Protein 7PPS (pdb70)

Sequence (808 aa):
MRRVVITGLGIVSCLGNDKDTVSANLRAGRPGIRRFNPSYAEMGLRSHVSGSVDLNLEELIDRKVFRRFMGDAAAYAYLAMEEQAIKDSGLTPEQISNPRTGLIAGSGGASTLNQQMEAIDTLREKGVKRIGPYRVTRTMGSTVSACLATPFQIKGVNYYSISSAAATSAHCIGQAMEQIQLGKQDVVFAGGGEEEHWSQSCLFDAMGALSTQYNETPEKASRAYDAKRDGFVIAGGGGMMVVVEELEHALKRGAKIYAEIVGYGATSDGYDMVAPPSGEGAIRCMQQALATVDAPIDYLNTHGTSTPVGDVAEIRGVREVFGDKAPAISSTKSLSGHSLGAAGVHEAIYCLLMMEEGGFIAGSANIDELDPEVADLPILREETRENAKLDTVMMSNSFGFGGTNATLVLKRWQMRRVVITGLGIVSCLGNDKDTVSANLRAGRPGIRFNPSYAEMGLRSHVSGSVDLNLEELIDRKVFRFMGDAAAYAYLAMEQAIKDSGLTPEQISNPRTGLIAGSGGASTLNQQMEAIDTLREKGVKRIGPYRVTRTMGSTVSACLATPFQQIKGVNYYSISSAAATSAHCIGQQAMEQIQLGKQDVVFAGGGEEEHWSQSCLFDAMGALSTQYNETPEEKASRAYDAKRDGFVIAGGGGMVVVEELEEHALKRGAKIYAEIVGYGATSDGYYDDMMVAPSGEGAIRCMQQALATVDAPIDYLNTHGTSTPVGDVAEIRGVREVFGDKAPAISSTKSLSGHSLGAAGVHEAIYCLLMMEGGFIAGSANIDELDPEVADLPILRETRENAKLDTVMSNSFGFGGTNATLVLKRWQ

B-factor: mean 17.95, std 8.63, range [5.75, 81.49]

Organism: Pseudomonas aeruginosa (strain UCBPP-PA14) (NCBI:txid208963)

Radius of gyration: 24.7 Å; Cα contacts (8 Å, |Δi|>4): 2560; chains: 2; bounding box: 64×64×70 Å

Foldseek 3Di:
DFWKFFFFKFWFFLQDGGLVSNLVCLAQVAFSKDFAVVCVVVPFLARIATEGDDPLCVVDDPVLPLLADQFQSQAQSGVVRRCVRFVDDLDRQADAQEEEEEWEQFFDLPLVVVQVVCCVPPNNPVSDDRSCLRGPRFVNQVSRCVVSNHNYYTGFAHAWQCGQLVQLVVQVVCVVVVRHFKYKTFTWFDDDSSVVRVCSVVQAAFRPCSVPGLQQWFFQAPPQRHFHEYTGMMIIIMGGDVVCVVVVGHTLWIFQFKFKFFQVPAQFAAPLVRLLRRVCRRCVRPDDDAAEEAELRRSHPRRSLSVLVSQCVNQPLRGHAYAHCCSRGTRNTNRNNRVVVSNLSSCQVQQKGRAHENHPDGNPSNVSHNRGHHMGHNHNHFKYKYWTARGNRIIMMIIIGGDD/DFWKFFFFKFWFFLQDGGLVSNLVCLAVVAFSKDFAVVCVVVPFLARIATEGDDPLPVVDPCVLPLQADQWQSQAQSGVVRRCVRFVDDLPQQADQQEEEEEWFQFFDLPLVVLLVVCCVPPNNPVSDDRSCLRGPRLVNQVSRCVVSNHNYYTGFAHDWQCGQLVQLVVQVVCVVVVRHFKYKTFTWFDDDSSVVRVCSVVQAAFRPCSVPGLLQFFFQAQPQRHFHEYTGMMIIIMGGVVVCVVVVGHTLWIFQFKFKFFQVPAQAAARLVRLLRRVCRRCVRPDDQAAEEAEQRRRHPRNSLSNLSSQCVNQPPRRHAYAHCCSRGTRNTSRNNRVVVSNLSSCQVQVKRRARENHPDRRPSNVSHNHGRHMGHNHNGFKHKYWTARGRRIIMMIIIGGDD

Secondary structure (DSSP, 8-state):
---EEEEEEEEEBTTBSSHHHHHHHHHHT----EE-HHHHHTT-S--EEB-----HHHHS-HHHHTT--HHHHHHHHHHHHHHHHHT--HHHHSSTTEEEEEE-SS--HHHHHHHHHHHHHH-SGGG-TTHHHHHSTTHHHHHHHTTTT--S-EEEEEBTBTHHHHHHHHHHHHHHTTS-SEEEEEEEE---HHHHHHHHHTT-B--TTTTSGGGS--TTBTT--SB-BB-EEEEEEEEEHHHHHHHT----EEEEEEEEEE--S-SSS--SHHHHHHHHHHHTT--SPP-EEE----S-HHHHHHHHHHHHHHHTT-PPEEE-THHHH-B-GGGHHHHHHHHHHHHHHHT-B------SSB-GGGTTS-B--S-B-S----EEEEEEEETTTEEEEEEEEE--/---EEEEEEEEEBTTBSSHHHHHHHHHHT---EEE-HHHHHTT-S--EEE-----HHHHS-HHHHTT--HHHHHHHHHHHHHHHHHT--HHHHSSTTEEEEEE-SS--HHHHHHHHHHHHHH-SGGG-TTHHHHHSTTHHHHHHHTTTT--S-EEEEEBTBTHHHHHHHHHHHHHHTTS-SEEEEEEEE---HHHHHHHHHTT-B--TTTTSGGGS--TTBTT--SB-BB-EEEEEEEEEHHHHHHTT----EEEEEEEEEE--S-SSS--SHHHHHHHHHHHTT--SPP-EEE----S-HHHHHHHHHHHHHHHGGGPPEEE-THHHH-B-GGGHHHHHHHHHHHHHHHTEE------SSB-GGGTTS-B-SS-EES----EEEEEEEETTTEEEEEEEEE--

InterPro domains:
  IPR000794 Beta-ketoacyl synthase [PTHR11712] (1-402)
  IPR000794 Beta-ketoacyl synthase [cd00834] (2-400)
  IPR014030 Beta-ketoacyl synthase-like, N-terminal domain [PF00109] (1-244)
  IPR014031 Beta-ketoacyl synthase, C-terminal domain [PF02801] (252-359)
  IPR016039 Thiolase-like [G3DSA:3.40.47.10] (6-257)
  IPR016039 Thiolase-like [G3DSA:3.40.47.10] (258-404)
  IPR016039 Thiolase-like [SSF53901] (1-251)
  IPR016039 Thiolase-like [SSF53901] (213-403)
  IPR018201 Beta-ketoacyl synthase, active site [PS00606] (152-168)
  IPR020841 Polyketide synthase, beta-ketoacyl synthase domain [PS52004] (1-402)
  IPR020841 Polyketide synthase, beta-ketoacyl synthase domain [SM00825] (4-405)

Nearest PDB structures (foldseek):
  7pps-assembly1_B  TM=1.002E+00  e=1.412E-97  Pseudomonas aeruginosa UCBPP-PA14
  8qer-assembly1_A  TM=9.551E-01  e=5.794E-49  Pseudomonas aeruginosa
  7f27-assembly1_B  TM=9.517E-01  e=8.339E-46  Acinetobacter baumannii ACICU
  1j3n-assembly1_A  TM=9.525E-01  e=1.288E-45  Thermus thermophilus
  2wgg-assembly1_A  TM=9.044E-01  e=1.530E-40  Mycobacterium tuberculosis

Solvent-accessible surface area: 25867 Å² total; per-residue (Å²): 168,79,121,3,0,0,0,0,4,0,0,1,4,22,2,11,45,61,51,107,57,0,24,50,26,0,130,58,32,138,20,9,0,125,97,18,74,42,0,37,140,53,40,5,90,1,41,0,2,0,45,21,136,57,103,18,121,140,84,9,84,153,152,24,44,90,49,8,6,40,1,0,0,15,0,22,14,0,0,56,45,0,25,152,35,6,52,12,64,110,142,44,18,35,34,78,91,2,0,0,0,0,0,1,5,16,16,4,12,44,11,4,23,69,0,6,36,19,7,114,139,123,26,7,155,151,4,19,67,66,28,6,2,47,21,12,9,2,0,0,1,2,2,0,0,10,44,34,88,0,39,3,10,5,13,0,0,1,0,12,8,0,0,0,0,0,0,0,0,1,0,10,3,5,0,42,35,34,72,6,23,1,0,0,0,0,0,0,1,4,26,35,28,2,11,0,0,5,16,3,12,35,62,14,9,0,38,137,33,26,170,59,24,80,110,0,1,3,0,0,0,54,85,20,37,4,8,1,2,2,1,0,0,0,0,0,0,0,0,16,9,93,50,0,86,174,59,66,19,86,21,13,0,22,9,31,3,13,0,9,6,0,2,4,150,52,10,61,33,31,26,2,81,0,1,35,43,0,0,88,73,0,37,86,100,23,155,29,107,19,46,0,0,0,0,21,1,10,0,28,75,100,13,0,22,3,3,0,110,0,0,76,119,31,31,40,139,170,22,7,9,0,0,0,1,2,0,0,9,3,8,5,13,0,0,3,1,0,6,2,0,0,1,0,2,4,0,7,97,48,23,4,2,0,8,0,16,38,20,98,94,39,15,113,112,0,55,102,12,61,16,29,107,137,36,114,86,135,9,182,5,52,2,1,0,5,0,2,8,10,38,0,4,4,2,0,0,2,0,3,78,70,79,177,170,78,121,3,0,0,0,0,2,0,0,1,4,24,2,11,44,62,61,106,60,0,23,45,26,0,84,56,29,132,25,7,0,125,97,17,72,39,0,38,141,53,42,5,96,1,42,0,3,0,45,23,133,59,73,20,108,134,82,5,81,127,138,31,30,82,31,7,5,40,0,0,0,15,0,22,14,0,0,72,49,0,29,181,21,5,50,11,58,99,128,47,17,36,56,70,90,4,0,0,0,0,0,1,6,15,13,1,8,44,11,27,22,70,0,11,34,27,7,114,135,115,27,6,138,156,3,20,68,56,28,6,3,44,14,12,9,1,0,0,1,2,2,0,0,12,45,32,98,0,44,2,8,2,1,0,1,1,0,12,6,0,0,0,2,5,0,0,0,4,0,11,5,2,0,40,18,30,64,6,24,0,0,0,0,0,0,0,1,5,29,35,27,0,10,0,0,5,16,4,11,33,61,18,7,1,56,133,31,25,168,50,17,70,104,0,1,8,0,0,2,38,147,20,26,4,10,0,2,1,1,0,0,0,0,0,0,0,0,14,7,104,50,0,87,186,55,67,18,100,27,11,0,24,10,34,3,24,0,16,5,0,8,0,150,50,14,62,47,52,41,14,85,0,7,40,43,0,0,93,85,0,34,85,100,21,153,29,106,22,41,0,0,0,1,27,1,10,0,28,71,96,18,1,15,15,9,0,157,0,0,77,130,36,33,38,161,181,19,7,9,0,0,0,0,2,0,0,9,3,10,6,14,0,0,2,1,0,5,4,0,0,1,0,0,9,0,8,97,32,20,0,1,0,6,0,15,38,20,118,98,28,17,103,110,0,54,103,11,58,14,18,96,124,38,122,95,145,10,193,7,58,1,0,1,5,0,2,27,13,37,0,5,4,5,0,0,2,0,2,78,66,78,173

Structure (mmCIF, N/CA/C/O backbone):
data_7PPS
#
_entry.id   7PPS
#
_cell.length_a   74.228
_cell.length_b   102.304
_cell.length_c   188.774
_cell.angle_alpha   90.00
_cell.angle_beta   90.00
_cell.angle_gamma   90.00
#
_symmetry.space_group_name_H-M   'C 2 2 21'
#
loop_
_entity.id
_entity.type
_entity.pdbx_description
1 polymer '3-oxoacyl-[acyl-carrier-protein] synthase 1'
2 non-polymer 1,2-ETHANEDIOL
3 non-polymer 'IODIDE ION'
4 non-polymer 'CHLORIDE ION'
5 water water
#
loop_
_atom_site.group_PDB
_atom_site.id
_atom_site.type_symbol
_atom_site.label_atom_id
_atom_site.label_alt_id
_atom_site.label_comp_id
_atom_site.label_asym_id
_atom_site.label_entity_id
_atom_site.label_seq_id
_atom_site.pdbx_PDB_ins_code
_atom_site.Cartn_x
_atom_site.Cartn_y
_atom_site.Cartn_z
_atom_site.occupancy
_atom_site.B_iso_or_equiv
_atom_site.auth_seq_id
_atom_site.auth_comp_id
_atom_site.auth_asym_id
_atom_site.auth_atom_id
_atom_site.pdbx_PDB_model_num
ATOM 1 N N . MET A 1 3 ? 5.519 26.866 25.906 1.00 49.48 1 MET A N 1
ATOM 2 C CA . MET A 1 3 ? 6.316 26.022 24.987 1.00 42.30 1 MET A CA 1
ATOM 3 C C . MET A 1 3 ? 5.461 24.846 24.476 1.00 33.94 1 MET A C 1
ATOM 4 O O . MET A 1 3 ? 4.509 24.423 25.141 1.00 39.71 1 MET A O 1
ATOM 9 N N . ARG A 1 4 ? 5.870 24.284 23.341 1.00 30.60 2 ARG A N 1
ATOM 10 C CA . ARG A 1 4 ? 5.155 23.129 22.748 1.00 27.52 2 ARG A CA 1
ATOM 11 C C . ARG A 1 4 ? 5.166 21.925 23.697 1.00 24.87 2 ARG A C 1
ATOM 12 O O . ARG A 1 4 ? 6.165 21.721 24.401 1.00 25.82 2 ARG A O 1
ATOM 20 N N . ARG A 1 5 ? 4.072 21.174 23.682 1.00 23.39 3 ARG A N 1
ATOM 21 C CA . ARG A 1 5 ? 3.950 19.976 24.553 1.00 23.22 3 ARG A CA 1
ATOM 22 C C . ARG A 1 5 ? 4.540 18.776 23.817 1.00 20.05 3 ARG A C 1
ATOM 23 O O . ARG A 1 5 ? 4.447 18.725 22.590 1.00 20.62 3 ARG A O 1
ATOM 31 N N . VAL A 1 6 ? 5.074 17.829 24.590 1.00 16.73 4 VAL A N 1
ATOM 32 C CA . VAL A 1 6 ? 5.806 16.678 23.999 1.00 16.75 4 VAL A CA 1
ATOM 33 C C . VAL A 1 6 ? 5.282 15.368 24.600 1.00 15.60 4 VAL A C 1
ATOM 34 O O . VAL A 1 6 ? 5.173 15.277 25.821 1.00 16.66 4 VAL A O 1
ATOM 38 N N . VAL A 1 7 ? 5.027 14.403 23.733 1.00 15.56 5 VAL A N 1
ATOM 39 C CA . VAL A 1 7 ? 4.484 13.103 24.183 1.00 14.89 5 VAL A CA 1
ATOM 40 C C . VAL A 1 7 ? 5.327 11.976 23.586 1.00 14.59 5 VAL A C 1
ATOM 41 O O . VAL A 1 7 ? 6.129 12.154 22.682 1.00 16.42 5 VAL A O 1
ATOM 45 N N . ILE A 1 8 ? 5.113 10.785 24.128 1.00 14.51 6 ILE A N 1
ATOM 46 C CA . ILE A 1 8 ? 5.747 9.552 23.627 1.00 13.80 6 ILE A CA 1
ATOM 47 C C . ILE A 1 8 ? 4.682 8.703 22.954 1.00 13.75 6 ILE A C 1
ATOM 48 O O . ILE A 1 8 ? 3.667 8.388 23.597 1.00 15.09 6 ILE A O 1
ATOM 53 N N . THR A 1 9 ? 4.943 8.317 21.708 1.00 13.92 7 THR A N 1
ATOM 54 C CA . THR A 1 9 ? 3.920 7.719 20.825 1.00 14.78 7 THR A CA 1
ATOM 55 C C . THR A 1 9 ? 4.351 6.363 20.278 1.00 13.25 7 THR A C 1
ATOM 56 O O . THR A 1 9 ? 3.627 5.784 19.463 1.00 15.67 7 THR A O 1
ATOM 60 N N . GLY A 1 10 ? 5.456 5.827 20.743 1.00 13.04 8 GLY A N 1
ATOM 61 C CA . GLY A 1 10 ? 5.914 4.512 20.293 1.00 12.82 8 GLY A CA 1
ATOM 62 C C . GLY A 1 10 ? 7.122 4.097 21.099 1.00 11.80 8 GLY A C 1
ATOM 63 O O . GLY A 1 10 ? 7.881 4.959 21.572 1.00 12.35 8 GLY A O 1
ATOM 64 N N . LEU A 1 11 ? 7.318 2.798 21.252 1.00 11.78 9 LEU A N 1
ATOM 65 C CA . LEU A 1 11 ? 8.489 2.299 21.999 1.00 11.22 9 LEU A CA 1
ATOM 66 C C . LEU A 1 11 ? 8.939 0.954 21.446 1.00 11.13 9 LEU A C 1
ATOM 67 O O . LEU A 1 11 ? 8.148 0.236 20.840 1.00 11.95 9 LEU A O 1
ATOM 72 N N . GLY A 1 12 ? 10.193 0.658 21.714 1.00 10.44 10 GLY A N 1
ATOM 73 C CA . GLY A 1 12 ? 10.786 -0.627 21.351 1.00 10.36 10 GLY A CA 1
ATOM 74 C C . GLY A 1 12 ? 11.904 -0.962 22.273 1.00 10.45 10 GLY A C 1
ATOM 75 O O . GLY A 1 12 ? 12.579 -0.045 22.784 1.00 10.30 10 GLY A O 1
ATOM 76 N N . ILE A 1 13 ? 12.161 -2.251 22.497 1.00 10.26 11 ILE A N 1
ATOM 77 C CA . ILE A 1 13 ? 13.105 -2.679 23.525 1.00 10.36 11 ILE A CA 1
ATOM 78 C C . ILE A 1 13 ? 13.719 -4.025 23.183 1.00 10.01 11 ILE A C 1
ATOM 79 O O . ILE A 1 13 ? 13.014 -4.948 22.774 1.00 10.77 11 ILE A O 1
ATOM 84 N N . VAL A 1 14 ? 15.018 -4.110 23.448 1.00 10.47 12 VAL A N 1
ATOM 85 C CA . VAL A 1 14 ? 15.806 -5.354 23.435 1.00 10.75 12 VAL A CA 1
ATOM 86 C C . VAL A 1 14 ? 16.521 -5.401 24.773 1.00 9.33 12 VAL A C 1
ATOM 87 O O . VAL A 1 14 ? 17.289 -4.478 25.097 1.00 9.83 12 VAL A O 1
ATOM 91 N N . SER A 1 15 ? 16.280 -6.440 25.566 1.00 11.01 13 SER A N 1
ATOM 92 C CA . SER A 1 15 ? 16.802 -6.456 26.939 1.00 10.91 13 SER A CA 1
ATOM 93 C C . SER A 1 15 ? 16.818 -7.868 27.469 1.00 10.34 13 SER A C 1
ATOM 94 O O . SER A 1 15 ? 16.144 -8.746 26.902 1.00 11.56 13 SER A O 1
ATOM 97 N N . CYS A 1 16 ? 17.469 -8.056 28.604 1.00 10.35 14 CYS A N 1
ATOM 98 C CA . CYS A 1 16 ? 17.435 -9.376 29.254 1.00 11.10 14 CYS A CA 1
ATOM 99 C C . CYS A 1 16 ? 16.083 -9.642 29.923 1.00 11.16 14 CYS A C 1
ATOM 100 O O . CYS A 1 16 ? 15.875 -10.794 30.349 1.00 13.05 14 CYS A O 1
ATOM 103 N N . LEU A 1 17 ? 15.165 -8.684 29.954 1.00 10.50 15 LEU A N 1
ATOM 104 C CA . LEU A 1 17 ? 13.787 -8.922 30.406 1.00 10.27 15 LEU A CA 1
ATOM 105 C C . LEU A 1 17 ? 12.868 -9.242 29.231 1.00 10.60 15 LEU A C 1
ATOM 106 O O . LEU A 1 17 ? 11.679 -9.510 29.453 1.00 11.59 15 LEU A O 1
ATOM 111 N N . GLY A 1 18 ? 13.393 -9.245 28.012 1.00 10.95 16 GLY A N 1
ATOM 112 C CA . GLY A 1 18 ? 12.558 -9.475 26.834 1.00 11.40 16 GLY A CA 1
ATOM 113 C C . GLY A 1 18 ? 12.882 -8.548 25.688 1.00 10.84 16 GLY A C 1
ATOM 114 O O . GLY A 1 18 ? 13.397 -7.453 25.891 1.00 10.99 16 GLY A O 1
ATOM 115 N N . ASN A 1 19 ? 12.502 -8.983 24.502 1.00 11.69 17 ASN A N 1
ATOM 116 C CA . ASN A 1 19 ? 12.781 -8.281 23.261 1.00 12.39 17 ASN A CA 1
ATOM 117 C C . ASN A 1 19 ? 11.490 -7.803 22.602 1.00 12.00 17 ASN A C 1
ATOM 118 O O . ASN A 1 19 ? 11.491 -7.530 21.404 1.00 13.03 17 ASN A O 1
ATOM 123 N N . ASP A 1 20 ? 10.453 -7.641 23.399 1.00 12.21 18 ASP A N 1
ATOM 124 C CA . ASP A 1 20 ? 9.181 -7.041 22.969 1.00 12.56 18 ASP A CA 1
ATOM 125 C C . ASP A 1 20 ? 8.479 -6.540 24.212 1.00 12.02 18 ASP A C 1
ATOM 126 O O . ASP A 1 20 ? 8.736 -7.032 25.320 1.00 12.80 18 ASP A O 1
ATOM 131 N N . LYS A 1 21 ? 7.606 -5.585 24.030 1.00 12.44 19 LYS A N 1
ATOM 132 C CA . LYS A 1 21 ? 6.991 -4.920 25.184 1.00 12.89 19 LYS A CA 1
ATOM 133 C C . LYS A 1 21 ? 6.145 -5.877 26.016 1.00 11.34 19 LYS A C 1
ATOM 134 O O . LYS A 1 21 ? 6.122 -5.703 27.229 1.00 12.56 19 LYS A O 1
ATOM 140 N N . ASP A 1 22 ? 5.467 -6.851 25.421 1.00 12.09 20 ASP A N 1
ATOM 141 C CA . ASP A 1 22 ? 4.599 -7.738 26.221 1.00 12.37 20 ASP A CA 1
ATOM 142 C C . ASP A 1 22 ? 5.449 -8.614 27.148 1.00 12.03 20 ASP A C 1
ATOM 143 O O . ASP A 1 22 ? 5.084 -8.809 28.311 1.00 12.62 20 ASP A O 1
ATOM 148 N N . THR A 1 23 ? 6.544 -9.150 26.632 1.00 11.43 21 THR A N 1
ATOM 149 C CA . THR A 1 23 ? 7.427 -10.002 27.456 1.00 11.88 21 THR A CA 1
ATOM 150 C C . THR A 1 23 ? 8.030 -9.175 28.595 1.00 10.66 21 THR A C 1
ATOM 151 O O . THR A 1 23 ? 8.057 -9.623 29.744 1.00 11.09 21 THR A O 1
ATOM 155 N N . VAL A 1 24 ? 8.523 -7.996 28.254 1.00 10.34 22 VAL A N 1
ATOM 156 C CA . VAL A 1 24 ? 9.130 -7.128 29.285 1.00 9.54 22 VAL A CA 1
ATOM 157 C C . VAL A 1 24 ? 8.096 -6.775 30.365 1.00 10.25 22 VAL A C 1
ATOM 158 O O . VAL A 1 24 ? 8.394 -6.885 31.562 1.00 10.55 22 VAL A O 1
ATOM 162 N N . SER A 1 25 ? 6.911 -6.354 29.947 1.00 10.27 23 SER A N 1
ATOM 163 C CA . SER A 1 25 ? 5.848 -5.994 30.909 1.00 11.04 23 SER A CA 1
ATOM 164 C C . SER A 1 25 ? 5.598 -7.181 31.835 1.00 11.67 23 SER A C 1
ATOM 165 O O . SER A 1 25 ? 5.493 -7.021 33.058 1.00 11.76 23 SER A O 1
ATOM 168 N N . ALA A 1 26 ? 5.450 -8.359 31.255 1.00 11.12 24 ALA A N 1
ATOM 169 C CA . ALA A 1 26 ? 5.133 -9.545 32.049 1.00 11.76 24 ALA A CA 1
ATOM 170 C C . ALA A 1 26 ? 6.239 -9.837 33.069 1.00 10.95 24 ALA A C 1
ATOM 171 O O . ALA A 1 26 ? 5.944 -10.242 34.206 1.00 12.03 24 ALA A O 1
ATOM 173 N N . ASN A 1 27 ? 7.501 -9.726 32.662 1.00 10.62 25 ASN A N 1
ATOM 174 C CA . ASN A 1 27 ? 8.607 -10.007 33.593 1.00 11.13 25 ASN A CA 1
ATOM 175 C C . ASN A 1 27 ? 8.714 -8.949 34.686 1.00 10.61 25 ASN A C 1
ATOM 176 O O . ASN A 1 27 ? 9.053 -9.295 35.814 1.00 11.51 25 ASN A O 1
ATOM 181 N N . LEU A 1 28 ? 8.426 -7.706 34.357 1.00 10.69 26 LEU A N 1
ATOM 182 C CA . LEU A 1 28 ? 8.384 -6.646 35.402 1.00 10.87 26 LEU A CA 1
ATOM 183 C C . LEU A 1 28 ? 7.274 -6.978 36.405 1.00 10.74 26 LEU A C 1
ATOM 184 O O . LEU A 1 28 ? 7.486 -6.882 37.615 1.00 12.89 26 LEU A O 1
ATOM 189 N N . ARG A 1 29 ? 6.102 -7.343 35.915 1.00 11.21 27 ARG A N 1
ATOM 190 C CA . ARG A 1 29 ? 4.930 -7.595 36.795 1.00 11.45 27 ARG A CA 1
ATOM 191 C C . ARG A 1 29 ? 5.169 -8.827 37.665 1.00 12.06 27 ARG A C 1
ATOM 192 O O . ARG A 1 29 ? 4.803 -8.854 38.827 1.00 13.93 27 ARG A O 1
ATOM 200 N N . ALA A 1 30 ? 5.778 -9.861 37.080 1.00 11.80 28 ALA A N 1
ATOM 201 C CA . ALA A 1 30 ? 6.010 -11.130 37.815 1.00 13.01 28 ALA A CA 1
ATOM 202 C C . ALA A 1 30 ? 7.264 -11.048 38.688 1.00 11.94 28 ALA A C 1
ATOM 203 O O . ALA A 1 30 ? 7.456 -11.925 39.529 1.00 14.75 28 ALA A O 1
ATOM 205 N N . GLY A 1 31 ? 8.120 -10.054 38.453 1.00 12.64 29 GLY A N 1
ATOM 206 C CA . GLY A 1 31 ? 9.380 -9.947 39.206 1.00 12.57 29 GLY A CA 1
ATOM 207 C C . GLY A 1 31 ? 10.376 -11.031 38.832 1.00 12.54 29 GLY A C 1
ATOM 208 O O . GLY A 1 31 ? 11.030 -11.558 39.733 1.00 13.51 29 GLY A O 1
ATOM 209 N N . ARG A 1 32 ? 10.499 -11.328 37.541 1.00 12.32 30 ARG A N 1
ATOM 210 C CA . ARG A 1 32 ? 11.449 -12.367 37.071 1.00 12.08 30 ARG A CA 1
ATOM 211 C C . ARG A 1 32 ? 12.743 -11.693 36.605 1.00 12.45 30 ARG A C 1
ATOM 212 O O . ARG A 1 32 ? 12.718 -11.001 35.587 1.00 12.71 30 ARG A O 1
ATOM 220 N N . PRO A 1 33 ? 13.876 -11.890 37.297 1.00 12.16 31 PRO A N 1
ATOM 221 C CA . PRO A 1 33 ? 15.142 -11.308 36.853 1.00 12.44 31 PRO A CA 1
ATOM 222 C C . PRO A 1 33 ? 15.656 -11.908 35.540 1.00 12.11 31 PRO A C 1
ATOM 223 O O . PRO A 1 33 ? 15.397 -13.062 35.270 1.00 14.82 31 PRO A O 1
ATOM 227 N N . GLY A 1 34 ? 16.371 -11.101 34.762 1.00 11.50 32 GLY A N 1
ATOM 228 C CA . GLY A 1 34 ? 16.948 -11.583 33.494 1.00 12.41 32 GLY A CA 1
ATOM 229 C C . GLY A 1 34 ? 18.431 -11.878 33.616 1.00 11.60 32 GLY A C 1
ATOM 230 O O . GLY A 1 34 ? 19.055 -12.124 32.591 1.00 14.34 32 GLY A O 1
ATOM 231 N N . ILE A 1 35 ? 18.962 -11.866 34.836 1.00 12.42 33 ILE A N 1
ATOM 232 C CA . ILE A 1 35 ? 20.400 -12.098 35.071 1.00 12.65 33 ILE A CA 1
ATOM 233 C C . ILE A 1 35 ? 20.716 -13.581 35.013 1.00 12.69 33 ILE A C 1
ATOM 234 O O . ILE A 1 35 ? 19.973 -14.382 35.603 1.00 15.01 33 ILE A O 1
ATOM 239 N N . ARG A 1 36 ? 21.833 -13.911 34.392 1.00 12.57 34 ARG A N 1
ATOM 240 C CA A ARG A 1 36 ? 22.286 -15.301 34.294 0.50 14.05 34 ARG A CA 1
ATOM 241 C CA B ARG A 1 36 ? 22.297 -15.294 34.230 0.50 14.60 34 ARG A CA 1
ATOM 242 C C . ARG A 1 36 ? 23.785 -15.401 34.533 1.00 13.81 34 ARG A C 1
ATOM 243 O O . ARG A 1 36 ? 24.510 -14.400 34.453 1.00 14.32 34 ARG A O 1
ATOM 258 N N . PHE A 1 37 ? 24.208 -16.624 34.810 1.00 14.71 35 PHE A N 1
ATOM 259 C CA . PHE A 1 37 ? 25.644 -16.958 34.847 1.00 14.56 35 PHE A CA 1
ATOM 260 C C . PHE A 1 37 ? 26.265 -16.759 33.472 1.00 14.51 35 PHE A C 1
ATOM 261 O O . PHE A 1 37 ? 25.658 -17.133 32.462 1.00 16.17 35 PHE A O 1
ATOM 269 N N . ASN A 1 38 ? 27.456 -16.173 33.444 1.00 14.26 36 ASN A N 1
ATOM 270 C CA . ASN A 1 38 ? 28.194 -15.868 32.210 1.00 14.22 36 ASN A CA 1
ATOM 271 C C . ASN A 1 38 ? 29.496 -16.659 32.207 1.00 14.77 36 ASN A C 1
ATOM 272 O O . ASN A 1 38 ? 30.475 -16.254 32.837 1.00 15.66 36 ASN A O 1
ATOM 277 N N . PRO A 1 39 ? 29.530 -17.822 31.527 1.00 16.06 37 PRO A N 1
ATOM 278 C CA . PRO A 1 39 ? 30.730 -18.636 31.501 1.00 17.06 37 PRO A CA 1
ATOM 279 C C . PRO A 1 39 ? 31.935 -17.886 30.934 1.00 16.34 37 PRO A C 1
ATOM 280 O O . PRO A 1 39 ? 33.059 -18.146 31.370 1.00 17.73 37 PRO A O 1
ATOM 284 N N . SER A 1 40 ? 31.702 -17.024 29.950 1.00 15.76 38 SER A N 1
ATOM 285 C CA . SER A 1 40 ? 32.847 -16.324 29.327 1.00 15.20 38 SER A CA 1
ATOM 286 C C . SER A 1 40 ? 33.552 -15.440 30.362 1.00 14.80 38 SER A C 1
ATOM 287 O O . SER A 1 40 ? 34.786 -15.314 30.326 1.00 16.17 38 SER A O 1
ATOM 290 N N . TYR A 1 41 ? 32.791 -14.858 31.281 1.00 14.01 39 TYR A N 1
ATOM 291 C CA . TYR A 1 41 ? 33.387 -13.998 32.311 1.00 13.84 39 TYR A CA 1
ATOM 292 C C . TYR A 1 41 ? 34.299 -14.842 33.204 1.00 14.34 39 TYR A C 1
ATOM 293 O O . TYR A 1 41 ? 35.402 -14.438 33.526 1.00 16.34 39 TYR A O 1
ATOM 302 N N . ALA A 1 42 ? 33.814 -16.002 33.609 1.00 15.52 40 ALA A N 1
ATOM 303 C CA . ALA A 1 42 ? 34.600 -16.902 34.468 1.00 17.15 40 ALA A CA 1
ATOM 304 C C . ALA A 1 42 ? 35.863 -17.357 33.694 1.00 17.40 40 ALA A C 1
ATOM 305 O O . ALA A 1 42 ? 36.970 -17.373 34.260 1.00 19.06 40 ALA A O 1
ATOM 307 N N . GLU A 1 43 ? 35.710 -17.717 32.429 1.00 17.56 41 GLU A N 1
ATOM 308 C CA . GLU A 1 43 ? 36.839 -18.241 31.630 1.00 18.82 41 GLU A CA 1
ATOM 309 C C . GLU A 1 43 ? 37.925 -17.160 31.490 1.00 18.45 41 GLU A C 1
ATOM 310 O O . GLU A 1 43 ? 39.121 -17.484 31.414 1.00 20.48 41 GLU A O 1
ATOM 316 N N . MET A 1 44 ? 37.532 -15.903 31.389 1.00 16.28 42 MET A N 1
ATOM 317 C CA . MET A 1 44 ? 38.477 -14.785 31.156 1.00 16.58 42 MET A CA 1
ATOM 318 C C . MET A 1 44 ? 39.027 -14.243 32.471 1.00 16.46 42 MET A C 1
ATOM 319 O O . MET A 1 44 ? 39.820 -13.312 32.417 1.00 20.07 42 MET A O 1
ATOM 324 N N . GLY A 1 45 ? 38.665 -14.810 33.617 1.00 17.44 43 GLY A N 1
ATOM 325 C CA . GLY A 1 45 ? 39.264 -14.420 34.899 1.00 18.86 43 GLY A CA 1
ATOM 326 C C . GLY A 1 45 ? 38.584 -13.250 35.562 1.00 16.45 43 GLY A C 1
ATOM 327 O O . GLY A 1 45 ? 39.184 -12.654 36.481 1.00 17.56 43 GLY A O 1
ATOM 328 N N . LEU A 1 46 ? 37.411 -12.857 35.104 1.00 14.94 44 LEU A N 1
ATOM 329 C CA . LEU A 1 46 ? 36.671 -11.824 35.861 1.00 14.88 44 LEU A CA 1
ATOM 330 C C . LEU A 1 46 ? 36.265 -12.406 37.215 1.00 15.00 44 LEU A C 1
ATOM 331 O O . LEU A 1 46 ? 36.158 -13.631 37.357 1.00 17.54 44 LEU A O 1
ATOM 336 N N . ARG A 1 47 ? 36.032 -11.543 38.187 1.00 15.29 45 ARG A N 1
ATOM 337 C CA . ARG A 1 47 ? 35.493 -11.931 39.513 1.00 15.17 45 ARG A CA 1
ATOM 338 C C . ARG A 1 47 ? 33.971 -11.970 39.498 1.00 14.03 45 ARG A C 1
ATOM 339 O O . ARG A 1 47 ? 33.372 -12.772 40.205 1.00 16.17 45 ARG A O 1
ATOM 347 N N . SER A 1 48 ? 33.353 -11.089 38.719 1.00 14.17 46 SER A N 1
ATOM 348 C CA . SER A 1 48 ? 31.893 -11.102 38.474 1.00 13.94 46 SER A CA 1
ATOM 349 C C . SER A 1 48 ? 31.584 -12.094 37.347 1.00 13.39 46 SER A C 1
ATOM 350 O O . SER A 1 48 ? 32.183 -11.962 36.276 1.00 14.29 46 SER A O 1
ATOM 353 N N . HIS A 1 49 ? 30.703 -13.071 37.602 1.00 13.80 47 HIS A N 1
ATOM 354 C CA . HIS A 1 49 ? 30.355 -14.093 36.593 1.00 13.94 47 HIS A CA 1
ATOM 355 C C . HIS A 1 49 ? 28.883 -14.017 36.225 1.00 13.92 47 HIS A C 1
ATOM 356 O O . HIS A 1 49 ? 28.308 -15.042 35.855 1.00 15.97 47 HIS A O 1
ATOM 363 N N . VAL A 1 50 ? 28.294 -12.843 36.341 1.00 13.46 48 VAL A N 1
ATOM 364 C CA . VAL A 1 50 ? 26.858 -12.642 36.095 1.00 13.11 48 VAL A CA 1
ATOM 365 C C . VAL A 1 50 ? 26.668 -11.478 35.132 1.00 12.57 48 VAL A C 1
ATOM 366 O O . VAL A 1 50 ? 27.442 -10.508 35.151 1.00 13.45 48 VAL A O 1
ATOM 370 N N . SER A 1 51 ? 25.644 -11.585 34.311 1.00 11.87 49 SER A N 1
ATOM 371 C CA . SER A 1 51 ? 25.315 -10.495 33.367 1.00 11.34 49 SER A CA 1
ATOM 372 C C . SER A 1 51 ? 23.847 -10.536 32.992 1.00 11.30 49 SER A C 1
ATOM 373 O O . SER A 1 51 ? 23.209 -11.613 33.023 1.00 12.39 49 SER A O 1
ATOM 376 N N . GLY A 1 52 ? 23.348 -9.387 32.560 1.00 11.36 50 GLY A N 1
ATOM 377 C CA . GLY A 1 52 ? 22.051 -9.278 31.894 1.00 11.29 50 GLY A CA 1
ATOM 378 C C . GLY A 1 52 ? 22.253 -9.261 30.404 1.00 12.17 50 GLY A C 1
ATOM 379 O O . GLY A 1 52 ? 22.514 -8.225 29.813 1.00 15.86 50 GLY A O 1
ATOM 380 N N . SER A 1 53 ? 22.212 -10.423 29.796 1.00 13.91 51 SER A N 1
ATOM 381 C CA . SER A 1 53 ? 22.593 -10.631 28.406 1.00 14.15 51 SER A CA 1
ATOM 382 C C . SER A 1 53 ? 21.340 -10.770 27.552 1.00 13.40 51 SER A C 1
ATOM 383 O O . SER A 1 53 ? 20.362 -11.415 27.970 1.00 16.73 51 SER A O 1
ATOM 386 N N . VAL A 1 54 ? 21.428 -10.248 26.354 1.00 15.18 52 VAL A N 1
ATOM 387 C CA . VAL A 1 54 ? 20.377 -10.383 25.332 1.00 16.41 52 VAL A CA 1
ATOM 388 C C . VAL A 1 54 ? 20.597 -11.675 24.570 1.00 18.84 52 VAL A C 1
ATOM 389 O O . VAL A 1 54 ? 21.728 -11.952 24.136 1.00 22.11 52 VAL A O 1
ATOM 393 N N . ASP A 1 55 ? 19.525 -12.419 24.389 1.00 22.86 53 ASP A N 1
ATOM 394 C CA . ASP A 1 55 ? 19.622 -13.694 23.646 1.00 30.75 53 ASP A CA 1
ATOM 395 C C . ASP A 1 55 ? 19.038 -13.537 22.247 1.00 31.56 53 ASP A C 1
ATOM 396 O O . ASP A 1 55 ? 17.810 -13.824 22.097 1.00 36.70 53 ASP A O 1
ATOM 401 N N . LEU A 1 56 ? 19.845 -13.046 21.292 1.00 30.23 54 LEU A N 1
ATOM 402 C CA . LEU A 1 56 ? 19.455 -12.886 19.870 1.00 31.94 54 LEU A CA 1
ATOM 403 C C . LEU A 1 56 ? 20.581 -13.244 18.888 1.00 32.79 54 LEU A C 1
ATOM 404 O O . LEU A 1 56 ? 21.773 -12.916 19.146 1.00 32.75 54 LEU A O 1
ATOM 409 N N . ASN A 1 57 ? 20.182 -13.794 17.747 1.00 32.56 55 ASN A N 1
ATOM 410 C CA . ASN A 1 57 ? 21.050 -13.985 16.558 1.00 34.56 55 ASN A CA 1
ATOM 411 C C . ASN A 1 57 ? 20.924 -12.743 15.681 1.00 27.27 55 ASN A C 1
ATOM 412 O O . ASN A 1 57 ? 20.044 -12.682 14.810 1.00 30.27 55 ASN A O 1
ATOM 417 N N . LEU A 1 58 ? 21.720 -11.731 15.983 1.00 25.20 56 LEU A N 1
ATOM 418 C CA . LEU A 1 58 ? 21.491 -10.392 15.381 1.00 22.81 56 LEU A CA 1
ATOM 419 C C . LEU A 1 58 ? 21.623 -10.459 13.858 1.00 20.70 56 LEU A C 1
ATOM 420 O O . LEU A 1 58 ? 20.883 -9.760 13.156 1.00 23.06 56 LEU A O 1
ATOM 425 N N . GLU A 1 59 ? 22.515 -11.313 13.365 1.00 25.37 57 GLU A N 1
ATOM 426 C CA . GLU A 1 59 ? 22.792 -11.432 11.916 1.00 26.33 57 GLU A CA 1
ATOM 427 C C . GLU A 1 59 ? 21.529 -11.942 11.194 1.00 28.96 57 GLU A C 1
ATOM 428 O O . GLU A 1 59 ? 21.386 -11.649 9.996 1.00 32.77 57 GLU A O 1
ATOM 434 N N . GLU A 1 60 ? 20.619 -12.663 11.870 1.00 27.40 58 GLU A N 1
ATOM 435 C CA . GLU A 1 60 ? 19.381 -13.170 11.211 1.00 28.65 58 GLU A CA 1
ATOM 436 C C . GLU A 1 60 ? 18.263 -12.135 11.261 1.00 27.40 58 GLU A C 1
ATOM 437 O O . GLU A 1 60 ? 17.228 -12.343 10.630 1.00 32.44 58 GLU A O 1
ATOM 443 N N . LEU A 1 61 ? 18.444 -11.066 12.044 1.00 23.74 59 LEU A N 1
ATOM 444 C CA . LEU A 1 61 ? 17.369 -10.087 12.282 1.00 23.05 59 LEU A CA 1
ATOM 445 C C . LEU A 1 61 ? 17.582 -8.766 11.544 1.00 21.15 59 LEU A C 1
ATOM 446 O O . LEU A 1 61 ? 16.637 -7.986 11.511 1.00 23.98 59 LEU A O 1
ATOM 451 N N . ILE A 1 62 ? 18.778 -8.479 11.053 1.00 19.69 60 ILE A N 1
ATOM 452 C CA . ILE A 1 62 ? 19.124 -7.153 10.463 1.00 18.53 60 ILE A CA 1
ATOM 453 C C . ILE A 1 62 ? 19.657 -7.372 9.050 1.00 19.74 60 ILE A C 1
ATOM 454 O O . ILE A 1 62 ? 20.542 -8.214 8.883 1.00 22.56 60 ILE A O 1
ATOM 459 N N . ASP A 1 63 ? 19.165 -6.568 8.103 1.00 20.74 61 ASP A N 1
ATOM 460 C CA . ASP A 1 63 ? 19.696 -6.509 6.711 1.00 21.59 61 ASP A CA 1
ATOM 461 C C . ASP A 1 63 ? 21.237 -6.503 6.739 1.00 19.61 61 ASP A C 1
ATOM 462 O O . ASP A 1 63 ? 21.817 -5.690 7.421 1.00 19.73 61 ASP A O 1
ATOM 467 N N . ARG A 1 64 ? 21.903 -7.362 5.975 1.00 22.65 62 ARG A N 1
ATOM 468 C CA . ARG A 1 64 ? 23.382 -7.499 6.043 1.00 22.48 62 ARG A CA 1
ATOM 469 C C . ARG A 1 64 ? 24.069 -6.181 5.651 1.00 19.91 62 ARG A C 1
ATOM 470 O O . ARG A 1 64 ? 25.095 -5.846 6.272 1.00 19.38 62 ARG A O 1
ATOM 478 N N . LYS A 1 65 ? 23.531 -5.436 4.692 1.00 19.57 63 LYS A N 1
ATOM 479 C CA . LYS A 1 65 ? 24.180 -4.191 4.243 1.00 20.44 63 LYS A CA 1
ATOM 480 C C . LYS A 1 65 ? 24.244 -3.203 5.390 1.00 20.68 63 LYS A C 1
ATOM 481 O O . LYS A 1 65 ? 25.227 -2.473 5.488 1.00 22.97 63 LYS A O 1
ATOM 487 N N . VAL A 1 66 ? 23.223 -3.200 6.237 1.00 19.43 64 VAL A N 1
ATOM 488 C CA . VAL A 1 66 ? 23.132 -2.360 7.461 1.00 20.63 64 VAL A CA 1
ATOM 489 C C . VAL A 1 66 ? 24.051 -2.940 8.551 1.00 16.83 64 VAL A C 1
ATOM 490 O O . VAL A 1 66 ? 24.843 -2.225 9.192 1.00 17.65 64 VAL A O 1
ATOM 494 N N . PHE A 1 67 ? 23.952 -4.235 8.762 1.00 16.91 65 PHE A N 1
ATOM 495 C CA . PHE A 1 67 ? 24.568 -4.880 9.915 1.00 15.91 65 PHE A CA 1
ATOM 496 C C . PHE A 1 67 ? 26.094 -4.823 9.838 1.00 14.75 65 PHE A C 1
ATOM 497 O O . PHE A 1 67 ? 26.768 -4.744 10.893 1.00 15.51 65 PHE A O 1
ATOM 505 N N . ARG A 1 68 ? 26.665 -4.813 8.642 1.00 15.05 66 ARG A N 1
ATOM 506 C CA A ARG A 1 68 ? 28.141 -4.783 8.494 0.50 15.36 66 ARG A CA 1
ATOM 507 C CA B ARG A 1 68 ? 28.149 -4.843 8.570 0.50 14.98 66 ARG A CA 1
ATOM 508 C C . ARG A 1 68 ? 28.756 -3.584 9.225 1.00 13.54 66 ARG A C 1
ATOM 509 O O . ARG A 1 68 ? 29.912 -3.655 9.655 1.00 14.68 66 ARG A O 1
ATOM 524 N N . PHE A 1 69 ? 28.039 -2.471 9.307 1.00 12.99 67 PHE A N 1
ATOM 525 C CA . PHE A 1 69 ? 28.571 -1.242 9.926 1.00 13.58 67 PHE A CA 1
ATOM 526 C C . PHE A 1 69 ? 28.424 -1.213 11.434 1.00 11.37 67 PHE A C 1
ATOM 527 O O . PHE A 1 69 ? 28.951 -0.298 12.063 1.00 12.33 67 PHE A O 1
ATOM 535 N N . MET A 1 70 ? 27.733 -2.180 12.000 1.00 12.16 68 MET A N 1
ATOM 536 C CA . MET A 1 70 ? 27.270 -2.159 13.400 1.00 11.78 68 MET A CA 1
ATOM 537 C C . MET A 1 70 ? 28.113 -3.035 14.300 1.00 11.90 68 MET A C 1
ATOM 538 O O . MET A 1 70 ? 28.525 -4.132 13.898 1.00 13.50 68 MET A O 1
ATOM 543 N N . GLY A 1 71 ? 28.279 -2.602 15.532 1.00 11.32 69 GLY A N 1
ATOM 544 C CA . GLY A 1 71 ? 28.493 -3.516 16.656 1.00 12.03 69 GLY A CA 1
ATOM 545 C C . GLY A 1 71 ? 27.169 -3.809 17.343 1.00 10.80 69 GLY A C 1
ATOM 546 O O . GLY A 1 71 ? 26.105 -3.339 16.915 1.00 11.32 69 GLY A O 1
ATOM 547 N N . ASP A 1 72 ? 27.231 -4.548 18.424 1.00 11.24 70 ASP A N 1
ATOM 548 C CA . ASP A 1 72 ? 26.003 -4.947 19.110 1.00 11.49 70 ASP A CA 1
ATOM 549 C C . ASP A 1 72 ? 25.228 -3.740 19.616 1.00 10.31 70 ASP A C 1
ATOM 550 O O . ASP A 1 72 ? 24.008 -3.808 19.641 1.00 10.72 70 ASP A O 1
ATOM 555 N N . ALA A 1 73 ? 25.896 -2.692 20.085 1.00 10.03 71 ALA A N 1
ATOM 556 C CA . ALA A 1 73 ? 25.146 -1.545 20.631 1.00 10.05 71 ALA A CA 1
ATOM 557 C C . ALA A 1 73 ? 24.206 -0.977 19.567 1.00 9.63 71 ALA A C 1
ATOM 558 O O . ALA A 1 73 ? 23.027 -0.729 19.827 1.00 10.22 71 ALA A O 1
ATOM 560 N N . ALA A 1 74 ? 24.754 -0.707 18.387 1.00 9.48 72 ALA A N 1
ATOM 561 C CA . ALA A 1 74 ? 23.919 -0.202 17.289 1.00 9.98 72 ALA A CA 1
ATOM 562 C C . ALA A 1 74 ? 22.851 -1.213 16.909 1.00 9.74 72 ALA A C 1
ATOM 563 O O . ALA A 1 74 ? 21.742 -0.822 16.568 1.00 10.47 72 ALA A O 1
ATOM 565 N N . ALA A 1 75 ? 23.221 -2.485 16.854 1.00 10.15 73 ALA A N 1
ATOM 566 C CA . ALA A 1 75 ? 22.259 -3.504 16.420 1.00 10.23 73 ALA A CA 1
ATOM 567 C C . ALA A 1 75 ? 21.073 -3.582 17.373 1.00 10.17 73 ALA A C 1
ATOM 568 O O . ALA A 1 75 ? 19.907 -3.655 16.941 1.00 10.72 73 ALA A O 1
ATOM 570 N N . TYR A 1 76 ? 21.328 -3.554 18.682 1.00 10.22 74 TYR A N 1
ATOM 571 C CA . TYR A 1 76 ? 20.234 -3.568 19.653 1.00 10.23 74 TYR A CA 1
ATOM 572 C C . TYR A 1 76 ? 19.342 -2.340 19.470 1.00 10.06 74 TYR A C 1
ATOM 573 O O . TYR A 1 76 ? 18.119 -2.443 19.516 1.00 10.77 74 TYR A O 1
ATOM 582 N N . ALA A 1 77 ? 19.965 -1.167 19.338 1.00 10.05 75 ALA A N 1
ATOM 583 C CA . ALA A 1 77 ? 19.194 0.063 19.180 1.00 9.91 75 ALA A CA 1
ATOM 584 C C . ALA A 1 77 ? 18.374 0.010 17.889 1.00 10.19 75 ALA A C 1
ATOM 585 O O . ALA A 1 77 ? 17.240 0.518 17.860 1.00 10.69 75 ALA A O 1
ATOM 587 N N . TYR A 1 78 ? 18.959 -0.532 16.828 1.00 10.06 76 TYR A N 1
ATOM 588 C CA . TYR A 1 78 ? 18.262 -0.616 15.528 1.00 10.38 76 TYR A CA 1
ATOM 589 C C . TYR A 1 78 ? 16.990 -1.473 15.659 1.00 11.25 76 TYR A C 1
ATOM 590 O O . TYR A 1 78 ? 15.925 -1.083 15.169 1.00 11.78 76 TYR A O 1
ATOM 599 N N . LEU A 1 79 ? 17.098 -2.630 16.307 1.00 11.28 77 LEU A N 1
ATOM 600 C CA . LEU A 1 79 ? 15.920 -3.492 16.502 1.00 11.40 77 LEU A CA 1
ATOM 601 C C . LEU A 1 79 ? 14.883 -2.797 17.364 1.00 11.37 77 LEU A C 1
ATOM 602 O O . LEU A 1 79 ? 13.674 -2.863 17.062 1.00 12.36 77 LEU A O 1
ATOM 607 N N . ALA A 1 80 ? 15.326 -2.097 18.403 1.00 10.63 78 ALA A N 1
ATOM 608 C CA . ALA A 1 80 ? 14.389 -1.304 19.218 1.00 10.80 78 ALA A CA 1
ATOM 609 C C . ALA A 1 80 ? 13.707 -0.224 18.362 1.00 10.74 78 ALA A C 1
ATOM 610 O O . ALA A 1 80 ? 12.497 0.012 18.536 1.00 11.87 78 ALA A O 1
ATOM 612 N N . MET A 1 81 ? 14.463 0.437 17.492 1.00 10.92 79 MET A N 1
ATOM 613 C CA . MET A 1 81 ? 13.871 1.461 16.634 1.00 11.74 79 MET A CA 1
ATOM 614 C C . MET A 1 81 ? 12.867 0.871 15.647 1.00 12.10 79 MET A C 1
ATOM 615 O O . MET A 1 81 ? 11.809 1.470 15.414 1.00 13.13 79 MET A O 1
ATOM 620 N N . GLU A 1 82 ? 13.151 -0.290 15.081 1.00 13.05 80 GLU A N 1
ATOM 621 C CA A GLU A 1 82 ? 12.178 -0.959 14.192 0.50 13.15 80 GLU A CA 1
ATOM 622 C CA B GLU A 1 82 ? 12.178 -0.979 14.198 0.50 13.13 80 GLU A CA 1
ATOM 623 C C . GLU A 1 82 ? 10.881 -1.208 14.970 1.00 13.50 80 GLU A C 1
ATOM 624 O O . GLU A 1 82 ? 9.788 -0.942 14.443 1.00 14.82 80 GLU A O 1
ATOM 635 N N . GLN A 1 83 ? 10.991 -1.716 16.185 1.00 12.72 81 GLN A N 1
ATOM 636 C CA . GLN A 1 83 ? 9.798 -1.930 17.018 1.00 12.94 81 GLN A CA 1
ATOM 637 C C . GLN A 1 83 ? 9.040 -0.622 17.242 1.00 13.16 81 GLN A C 1
ATOM 638 O O . GLN A 1 83 ? 7.834 -0.580 17.145 1.00 13.79 81 GLN A O 1
ATOM 644 N N . ALA A 1 84 ? 9.779 0.443 17.582 1.00 12.64 82 ALA A N 1
ATOM 645 C CA . ALA A 1 84 ? 9.160 1.738 17.906 1.00 12.23 82 ALA A CA 1
ATOM 646 C C . ALA A 1 84 ? 8.434 2.283 16.685 1.00 12.52 82 ALA A C 1
ATOM 647 O O . ALA A 1 84 ? 7.365 2.918 16.805 1.00 13.87 82 ALA A O 1
ATOM 649 N N . ILE A 1 85 ? 9.048 2.137 15.527 1.00 13.89 83 ILE A N 1
ATOM 650 C CA . ILE A 1 85 ? 8.395 2.620 14.276 1.00 15.99 83 ILE A CA 1
ATOM 651 C C . ILE A 1 85 ? 7.080 1.875 14.069 1.00 16.38 83 ILE A C 1
ATOM 652 O O . ILE A 1 85 ? 6.058 2.493 13.784 1.00 17.00 83 ILE A O 1
ATOM 657 N N . LYS A 1 86 ? 7.105 0.551 14.178 1.00 15.76 84 LYS A N 1
ATOM 658 C CA . LYS A 1 86 ? 5.879 -0.273 13.994 1.00 17.27 84 LYS A CA 1
ATOM 659 C C . LYS A 1 86 ? 4.832 0.128 15.032 1.00 16.65 84 LYS A C 1
ATOM 660 O O . LYS A 1 86 ? 3.657 0.346 14.678 1.00 19.37 84 LYS A O 1
ATOM 666 N N . ASP A 1 87 ? 5.256 0.258 16.280 1.00 15.26 85 ASP A N 1
ATOM 667 C CA . ASP A 1 87 ? 4.347 0.620 17.395 1.00 15.03 85 ASP A CA 1
ATOM 668 C C . ASP A 1 87 ? 3.697 1.983 17.127 1.00 15.36 85 ASP A C 1
ATOM 669 O O . ASP A 1 87 ? 2.508 2.168 17.439 1.00 17.85 85 ASP A O 1
ATOM 674 N N . SER A 1 88 ? 4.475 2.935 16.616 1.00 15.06 86 SER A N 1
ATOM 675 C CA . SER A 1 88 ? 4.032 4.334 16.460 1.00 15.84 86 SER A CA 1
ATOM 676 C C . SER A 1 88 ? 3.058 4.506 15.299 1.00 17.45 86 SER A C 1
ATOM 677 O O . SER A 1 88 ? 2.258 5.463 15.348 1.00 19.86 86 SER A O 1
ATOM 680 N N . GLY A 1 89 ? 3.169 3.668 14.271 1.00 16.74 87 GLY A N 1
ATOM 681 C CA . GLY A 1 89 ? 2.396 3.827 13.028 1.00 20.26 87 GLY A CA 1
ATOM 682 C C . GLY A 1 89 ? 2.844 4.979 12.148 1.00 19.49 87 GLY A C 1
ATOM 683 O O . GLY A 1 89 ? 2.128 5.351 11.214 1.00 22.99 87 GLY A O 1
ATOM 684 N N . LEU A 1 90 ? 4.025 5.536 12.378 1.00 20.72 88 LEU A N 1
ATOM 685 C CA . LEU A 1 90 ? 4.571 6.601 11.511 1.00 20.70 88 LEU A CA 1
ATOM 686 C C . LEU A 1 90 ? 4.714 6.056 10.088 1.00 20.37 88 LEU A C 1
ATOM 687 O O . LEU A 1 90 ? 5.141 4.895 9.886 1.00 24.03 88 LEU A O 1
ATOM 692 N N . THR A 1 91 ? 4.462 6.912 9.124 1.00 22.76 89 THR A N 1
ATOM 693 C CA . THR A 1 91 ? 4.641 6.596 7.690 1.00 22.36 89 THR A CA 1
ATOM 694 C C . THR A 1 91 ? 6.090 6.810 7.282 1.00 22.98 89 THR A C 1
ATOM 695 O O . THR A 1 91 ? 6.823 7.526 7.949 1.00 23.26 89 THR A O 1
ATOM 699 N N . PRO A 1 92 ? 6.522 6.258 6.123 1.00 24.77 90 PRO A N 1
ATOM 700 C CA . PRO A 1 92 ? 7.881 6.521 5.645 1.00 24.52 90 PRO A CA 1
ATOM 701 C C . PRO A 1 92 ? 8.211 8.017 5.517 1.00 22.25 90 PRO A C 1
ATOM 702 O O . PRO A 1 92 ? 9.309 8.444 5.887 1.00 23.26 90 PRO A O 1
ATOM 706 N N . GLU A 1 93 ? 7.257 8.822 5.068 1.00 23.10 91 GLU A N 1
ATOM 707 C CA . GLU A 1 93 ? 7.490 10.272 4.928 1.00 24.76 91 GLU A CA 1
ATOM 708 C C . GLU A 1 93 ? 7.555 10.972 6.285 1.00 24.30 91 GLU A C 1
ATOM 709 O O . GLU A 1 93 ? 8.285 11.928 6.400 1.00 30.81 91 GLU A O 1
ATOM 715 N N . GLN A 1 94 ? 6.922 10.437 7.315 1.00 21.03 92 GLN A N 1
ATOM 716 C CA . GLN A 1 94 ? 6.999 11.009 8.679 1.00 21.20 92 GLN A CA 1
ATOM 717 C C . GLN A 1 94 ? 8.325 10.590 9.326 1.00 19.40 92 GLN A C 1
ATOM 718 O O . GLN A 1 94 ? 8.825 11.320 10.169 1.00 19.70 92 GLN A O 1
ATOM 724 N N . ILE A 1 95 ? 8.882 9.459 8.939 1.00 18.31 93 ILE A N 1
ATOM 725 C CA . ILE A 1 95 ? 10.177 8.965 9.476 1.00 17.41 93 ILE A CA 1
ATOM 726 C C . ILE A 1 95 ? 11.344 9.727 8.838 1.00 16.78 93 ILE A C 1
ATOM 727 O O . ILE A 1 95 ? 12.320 10.016 9.565 1.00 17.12 93 ILE A O 1
ATOM 732 N N . SER A 1 96 ? 11.269 9.960 7.531 1.00 16.70 94 SER A N 1
ATOM 733 C CA . SER A 1 96 ? 12.362 10.511 6.714 1.00 16.49 94 SER A CA 1
ATOM 734 C C . SER A 1 96 ? 11.948 11.893 6.205 1.00 18.17 94 SER A C 1
ATOM 735 O O . SER A 1 96 ? 11.316 12.019 5.141 1.00 22.27 94 SER A O 1
ATOM 738 N N . ASN A 1 97 ? 12.292 12.902 6.995 1.00 17.24 95 ASN A N 1
ATOM 739 C CA . ASN A 1 97 ? 11.970 14.296 6.612 1.00 20.83 95 ASN A CA 1
ATOM 740 C C . ASN A 1 97 ? 12.766 15.236 7.519 1.00 18.43 95 ASN A C 1
ATOM 741 O O . ASN A 1 97 ? 13.129 14.841 8.627 1.00 16.75 95 ASN A O 1
ATOM 746 N N . PRO A 1 98 ? 13.071 16.468 7.071 1.00 17.73 96 PRO A N 1
ATOM 747 C CA . PRO A 1 98 ? 13.890 17.392 7.869 1.00 16.66 96 PRO A CA 1
ATOM 748 C C . PRO A 1 98 ? 13.400 17.688 9.299 1.00 16.59 96 PRO A C 1
ATOM 749 O O . PRO A 1 98 ? 14.188 18.135 10.080 1.00 15.89 96 PRO A O 1
ATOM 753 N N . ARG A 1 99 ? 12.129 17.417 9.602 1.00 15.91 97 ARG A N 1
ATOM 754 C CA . ARG A 1 99 ? 11.578 17.737 10.950 1.00 16.94 97 ARG A CA 1
ATOM 755 C C . ARG A 1 99 ? 11.521 16.474 11.833 1.00 15.78 97 ARG A C 1
ATOM 756 O O . ARG A 1 99 ? 10.960 16.560 12.921 1.00 16.95 97 ARG A O 1
ATOM 764 N N . THR A 1 100 ? 12.116 15.388 11.361 1.00 15.23 98 THR A N 1
ATOM 765 C CA . THR A 1 100 ? 12.213 14.146 12.168 1.00 13.85 98 THR A CA 1
ATOM 766 C C . THR A 1 100 ? 13.686 13.796 12.361 1.00 13.17 98 THR A C 1
ATOM 767 O O . THR A 1 100 ? 14.436 13.702 11.366 1.00 13.51 98 THR A O 1
ATOM 771 N N . GLY A 1 101 ? 14.073 13.624 13.616 1.00 12.53 99 GLY A N 1
ATOM 772 C CA . GLY A 1 101 ? 15.475 13.437 13.984 1.00 13.17 99 GLY A CA 1
ATOM 773 C C . GLY A 1 101 ? 15.710 12.200 14.810 1.00 10.93 99 GLY A C 1
ATOM 774 O O . GLY A 1 101 ? 14.770 11.426 15.084 1.00 11.81 99 GLY A O 1
ATOM 775 N N . LEU A 1 102 ? 16.955 12.048 15.215 1.00 10.88 100 LEU A N 1
ATOM 776 C CA . LEU A 1 102 ? 17.428 10.879 15.977 1.00 11.20 100 LEU A CA 1
ATOM 777 C C . LEU A 1 102 ? 18.514 11.337 16.949 1.00 10.49 100 LEU A C 1
ATOM 778 O O . LEU A 1 102 ? 19.507 11.923 16.521 1.00 11.68 100 LEU A O 1
ATOM 783 N N . ILE A 1 103 ? 18.305 11.026 18.212 1.00 9.62 101 ILE A N 1
ATOM 784 C CA . ILE A 1 103 ? 19.277 11.323 19.281 1.00 9.48 101 ILE A CA 1
ATOM 785 C C . ILE A 1 103 ? 19.420 10.045 20.106 1.00 9.24 101 ILE A C 1
ATOM 786 O O . ILE A 1 103 ? 18.493 9.680 20.837 1.00 9.75 101 ILE A O 1
ATOM 791 N N . ALA A 1 104 ? 20.530 9.333 19.922 1.00 9.29 102 ALA A N 1
ATOM 792 C CA . ALA A 1 104 ? 20.636 8.014 20.560 1.00 9.51 102 ALA A CA 1
ATOM 793 C C . ALA A 1 104 ? 22.122 7.722 20.717 1.00 9.53 102 ALA A C 1
ATOM 794 O O . ALA A 1 104 ? 22.898 7.997 19.803 1.00 11.03 102 ALA A O 1
ATOM 796 N N . GLY A 1 105 ? 22.497 7.152 21.842 1.00 9.80 103 GLY A N 1
ATOM 797 C CA . GLY A 1 105 ? 23.902 6.947 22.210 1.00 10.26 103 GLY A CA 1
ATOM 798 C C . GLY A 1 105 ? 24.173 5.656 22.936 1.00 9.46 103 GLY A C 1
ATOM 799 O O . GLY A 1 105 ? 23.325 4.793 23.021 1.00 10.74 103 GLY A O 1
ATOM 800 N N . SER A 1 106 ? 25.377 5.586 23.445 1.00 9.87 104 SER A N 1
ATOM 801 C CA . SER A 1 106 ? 25.911 4.421 24.159 1.00 9.92 104 SER A CA 1
ATOM 802 C C . SER A 1 106 ? 26.901 4.932 25.189 1.00 9.99 104 SER A C 1
ATOM 803 O O . SER A 1 106 ? 27.456 6.031 25.031 1.00 11.27 104 SER A O 1
ATOM 806 N N . GLY A 1 107 ? 27.115 4.117 26.217 1.00 10.22 105 GLY A N 1
ATOM 807 C CA . GLY A 1 107 ? 28.132 4.437 27.218 1.00 12.14 105 GLY A CA 1
ATOM 808 C C . GLY A 1 107 ? 29.514 4.144 26.679 1.00 12.55 105 GLY A C 1
ATOM 809 O O . GLY A 1 107 ? 30.365 4.994 26.655 1.00 16.65 105 GLY A O 1
ATOM 810 N N . GLY A 1 108 ? 29.761 2.892 26.351 1.00 14.76 106 GLY A N 1
ATOM 811 C CA . GLY A 1 108 ? 30.895 2.468 25.530 1.00 14.21 106 GLY A CA 1
ATOM 812 C C . GLY A 1 108 ? 30.464 2.502 24.082 1.00 14.93 106 GLY A C 1
ATOM 813 O O . GLY A 1 108 ? 29.520 3.149 23.749 1.00 27.08 106 GLY A O 1
ATOM 814 N N . ALA A 1 109 ? 31.152 1.871 23.198 1.00 12.86 107 ALA A N 1
ATOM 815 C CA . ALA A 1 109 ? 30.803 1.752 21.770 1.00 12.51 107 ALA A CA 1
ATOM 816 C C . ALA A 1 109 ? 30.933 0.277 21.399 1.00 11.71 107 ALA A C 1
ATOM 817 O O . ALA A 1 109 ? 29.935 -0.422 21.523 1.00 13.39 107 ALA A O 1
ATOM 819 N N . SER A 1 110 ? 32.118 -0.205 21.034 1.00 10.97 108 SER A N 1
ATOM 820 C CA . SER A 1 110 ? 32.320 -1.660 20.828 1.00 10.35 108 SER A CA 1
ATOM 821 C C . SER A 1 110 ? 33.733 -2.052 21.246 1.00 11.20 108 SER A C 1
ATOM 822 O O . SER A 1 110 ? 34.648 -2.121 20.402 1.00 11.77 108 SER A O 1
ATOM 825 N N . THR A 1 111 ? 33.921 -2.401 22.507 1.00 10.46 109 THR A N 1
ATOM 826 C CA . THR A 1 111 ? 35.212 -2.931 22.939 1.00 10.83 109 THR A CA 1
ATOM 827 C C . THR A 1 111 ? 35.524 -4.232 22.199 1.00 10.92 109 THR A C 1
ATOM 828 O O . THR A 1 111 ? 36.701 -4.521 21.980 1.00 11.56 109 THR A O 1
ATOM 832 N N . LEU A 1 112 ? 34.514 -5.017 21.847 1.00 10.46 110 LEU A N 1
ATOM 833 C CA . LEU A 1 112 ? 34.802 -6.294 21.157 1.00 11.32 110 LEU A CA 1
ATOM 834 C C . LEU A 1 112 ? 35.434 -5.996 19.789 1.00 10.59 110 LEU A C 1
ATOM 835 O O . LEU A 1 112 ? 36.425 -6.623 19.412 1.00 11.69 110 LEU A O 1
ATOM 840 N N . ASN A 1 113 ? 34.847 -5.071 19.032 1.00 10.50 111 ASN A N 1
ATOM 841 C CA . ASN A 1 113 ? 35.417 -4.771 17.711 1.00 10.99 111 ASN A CA 1
ATOM 842 C C . ASN A 1 113 ? 36.786 -4.131 17.839 1.00 10.49 111 ASN A C 1
ATOM 843 O O . ASN A 1 113 ? 37.643 -4.357 16.984 1.00 11.20 111 ASN A O 1
ATOM 848 N N . GLN A 1 114 ? 37.004 -3.318 18.862 1.00 10.91 112 GLN A N 1
ATOM 849 C CA A GLN A 1 114 ? 38.337 -2.743 19.077 0.50 10.96 112 GLN A CA 1
ATOM 850 C CA B GLN A 1 114 ? 38.355 -2.749 19.074 0.50 11.84 112 GLN A CA 1
ATOM 851 C C . GLN A 1 114 ? 39.362 -3.856 19.327 1.00 11.20 112 GLN A C 1
ATOM 852 O O . GLN A 1 114 ? 40.454 -3.833 18.747 1.00 12.75 112 GLN A O 1
ATOM 863 N N . MET A 1 115 ? 39.017 -4.795 20.199 1.00 11.50 113 MET A N 1
ATOM 864 C CA . MET A 1 115 ? 39.931 -5.894 20.516 1.00 12.69 113 MET A CA 1
ATOM 865 C C . MET A 1 115 ? 40.217 -6.717 19.253 1.00 11.36 113 MET A C 1
ATOM 866 O O . MET A 1 115 ? 41.385 -7.058 18.968 1.00 13.40 113 MET A O 1
ATOM 871 N N . GLU A 1 116 ? 39.178 -7.038 18.491 1.00 11.50 114 GLU A N 1
ATOM 872 C CA . GLU A 1 116 ? 39.369 -7.818 17.251 1.00 12.32 114 GLU A CA 1
ATOM 873 C C . GLU A 1 116 ? 40.278 -7.052 16.292 1.00 11.50 114 GLU A C 1
ATOM 874 O O . GLU A 1 116 ? 41.114 -7.643 15.623 1.00 12.92 114 GLU A O 1
ATOM 880 N N . ALA A 1 117 ? 40.070 -5.753 16.176 1.00 11.33 115 ALA A N 1
ATOM 881 C CA . ALA A 1 117 ? 40.882 -4.934 15.249 1.00 11.68 115 ALA A CA 1
ATOM 882 C C . ALA A 1 117 ? 42.366 -4.998 15.617 1.00 10.89 115 ALA A C 1
ATOM 883 O O . ALA A 1 117 ? 43.215 -5.146 14.748 1.00 11.94 115 ALA A O 1
ATOM 885 N N . ILE A 1 118 ? 42.675 -4.829 16.895 1.00 11.16 116 ILE A N 1
ATOM 886 C CA . ILE A 1 118 ? 44.092 -4.809 17.335 1.00 11.78 116 ILE A CA 1
ATOM 887 C C . ILE A 1 118 ? 44.696 -6.209 17.252 1.00 11.61 116 ILE A C 1
ATOM 888 O O . ILE A 1 118 ? 45.842 -6.355 16.827 1.00 12.93 116 ILE A O 1
ATOM 893 N N . ASP A 1 119 ? 43.944 -7.240 17.618 1.00 11.37 117 ASP A N 1
ATOM 894 C CA . ASP A 1 119 ? 44.444 -8.617 17.450 1.00 12.07 117 ASP A CA 1
ATOM 895 C C . ASP A 1 119 ? 44.784 -8.824 15.983 1.00 11.72 117 ASP A C 1
ATOM 896 O O . ASP A 1 119 ? 45.829 -9.432 15.651 1.00 13.05 117 ASP A O 1
ATOM 901 N N . THR A 1 120 ? 43.900 -8.376 15.103 1.00 11.89 118 THR A N 1
ATOM 902 C CA . THR A 1 120 ? 44.094 -8.523 13.655 1.00 12.21 118 THR A CA 1
ATOM 903 C C . THR A 1 120 ? 45.315 -7.719 13.190 1.00 12.32 118 THR A C 1
ATOM 904 O O . THR A 1 120 ? 46.131 -8.243 12.417 1.00 13.77 118 THR A O 1
ATOM 908 N N . LEU A 1 121 ? 45.442 -6.466 13.622 1.00 12.29 119 LEU A N 1
ATOM 909 C CA . LEU A 1 121 ? 46.605 -5.665 13.235 1.00 12.96 119 LEU A CA 1
ATOM 910 C C . LEU A 1 121 ? 47.878 -6.404 13.588 1.00 13.33 119 LEU A C 1
ATOM 911 O O . LEU A 1 121 ? 48.793 -6.501 12.752 1.00 15.20 119 LEU A O 1
ATOM 916 N N . ARG A 1 122 ? 47.962 -6.924 14.807 1.00 13.70 120 ARG A N 1
ATOM 917 C CA . ARG A 1 122 ? 49.192 -7.556 15.314 1.00 14.71 120 ARG A CA 1
ATOM 918 C C . ARG A 1 122 ? 49.486 -8.866 14.586 1.00 15.53 120 ARG A C 1
ATOM 919 O O . ARG A 1 122 ? 50.670 -9.147 14.358 1.00 18.71 120 ARG A O 1
ATOM 927 N N . GLU A 1 123 ? 48.460 -9.647 14.252 1.00 14.57 121 GLU A N 1
ATOM 928 C CA . GLU A 1 123 ? 48.670 -10.994 13.684 1.00 14.93 121 GLU A CA 1
ATOM 929 C C . GLU A 1 123 ? 48.670 -10.998 12.161 1.00 15.07 121 GLU A C 1
ATOM 930 O O . GLU A 1 123 ? 49.321 -11.873 11.569 1.00 18.68 121 GLU A O 1
ATOM 936 N N . LYS A 1 124 ? 47.887 -10.143 11.532 1.00 14.21 122 LYS A N 1
ATOM 937 C CA . LYS A 1 124 ? 47.548 -10.240 10.085 1.00 14.75 122 LYS A CA 1
ATOM 938 C C . LYS A 1 124 ? 47.794 -8.946 9.321 1.00 16.44 122 LYS A C 1
ATOM 939 O O . LYS A 1 124 ? 47.758 -8.993 8.107 1.00 19.21 122 LYS A O 1
ATOM 945 N N . GLY A 1 125 ? 47.992 -7.830 10.009 1.00 15.72 123 GLY A N 1
ATOM 946 C CA . GLY A 1 125 ? 48.234 -6.560 9.311 1.00 15.43 123 GLY A CA 1
ATOM 947 C C . GLY A 1 125 ? 47.026 -5.644 9.272 1.00 14.86 123 GLY A C 1
ATOM 948 O O . GLY A 1 125 ? 45.915 -6.098 9.569 1.00 16.16 123 GLY A O 1
ATOM 949 N N . VAL A 1 126 ? 47.243 -4.414 8.811 1.00 15.13 124 VAL A N 1
ATOM 950 C CA . VAL A 1 126 ? 46.174 -3.374 8.849 1.00 13.74 124 VAL A CA 1
ATOM 951 C C . VAL A 1 126 ? 45.039 -3.633 7.846 1.00 14.05 124 VAL A C 1
ATOM 952 O O . VAL A 1 126 ? 43.897 -3.418 8.205 1.00 14.31 124 VAL A O 1
ATOM 956 N N . LYS A 1 127 ? 45.354 -4.087 6.633 1.00 14.66 125 LYS A N 1
ATOM 957 C CA . LYS A 1 127 ? 44.284 -4.240 5.615 1.00 16.80 125 LYS A CA 1
ATOM 958 C C . LYS A 1 127 ? 43.241 -5.250 6.115 1.00 13.86 125 LYS A C 1
ATOM 959 O O . LYS A 1 127 ? 42.050 -5.004 5.916 1.00 16.41 125 LYS A O 1
ATOM 965 N N . ARG A 1 128 ? 43.686 -6.291 6.816 1.00 13.25 126 ARG A N 1
ATOM 966 C CA . ARG A 1 128 ? 42.770 -7.387 7.245 1.00 12.72 126 ARG A CA 1
ATOM 967 C C . ARG A 1 128 ? 41.781 -6.928 8.327 1.00 13.21 126 ARG A C 1
ATOM 968 O O . ARG A 1 128 ? 40.786 -7.610 8.539 1.00 14.47 126 ARG A O 1
ATOM 976 N N . ILE A 1 129 ? 42.024 -5.766 8.938 1.00 12.76 127 ILE A N 1
ATOM 977 C CA . ILE A 1 129 ? 41.071 -5.216 9.945 1.00 12.57 127 ILE A CA 1
ATOM 978 C C . ILE A 1 129 ? 39.704 -5.020 9.284 1.00 14.12 127 ILE A C 1
ATOM 979 O O . ILE A 1 129 ? 38.678 -5.187 9.945 1.00 15.02 127 ILE A O 1
ATOM 984 N N . GLY A 1 130 ? 39.712 -4.675 8.002 1.00 13.41 128 GLY A N 1
ATOM 985 C CA . GLY A 1 130 ? 38.447 -4.472 7.291 1.00 14.54 128 GLY A CA 1
ATOM 986 C C . GLY A 1 130 ? 37.993 -3.028 7.371 1.00 13.13 128 GLY A C 1
ATOM 987 O O . GLY A 1 130 ? 38.482 -2.293 8.232 1.00 13.97 128 GLY A O 1
ATOM 988 N N . PRO A 1 131 ? 37.036 -2.618 6.538 1.00 13.92 129 PRO A N 1
ATOM 989 C CA . PRO A 1 131 ? 36.667 -1.206 6.452 1.00 13.98 129 PRO A CA 1
ATOM 990 C C . PRO A 1 131 ? 35.487 -0.814 7.326 1.00 13.20 129 PRO A C 1
ATOM 991 O O . PRO A 1 131 ? 35.012 0.311 7.176 1.00 14.39 129 PRO A O 1
ATOM 995 N N . TYR A 1 132 ? 35.029 -1.690 8.221 1.00 13.61 130 TYR A N 1
ATOM 996 C CA . TYR A 1 132 ? 33.779 -1.397 8.974 1.00 14.24 130 TYR A CA 1
ATOM 997 C C . TYR A 1 132 ? 34.025 -1.099 10.454 1.00 14.31 130 TYR A C 1
ATOM 998 O O . TYR A 1 132 ? 33.057 -0.778 11.133 1.00 15.22 130 TYR A O 1
ATOM 1007 N N . ARG A 1 133 ? 35.264 -1.146 10.922 1.00 15.47 131 ARG A N 1
ATOM 1008 C CA . ARG A 1 133 ? 35.512 -1.026 12.392 1.00 16.29 131 ARG A CA 1
ATOM 1009 C C . ARG A 1 133 ? 35.238 0.375 12.933 1.00 15.50 131 ARG A C 1
ATOM 1010 O O . ARG A 1 133 ? 34.825 0.445 14.081 1.00 15.53 131 ARG A O 1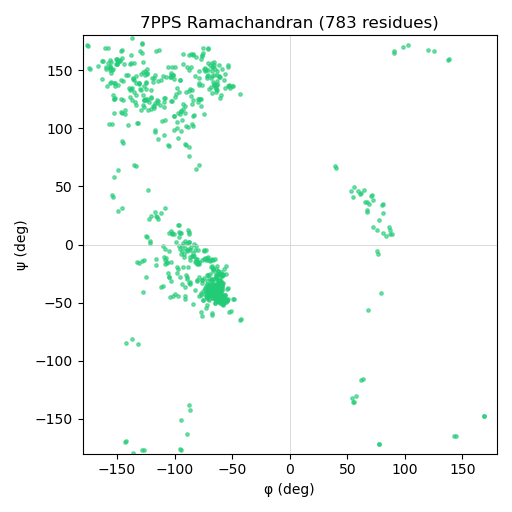
ATOM 1018 N N . VAL A 1 134 ? 35.510 1.433 12.161 1.00 14.15 132 VAL A N 1
ATOM 1019 C CA . VAL A 1 134 ? 35.335 2.806 12.724 1.00 15.33 132 VAL A CA 1
ATOM 1020 C C . VAL A 1 134 ? 33.863 2.991 13.098 1.00 12.62 132 VAL A C 1
ATOM 1021 O O . VAL A 1 134 ? 33.602 3.484 14.180 1.00 13.41 132 VAL A O 1
ATOM 1025 N N . THR A 1 135 ? 32.942 2.591 12.218 1.00 12.34 133 THR A N 1
ATOM 1026 C CA . THR A 1 135 ? 31.510 2.880 12.495 1.00 12.06 133 THR A CA 1
ATOM 1027 C C . THR A 1 135 ? 31.003 2.011 13.652 1.00 10.65 133 THR A C 1
ATOM 1028 O O . THR A 1 135 ? 30.065 2.427 14.301 1.00 11.57 133 THR A O 1
ATOM 1032 N N . ARG A 1 136 ? 31.624 0.847 13.864 1.00 10.42 134 ARG A N 1
ATOM 1033 C CA . ARG A 1 136 ? 31.240 -0.029 14.994 1.00 10.89 134 ARG A CA 1
ATOM 1034 C C . ARG A 1 136 ? 31.775 0.502 16.329 1.00 10.26 134 ARG A C 1
ATOM 1035 O O . ARG A 1 136 ? 31.139 0.262 17.357 1.00 11.31 134 ARG A O 1
ATOM 1043 N N . THR A 1 137 ? 32.917 1.188 16.302 1.00 10.96 135 THR A N 1
ATOM 1044 C CA . THR A 1 137 ? 33.665 1.568 17.513 1.00 10.60 135 THR A CA 1
ATOM 1045 C C . THR A 1 137 ? 33.598 3.065 17.835 1.00 10.94 135 THR A C 1
ATOM 1046 O O . THR A 1 137 ? 33.952 3.431 18.960 1.00 11.95 135 THR A O 1
ATOM 1050 N N . MET A 1 138 ? 33.149 3.900 16.914 1.00 11.23 136 MET A N 1
ATOM 1051 C CA . MET A 1 138 ? 33.115 5.346 17.188 1.00 11.29 136 MET A CA 1
ATOM 1052 C C . MET A 1 138 ? 32.029 5.639 18.213 1.00 10.67 136 MET A C 1
ATOM 1053 O O . MET A 1 138 ? 31.041 4.906 18.334 1.00 11.04 136 MET A O 1
ATOM 1058 N N . GLY A 1 139 ? 32.186 6.760 18.927 1.00 10.76 137 GLY A N 1
ATOM 1059 C CA . GLY A 1 139 ? 31.251 7.096 19.999 1.00 11.18 137 GLY A CA 1
ATOM 1060 C C . GLY A 1 139 ? 29.844 7.351 19.512 1.00 9.92 137 GLY A C 1
ATOM 1061 O O . GLY A 1 139 ? 28.909 7.304 20.313 1.00 12.00 137 GLY A O 1
ATOM 1062 N N . SER A 1 140 ? 29.690 7.660 18.237 1.00 9.96 138 SER A N 1
ATOM 1063 C CA . SER A 1 140 ? 28.388 7.908 17.601 1.00 9.65 138 SER A CA 1
ATOM 1064 C C . SER A 1 140 ? 27.850 6.661 16.891 1.00 9.99 138 SER A C 1
ATOM 1065 O O . SER A 1 140 ? 26.907 6.782 16.123 1.00 10.86 138 SER A O 1
ATOM 1068 N N . THR A 1 141 ? 28.385 5.480 17.188 1.00 9.56 139 THR A N 1
ATOM 1069 C CA . THR A 1 141 ? 27.945 4.252 16.498 1.00 9.64 139 THR A CA 1
ATOM 1070 C C . THR A 1 141 ? 26.425 4.130 16.487 1.00 9.66 139 THR A C 1
ATOM 1071 O O . THR A 1 141 ? 25.823 3.763 15.444 1.00 10.31 139 THR A O 1
ATOM 1075 N N . VAL A 1 142 ? 25.763 4.347 17.625 1.00 9.30 140 VAL A N 1
ATOM 1076 C CA . VAL A 1 142 ? 24.311 4.109 17.688 1.00 10.13 140 VAL A CA 1
ATOM 1077 C C . VAL A 1 142 ? 23.545 5.081 16.793 1.00 10.22 140 VAL A C 1
ATOM 1078 O O . VAL A 1 142 ? 22.628 4.672 16.087 1.00 13.33 140 VAL A O 1
ATOM 1082 N N . SER A 1 143 ? 23.882 6.367 16.823 1.00 9.55 141 SER A N 1
ATOM 1083 C CA . SER A 1 143 ? 23.137 7.317 15.968 1.00 9.98 141 SER A CA 1
ATOM 1084 C C . SER A 1 143 ? 23.501 7.109 14.491 1.00 10.96 141 SER A C 1
ATOM 1085 O O . SER A 1 143 ? 22.598 7.073 13.634 1.00 11.97 141 SER A O 1
ATOM 1088 N N . ALA A 1 144 ? 24.788 6.949 14.175 1.00 10.69 142 ALA A N 1
ATOM 1089 C CA . ALA A 1 144 ? 25.222 6.842 12.781 1.00 11.42 142 ALA A CA 1
ATOM 1090 C C . ALA A 1 144 ? 24.543 5.650 12.109 1.00 11.57 142 ALA A C 1
ATOM 1091 O O . ALA A 1 144 ? 24.083 5.738 10.952 1.00 12.71 142 ALA A O 1
ATOM 1093 N N . CYS A 1 145 ? 24.566 4.502 12.779 1.00 11.31 143 CYS A N 1
ATOM 1094 C CA . CYS A 1 145 ? 24.135 3.222 12.180 1.00 13.12 143 CYS A CA 1
ATOM 1095 C C . CYS A 1 145 ? 22.623 3.151 12.071 1.00 12.73 143 CYS A C 1
ATOM 1096 O O . CYS A 1 145 ? 22.148 2.216 11.388 1.00 15.33 143 CYS A O 1
ATOM 1099 N N . LEU A 1 146 ? 21.888 4.040 12.698 1.00 12.43 144 LEU A N 1
ATOM 1100 C CA . LEU A 1 146 ? 20.412 4.089 12.619 1.00 13.09 144 LEU A CA 1
ATOM 1101 C C . LEU A 1 146 ? 19.965 5.224 11.706 1.00 13.10 144 LEU A C 1
ATOM 1102 O O . LEU A 1 146 ? 19.055 5.046 10.886 1.00 14.26 144 LEU A O 1
ATOM 1107 N N . ALA A 1 147 ? 20.557 6.409 11.849 1.00 14.89 145 ALA A N 1
ATOM 1108 C CA . ALA A 1 147 ? 20.103 7.580 11.070 1.00 15.11 145 ALA A CA 1
ATOM 1109 C C . ALA A 1 147 ? 20.283 7.278 9.587 1.00 14.92 145 ALA A C 1
ATOM 1110 O O . ALA A 1 147 ? 19.500 7.721 8.738 1.00 16.83 145 ALA A O 1
ATOM 1112 N N . THR A 1 148 ? 21.348 6.569 9.252 1.00 15.61 146 THR A N 1
ATOM 1113 C CA . THR A 1 148 ? 21.673 6.302 7.851 1.00 17.47 146 THR A CA 1
ATOM 1114 C C . THR A 1 148 ? 20.609 5.378 7.239 1.00 16.20 146 THR A C 1
ATOM 1115 O O . THR A 1 148 ? 19.938 5.769 6.283 1.00 18.09 146 THR A O 1
ATOM 1119 N N . PRO A 1 149 ? 20.386 4.133 7.733 1.00 15.75 147 PRO A N 1
ATOM 1120 C CA . PRO A 1 149 ? 19.445 3.240 7.050 1.00 16.17 147 PRO A CA 1
ATOM 1121 C C . PRO A 1 149 ? 17.975 3.678 7.142 1.00 16.22 147 PRO A C 1
ATOM 1122 O O . PRO A 1 149 ? 17.226 3.390 6.233 1.00 17.70 147 PRO A O 1
ATOM 1126 N N . PHE A 1 150 ? 17.575 4.346 8.217 1.00 14.23 148 PHE A N 1
ATOM 1127 C CA . PHE A 1 150 ? 16.194 4.875 8.337 1.00 15.34 148 PHE A CA 1
ATOM 1128 C C . PHE A 1 150 ? 16.039 6.196 7.587 1.00 15.41 148 PHE A C 1
ATOM 1129 O O . PHE A 1 150 ? 14.926 6.770 7.632 1.00 17.79 148 PHE A O 1
ATOM 1137 N N . GLN A 1 151 ? 17.121 6.698 6.969 1.00 16.09 149 GLN A N 1
ATOM 1138 C CA . GLN A 1 151 ? 17.035 7.892 6.119 1.00 15.94 149 GLN A CA 1
ATOM 1139 C C . GLN A 1 151 ? 16.558 9.092 6.956 1.00 15.63 149 GLN A C 1
ATOM 1140 O O . GLN A 1 151 ? 15.784 9.929 6.477 1.00 18.11 149 GLN A O 1
ATOM 1146 N N . ILE A 1 152 ? 17.096 9.240 8.144 1.00 14.97 150 ILE A N 1
ATOM 1147 C CA . ILE A 1 152 ? 16.799 10.389 9.007 1.00 15.04 150 ILE A CA 1
ATOM 1148 C C . ILE A 1 152 ? 17.435 11.621 8.380 1.00 15.40 150 ILE A C 1
ATOM 1149 O O . ILE A 1 152 ? 18.615 11.591 7.998 1.00 16.54 150 ILE A O 1
ATOM 1154 N N . LYS A 1 153 ? 16.660 12.700 8.328 1.00 14.05 151 LYS A N 1
ATOM 1155 C CA . LYS A 1 153 ? 17.106 13.954 7.703 1.00 15.06 151 LYS A CA 1
ATOM 1156 C C . LYS A 1 153 ? 17.207 15.101 8.697 1.00 15.05 151 LYS A C 1
ATOM 1157 O O . LYS A 1 153 ? 17.808 16.113 8.293 1.00 18.41 151 LYS A O 1
ATOM 1163 N N . GLY A 1 154 ? 16.668 14.972 9.908 1.00 14.46 152 GLY A N 1
ATOM 1164 C CA . GLY A 1 154 ? 16.674 16.048 10.904 1.00 15.09 152 GLY A CA 1
ATOM 1165 C C . GLY A 1 154 ? 17.941 16.016 11.729 1.00 13.62 152 GLY A C 1
ATOM 1166 O O . GLY A 1 154 ? 19.048 15.773 11.176 1.00 15.35 152 GLY A O 1
ATOM 1167 N N . VAL A 1 155 ? 17.826 16.219 13.031 1.00 12.40 153 VAL A N 1
ATOM 1168 C CA . VAL A 1 155 ? 19.016 16.126 13.882 1.00 12.68 153 VAL A CA 1
ATOM 1169 C C . VAL A 1 155 ? 19.510 14.682 13.887 1.00 11.58 153 VAL A C 1
ATOM 1170 O O . VAL A 1 155 ? 18.728 13.731 13.725 1.00 12.24 153 VAL A O 1
ATOM 1174 N N . ASN A 1 156 ? 20.806 14.522 14.115 1.00 11.43 154 ASN A N 1
ATOM 1175 C CA . ASN A 1 156 ? 21.452 13.207 14.125 1.00 10.87 154 ASN A CA 1
ATOM 1176 C C . ASN A 1 156 ? 22.724 13.340 14.941 1.00 10.87 154 ASN A C 1
ATOM 1177 O O . ASN A 1 156 ? 23.717 13.894 14.459 1.00 12.01 154 ASN A O 1
ATOM 1182 N N . TYR A 1 157 ? 22.707 12.847 16.154 1.00 10.51 155 TYR A N 1
ATOM 1183 C CA A TYR A 1 157 ? 23.888 12.885 17.039 0.50 9.86 155 TYR A CA 1
ATOM 1184 C CA B TYR A 1 157 ? 23.952 12.764 16.954 0.50 10.54 155 TYR A CA 1
ATOM 1185 C C . TYR A 1 157 ? 23.688 11.856 18.147 1.00 9.89 155 TYR A C 1
ATOM 1186 O O . TYR A 1 157 ? 22.564 11.446 18.417 1.00 10.42 155 TYR A O 1
ATOM 1203 N N . SER A 1 158 ? 24.799 11.567 18.800 1.00 9.85 156 SER A N 1
ATOM 1204 C CA . SER A 1 158 ? 24.762 10.742 20.023 1.00 10.12 156 SER A CA 1
ATOM 1205 C C . SER A 1 158 ? 25.120 11.564 21.251 1.00 10.51 156 SER A C 1
ATOM 1206 O O . SER A 1 158 ? 25.986 12.441 21.158 1.00 13.00 156 SER A O 1
ATOM 1209 N N . ILE A 1 159 ? 24.442 11.300 22.350 1.00 12.40 157 ILE A N 1
ATOM 1210 C CA . ILE A 1 159 ? 24.902 11.864 23.640 1.00 12.94 157 ILE A CA 1
ATOM 1211 C C . ILE A 1 159 ? 25.629 10.712 24.326 1.00 12.74 157 ILE A C 1
ATOM 1212 O O . ILE A 1 159 ? 25.231 9.564 24.103 1.00 15.08 157 ILE A O 1
ATOM 1217 N N . SER A 1 160 ? 26.723 10.988 25.022 1.00 12.15 158 SER A N 1
ATOM 1218 C CA . SER A 1 160 ? 27.347 9.963 25.886 1.00 12.37 158 SER A CA 1
ATOM 1219 C C . SER A 1 160 ? 27.460 10.627 27.253 1.00 10.62 158 SER A C 1
ATOM 1220 O O . SER A 1 160 ? 28.030 11.715 27.332 1.00 11.11 158 SER A O 1
ATOM 1223 N N . SER A 1 161 ? 26.892 9.993 28.262 1.00 10.26 159 SER A N 1
ATOM 1224 C CA . SER A 1 161 ? 26.894 10.514 29.631 1.00 9.95 159 SER A CA 1
ATOM 1225 C C . SER A 1 161 ? 26.782 9.327 30.579 1.00 10.36 159 SER A C 1
ATOM 1226 O O . SER A 1 161 ? 26.068 9.385 31.587 1.00 11.12 159 SER A O 1
ATOM 1229 N N . ALA A 1 162 ? 27.501 8.252 30.259 1.00 11.41 160 ALA A N 1
ATOM 1230 C CA . ALA A 1 162 ? 27.592 7.070 31.127 1.00 12.01 160 ALA A CA 1
ATOM 1231 C C . ALA A 1 162 ? 26.170 6.591 31.405 1.00 11.24 160 ALA A C 1
ATOM 1232 O O . ALA A 1 162 ? 25.357 6.493 30.456 1.00 12.06 160 ALA A O 1
ATOM 1234 N N . ALA A 1 163 ? 25.806 6.252 32.634 1.00 11.97 161 ALA A N 1
ATOM 1235 C CA . ALA A 1 163 ? 24.462 5.720 32.890 1.00 12.92 161 ALA A CA 1
ATOM 1236 C C . ALA A 1 163 ? 23.333 6.711 32.632 1.00 11.86 161 ALA A C 1
ATOM 1237 O O . ALA A 1 163 ? 22.189 6.281 32.656 1.00 14.49 161 ALA A O 1
ATOM 1239 N N . ALA A 1 164 ? 23.595 7.991 32.458 1.00 11.26 162 ALA A N 1
ATOM 1240 C CA . ALA A 1 164 ? 22.556 8.986 32.113 1.00 11.18 162 ALA A CA 1
ATOM 1241 C C . ALA A 1 164 ? 22.273 9.060 30.613 1.00 10.53 162 ALA A C 1
ATOM 1242 O O . ALA A 1 164 ? 21.305 9.708 30.227 1.00 11.59 162 ALA A O 1
ATOM 1244 N N . THR A 1 165 ? 23.099 8.413 29.797 1.00 9.97 163 THR A N 1
ATOM 1245 C CA . THR A 1 165 ? 23.133 8.632 28.331 1.00 9.58 163 THR A CA 1
ATOM 1246 C C . THR A 1 165 ? 21.735 8.746 27.732 1.00 9.41 163 THR A C 1
ATOM 1247 O O . THR A 1 165 ? 21.414 9.750 27.088 1.00 10.05 163 THR A O 1
ATOM 1251 N N . SER A 1 166 ? 20.961 7.677 27.799 1.00 8.98 164 SER A N 1
ATOM 1252 C CA . SER A 1 166 ? 19.727 7.609 27.005 1.00 9.10 164 SER A CA 1
ATOM 1253 C C . SER A 1 166 ? 18.587 8.392 27.661 1.00 9.51 164 SER A C 1
ATOM 1254 O O . SER A 1 166 ? 17.620 8.698 26.996 1.00 10.79 164 SER A O 1
ATOM 1257 N N . ALA A 1 167 ? 18.722 8.737 28.937 1.00 9.84 165 ALA A N 1
ATOM 1258 C CA . ALA A 1 167 ? 17.809 9.688 29.573 1.00 10.04 165 ALA A CA 1
ATOM 1259 C C . ALA A 1 167 ? 18.061 11.106 29.052 1.00 9.75 165 ALA A C 1
ATOM 1260 O O . ALA A 1 167 ? 17.111 11.809 28.681 1.00 10.71 165 ALA A O 1
ATOM 1262 N N . HIS A 1 168 ? 19.318 11.524 28.966 1.00 9.70 166 HIS A N 1
ATOM 1263 C CA . HIS A 1 168 ? 19.658 12.791 28.304 1.00 9.57 166 HIS A CA 1
ATOM 1264 C C . HIS A 1 168 ? 19.177 12.771 26.859 1.00 9.82 166 HIS A C 1
ATOM 1265 O O . HIS A 1 168 ? 18.735 13.803 26.361 1.00 11.24 166 HIS A O 1
ATOM 1272 N N . CYS A 1 169 ? 19.282 11.643 26.152 1.00 9.78 167 CYS A N 1
ATOM 1273 C CA . CYS A 1 169 ? 18.799 11.611 24.770 1.00 9.86 167 CYS A CA 1
ATOM 1274 C C . CYS A 1 169 ? 17.308 11.974 24.702 1.00 9.75 167 CYS A C 1
ATOM 1275 O O . CYS A 1 169 ? 16.883 12.727 23.826 1.00 10.83 167 CYS A O 1
ATOM 1278 N N . ILE A 1 170 ? 16.515 11.363 25.585 1.00 10.38 168 ILE A N 1
ATOM 1279 C CA . ILE A 1 170 ? 15.057 11.636 25.605 1.00 10.92 168 ILE A CA 1
ATOM 1280 C C . ILE A 1 170 ? 14.809 13.113 25.964 1.00 11.27 168 ILE A C 1
ATOM 1281 O O . ILE A 1 170 ? 13.966 13.754 25.315 1.00 11.94 168 ILE A O 1
ATOM 1286 N N . GLY A 1 171 ? 15.501 13.626 26.972 1.00 11.15 169 GLY A N 1
ATOM 1287 C CA . GLY A 1 171 ? 15.279 15.028 27.351 1.00 12.38 169 GLY A CA 1
ATOM 1288 C C . GLY A 1 171 ? 15.694 15.981 26.239 1.00 11.70 169 GLY A C 1
ATOM 1289 O O . GLY A 1 171 ? 14.996 16.976 25.977 1.00 13.36 169 GLY A O 1
ATOM 1290 N N . GLN A 1 172 ? 16.788 15.693 25.563 1.00 11.81 170 GLN A N 1
ATOM 1291 C CA . GLN A 1 172 ? 17.242 16.555 24.457 1.00 12.68 170 GLN A CA 1
ATOM 1292 C C . GLN A 1 172 ? 16.286 16.445 23.274 1.00 11.99 170 GLN A C 1
ATOM 1293 O O . GLN A 1 172 ? 16.060 17.471 22.605 1.00 13.61 170 GLN A O 1
ATOM 1299 N N . ALA A 1 173 ? 15.693 15.278 23.041 1.00 11.41 171 ALA A N 1
ATOM 1300 C CA . ALA A 1 173 ? 14.657 15.147 22.007 1.00 12.48 171 ALA A CA 1
ATOM 1301 C C . ALA A 1 173 ? 13.497 16.103 22.332 1.00 11.82 171 ALA A C 1
ATOM 1302 O O . ALA A 1 173 ? 13.021 16.843 21.459 1.00 13.82 171 ALA A O 1
ATOM 1304 N N . MET A 1 174 ? 13.040 16.074 23.582 1.00 13.10 172 MET A N 1
ATOM 1305 C CA . MET A 1 174 ? 12.017 17.033 24.055 1.00 14.65 172 MET A CA 1
ATOM 1306 C C . MET A 1 174 ? 12.461 18.483 23.789 1.00 15.12 172 MET A C 1
ATOM 1307 O O . MET A 1 174 ? 11.674 19.277 23.261 1.00 16.50 172 MET A O 1
ATOM 1312 N N . GLU A 1 175 ? 13.689 18.805 24.124 1.00 14.49 173 GLU A N 1
ATOM 1313 C CA . GLU A 1 175 ? 14.192 20.201 23.977 1.00 14.99 173 GLU A CA 1
ATOM 1314 C C . GLU A 1 175 ? 14.256 20.605 22.498 1.00 15.74 173 GLU A C 1
ATOM 1315 O O . GLU A 1 175 ? 13.949 21.753 22.171 1.00 16.72 173 GLU A O 1
ATOM 1321 N N . GLN A 1 176 ? 14.635 19.695 21.594 1.00 14.82 174 GLN A N 1
ATOM 1322 C CA . GLN A 1 176 ? 14.695 20.036 20.160 1.00 15.38 174 GLN A CA 1
ATOM 1323 C C . GLN A 1 176 ? 13.290 20.381 19.676 1.00 15.34 174 GLN A C 1
ATOM 1324 O O . GLN A 1 176 ? 13.123 21.267 18.801 1.00 17.34 174 GLN A O 1
ATOM 1330 N N . ILE A 1 177 ? 12.277 19.659 20.160 1.00 15.92 175 ILE A N 1
ATOM 1331 C CA . ILE A 1 177 ? 10.879 19.957 19.812 1.00 18.53 175 ILE A CA 1
ATOM 1332 C C . ILE A 1 177 ? 10.486 21.307 20.427 1.00 18.28 175 ILE A C 1
ATOM 1333 O O . ILE A 1 177 ? 9.882 22.139 19.732 1.00 20.85 175 ILE A O 1
ATOM 1338 N N . GLN A 1 178 ? 10.857 21.556 21.674 1.00 18.09 176 GLN A N 1
ATOM 1339 C CA . GLN A 1 178 ? 10.464 22.809 22.349 1.00 20.09 176 GLN A CA 1
ATOM 1340 C C . GLN A 1 178 ? 11.147 23.999 21.677 1.00 20.74 176 GLN A C 1
ATOM 1341 O O . GLN A 1 178 ? 10.552 25.068 21.650 1.00 23.82 176 GLN A O 1
ATOM 1347 N N . LEU A 1 179 ? 12.349 23.853 21.144 1.00 18.78 177 LEU A N 1
ATOM 1348 C CA . LEU A 1 179 ? 13.038 24.914 20.369 1.00 19.82 177 LEU A CA 1
ATOM 1349 C C . LEU A 1 179 ? 12.362 25.195 19.032 1.00 21.43 177 LEU A C 1
ATOM 1350 O O . LEU A 1 179 ? 12.723 26.192 18.388 1.00 23.22 177 LEU A O 1
ATOM 1355 N N . GLY A 1 180 ? 11.456 24.328 18.596 1.00 20.28 178 GLY A N 1
ATOM 1356 C CA . GLY A 1 180 ? 10.740 24.505 17.327 1.00 23.46 178 GLY A CA 1
ATOM 1357 C C . GLY A 1 180 ? 11.466 23.882 16.153 1.00 21.28 178 GLY A C 1
ATOM 1358 O O . GLY A 1 180 ? 11.014 24.061 15.015 1.00 25.86 178 GLY A O 1
ATOM 1359 N N . LYS A 1 181 ? 12.528 23.110 16.406 1.00 19.17 179 LYS A N 1
ATOM 1360 C CA . LYS A 1 181 ? 13.429 22.644 15.335 1.00 18.10 179 LYS A CA 1
ATOM 1361 C C . LYS A 1 181 ? 12.934 21.313 14.755 1.00 16.95 179 LYS A C 1
ATOM 1362 O O . LYS A 1 181 ? 13.288 21.014 13.619 1.00 16.72 179 LYS A O 1
ATOM 1368 N N . GLN A 1 182 ? 12.233 20.508 15.537 1.00 16.07 180 GLN A N 1
ATOM 1369 C CA . GLN A 1 182 ? 11.820 19.150 15.119 1.00 15.79 180 GLN A CA 1
ATOM 1370 C C . GLN A 1 182 ? 10.378 18.945 15.598 1.00 16.91 180 GLN A C 1
ATOM 1371 O O . GLN A 1 182 ? 9.950 19.582 16.609 1.00 18.70 180 GLN A O 1
ATOM 1377 N N . ASP A 1 183 ? 9.671 18.057 14.910 1.00 17.63 181 ASP A N 1
ATOM 1378 C CA . ASP A 1 183 ? 8.324 17.592 15.335 1.00 18.37 181 ASP A CA 1
ATOM 1379 C C . ASP A 1 183 ? 8.342 16.179 15.918 1.00 17.10 181 ASP A C 1
ATOM 1380 O O . ASP A 1 183 ? 7.448 15.850 16.705 1.00 18.39 181 ASP A O 1
ATOM 1385 N N . VAL A 1 184 ? 9.303 15.368 15.481 1.00 16.24 182 VAL A N 1
ATOM 1386 C CA . VAL A 1 184 ? 9.427 13.937 15.893 1.00 15.37 182 VAL A CA 1
ATOM 1387 C C . VAL A 1 184 ? 10.904 13.704 16.092 1.00 14.01 182 VAL A C 1
ATOM 1388 O O . VAL A 1 184 ? 11.694 14.097 15.238 1.00 14.06 182 VAL A O 1
ATOM 1392 N N . VAL A 1 185 ? 11.261 13.055 17.188 1.00 13.05 183 VAL A N 1
ATOM 1393 C CA . VAL A 1 185 ? 12.657 12.632 17.416 1.00 12.41 183 VAL A CA 1
ATOM 1394 C C . VAL A 1 185 ? 12.622 11.229 18.004 1.00 12.18 183 VAL A C 1
ATOM 1395 O O . VAL A 1 185 ? 11.977 11.003 19.026 1.00 13.48 183 VAL A O 1
ATOM 1399 N N . PHE A 1 186 ? 13.354 10.337 17.361 1.00 11.75 184 PHE A N 1
ATOM 1400 C CA . PHE A 1 186 ? 13.647 9.010 17.932 1.00 11.40 184 PHE A CA 1
ATOM 1401 C C . PHE A 1 186 ? 14.745 9.156 18.968 1.00 11.13 184 PHE A C 1
ATOM 1402 O O . PHE A 1 186 ? 15.806 9.702 18.624 1.00 12.53 184 PHE A O 1
ATOM 1410 N N . ALA A 1 187 ? 14.491 8.691 20.179 1.00 9.86 185 ALA A N 1
ATOM 1411 C CA . ALA A 1 187 ? 15.454 8.884 21.257 1.00 10.25 185 ALA A CA 1
ATOM 1412 C C . ALA A 1 187 ? 15.689 7.557 21.970 1.00 9.22 185 ALA A C 1
ATOM 1413 O O . ALA A 1 187 ? 14.753 6.825 22.269 1.00 10.12 185 ALA A O 1
ATOM 1415 N N . GLY A 1 188 ? 16.944 7.286 22.308 1.00 9.10 186 GLY A N 1
ATOM 1416 C CA . GLY A 1 188 ? 17.239 6.042 22.991 1.00 9.43 186 GLY A CA 1
ATOM 1417 C C . GLY A 1 188 ? 18.693 5.753 23.060 1.00 9.16 186 GLY A C 1
ATOM 1418 O O . GLY A 1 188 ? 19.530 6.659 23.159 1.00 9.66 186 GLY A O 1
ATOM 1419 N N . GLY A 1 189 ? 19.030 4.477 23.030 1.00 9.38 187 GLY A N 1
ATOM 1420 C CA . GLY A 1 189 ? 20.422 4.073 23.198 1.00 9.98 187 GLY A CA 1
ATOM 1421 C C . GLY A 1 189 ? 20.579 2.594 23.030 1.00 8.74 187 GLY A C 1
ATOM 1422 O O . 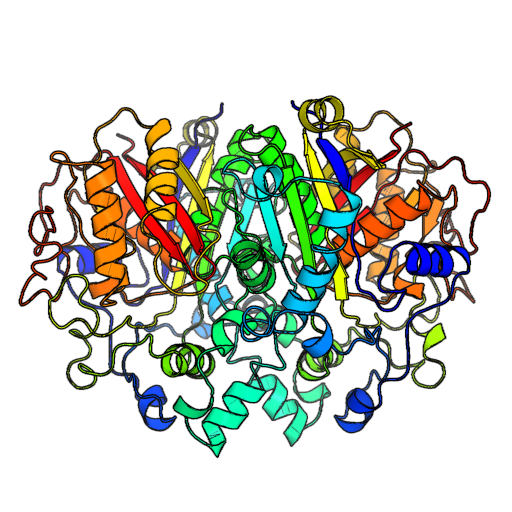GLY A 1 189 ? 19.612 1.818 22.960 1.00 9.85 187 GLY A O 1
ATOM 1423 N N . GLY A 1 190 ? 21.850 2.203 23.005 1.00 9.11 188 GLY A N 1
ATOM 1424 C CA . GLY A 1 190 ? 22.244 0.796 22.950 1.00 9.23 188 GLY A CA 1
ATOM 1425 C C . GLY A 1 190 ? 23.506 0.576 23.714 1.00 9.39 188 GLY A C 1
ATOM 1426 O O . GLY A 1 190 ? 24.299 1.505 23.874 1.00 11.23 188 GLY A O 1
ATOM 1427 N N . GLU A 1 191 ? 23.777 -0.661 24.091 1.00 9.35 189 GLU A N 1
ATOM 1428 C CA . GLU A 1 191 ? 25.006 -1.017 24.809 1.00 10.04 189 GLU A CA 1
ATOM 1429 C C . GLU A 1 191 ? 25.367 -2.466 24.519 1.00 9.30 189 GLU A C 1
ATOM 1430 O O . GLU A 1 191 ? 24.541 -3.359 24.725 1.00 10.11 189 GLU A O 1
ATOM 1436 N N . GLU A 1 192 ? 26.591 -2.664 24.054 1.00 9.82 190 GLU A N 1
ATOM 1437 C CA . GLU A 1 192 ? 27.165 -4.011 23.925 1.00 10.17 190 GLU A CA 1
ATOM 1438 C C . GLU A 1 192 ? 27.459 -4.542 25.320 1.00 10.00 190 GLU A C 1
ATOM 1439 O O . GLU A 1 192 ? 27.852 -3.791 26.210 1.00 11.74 190 GLU A O 1
ATOM 1445 N N . GLU A 1 193 ? 27.295 -5.845 25.485 1.00 11.14 191 GLU A N 1
ATOM 1446 C CA . GLU A 1 193 ? 27.687 -6.569 26.701 1.00 11.28 191 GLU A CA 1
ATOM 1447 C C . GLU A 1 193 ? 28.698 -7.615 26.302 1.00 11.69 191 GLU A C 1
ATOM 1448 O O . GLU A 1 193 ? 28.368 -8.519 25.507 1.00 12.53 191 GLU A O 1
ATOM 1454 N N . HIS A 1 194 ? 29.901 -7.491 26.798 1.00 11.18 192 HIS A N 1
ATOM 1455 C CA . HIS A 1 194 ? 30.999 -8.418 26.462 1.00 11.72 192 HIS A CA 1
ATOM 1456 C C . HIS A 1 194 ? 32.052 -8.311 27.533 1.00 10.87 192 HIS A C 1
ATOM 1457 O O . HIS A 1 194 ? 32.252 -7.243 28.109 1.00 11.49 192 HIS A O 1
ATOM 1464 N N . TRP A 1 195 ? 32.814 -9.379 27.757 1.00 11.38 193 TRP A N 1
ATOM 1465 C CA . TRP A 1 195 ? 33.853 -9.363 28.826 1.00 11.76 193 TRP A CA 1
ATOM 1466 C C . TRP A 1 195 ? 34.909 -8.264 28.592 1.00 11.16 193 TRP A C 1
ATOM 1467 O O . TRP A 1 195 ? 35.486 -7.807 29.565 1.00 12.64 193 TRP A O 1
ATOM 1478 N N . SER A 1 196 ? 35.131 -7.867 27.330 1.00 11.42 194 SER A N 1
ATOM 1479 C CA . SER A 1 196 ? 36.152 -6.828 27.008 1.00 11.58 194 SER A CA 1
ATOM 1480 C C . SER A 1 196 ? 35.747 -5.459 27.577 1.00 11.19 194 SER A C 1
ATOM 1481 O O . SER A 1 196 ? 36.631 -4.628 27.747 1.00 12.80 194 SER A O 1
ATOM 1484 N N . GLN A 1 197 ? 34.459 -5.264 27.854 1.00 11.16 195 GLN A N 1
ATOM 1485 C CA . GLN A 1 197 ? 34.008 -4.020 28.529 1.00 11.27 195 GLN A CA 1
ATOM 1486 C C . GLN A 1 197 ? 33.808 -4.313 30.023 1.00 10.44 195 GLN A C 1
ATOM 1487 O O . GLN A 1 197 ? 34.228 -3.510 30.844 1.00 11.39 195 GLN A O 1
ATOM 1493 N N . SER A 1 198 ? 33.207 -5.457 30.345 1.00 10.52 196 SER A N 1
ATOM 1494 C CA . SER A 1 198 ? 32.866 -5.766 31.759 1.00 10.49 196 SER A CA 1
ATOM 1495 C C . SER A 1 198 ? 34.128 -5.855 32.630 1.00 11.03 196 SER A C 1
ATOM 1496 O O . SER A 1 198 ? 34.055 -5.481 33.793 1.00 11.84 196 SER A O 1
ATOM 1499 N N . CYS A 1 199 ? 35.241 -6.311 32.047 1.00 11.84 197 CYS A N 1
ATOM 1500 C CA . CYS A 1 199 ? 36.480 -6.399 32.843 1.00 11.67 197 CYS A CA 1
ATOM 1501 C C . CYS A 1 199 ? 36.903 -5.036 33.381 1.00 11.52 197 CYS A C 1
ATOM 1502 O O . CYS A 1 199 ? 37.539 -5.002 34.438 1.00 12.37 197 CYS A O 1
ATOM 1505 N N . LEU A 1 200 ? 36.602 -3.962 32.641 1.00 11.50 198 LEU A N 1
ATOM 1506 C CA . LEU A 1 200 ? 37.015 -2.616 33.111 1.00 11.93 198 LEU A CA 1
ATOM 1507 C C . LEU A 1 200 ? 36.237 -2.246 34.380 1.00 11.01 198 LEU A C 1
ATOM 1508 O O . LEU A 1 200 ? 36.797 -1.635 35.289 1.00 12.41 198 LEU A O 1
ATOM 1513 N N . PHE A 1 201 ? 34.966 -2.581 34.387 1.00 11.33 199 PHE A N 1
ATOM 1514 C CA . PHE A 1 201 ? 34.114 -2.341 35.576 1.00 11.84 199 PHE A CA 1
ATOM 1515 C C . PHE A 1 201 ? 34.512 -3.276 36.719 1.00 12.47 199 PHE A C 1
ATOM 1516 O O . PHE A 1 201 ? 34.501 -2.874 37.869 1.00 13.09 199 PHE A O 1
ATOM 1524 N N . ASP A 1 202 ? 34.830 -4.529 36.400 1.00 11.91 200 ASP A N 1
ATOM 1525 C CA . ASP A 1 202 ? 35.290 -5.479 37.429 1.00 12.47 200 ASP A CA 1
ATOM 1526 C C . ASP A 1 202 ? 36.525 -4.897 38.116 1.00 13.15 200 ASP A C 1
ATOM 1527 O O . ASP A 1 202 ? 36.599 -4.799 39.345 1.00 15.18 200 ASP A O 1
ATOM 1532 N N . ALA A 1 203 ? 37.471 -4.430 37.331 1.00 12.84 201 ALA A N 1
ATOM 1533 C CA . ALA A 1 203 ? 38.753 -3.908 37.849 1.00 13.80 201 ALA A CA 1
ATOM 1534 C C . ALA A 1 203 ? 38.567 -2.664 38.715 1.00 14.96 201 ALA A C 1
ATOM 1535 O O . ALA A 1 203 ? 39.418 -2.409 39.569 1.00 18.02 201 ALA A O 1
ATOM 1537 N N . MET A 1 204 ? 37.522 -1.882 38.507 1.00 15.73 202 MET A N 1
ATOM 1538 C CA . MET A 1 204 ? 37.337 -0.691 39.352 1.00 17.88 202 MET A CA 1
ATOM 1539 C C . MET A 1 204 ? 36.522 -1.034 40.593 1.00 18.20 202 MET A C 1
ATOM 1540 O O . MET A 1 204 ? 36.223 -0.093 41.377 1.00 22.18 202 MET A O 1
ATOM 1545 N N . GLY A 1 205 ? 36.135 -2.304 40.758 1.00 17.40 203 GLY A N 1
ATOM 1546 C CA . GLY A 1 205 ? 35.443 -2.759 41.973 1.00 18.51 203 GLY A CA 1
ATOM 1547 C C . GLY A 1 205 ? 33.967 -2.443 41.958 1.00 17.52 203 GLY A C 1
ATOM 1548 O O . GLY A 1 205 ? 33.376 -2.317 43.028 1.00 22.55 203 GLY A O 1
ATOM 1549 N N . ALA A 1 206 ? 33.364 -2.336 40.784 1.00 15.50 204 ALA A N 1
ATOM 1550 C CA . ALA A 1 206 ? 31.965 -1.893 40.634 1.00 14.81 204 ALA A CA 1
ATOM 1551 C C . ALA A 1 206 ? 30.958 -3.041 40.611 1.00 13.20 204 ALA A C 1
ATOM 1552 O O . ALA A 1 206 ? 29.763 -2.736 40.747 1.00 14.15 204 ALA A O 1
ATOM 1554 N N . LEU A 1 207 ? 31.390 -4.275 40.336 1.00 13.53 205 LEU A N 1
ATOM 1555 C CA . LEU A 1 207 ? 30.457 -5.353 39.961 1.00 12.64 205 LEU A CA 1
ATOM 1556 C C . LEU A 1 207 ? 30.187 -6.311 41.119 1.00 13.03 205 LEU A C 1
ATOM 1557 O O . LEU A 1 207 ? 31.035 -6.542 41.962 1.00 14.54 205 LEU A O 1
ATOM 1562 N N . SER A 1 208 ? 29.010 -6.924 41.074 1.00 12.67 206 SER A N 1
ATOM 1563 C CA . SER A 1 208 ? 28.648 -8.012 42.002 1.00 13.31 206 SER A CA 1
ATOM 1564 C C . SER A 1 208 ? 29.525 -9.248 41.775 1.00 13.47 206 SER A C 1
ATOM 1565 O O . SER A 1 208 ? 29.701 -9.689 40.638 1.00 14.93 206 SER A O 1
ATOM 1568 N N . THR A 1 209 ? 29.973 -9.856 42.862 1.00 14.70 207 THR A N 1
ATOM 1569 C CA . THR A 1 209 ? 30.766 -11.101 42.794 1.00 15.92 207 THR A CA 1
ATOM 1570 C C . THR A 1 209 ? 30.300 -12.193 43.753 1.00 17.97 207 THR A C 1
ATOM 1571 O O . THR A 1 209 ? 30.771 -13.331 43.564 1.00 21.87 207 THR A O 1
ATOM 1575 N N . GLN A 1 210 ? 29.478 -11.899 44.744 1.00 17.12 208 GLN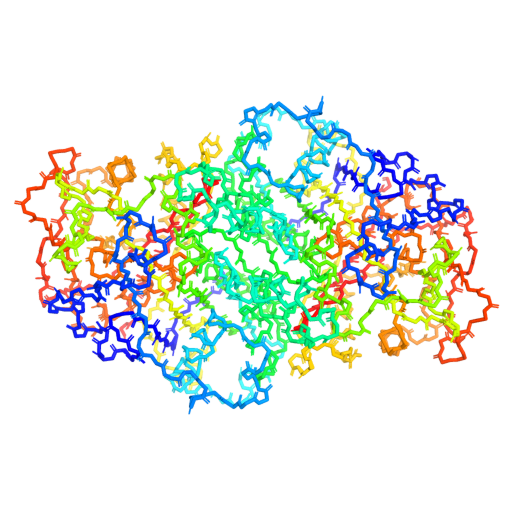 A N 1
ATOM 1576 C CA . GLN A 1 210 ? 29.212 -12.859 45.843 1.00 18.44 208 GLN A CA 1
ATOM 1577 C C . GLN A 1 210 ? 28.035 -13.781 45.509 1.00 18.20 208 GLN A C 1
ATOM 1578 O O . GLN A 1 210 ? 27.725 -14.654 46.318 1.00 20.06 208 GLN A O 1
ATOM 1584 N N . TYR A 1 211 ? 27.362 -13.566 44.382 1.00 16.79 209 TYR A N 1
ATOM 1585 C CA . TYR A 1 211 ? 26.135 -14.295 43.982 1.00 16.07 209 TYR A CA 1
ATOM 1586 C C . TYR A 1 211 ? 26.326 -15.015 42.667 1.00 16.96 209 TYR A C 1
ATOM 1587 O O . TYR A 1 211 ? 25.314 -15.366 42.015 1.00 16.22 209 TYR A O 1
ATOM 1596 N N . ASN A 1 212 ? 27.572 -15.335 42.315 1.00 15.77 210 ASN A N 1
ATOM 1597 C CA . ASN A 1 212 ? 27.819 -16.011 41.016 1.00 16.64 210 ASN A CA 1
ATOM 1598 C C . ASN A 1 212 ? 27.113 -17.371 40.964 1.00 17.26 210 ASN A C 1
ATOM 1599 O O . ASN A 1 212 ? 26.793 -17.830 39.851 1.00 19.17 210 ASN A O 1
ATOM 1604 N N . GLU A 1 213 ? 26.944 -18.047 42.094 1.00 18.63 211 GLU A N 1
ATOM 1605 C CA . GLU A 1 213 ? 26.272 -19.361 42.111 1.00 20.93 211 GLU A CA 1
ATOM 1606 C C . GLU A 1 213 ? 24.754 -19.220 42.065 1.00 20.01 211 GLU A C 1
ATOM 1607 O O . GLU A 1 213 ? 24.092 -20.233 41.898 1.00 21.82 211 GLU A O 1
ATOM 1613 N N . THR A 1 214 ? 24.218 -18.029 42.333 1.00 18.57 212 THR A N 1
ATOM 1614 C CA . THR A 1 214 ? 22.751 -17.773 42.338 1.00 17.57 212 THR A CA 1
ATOM 1615 C C . THR A 1 214 ? 22.487 -16.500 41.554 1.00 15.69 212 THR A C 1
ATOM 1616 O O . THR A 1 214 ? 22.145 -15.450 42.121 1.00 15.74 212 THR A O 1
ATOM 1620 N N . PRO A 1 215 ? 22.707 -16.514 40.232 1.00 16.03 213 PRO A N 1
ATOM 1621 C CA . PRO A 1 215 ? 22.780 -15.256 39.486 1.00 15.85 213 PRO A CA 1
ATOM 1622 C C . PRO A 1 215 ? 21.515 -14.414 39.581 1.00 15.50 213 PRO A C 1
ATOM 1623 O O . PRO A 1 215 ? 21.613 -13.194 39.565 1.00 15.42 213 PRO A O 1
ATOM 1627 N N . GLU A 1 216 ? 20.349 -15.039 39.634 1.00 15.43 214 GLU A N 1
ATOM 1628 C CA . GLU A 1 216 ? 19.077 -14.270 39.656 1.00 15.08 214 GLU A CA 1
ATOM 1629 C C . GLU A 1 216 ? 18.980 -13.397 40.901 1.00 14.44 214 GLU A C 1
ATOM 1630 O O . GLU A 1 216 ? 18.146 -12.477 40.908 1.00 14.93 214 GLU A O 1
ATOM 1636 N N . LYS A 1 217 ? 19.779 -13.695 41.938 1.00 14.21 215 LYS A N 1
ATOM 1637 C CA . LYS A 1 217 ? 19.745 -12.957 43.212 1.00 15.00 215 LYS A CA 1
ATOM 1638 C C . LYS A 1 217 ? 20.804 -11.857 43.268 1.00 14.78 215 LYS A C 1
ATOM 1639 O O . LYS A 1 217 ? 20.864 -11.153 44.286 1.00 14.93 215 LYS A O 1
ATOM 1645 N N . ALA A 1 218 ? 21.649 -11.729 42.260 1.00 13.16 216 ALA A N 1
ATOM 1646 C CA . ALA A 1 218 ? 22.866 -10.909 42.384 1.00 13.07 216 ALA A CA 1
ATOM 1647 C C . ALA A 1 218 ? 22.547 -9.416 42.469 1.00 13.08 216 ALA A C 1
ATOM 1648 O O . ALA A 1 218 ? 23.267 -8.680 43.148 1.00 14.93 216 ALA A O 1
ATOM 1650 N N . SER A 1 219 ? 21.575 -8.937 41.714 1.00 12.18 217 SER A N 1
ATOM 1651 C CA . SER A 1 219 ? 21.234 -7.514 41.668 1.00 11.34 217 SER A CA 1
ATOM 1652 C C . SER A 1 219 ? 20.100 -7.290 42.664 1.00 11.69 217 SER A C 1
ATOM 1653 O O . SER A 1 219 ? 19.052 -7.915 42.563 1.00 12.17 217 SER A O 1
ATOM 1656 N N . ARG A 1 220 ? 20.404 -6.510 43.700 1.00 12.10 218 ARG A N 1
ATOM 1657 C CA . ARG A 1 220 ? 19.481 -6.439 44.859 1.00 12.44 218 ARG A CA 1
ATOM 1658 C C . ARG A 1 220 ? 19.568 -5.058 45.496 1.00 12.11 218 ARG A C 1
ATOM 1659 O O . ARG A 1 220 ? 19.989 -4.940 46.647 1.00 13.13 218 ARG A O 1
ATOM 1667 N N . ALA A 1 221 ? 19.168 -4.052 44.737 1.00 11.79 219 ALA A N 1
ATOM 1668 C CA . ALA A 1 221 ? 19.185 -2.669 45.252 1.00 12.05 219 ALA A CA 1
ATOM 1669 C C . ALA A 1 221 ? 18.494 -2.588 46.620 1.00 12.00 219 ALA A C 1
ATOM 1670 O O . ALA A 1 221 ? 17.449 -3.227 46.785 1.00 12.82 219 ALA A O 1
ATOM 1672 N N . TYR A 1 222 ? 19.091 -1.852 47.558 1.00 12.71 220 TYR A N 1
ATOM 1673 C CA . TYR A 1 222 ? 18.519 -1.623 48.923 1.00 14.62 220 TYR A CA 1
ATOM 1674 C C . TYR A 1 222 ? 18.660 -2.845 49.835 1.00 14.27 220 TYR A C 1
ATOM 1675 O O . TYR A 1 222 ? 18.336 -2.704 51.017 1.00 17.02 220 TYR A O 1
ATOM 1684 N N . ASP A 1 223 ? 19.145 -3.970 49.332 1.00 14.17 221 ASP A N 1
ATOM 1685 C CA . ASP A 1 223 ? 19.375 -5.125 50.232 1.00 14.96 221 ASP A CA 1
ATOM 1686 C C . ASP A 1 223 ? 20.672 -4.904 51.009 1.00 14.58 221 ASP A C 1
ATOM 1687 O O . ASP A 1 223 ? 21.636 -4.392 50.435 1.00 14.76 221 ASP A O 1
ATOM 1692 N N . ALA A 1 224 ? 20.687 -5.329 52.266 1.00 15.07 222 ALA A N 1
ATOM 1693 C CA . ALA A 1 224 ? 21.874 -5.147 53.127 1.00 16.02 222 ALA A CA 1
ATOM 1694 C C . ALA A 1 224 ? 23.107 -5.882 52.590 1.00 15.23 222 ALA A C 1
ATOM 1695 O O . ALA A 1 224 ? 24.213 -5.541 53.028 1.00 18.29 222 ALA A O 1
ATOM 1697 N N . LYS A 1 225 ? 22.927 -6.909 51.766 1.00 15.40 223 LYS A N 1
ATOM 1698 C CA . LYS A 1 225 ? 24.036 -7.757 51.263 1.00 15.23 223 LYS A CA 1
ATOM 1699 C C . LYS A 1 225 ? 24.383 -7.403 49.816 1.00 15.91 223 LYS A C 1
ATOM 1700 O O . LYS A 1 225 ? 25.076 -8.191 49.157 1.00 18.12 223 LYS A O 1
ATOM 1706 N N . ARG A 1 226 ? 23.870 -6.288 49.280 1.00 15.04 224 ARG A N 1
ATOM 1707 C CA . ARG A 1 226 ? 24.256 -5.849 47.931 1.00 14.77 224 ARG A CA 1
ATOM 1708 C C . ARG A 1 226 ? 25.772 -5.683 47.848 1.00 15.14 224 ARG A C 1
ATOM 1709 O O . ARG A 1 226 ? 26.424 -5.265 48.808 1.00 17.63 224 ARG A O 1
ATOM 1717 N N . ASP A 1 227 ? 26.312 -5.959 46.680 1.00 14.69 225 ASP A N 1
ATOM 1718 C CA . ASP A 1 227 ? 27.792 -5.962 46.549 1.00 15.67 225 ASP A CA 1
ATOM 1719 C C . ASP A 1 227 ? 28.252 -5.478 45.175 1.00 13.98 225 ASP A C 1
ATOM 1720 O O . ASP A 1 227 ? 29.325 -5.854 44.758 1.00 15.04 225 ASP A O 1
ATOM 1725 N N . GLY A 1 228 ? 27.482 -4.578 44.577 1.00 13.98 226 GLY A N 1
ATOM 1726 C CA . GLY A 1 228 ? 27.876 -4.010 43.274 1.00 13.49 226 GLY A CA 1
ATOM 1727 C C . GLY A 1 228 ? 26.853 -4.295 42.195 1.00 12.27 226 GLY A C 1
ATOM 1728 O O . GLY A 1 228 ? 25.976 -5.138 42.391 1.00 12.69 226 GLY A O 1
ATOM 1729 N N . PHE A 1 229 ? 26.985 -3.610 41.067 1.00 12.59 227 PHE A N 1
ATOM 1730 C CA . PHE A 1 229 ? 25.949 -3.775 40.020 1.00 11.31 227 PHE A CA 1
ATOM 1731 C C . PHE A 1 229 ? 26.210 -4.988 39.132 1.00 10.95 227 PHE A C 1
ATOM 1732 O O . PHE A 1 229 ? 27.303 -5.568 39.153 1.00 12.16 227 PHE A O 1
ATOM 1740 N N . VAL A 1 230 ? 25.165 -5.376 38.415 1.00 10.73 228 VAL A N 1
ATOM 1741 C CA . VAL A 1 230 ? 25.287 -6.491 37.443 1.00 10.58 228 VAL A CA 1
ATOM 1742 C C . VAL A 1 230 ? 25.205 -5.847 36.063 1.00 10.27 228 VAL A C 1
ATOM 1743 O O . VAL A 1 230 ? 24.187 -5.259 35.737 1.00 11.34 228 VAL A O 1
ATOM 1747 N N . ILE A 1 231 ? 26.265 -5.993 35.296 1.00 10.23 229 ILE A N 1
ATOM 1748 C CA . ILE A 1 231 ? 26.318 -5.350 33.978 1.00 10.51 229 ILE A CA 1
ATOM 1749 C C . ILE A 1 231 ? 25.363 -6.041 33.007 1.00 10.51 229 ILE A C 1
ATOM 1750 O O . ILE A 1 231 ? 25.137 -7.261 33.082 1.00 11.50 229 ILE A O 1
ATOM 1755 N N . ALA A 1 232 ? 24.844 -5.275 32.064 1.00 10.20 230 ALA A N 1
ATOM 1756 C CA . ALA A 1 232 ? 23.874 -5.750 31.087 1.00 10.69 230 ALA A CA 1
ATOM 1757 C C . ALA A 1 232 ? 24.076 -5.033 29.757 1.00 10.76 230 ALA A C 1
ATOM 1758 O O . ALA A 1 232 ? 24.774 -4.011 29.672 1.00 11.40 230 ALA A O 1
ATOM 1760 N N . GLY A 1 233 ? 23.441 -5.578 28.720 1.00 11.12 231 GLY A N 1
ATOM 1761 C CA . GLY A 1 233 ? 23.406 -4.961 27.398 1.00 12.40 231 GLY A CA 1
ATOM 1762 C C . GLY A 1 233 ? 22.000 -4.852 26.881 1.00 10.57 231 GLY A C 1
ATOM 1763 O O . GLY A 1 233 ? 21.042 -5.343 27.486 1.00 14.00 231 GLY A O 1
ATOM 1764 N N . GLY A 1 234 ? 21.845 -4.198 25.755 1.00 10.12 232 GLY A N 1
ATOM 1765 C CA . GLY A 1 234 ? 20.578 -4.123 25.068 1.00 9.79 232 GLY A CA 1
ATOM 1766 C C . GLY A 1 234 ? 20.340 -2.769 24.439 1.00 8.97 232 GLY A C 1
ATOM 1767 O O . GLY A 1 234 ? 21.279 -2.003 24.261 1.00 10.07 232 GLY A O 1
ATOM 1768 N N . GLY A 1 235 ? 19.101 -2.501 24.073 1.00 8.94 233 GLY A N 1
ATOM 1769 C CA . GLY A 1 235 ? 18.747 -1.266 23.384 1.00 9.52 233 GLY A CA 1
ATOM 1770 C C . GLY A 1 235 ? 17.341 -0.860 23.689 1.00 8.40 233 GLY A C 1
ATOM 1771 O O . GLY A 1 235 ? 16.494 -1.668 24.063 1.00 9.48 233 GLY A O 1
ATOM 1772 N N . GLY A 1 236 ? 17.064 0.407 23.466 1.00 9.06 234 GLY A N 1
ATOM 1773 C CA . GLY A 1 236 ? 15.708 0.918 23.588 1.00 9.01 234 GLY A CA 1
ATOM 1774 C C . GLY A 1 236 ? 15.541 2.152 22.755 1.00 9.03 234 GLY A C 1
ATOM 1775 O O . GLY A 1 236 ? 16.507 2.876 22.511 1.00 10.41 234 GLY A O 1
ATOM 1776 N N . MET A 1 237 ? 14.330 2.404 22.322 1.00 9.04 235 MET A N 1
ATOM 1777 C CA A MET A 1 237 ? 14.003 3.597 21.536 0.50 9.58 235 MET A CA 1
ATOM 1778 C CA B MET A 1 237 ? 14.006 3.603 21.544 0.50 10.22 235 MET A CA 1
ATOM 1779 C C . MET A 1 237 ? 12.569 4.003 21.830 1.00 10.07 235 MET A C 1
ATOM 1780 O O . MET A 1 237 ? 11.692 3.132 21.931 1.00 10.72 235 MET A O 1
ATOM 1789 N N . VAL A 1 238 ? 12.361 5.297 21.961 1.00 9.94 236 VAL A N 1
ATOM 1790 C CA . VAL A 1 238 ? 11.022 5.882 22.063 1.00 10.67 236 VAL A CA 1
ATOM 1791 C C . VAL A 1 238 ? 10.854 6.918 20.969 1.00 11.26 236 VAL A C 1
ATOM 1792 O O . VAL A 1 238 ? 11.826 7.561 20.520 1.00 12.06 236 VAL A O 1
ATOM 1796 N N . VAL A 1 239 ? 9.597 7.084 20.556 1.00 11.74 237 VAL A N 1
ATOM 1797 C CA . VAL A 1 239 ? 9.219 8.151 19.607 1.00 12.68 237 VAL A CA 1
ATOM 1798 C C . VAL A 1 239 ? 8.720 9.337 20.426 1.00 12.50 237 VAL A C 1
ATOM 1799 O O . VAL A 1 239 ? 7.707 9.233 21.111 1.00 13.68 237 VAL A O 1
ATOM 1803 N N . VAL A 1 240 ? 9.498 10.397 20.373 1.00 12.25 238 VAL A N 1
ATOM 1804 C CA . VAL A 1 240 ? 9.189 11.667 21.085 1.00 13.99 238 VAL A CA 1
ATOM 1805 C C . VAL A 1 240 ? 8.563 12.585 20.041 1.00 14.19 238 VAL A C 1
ATOM 1806 O O . VAL A 1 240 ? 9.163 12.770 18.970 1.00 15.93 238 VAL A O 1
ATOM 1810 N N . GLU A 1 241 ? 7.416 13.162 20.354 1.00 14.40 239 GLU A N 1
ATOM 1811 C CA . GLU A 1 241 ? 6.591 13.800 19.313 1.00 15.73 239 GLU A CA 1
ATOM 1812 C C . GLU A 1 241 ? 5.867 15.007 19.869 1.00 16.15 239 GLU A C 1
ATOM 1813 O O . GLU A 1 241 ? 5.325 14.988 20.981 1.00 16.48 239 GLU A O 1
ATOM 1819 N N . GLU A 1 242 ? 5.794 16.032 19.046 1.00 18.79 240 GLU A N 1
ATOM 1820 C CA . GLU A 1 242 ? 5.045 17.234 19.431 1.00 19.02 240 GLU A CA 1
ATOM 1821 C C . GLU A 1 242 ? 3.551 16.874 19.514 1.00 20.25 240 GLU A C 1
ATOM 1822 O O . GLU A 1 242 ? 3.025 16.118 18.666 1.00 20.03 240 GLU A O 1
ATOM 1828 N N . LEU A 1 243 ? 2.865 17.411 20.516 1.00 20.91 241 LEU A N 1
ATOM 1829 C CA . LEU A 1 243 ? 1.479 16.976 20.835 1.00 21.31 241 LEU A CA 1
ATOM 1830 C C . LEU A 1 243 ? 0.518 17.215 19.665 1.00 25.05 241 LEU A C 1
ATOM 1831 O O . LEU A 1 243 ? -0.236 16.309 19.319 1.00 26.11 241 LEU A O 1
ATOM 1836 N N . GLU A 1 244 ? 0.484 18.416 19.091 1.00 25.27 242 GLU A N 1
ATOM 1837 C CA . GLU A 1 244 ? -0.489 18.676 17.995 1.00 27.91 242 GLU A CA 1
ATOM 1838 C C . GLU A 1 244 ? -0.219 17.743 16.810 1.00 27.57 242 GLU A C 1
ATOM 1839 O O . GLU A 1 244 ? -1.183 17.244 16.235 1.00 27.96 242 GLU A O 1
ATOM 1845 N N . HIS A 1 245 ? 1.045 17.519 16.446 1.00 25.79 243 HIS A N 1
ATOM 1846 C CA . HIS A 1 245 ? 1.412 16.561 15.370 1.00 23.43 243 HIS A CA 1
ATOM 1847 C C . HIS A 1 245 ? 0.813 15.178 15.695 1.00 23.30 243 HIS A C 1
ATOM 1848 O O . HIS A 1 245 ? 0.249 14.514 14.809 1.00 24.92 243 HIS A O 1
ATOM 1855 N N . ALA A 1 246 ? 0.996 14.731 16.930 1.00 22.56 244 ALA A N 1
ATOM 1856 C CA . ALA A 1 246 ? 0.509 13.411 17.375 1.00 22.65 244 ALA A CA 1
ATOM 1857 C C . ALA A 1 246 ? -1.016 13.355 17.268 1.00 25.34 244 ALA A C 1
ATOM 1858 O O . ALA A 1 246 ? -1.566 12.379 16.705 1.00 25.30 244 ALA A O 1
ATOM 1860 N N . LEU A 1 247 ? -1.696 14.367 17.779 1.00 26.14 245 LEU A N 1
ATOM 1861 C CA . LEU A 1 247 ? -3.179 14.332 17.773 1.00 26.96 245 LEU A CA 1
ATOM 1862 C C . LEU A 1 247 ? -3.685 14.368 16.323 1.00 29.23 245 LEU A C 1
ATOM 1863 O O . LEU A 1 247 ? -4.654 13.638 16.018 1.00 31.48 245 LEU A O 1
ATOM 1868 N N . LYS A 1 248 ? -3.071 15.187 15.459 1.00 27.98 246 LYS A N 1
ATOM 1869 C CA . LYS A 1 248 ? -3.554 15.339 14.060 1.00 32.19 246 LYS A CA 1
ATOM 1870 C C . LYS A 1 248 ? -3.443 14.009 13.305 1.00 32.72 246 LYS A C 1
ATOM 1871 O O . LYS A 1 248 ? -4.310 13.737 12.468 1.00 36.37 246 LYS A O 1
ATOM 1877 N N . ARG A 1 249 ? -2.424 13.189 13.566 1.00 30.47 247 ARG A N 1
ATOM 1878 C CA . ARG A 1 249 ? -2.243 11.944 12.771 1.00 29.96 247 ARG A CA 1
ATOM 1879 C C . ARG A 1 249 ? -2.935 10.767 13.462 1.00 29.47 247 ARG A C 1
ATOM 1880 O O . ARG A 1 249 ? -2.862 9.644 12.934 1.00 31.30 247 ARG A O 1
ATOM 1888 N N . GLY A 1 250 ? -3.589 10.986 14.602 1.00 28.78 248 GLY A N 1
ATOM 1889 C CA . GLY A 1 250 ? -4.271 9.897 15.326 1.00 28.93 248 GLY A CA 1
ATOM 1890 C C . GLY A 1 250 ? -3.259 8.962 15.985 1.00 26.70 248 GLY A C 1
ATOM 1891 O O . GLY A 1 250 ? -3.485 7.723 16.048 1.00 29.61 248 GLY A O 1
ATOM 1892 N N . ALA A 1 251 ? -2.179 9.519 16.516 1.00 25.82 249 ALA A N 1
ATOM 1893 C CA . ALA A 1 251 ? -1.157 8.710 17.211 1.00 24.07 249 ALA A CA 1
ATOM 1894 C C . ALA A 1 251 ? -1.776 8.020 18.422 1.00 21.94 249 ALA A C 1
ATOM 1895 O O . ALA A 1 251 ? -2.690 8.583 19.059 1.00 23.93 249 ALA A O 1
ATOM 1897 N N . LYS A 1 252 ? -1.169 6.898 18.805 1.00 22.11 250 LYS A N 1
ATOM 1898 C CA . LYS A 1 252 ? -1.326 6.352 20.161 1.00 23.00 250 LYS A CA 1
ATOM 1899 C C . LYS A 1 252 ? -0.416 7.170 21.052 1.00 19.57 250 LYS A C 1
ATOM 1900 O O . LYS A 1 252 ? 0.699 7.474 20.613 1.00 21.46 250 LYS A O 1
ATOM 1906 N N . ILE A 1 253 ? -0.877 7.558 22.228 1.00 17.91 251 ILE A N 1
ATOM 1907 C CA . ILE A 1 253 ? -0.056 8.374 23.141 1.00 17.34 251 ILE A CA 1
ATOM 1908 C C . ILE A 1 253 ? 0.061 7.649 24.462 1.00 16.88 251 ILE A C 1
ATOM 1909 O O . ILE A 1 253 ? -0.933 7.417 25.130 1.00 17.69 251 ILE A O 1
ATOM 1914 N N . TYR A 1 254 ? 1.279 7.257 24.805 1.00 15.86 252 TYR A N 1
ATOM 1915 C CA . TYR A 1 254 ? 1.527 6.630 26.101 1.00 15.30 252 TYR A CA 1
ATOM 1916 C C . TYR A 1 254 ? 1.431 7.657 27.221 1.00 15.39 252 TYR A C 1
ATOM 1917 O O . TYR A 1 254 ? 0.741 7.419 28.225 1.00 16.76 252 TYR A O 1
ATOM 1926 N N . ALA A 1 255 ? 2.170 8.758 27.073 1.00 15.27 253 ALA A N 1
ATOM 1927 C CA . ALA A 1 255 ? 2.443 9.680 28.183 1.00 14.85 253 ALA A CA 1
ATOM 1928 C C . ALA A 1 255 ? 2.938 10.998 27.613 1.00 15.02 253 ALA A C 1
ATOM 1929 O O . ALA A 1 255 ? 3.506 11.016 26.493 1.00 15.25 253 ALA A O 1
ATOM 1931 N N . GLU A 1 256 ? 2.779 12.032 28.415 1.00 14.31 254 GLU A N 1
ATOM 1932 C CA . GLU A 1 256 ? 3.418 13.347 28.155 1.00 15.88 254 GLU A CA 1
ATOM 1933 C C . GLU A 1 256 ? 4.727 13.400 28.944 1.00 15.10 254 GLU A C 1
ATOM 1934 O O . GLU A 1 256 ? 4.742 12.986 30.113 1.00 15.21 254 GLU A O 1
ATOM 1940 N N . ILE A 1 257 ? 5.764 13.979 28.356 1.00 14.96 255 ILE A N 1
ATOM 1941 C CA . ILE A 1 257 ? 6.970 14.310 29.125 1.00 15.39 255 ILE A CA 1
ATOM 1942 C C . ILE A 1 257 ? 6.677 15.641 29.796 1.00 15.77 255 ILE A C 1
ATOM 1943 O O . ILE A 1 257 ? 6.562 16.673 29.106 1.00 17.69 255 ILE A O 1
ATOM 1948 N N . VAL A 1 258 ? 6.549 15.633 31.095 1.00 14.89 256 VAL A N 1
ATOM 1949 C CA . VAL A 1 258 ? 6.163 16.841 31.863 1.00 15.63 256 VAL A CA 1
ATOM 1950 C C . VAL A 1 258 ? 7.322 17.424 32.660 1.00 15.90 256 VAL A C 1
ATOM 1951 O O . VAL A 1 258 ? 7.150 18.557 33.142 1.00 17.67 256 VAL A O 1
ATOM 1955 N N . GLY A 1 259 ? 8.436 16.737 32.799 1.00 15.05 257 GLY A N 1
ATOM 1956 C CA . GLY A 1 259 ? 9.603 17.308 33.462 1.00 15.52 257 GLY A CA 1
ATOM 1957 C C . GLY A 1 259 ? 10.872 16.637 33.021 1.00 15.06 257 GLY A C 1
ATOM 1958 O O . GLY A 1 259 ? 10.884 15.453 32.663 1.00 14.47 257 GLY A O 1
ATOM 1959 N N . TYR A 1 260 ? 11.957 17.400 33.078 1.00 13.98 258 TYR A N 1
ATOM 1960 C CA . TYR A 1 260 ? 13.287 16.915 32.691 1.00 14.25 258 TYR A CA 1
ATOM 1961 C C . TYR A 1 260 ? 14.320 17.727 33.455 1.00 14.11 258 TYR A C 1
ATOM 1962 O O . TYR A 1 260 ? 14.211 18.971 33.469 1.00 15.66 258 TYR A O 1
ATOM 1971 N N . GLY A 1 261 ? 15.238 17.037 34.111 1.00 13.40 259 GLY A N 1
ATOM 1972 C CA . GLY A 1 261 ? 16.373 17.680 34.758 1.00 13.78 259 GLY A CA 1
ATOM 1973 C C . GLY A 1 261 ? 17.675 17.095 34.252 1.00 13.22 259 GLY A C 1
ATOM 1974 O O . GLY A 1 261 ? 17.736 15.899 33.935 1.00 13.32 259 GLY A O 1
ATOM 1975 N N . ALA A 1 262 ? 18.690 17.942 34.180 1.00 13.41 260 ALA A N 1
ATOM 1976 C CA . ALA A 1 262 ? 20.051 17.547 33.804 1.00 13.95 260 ALA A CA 1
ATOM 1977 C C . ALA A 1 262 ? 21.016 18.414 34.586 1.00 13.60 260 ALA A C 1
ATOM 1978 O O . ALA A 1 262 ? 21.031 19.616 34.370 1.00 15.52 260 ALA A O 1
ATOM 1980 N N . THR A 1 263 ? 21.776 17.833 35.489 1.00 12.34 261 THR A N 1
ATOM 1981 C CA . THR A 1 263 ? 22.701 18.578 36.362 1.00 12.56 261 THR A CA 1
ATOM 1982 C C . THR A 1 263 ? 24.044 17.876 36.460 1.00 12.27 261 THR A C 1
ATOM 1983 O O . THR A 1 263 ? 24.214 16.779 35.895 1.00 12.51 261 THR A O 1
ATOM 1987 N N . SER A 1 264 ? 24.941 18.458 37.233 1.00 12.35 262 SER A N 1
ATOM 1988 C CA . SER A 1 264 ? 26.294 17.930 37.439 1.00 12.79 262 SER A CA 1
ATOM 1989 C C . SER A 1 264 ? 26.603 18.011 38.922 1.00 12.64 262 SER A C 1
ATOM 1990 O O . SER A 1 264 ? 26.297 19.046 39.559 1.00 13.76 262 SER A O 1
ATOM 1993 N N . ASP A 1 265 ? 27.279 17.020 39.434 1.00 12.80 263 ASP A N 1
ATOM 1994 C CA . ASP A 1 265 ? 27.697 17.020 40.854 1.00 14.58 263 ASP A CA 1
ATOM 1995 C C . ASP A 1 265 ? 28.904 17.948 41.051 1.00 14.78 263 ASP A C 1
ATOM 1996 O O . ASP A 1 265 ? 29.012 18.574 42.101 1.00 16.71 263 ASP A O 1
ATOM 2001 N N . GLY A 1 266 ? 29.864 17.886 40.151 1.00 15.76 264 GLY A N 1
ATOM 2002 C CA . GLY A 1 266 ? 31.121 18.608 40.339 1.00 16.63 264 GLY A CA 1
ATOM 2003 C C . GLY A 1 266 ? 31.815 18.174 41.608 1.00 19.02 264 GLY A C 1
ATOM 2004 O O . GLY A 1 266 ? 32.331 19.032 42.317 1.00 20.78 264 GLY A O 1
ATOM 2005 N N . TYR A 1 267 ? 31.889 16.867 41.843 1.00 17.82 265 TYR A N 1
ATOM 2006 C CA . TYR A 1 267 ? 32.321 16.280 43.130 1.00 20.37 265 TYR A CA 1
ATOM 2007 C C . TYR A 1 267 ? 33.273 15.093 42.926 1.00 19.67 265 TYR A C 1
ATOM 2008 O O . TYR A 1 267 ? 34.486 15.284 43.095 1.00 23.94 265 TYR A O 1
ATOM 2017 N N . ASP A 1 268 ? 32.761 13.906 42.645 1.00 19.52 266 ASP A N 1
ATOM 2018 C CA . ASP A 1 268 ? 33.568 12.665 42.566 1.00 21.39 266 ASP A CA 1
ATOM 2019 C C . ASP A 1 268 ? 33.351 12.023 41.204 1.00 16.90 266 ASP A C 1
ATOM 2020 O O . ASP A 1 268 ? 32.237 12.051 40.657 1.00 16.79 266 ASP A O 1
ATOM 2025 N N . MET A 1 269 ? 34.398 11.376 40.709 1.00 17.40 267 MET A N 1
ATOM 2026 C CA . MET A 1 269 ? 34.317 10.720 39.388 1.00 16.53 267 MET A CA 1
ATOM 2027 C C . MET A 1 269 ? 33.371 9.520 39.365 1.00 17.53 267 MET A C 1
ATOM 2028 O O . MET A 1 269 ? 32.864 9.194 38.278 1.00 18.78 267 MET A O 1
ATOM 2033 N N . VAL A 1 270 ? 33.198 8.816 40.473 1.00 19.40 268 VAL A N 1
ATOM 2034 C CA . VAL A 1 270 ? 32.467 7.508 40.430 1.00 22.32 268 VAL A CA 1
ATOM 2035 C C . VAL A 1 270 ? 31.280 7.440 41.385 1.00 26.58 268 VAL A C 1
ATOM 2036 O O . VAL A 1 270 ? 30.273 6.769 40.994 1.00 31.15 268 VAL A O 1
ATOM 2040 N N . ALA A 1 271 ? 31.330 8.178 42.490 1.00 26.39 269 ALA A N 1
ATOM 2041 C CA . ALA A 1 271 ? 30.278 8.186 43.525 1.00 31.95 269 ALA A CA 1
ATOM 2042 C C . ALA A 1 271 ? 29.421 9.425 43.353 1.00 32.43 269 ALA A C 1
ATOM 2043 O O . ALA A 1 271 ? 29.945 10.494 43.072 1.00 28.77 269 ALA A O 1
ATOM 2045 N N A PRO A 1 272 ? 28.072 9.310 43.411 0.50 34.42 270 PRO A N 1
ATOM 2046 N N B PRO A 1 272 ? 28.121 9.346 43.682 0.50 38.25 270 PRO A N 1
ATOM 2047 C CA A PRO A 1 272 ? 27.198 10.487 43.493 0.50 37.96 270 PRO A CA 1
ATOM 2048 C CA B PRO A 1 272 ? 27.223 10.492 43.605 0.50 35.82 270 PRO A CA 1
ATOM 2049 C C A PRO A 1 272 ? 27.366 11.336 44.772 0.50 43.69 270 PRO A C 1
ATOM 2050 C C B PRO A 1 272 ? 27.491 11.394 44.810 0.50 37.67 270 PRO A C 1
ATOM 2051 O O A PRO A 1 272 ? 27.546 10.726 45.842 0.50 50.07 270 PRO A O 1
ATOM 2052 O O B PRO A 1 272 ? 27.924 10.904 45.838 0.50 49.25 270 PRO A O 1
ATOM 2059 N N . SER A 1 273 ? 27.244 12.681 44.654 1.00 34.22 271 SER A N 1
ATOM 2060 C CA . SER A 1 273 ? 27.338 13.683 45.745 1.00 30.76 271 SER A CA 1
ATOM 2061 C C . SER A 1 273 ? 26.014 13.767 46.514 1.00 31.20 271 SER A C 1
ATOM 2062 O O . SER A 1 273 ? 26.010 14.285 47.654 1.00 36.29 271 SER A O 1
ATOM 2065 N N . GLY A 1 274 ? 24.924 13.297 45.905 1.00 26.48 272 GLY A N 1
ATOM 2066 C CA . GLY A 1 274 ? 23.554 13.442 46.432 1.00 26.45 272 GLY A CA 1
ATOM 2067 C C . GLY A 1 274 ? 23.005 14.832 46.139 1.00 23.51 272 GLY A C 1
ATOM 2068 O O . GLY A 1 274 ? 21.854 14.955 45.736 1.00 22.14 272 GLY A O 1
ATOM 2069 N N . GLU A 1 275 ? 23.823 15.863 46.294 1.00 23.80 273 GLU A N 1
ATOM 2070 C CA . GLU A 1 275 ? 23.444 17.275 46.057 1.00 22.75 273 GLU A CA 1
ATOM 2071 C C . GLU A 1 275 ? 23.058 17.487 44.595 1.00 20.09 273 GLU A C 1
ATOM 2072 O O . GLU A 1 275 ? 22.086 18.181 44.316 1.00 17.99 273 GLU A O 1
ATOM 2078 N N . GLY A 1 276 ? 23.814 16.935 43.668 1.00 17.33 274 GLY A N 1
ATOM 2079 C CA . GLY A 1 276 ? 23.480 17.132 42.264 1.00 16.07 274 GLY A CA 1
ATOM 2080 C C . GLY A 1 276 ? 22.172 16.462 41.900 1.00 16.52 274 GLY A C 1
ATOM 2081 O O . GLY A 1 276 ? 21.386 17.003 41.119 1.00 16.39 274 GLY A O 1
ATOM 2082 N N . ALA A 1 277 ? 21.946 15.286 42.472 1.00 15.97 275 ALA A N 1
ATOM 2083 C CA . ALA A 1 277 ? 20.699 14.521 42.264 1.00 16.10 275 ALA A CA 1
ATOM 2084 C C . ALA A 1 277 ? 19.518 15.327 42.804 1.00 15.60 275 ALA A C 1
ATOM 2085 O O . ALA A 1 277 ? 18.445 15.316 42.174 1.00 15.63 275 ALA A O 1
ATOM 2087 N N . ILE A 1 278 ? 19.684 15.944 43.973 1.00 15.99 276 ILE A N 1
ATOM 2088 C CA . ILE A 1 278 ? 18.581 16.769 44.542 1.00 15.87 276 ILE A CA 1
ATOM 2089 C C . ILE A 1 278 ? 18.212 17.854 43.528 1.00 15.70 276 ILE A C 1
ATOM 2090 O O . ILE A 1 278 ? 17.047 18.033 43.194 1.00 16.41 276 ILE A O 1
ATOM 2095 N N . ARG A 1 279 ? 19.205 18.574 43.037 1.00 16.60 277 ARG A N 1
ATOM 2096 C CA . ARG A 1 279 ? 18.926 19.649 42.072 1.00 15.83 277 ARG A CA 1
ATOM 2097 C C . ARG A 1 279 ? 18.332 19.104 40.782 1.00 15.28 277 ARG A C 1
ATOM 2098 O O . ARG A 1 279 ? 17.465 19.748 40.216 1.00 15.91 277 ARG A O 1
ATOM 2106 N N . CYS A 1 280 ? 18.775 17.944 40.334 1.00 14.69 278 CYS A N 1
ATOM 2107 C CA . CYS A 1 280 ? 18.252 17.338 39.108 1.00 14.52 278 CYS A CA 1
ATOM 2108 C C . CYS A 1 280 ? 16.762 16.990 39.271 1.00 14.57 278 CYS A C 1
ATOM 2109 O O . CYS A 1 280 ? 15.932 17.333 38.424 1.00 14.52 278 CYS A O 1
ATOM 2112 N N . MET A 1 281 ? 16.412 16.336 40.367 1.00 14.24 279 MET A N 1
ATOM 2113 C CA . MET A 1 281 ? 15.010 16.018 40.633 1.00 14.34 279 MET A CA 1
ATOM 2114 C C . MET A 1 281 ? 14.185 17.299 40.771 1.00 15.59 279 MET A C 1
ATOM 2115 O O . MET A 1 281 ? 13.069 17.375 40.248 1.00 16.73 279 MET A O 1
ATOM 2120 N N . GLN A 1 282 ? 14.702 18.308 41.459 1.00 16.38 280 GLN A N 1
ATOM 2121 C CA . GLN A 1 282 ? 13.946 19.560 41.613 1.00 17.17 280 GLN A CA 1
ATOM 2122 C C . GLN A 1 282 ? 13.743 20.245 40.259 1.00 16.67 280 GLN A C 1
ATOM 2123 O O . GLN A 1 282 ? 12.678 20.806 40.026 1.00 19.11 280 GLN A O 1
ATOM 2129 N N . GLN A 1 283 ? 14.742 20.220 39.394 1.00 16.15 281 GLN A N 1
ATOM 2130 C CA . GLN A 1 283 ? 14.582 20.824 38.058 1.00 15.78 281 GLN A CA 1
ATOM 2131 C C . GLN A 1 283 ? 13.504 20.077 37.279 1.00 15.42 281 GLN A C 1
ATOM 2132 O O . GLN A 1 283 ? 12.717 20.711 36.602 1.00 17.33 281 GLN A O 1
ATOM 2138 N N . ALA A 1 284 ? 13.501 18.748 37.368 1.00 15.40 282 ALA A N 1
ATOM 2139 C CA . ALA A 1 284 ? 12.466 17.960 36.672 1.00 15.23 282 ALA A CA 1
ATOM 2140 C C . ALA A 1 284 ? 11.082 18.294 37.236 1.00 16.64 282 ALA A C 1
ATOM 2141 O O . ALA A 1 284 ? 10.124 18.375 36.465 1.00 19.61 282 ALA A O 1
ATOM 2143 N N . LEU A 1 285 ? 10.976 18.463 38.551 1.00 16.74 283 LEU A N 1
ATOM 2144 C CA . LEU A 1 285 ? 9.683 18.680 39.235 1.00 17.79 283 LEU A CA 1
ATOM 2145 C C . LEU A 1 285 ? 9.204 20.126 39.088 1.00 19.65 283 LEU A C 1
ATOM 2146 O O . LEU A 1 285 ? 8.026 20.363 39.367 1.00 22.51 283 LEU A O 1
ATOM 2151 N N . ALA A 1 286 ? 10.058 21.049 38.679 1.00 19.41 284 ALA A N 1
ATOM 2152 C CA . ALA A 1 286 ? 9.716 22.493 38.636 1.00 23.71 284 ALA A CA 1
ATOM 2153 C C . ALA A 1 286 ? 8.544 22.730 37.678 1.00 21.58 284 ALA A C 1
ATOM 2154 O O . ALA A 1 286 ? 7.842 23.744 37.855 1.00 25.43 284 ALA A O 1
ATOM 2156 N N . THR A 1 287 ? 8.354 21.850 36.693 1.00 21.48 285 THR A N 1
ATOM 2157 C CA . THR A 1 287 ? 7.319 21.983 35.638 1.00 21.30 285 THR A CA 1
ATOM 2158 C C . THR A 1 287 ? 6.166 21.021 35.889 1.00 20.51 285 THR A C 1
ATOM 2159 O O . THR A 1 287 ? 5.309 20.918 35.011 1.00 22.83 285 THR A O 1
ATOM 2163 N N . VAL A 1 288 ? 6.120 20.371 37.047 1.00 20.14 286 VAL A N 1
ATOM 2164 C CA . VAL A 1 288 ? 5.151 19.290 37.353 1.00 21.06 286 VAL A CA 1
ATOM 2165 C C . VAL A 1 288 ? 4.225 19.768 38.476 1.00 22.86 286 VAL A C 1
ATOM 2166 O O . VAL A 1 288 ? 4.703 20.077 39.571 1.00 26.69 286 VAL A O 1
ATOM 2170 N N . ASP A 1 289 ? 2.932 19.755 38.213 1.00 23.44 287 ASP A N 1
ATOM 2171 C CA . ASP A 1 289 ? 1.894 20.100 39.219 1.00 26.20 287 ASP A CA 1
ATOM 2172 C C . ASP A 1 289 ? 1.324 18.846 39.908 1.00 25.79 287 ASP A C 1
ATOM 2173 O O . ASP A 1 289 ? 0.932 18.937 41.063 1.00 30.75 287 ASP A O 1
ATOM 2178 N N . ALA A 1 290 ? 1.322 17.696 39.254 1.00 24.44 288 ALA A N 1
ATOM 2179 C CA . ALA A 1 290 ? 0.719 16.468 39.798 1.00 24.06 288 ALA A CA 1
ATOM 2180 C C . ALA A 1 290 ? 1.673 15.835 40.810 1.00 22.15 288 ALA A C 1
ATOM 2181 O O . ALA A 1 290 ? 2.889 15.916 40.678 1.00 23.30 288 ALA A O 1
ATOM 2183 N N . PRO A 1 291 ? 1.134 15.152 41.833 1.00 22.82 289 PRO A N 1
ATOM 2184 C CA . PRO A 1 291 ? 1.964 14.366 42.734 1.00 22.16 289 PRO A CA 1
ATOM 2185 C C . PRO A 1 291 ? 2.650 13.222 41.987 1.00 19.31 289 PRO A C 1
ATOM 2186 O O . PRO A 1 291 ? 2.090 12.656 41.050 1.00 20.48 289 PRO A O 1
ATOM 2190 N N . ILE A 1 292 ? 3.859 12.897 42.412 1.00 17.81 290 ILE A N 1
ATOM 2191 C CA . ILE A 1 292 ? 4.588 11.750 41.837 1.00 17.02 290 ILE A CA 1
ATOM 2192 C C . ILE A 1 292 ? 4.049 10.472 42.478 1.00 16.02 290 ILE A C 1
ATOM 2193 O O . ILE A 1 292 ? 4.090 10.349 43.708 1.00 19.09 290 ILE A O 1
ATOM 2198 N N . ASP A 1 293 ? 3.614 9.523 41.662 1.00 15.49 291 ASP A N 1
ATOM 2199 C CA . ASP A 1 293 ? 3.089 8.237 42.171 1.00 14.81 291 ASP A CA 1
ATOM 2200 C C . ASP A 1 293 ? 4.217 7.223 42.381 1.00 15.69 291 ASP A C 1
ATOM 2201 O O . ASP A 1 293 ? 4.088 6.360 43.261 1.00 18.95 291 ASP A O 1
ATOM 2206 N N . TYR A 1 294 ? 5.259 7.286 41.556 1.00 14.24 292 TYR A N 1
ATOM 2207 C CA . TYR A 1 294 ? 6.292 6.234 41.509 1.00 13.28 292 TYR A CA 1
ATOM 2208 C C . TYR A 1 294 ? 7.606 6.866 41.070 1.00 12.54 292 TYR A C 1
ATOM 2209 O O . TYR A 1 294 ? 7.604 7.636 40.096 1.00 13.75 292 TYR A O 1
ATOM 2218 N N . LEU A 1 295 ? 8.698 6.477 41.757 1.00 12.42 293 LEU A N 1
ATOM 2219 C CA . LEU A 1 295 ? 10.069 6.824 41.358 1.00 12.73 293 LEU A CA 1
ATOM 2220 C C . LEU A 1 295 ? 10.832 5.540 41.046 1.00 12.13 293 LEU A C 1
ATOM 2221 O O . LEU A 1 295 ? 11.002 4.696 41.939 1.00 13.05 293 LEU A O 1
ATOM 2226 N N . ASN A 1 296 ? 11.287 5.429 39.818 1.00 11.37 294 ASN A N 1
ATOM 2227 C CA . ASN A 1 296 ? 12.236 4.412 39.345 1.00 11.40 294 ASN A CA 1
ATOM 2228 C C . ASN A 1 296 ? 13.621 4.970 39.560 1.00 11.26 294 ASN A C 1
ATOM 2229 O O . ASN A 1 296 ? 14.071 5.842 38.799 1.00 11.55 294 ASN A O 1
ATOM 2234 N N . THR A 1 297 ? 14.289 4.526 40.613 1.00 11.81 295 THR A N 1
ATOM 2235 C CA . THR A 1 297 ? 15.590 5.079 40.984 1.00 11.73 295 THR A CA 1
ATOM 2236 C C . THR A 1 297 ? 16.668 4.665 39.990 1.00 11.80 295 THR A C 1
ATOM 2237 O O . THR A 1 297 ? 16.472 3.779 39.142 1.00 13.08 295 THR A O 1
ATOM 2241 N N . HIS A 1 298 ? 17.801 5.309 40.114 1.00 11.67 296 HIS A N 1
ATOM 2242 C CA . HIS A 1 298 ? 19.038 4.828 39.460 1.00 11.63 296 HIS A CA 1
ATOM 2243 C C . HIS A 1 298 ? 19.446 3.481 40.066 1.00 12.54 296 HIS A C 1
ATOM 2244 O O . HIS A 1 298 ? 19.640 2.515 39.329 1.00 13.67 296 HIS A O 1
ATOM 2251 N N . GLY A 1 299 ? 19.502 3.417 41.391 1.00 12.69 297 GLY A N 1
ATOM 2252 C CA . GLY A 1 299 ? 19.452 2.159 42.184 1.00 13.25 297 GLY A CA 1
ATOM 2253 C C . GLY A 1 299 ? 20.219 0.998 41.588 1.00 12.48 297 GLY A C 1
ATOM 2254 O O . GLY A 1 299 ? 19.609 -0.025 41.232 1.00 12.49 297 GLY A O 1
ATOM 2255 N N . THR A 1 300 ? 21.538 1.080 41.543 1.00 12.18 298 THR A N 1
ATOM 2256 C CA . THR A 1 300 ? 22.341 0.075 40.845 1.00 11.79 298 THR A CA 1
ATOM 2257 C C . THR A 1 300 ? 22.710 -1.157 41.685 1.00 11.57 298 THR A C 1
ATOM 2258 O O . THR A 1 300 ? 23.316 -2.056 41.115 1.00 13.18 298 THR A O 1
ATOM 2262 N N . SER A 1 301 ? 22.380 -1.201 42.972 1.00 12.10 299 SER A N 1
ATOM 2263 C CA . SER A 1 301 ? 22.805 -2.311 43.862 1.00 12.10 299 SER A CA 1
ATOM 2264 C C . SER A 1 301 ? 24.242 -2.118 44.353 1.00 12.48 299 SER A C 1
ATOM 2265 O O . SER A 1 301 ? 24.963 -3.080 44.602 1.00 13.94 299 SER A O 1
ATOM 2268 N N . THR A 1 302 ? 24.631 -0.867 44.569 1.00 15.14 300 THR A N 1
ATOM 2269 C CA . THR A 1 302 ? 25.959 -0.522 45.110 1.00 15.61 300 THR A CA 1
ATOM 2270 C C . THR A 1 302 ? 25.769 -0.057 46.539 1.00 16.85 300 THR A C 1
ATOM 2271 O O . THR A 1 302 ? 24.796 0.613 46.885 1.00 16.83 300 THR A O 1
ATOM 2275 N N . PRO A 1 303 ? 26.721 -0.389 47.433 1.00 18.14 301 PRO A N 1
ATOM 2276 C CA . PRO A 1 303 ? 26.615 0.053 48.826 1.00 18.89 301 PRO A CA 1
ATOM 2277 C C . PRO A 1 303 ? 26.395 1.569 48.978 1.00 17.79 301 PRO A C 1
ATOM 2278 O O . PRO A 1 303 ? 25.403 1.997 49.561 1.00 20.48 301 PRO A O 1
ATOM 2282 N N . VAL A 1 304 ? 27.301 2.376 48.448 1.00 18.72 302 VAL A N 1
ATOM 2283 C CA . VAL A 1 304 ? 27.234 3.855 48.648 1.00 18.78 302 VAL A CA 1
ATOM 2284 C C . VAL A 1 304 ? 26.134 4.455 47.764 1.00 18.98 302 VAL A C 1
ATOM 2285 O O . VAL A 1 304 ? 25.314 5.227 48.262 1.00 19.60 302 VAL A O 1
ATOM 2289 N N . GLY A 1 305 ? 26.108 4.083 46.482 1.00 18.00 303 GLY A N 1
ATOM 2290 C CA . GLY A 1 305 ? 25.222 4.793 45.555 1.00 18.23 303 GLY A CA 1
ATOM 2291 C C . GLY A 1 305 ? 23.758 4.629 45.918 1.00 17.55 303 GLY A C 1
ATOM 2292 O O . GLY A 1 305 ? 22.992 5.594 45.811 1.00 18.66 303 GLY A O 1
ATOM 2293 N N . ASP A 1 306 ? 23.342 3.445 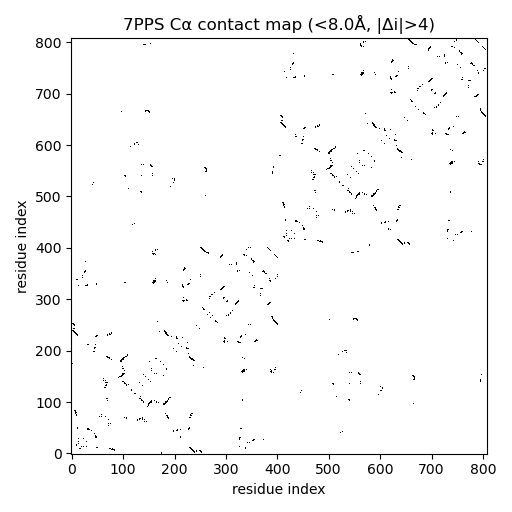46.341 1.00 16.19 304 ASP A N 1
ATOM 2294 C CA . ASP A 1 306 ? 21.890 3.251 46.580 1.00 15.85 304 ASP A CA 1
ATOM 2295 C C . ASP A 1 306 ? 21.456 4.218 47.683 1.00 16.36 304 ASP A C 1
ATOM 2296 O O . ASP A 1 306 ? 20.374 4.820 47.585 1.00 17.14 304 ASP A O 1
ATOM 2301 N N . VAL A 1 307 ? 22.266 4.336 48.736 1.00 17.86 305 VAL A N 1
ATOM 2302 C CA . VAL A 1 307 ? 21.901 5.164 49.917 1.00 19.62 305 VAL A CA 1
ATOM 2303 C C . VAL A 1 307 ? 22.014 6.637 49.558 1.00 18.61 305 VAL A C 1
ATOM 2304 O O . VAL A 1 307 ? 21.162 7.418 50.022 1.00 20.14 305 VAL A O 1
ATOM 2308 N N . ALA A 1 308 ? 23.058 7.040 48.849 1.00 19.13 306 ALA A N 1
ATOM 2309 C CA . ALA A 1 308 ? 23.264 8.471 48.529 1.00 20.09 306 ALA A CA 1
ATOM 2310 C C . ALA A 1 308 ? 22.043 8.993 47.778 1.00 17.76 306 ALA A C 1
ATOM 2311 O O . ALA A 1 308 ? 21.546 10.070 48.066 1.00 19.54 306 ALA A O 1
ATOM 2313 N N . GLU A 1 309 ? 21.578 8.238 46.803 1.00 16.95 307 GLU A N 1
ATOM 2314 C CA . GLU A 1 309 ? 20.388 8.653 46.036 1.00 16.57 307 GLU A CA 1
ATOM 2315 C C . GLU A 1 309 ? 19.177 8.735 46.959 1.00 16.78 307 GLU A C 1
ATOM 2316 O O . GLU A 1 309 ? 18.414 9.683 46.838 1.00 17.60 307 GLU A O 1
ATOM 2322 N N . ILE A 1 310 ? 18.953 7.731 47.805 1.00 16.72 308 ILE A N 1
ATOM 2323 C CA . ILE A 1 310 ? 17.801 7.776 48.749 1.00 18.14 308 ILE A CA 1
ATOM 2324 C C . ILE A 1 310 ? 17.895 9.004 49.661 1.00 19.03 308 ILE A C 1
ATOM 2325 O O . ILE A 1 310 ? 16.833 9.609 49.935 1.00 19.65 308 ILE A O 1
ATOM 2330 N N . ARG A 1 311 ? 19.090 9.392 50.116 1.00 20.07 309 ARG A N 1
ATOM 2331 C CA . ARG A 1 311 ? 19.215 10.601 50.952 1.00 21.30 309 ARG A CA 1
ATOM 2332 C C . ARG A 1 311 ? 18.688 11.791 50.140 1.00 20.10 309 ARG A C 1
ATOM 2333 O O . ARG A 1 311 ? 18.011 12.688 50.692 1.00 21.33 309 ARG A O 1
ATOM 2341 N N . GLY A 1 312 ? 19.058 11.863 48.871 1.00 19.76 310 GLY A N 1
ATOM 2342 C CA . GLY A 1 312 ? 18.562 12.935 47.992 1.00 18.72 310 GLY A CA 1
ATOM 2343 C C . GLY A 1 312 ? 17.054 12.892 47.820 1.00 18.10 310 GLY A C 1
ATOM 2344 O O . GLY A 1 312 ? 16.389 13.959 47.864 1.00 18.70 310 GLY A O 1
ATOM 2345 N N . VAL A 1 313 ? 16.484 11.704 47.641 1.00 17.29 311 VAL A N 1
ATOM 2346 C CA . VAL A 1 313 ? 15.016 11.568 47.520 1.00 17.61 311 VAL A CA 1
ATOM 2347 C C . VAL A 1 313 ? 14.359 12.105 48.794 1.00 18.44 311 VAL A C 1
ATOM 2348 O O . VAL A 1 313 ? 13.364 12.803 48.701 1.00 20.08 311 VAL A O 1
ATOM 2352 N N . ARG A 1 314 ? 14.895 11.763 49.959 1.00 19.11 312 ARG A N 1
ATOM 2353 C CA . ARG A 1 314 ? 14.339 12.234 51.254 1.00 20.84 312 ARG A CA 1
ATOM 2354 C C . ARG A 1 314 ? 14.361 13.773 51.296 1.00 22.14 312 ARG A C 1
ATOM 2355 O O . ARG A 1 314 ? 13.393 14.371 51.756 1.00 24.64 312 ARG A O 1
ATOM 2363 N N . GLU A 1 315 ? 15.448 14.389 50.844 1.00 21.11 313 GLU A N 1
ATOM 2364 C CA . GLU A 1 315 ? 15.565 15.868 50.837 1.00 22.08 313 GLU A CA 1
ATOM 2365 C C . GLU A 1 315 ? 14.519 16.482 49.894 1.00 20.88 313 GLU A C 1
ATOM 2366 O O . GLU A 1 315 ? 13.951 17.515 50.225 1.00 25.09 313 GLU A O 1
ATOM 2372 N N . VAL A 1 316 ? 14.284 15.881 48.734 1.00 19.50 314 VAL A N 1
ATOM 2373 C CA . VAL A 1 316 ? 13.342 16.405 47.706 1.00 19.10 314 VAL A CA 1
ATOM 2374 C C . VAL A 1 316 ? 11.900 16.272 48.183 1.00 20.58 314 VAL A C 1
ATOM 2375 O O . VAL A 1 316 ? 11.125 17.233 48.027 1.00 22.84 314 VAL A O 1
ATOM 2379 N N . PHE A 1 317 ? 11.533 15.108 48.695 1.00 20.53 315 PHE A N 1
ATOM 2380 C CA . PHE A 1 317 ? 10.117 14.798 48.977 1.00 21.83 315 PHE A CA 1
ATOM 2381 C C . PHE A 1 317 ? 9.772 14.903 50.469 1.00 25.78 315 PHE A C 1
ATOM 2382 O O . PHE A 1 317 ? 8.616 14.861 50.783 1.00 26.73 315 PHE A O 1
ATOM 2390 N N . GLY A 1 318 ? 10.757 14.951 51.353 1.00 27.20 316 GLY A N 1
ATOM 2391 C CA . GLY A 1 318 ? 10.526 14.928 52.807 1.00 29.94 316 GLY A CA 1
ATOM 2392 C C . GLY A 1 318 ? 9.749 13.687 53.215 1.00 30.98 316 GLY A C 1
ATOM 2393 O O . GLY A 1 318 ? 10.119 12.558 52.827 1.00 34.21 316 GLY A O 1
ATOM 2394 N N . ASP A 1 319 ? 8.684 13.875 53.986 1.00 31.66 317 ASP A N 1
ATOM 2395 C CA . ASP A 1 319 ? 7.890 12.756 54.549 1.00 30.30 317 ASP A CA 1
ATOM 2396 C C . ASP A 1 319 ? 6.799 12.369 53.545 1.00 32.36 317 ASP A C 1
ATOM 2397 O O . ASP A 1 319 ? 5.929 11.601 53.941 1.00 33.59 317 ASP A O 1
ATOM 2402 N N . LYS A 1 320 ? 6.849 12.849 52.291 1.00 31.11 318 LYS A N 1
ATOM 2403 C CA . LYS A 1 320 ? 5.814 12.597 51.246 1.00 31.80 318 LYS A CA 1
ATOM 2404 C C . LYS A 1 320 ? 6.452 11.956 50.015 1.00 24.88 318 LYS A C 1
ATOM 2405 O O . LYS A 1 320 ? 6.147 12.337 48.880 1.00 27.62 318 LYS A O 1
ATOM 2411 N N . ALA A 1 321 ? 7.280 10.954 50.213 1.00 24.88 319 ALA A N 1
ATOM 2412 C CA . ALA A 1 321 ? 7.932 10.302 49.066 1.00 21.16 319 ALA A CA 1
ATOM 2413 C C . ALA A 1 321 ? 6.938 9.427 48.287 1.00 19.43 319 ALA A C 1
ATOM 2414 O O . ALA A 1 321 ? 6.010 8.830 48.829 1.00 23.25 319 ALA A O 1
ATOM 2416 N N . PRO A 1 322 ? 7.162 9.235 46.978 1.00 18.27 320 PRO A N 1
ATOM 2417 C CA . PRO A 1 322 ? 6.392 8.273 46.185 1.00 17.74 320 PRO A CA 1
ATOM 2418 C C . PRO A 1 322 ? 6.814 6.840 46.476 1.00 16.15 320 PRO A C 1
ATOM 2419 O O . PRO A 1 322 ? 7.827 6.630 47.115 1.00 17.27 320 PRO A O 1
ATOM 2423 N N . ALA A 1 323 ? 6.035 5.868 45.994 1.00 15.49 321 ALA A N 1
ATOM 2424 C CA . ALA A 1 323 ? 6.531 4.486 45.975 1.00 14.40 321 ALA A CA 1
ATOM 2425 C C . ALA A 1 323 ? 7.830 4.459 45.176 1.00 14.02 321 ALA A C 1
ATOM 2426 O O . ALA A 1 323 ? 7.944 5.152 44.150 1.00 14.64 321 ALA A O 1
ATOM 2428 N N . ILE A 1 324 ? 8.778 3.679 45.626 1.00 13.49 322 ILE A N 1
ATOM 2429 C CA . ILE A 1 324 ? 10.129 3.629 45.037 1.00 13.34 322 ILE A CA 1
ATOM 2430 C C . ILE A 1 324 ? 10.482 2.182 44.693 1.00 13.30 322 ILE A C 1
ATOM 2431 O O . ILE A 1 324 ? 10.324 1.292 45.544 1.00 14.78 322 ILE A O 1
ATOM 2436 N N . SER A 1 325 ? 11.067 1.954 43.529 1.00 12.62 323 SER A N 1
ATOM 2437 C CA . SER A 1 325 ? 11.745 0.680 43.288 1.00 12.61 323 SER A CA 1
ATOM 2438 C C . SER A 1 325 ? 12.865 0.929 42.297 1.00 11.80 323 SER A C 1
ATOM 2439 O O . SER A 1 325 ? 12.800 1.860 41.488 1.00 12.38 323 SER A O 1
ATOM 2442 N N . SER A 1 326 ? 13.855 0.066 42.349 1.00 11.44 324 SER A N 1
ATOM 2443 C CA . SER A 1 326 ? 14.837 -0.054 41.273 1.00 11.19 324 SER A CA 1
ATOM 2444 C C . SER A 1 326 ? 14.507 -1.281 40.462 1.00 11.18 324 SER A C 1
ATOM 2445 O O . SER A 1 326 ? 14.458 -2.374 41.034 1.00 12.30 324 SER A O 1
ATOM 2448 N N . THR A 1 327 ? 14.313 -1.119 39.172 1.00 10.30 325 THR A N 1
ATOM 2449 C CA . THR A 1 327 ? 14.174 -2.274 38.268 1.00 10.13 325 THR A CA 1
ATOM 2450 C C . THR A 1 327 ? 15.517 -2.885 37.904 1.00 9.50 325 THR A C 1
ATOM 2451 O O . THR A 1 327 ? 15.501 -3.965 37.278 1.00 10.40 325 THR A O 1
ATOM 2455 N N . LYS A 1 328 ? 16.628 -2.290 38.333 1.00 10.01 326 LYS A N 1
ATOM 2456 C CA . LYS A 1 328 ? 17.937 -2.924 38.042 1.00 9.86 326 LYS A CA 1
ATOM 2457 C C . LYS A 1 328 ? 18.069 -4.234 38.799 1.00 9.75 326 LYS A C 1
ATOM 2458 O O . LYS A 1 328 ? 18.871 -5.068 38.383 1.00 10.48 326 LYS A O 1
ATOM 2464 N N . SER A 1 329 ? 17.339 -4.437 39.880 1.00 10.68 327 SER A N 1
ATOM 2465 C CA . SER A 1 329 ? 17.384 -5.745 40.573 1.00 10.78 327 SER A CA 1
ATOM 2466 C C . SER A 1 329 ? 16.867 -6.848 39.664 1.00 9.64 327 SER A C 1
ATOM 2467 O O . SER A 1 329 ? 17.245 -8.011 39.861 1.00 12.37 327 SER A O 1
ATOM 2470 N N . LEU A 1 330 ? 16.015 -6.511 38.709 1.00 9.88 328 LEU A N 1
ATOM 2471 C CA . LEU A 1 330 ? 15.562 -7.476 37.682 1.00 10.27 328 LEU A CA 1
ATOM 2472 C C . LEU A 1 330 ? 16.451 -7.448 36.435 1.00 10.27 328 LEU A C 1
ATOM 2473 O O . LEU A 1 330 ? 16.758 -8.510 35.868 1.00 11.63 328 LEU A O 1
ATOM 2478 N N . SER A 1 331 ? 16.790 -6.266 35.959 1.00 10.56 329 SER A N 1
ATOM 2479 C CA . SER A 1 331 ? 17.354 -6.099 34.608 1.00 10.79 329 SER A CA 1
ATOM 2480 C C . SER A 1 331 ? 18.877 -6.007 34.606 1.00 10.60 329 SER A C 1
ATOM 2481 O O . SER A 1 331 ? 19.467 -6.081 33.538 1.00 11.56 329 SER A O 1
ATOM 2484 N N . GLY A 1 332 ? 19.470 -5.684 35.742 1.00 10.75 330 GLY A N 1
ATOM 2485 C CA . GLY A 1 332 ? 20.895 -5.345 35.702 1.00 10.96 330 GLY A CA 1
ATOM 2486 C C . GLY A 1 332 ? 21.071 -3.927 35.169 1.00 10.31 330 GLY A C 1
ATOM 2487 O O . GLY A 1 332 ? 20.060 -3.220 34.964 1.00 11.09 330 GLY A O 1
ATOM 2488 N N . HIS A 1 333 ? 22.309 -3.544 34.914 1.00 10.32 331 HIS A N 1
ATOM 2489 C CA . HIS A 1 333 ? 22.641 -2.156 34.521 1.00 10.85 331 HIS A CA 1
ATOM 2490 C C . HIS A 1 333 ? 23.092 -2.123 33.058 1.00 9.74 331 HIS A C 1
ATOM 2491 O O . HIS A 1 333 ? 24.219 -2.520 32.791 1.00 10.38 331 HIS A O 1
ATOM 2498 N N . SER A 1 334 ? 22.232 -1.610 32.176 1.00 9.71 332 SER A N 1
ATOM 2499 C CA . SER A 1 334 ? 22.542 -1.579 30.720 1.00 9.49 332 SER A CA 1
ATOM 2500 C C . SER A 1 334 ? 23.312 -0.309 30.324 1.00 9.69 332 SER A C 1
ATOM 2501 O O . SER A 1 334 ? 23.374 -0.034 29.128 1.00 10.32 332 SER A O 1
ATOM 2504 N N . LEU A 1 335 ? 23.793 0.462 31.300 1.00 10.05 333 LEU A N 1
ATOM 2505 C CA . LEU A 1 335 ? 24.757 1.545 31.013 1.00 10.58 333 LEU A CA 1
ATOM 2506 C C . LEU A 1 335 ? 24.096 2.557 30.087 1.00 10.63 333 LEU A C 1
ATOM 2507 O O . LEU A 1 335 ? 23.147 3.227 30.515 1.00 11.50 333 LEU A O 1
ATOM 2512 N N . GLY A 1 336 ? 24.594 2.737 28.879 1.00 10.98 334 GLY A N 1
ATOM 2513 C CA . GLY A 1 336 ? 24.014 3.710 27.963 1.00 12.39 334 GLY A CA 1
ATOM 2514 C C . GLY A 1 336 ? 22.570 3.462 27.624 1.00 10.99 334 GLY A C 1
ATOM 2515 O O . GLY A 1 336 ? 21.864 4.404 27.258 1.00 11.66 334 GLY A O 1
ATOM 2516 N N . ALA A 1 337 ? 22.099 2.230 27.742 1.00 10.12 335 ALA A N 1
ATOM 2517 C CA . ALA A 1 337 ? 20.694 1.879 27.486 1.00 10.21 335 ALA A CA 1
ATOM 2518 C C . ALA A 1 337 ? 19.810 2.000 28.733 1.00 8.97 335 ALA A C 1
ATOM 2519 O O . ALA A 1 337 ? 18.602 1.833 28.623 1.00 10.07 335 ALA A O 1
ATOM 2521 N N . ALA A 1 338 ? 20.391 2.290 29.893 1.00 9.26 336 ALA A N 1
ATOM 2522 C CA . ALA A 1 338 ? 19.603 2.205 31.133 1.00 9.93 336 ALA A CA 1
ATOM 2523 C C . ALA A 1 338 ? 18.492 3.252 31.159 1.00 9.54 336 ALA A C 1
ATOM 2524 O O . ALA A 1 338 ? 17.391 2.943 31.608 1.00 10.99 336 ALA A O 1
ATOM 2526 N N . GLY A 1 339 ? 18.769 4.472 30.702 1.00 9.73 337 GLY A N 1
ATOM 2527 C CA . GLY A 1 339 ? 17.763 5.541 30.798 1.00 10.53 337 GLY A CA 1
ATOM 2528 C C . GLY A 1 339 ? 16.529 5.242 29.971 1.00 9.36 337 GLY A C 1
ATOM 2529 O O . GLY A 1 339 ? 15.402 5.406 30.446 1.00 9.94 337 GLY A O 1
ATOM 2530 N N . VAL A 1 340 ? 16.720 4.814 28.732 1.00 9.38 338 VAL A N 1
ATOM 2531 C CA . VAL A 1 340 ? 15.572 4.516 27.857 1.00 9.27 338 VAL A CA 1
ATOM 2532 C C . VAL A 1 340 ? 14.913 3.204 28.315 1.00 9.26 338 VAL A C 1
ATOM 2533 O O . VAL A 1 340 ? 13.676 3.107 28.273 1.00 9.65 338 VAL A O 1
ATOM 2537 N N . HIS A 1 341 ? 15.691 2.213 28.741 1.00 9.00 339 HIS A N 1
ATOM 2538 C CA . HIS A 1 341 ? 15.071 0.990 29.288 1.00 8.97 339 HIS A CA 1
ATOM 2539 C C . HIS A 1 341 ? 14.118 1.352 30.424 1.00 8.79 339 HIS A C 1
ATOM 2540 O O . HIS A 1 341 ? 12.969 0.896 30.458 1.00 9.86 339 HIS A O 1
ATOM 2547 N N . GLU A 1 342 ? 14.601 2.182 31.357 1.00 8.88 340 GLU A N 1
ATOM 2548 C CA . GLU A 1 342 ? 13.778 2.504 32.544 1.00 9.79 340 GLU A CA 1
ATOM 2549 C C . GLU A 1 342 ? 12.609 3.400 32.181 1.00 9.67 340 GLU A C 1
ATOM 2550 O O . GLU A 1 342 ? 11.525 3.244 32.767 1.00 10.23 340 GLU A O 1
ATOM 2556 N N . ALA A 1 343 ? 12.792 4.318 31.234 1.00 9.44 341 ALA A N 1
ATOM 2557 C CA . ALA A 1 343 ? 11.644 5.073 30.747 1.00 10.12 341 ALA A CA 1
ATOM 2558 C C . ALA A 1 343 ? 10.579 4.130 30.200 1.00 10.12 341 ALA A C 1
ATOM 2559 O O . ALA A 1 343 ? 9.378 4.298 30.485 1.00 10.34 341 ALA A O 1
ATOM 2561 N N . ILE A 1 344 ? 11.010 3.167 29.387 1.00 9.57 342 ILE A N 1
ATOM 2562 C CA . ILE A 1 344 ? 10.100 2.167 28.829 1.00 9.75 342 ILE A CA 1
ATOM 2563 C C . ILE A 1 344 ? 9.454 1.342 29.942 1.00 10.01 342 ILE A C 1
ATOM 2564 O O . ILE A 1 344 ? 8.239 1.117 29.889 1.00 10.38 342 ILE A O 1
ATOM 2569 N N . TYR A 1 345 ? 10.226 0.886 30.923 1.00 9.27 343 TYR A N 1
ATOM 2570 C CA . TYR A 1 345 ? 9.600 0.113 32.016 1.00 9.66 343 TYR A CA 1
ATOM 2571 C C . TYR A 1 345 ? 8.487 0.941 32.662 1.00 10.31 343 TYR A C 1
ATOM 2572 O O . TYR A 1 345 ? 7.428 0.427 32.982 1.00 10.87 343 TYR A O 1
ATOM 2581 N N . CYS A 1 346 ? 8.767 2.235 32.904 1.00 10.27 344 CYS A N 1
ATOM 2582 C CA . CYS A 1 346 ? 7.759 3.124 33.499 1.00 10.79 344 CYS A CA 1
ATOM 2583 C C . CYS A 1 346 ? 6.535 3.274 32.585 1.00 10.78 344 CYS A C 1
ATOM 2584 O O . CYS A 1 346 ? 5.406 3.266 33.098 1.00 11.53 344 CYS A O 1
ATOM 2587 N N . LEU A 1 347 ? 6.733 3.414 31.282 1.00 10.34 345 LEU A N 1
ATOM 2588 C CA . LEU A 1 347 ? 5.603 3.480 30.352 1.00 11.57 345 LEU A CA 1
ATOM 2589 C C . LEU A 1 347 ? 4.778 2.208 30.424 1.00 10.99 345 LEU A C 1
ATOM 2590 O O . LEU A 1 347 ? 3.539 2.268 30.387 1.00 11.73 345 LEU A O 1
ATOM 2595 N N . LEU A 1 348 ? 5.430 1.063 30.498 1.00 11.01 346 LEU A N 1
ATOM 2596 C CA . LEU A 1 348 ? 4.716 -0.231 30.550 1.00 10.91 346 LEU A CA 1
ATOM 2597 C C . LEU A 1 348 ? 3.972 -0.375 31.869 1.00 10.59 346 LEU A C 1
ATOM 2598 O O . LEU A 1 348 ? 2.835 -0.912 31.871 1.00 11.69 346 LEU A O 1
ATOM 2603 N N . MET A 1 349 ? 4.543 0.089 32.969 1.00 10.82 347 MET A N 1
ATOM 2604 C CA . MET A 1 349 ? 3.832 0.091 34.267 1.00 11.38 347 MET A CA 1
ATOM 2605 C C . MET A 1 349 ? 2.584 0.957 34.168 1.00 12.02 347 MET A C 1
ATOM 2606 O O . MET A 1 349 ? 1.501 0.544 34.635 1.00 12.65 347 MET A O 1
ATOM 2611 N N . MET A 1 350 ? 2.672 2.133 33.566 1.00 11.50 348 MET A N 1
ATOM 2612 C CA . MET A 1 350 ? 1.489 2.995 33.452 1.00 12.96 348 MET A CA 1
ATOM 2613 C C . MET A 1 350 ? 0.445 2.372 32.535 1.00 13.24 348 MET A C 1
ATOM 2614 O O . MET A 1 350 ? -0.729 2.392 32.852 1.00 14.92 348 MET A O 1
ATOM 2619 N N . GLU A 1 351 ? 0.878 1.839 31.403 1.00 13.43 349 GLU A N 1
ATOM 2620 C CA A GLU A 1 351 ? -0.102 1.111 30.513 0.50 14.25 349 GLU A CA 1
ATOM 2621 C CA B GLU A 1 351 ? -0.087 1.118 30.517 0.50 15.20 349 GLU A CA 1
ATOM 2622 C C . GLU A 1 351 ? -0.809 -0.133 31.127 1.00 14.74 349 GLU A C 1
ATOM 2623 O O . GLU A 1 351 ? -2.061 -0.488 30.978 1.00 16.27 349 GLU A O 1
ATOM 2634 N N . GLY A 1 352 ? -0.027 -0.812 31.972 1.00 12.97 350 GLY A N 1
ATOM 2635 C CA . GLY A 1 352 ? -0.531 -2.033 32.591 1.00 13.52 350 GLY A CA 1
ATOM 2636 C C . GLY A 1 352 ? -1.199 -1.827 33.939 1.00 13.60 350 GLY A C 1
ATOM 2637 O O . GLY A 1 352 ? -1.770 -2.776 34.485 1.00 16.12 350 GLY A O 1
ATOM 2638 N N . GLY A 1 353 ? -1.090 -0.647 34.528 1.00 12.48 351 GLY A N 1
ATOM 2639 C CA . GLY A 1 353 ? -1.670 -0.374 35.850 1.00 12.92 351 GLY A CA 1
ATOM 2640 C C . GLY A 1 353 ? -1.019 -1.209 36.948 1.00 12.26 351 GLY A C 1
ATOM 2641 O O . GLY A 1 353 ? -1.701 -1.762 37.829 1.00 13.48 351 GLY A O 1
ATOM 2642 N N . PHE A 1 354 ? 0.308 -1.272 36.975 1.00 11.52 352 PHE A N 1
ATOM 2643 C CA . PHE A 1 354 ? 1.021 -1.949 38.068 1.00 11.90 352 PHE A CA 1
ATOM 2644 C C . PHE A 1 354 ? 2.337 -1.227 38.305 1.00 11.12 352 PHE A C 1
ATOM 2645 O O . PHE A 1 354 ? 2.843 -0.543 37.428 1.00 12.36 352 PHE A O 1
ATOM 2653 N N . ILE A 1 355 ? 2.893 -1.420 39.496 1.00 11.54 353 ILE A N 1
ATOM 2654 C CA . ILE A 1 355 ? 4.240 -0.915 39.821 1.00 11.74 353 ILE A CA 1
ATOM 2655 C C . ILE A 1 355 ? 5.132 -2.128 40.076 1.00 11.34 353 ILE A C 1
ATOM 2656 O O . ILE A 1 355 ? 4.826 -2.958 40.917 1.00 12.40 353 ILE A O 1
ATOM 2661 N N . ALA A 1 356 ? 6.225 -2.212 39.338 1.00 10.98 354 ALA A N 1
ATOM 2662 C CA . ALA A 1 356 ? 7.220 -3.279 39.583 1.00 11.12 354 ALA A CA 1
ATOM 2663 C C . ALA A 1 356 ? 7.844 -3.116 40.973 1.00 11.66 354 ALA A C 1
ATOM 2664 O O . ALA A 1 356 ? 8.268 -2.018 41.366 1.00 13.42 354 ALA A O 1
ATOM 2666 N N . GLY A 1 357 ? 7.958 -4.222 41.704 1.00 12.31 355 GLY A N 1
ATOM 2667 C CA . GLY A 1 357 ? 8.628 -4.226 42.985 1.00 14.09 355 GLY A CA 1
ATOM 2668 C C . GLY A 1 357 ? 10.139 -4.201 42.837 1.00 12.28 355 GLY A C 1
ATOM 2669 O O . GLY A 1 357 ? 10.680 -4.549 41.780 1.00 13.23 355 GLY A O 1
ATOM 2670 N N . SER A 1 358 ? 10.798 -3.787 43.906 1.00 12.28 356 SER A N 1
ATOM 2671 C CA . SER A 1 358 ? 12.267 -3.770 44.045 1.00 12.11 356 SER A CA 1
ATOM 2672 C C . SER A 1 358 ? 12.677 -5.173 44.503 1.00 12.26 356 SER A C 1
ATOM 2673 O O . SER A 1 358 ? 12.398 -5.515 45.658 1.00 13.65 356 SER A O 1
ATOM 2676 N N . ALA A 1 359 ? 13.213 -5.971 43.592 1.00 11.48 357 ALA A N 1
ATOM 2677 C CA . ALA A 1 359 ? 13.431 -7.408 43.824 1.00 12.06 357 ALA A CA 1
ATOM 2678 C C . ALA A 1 359 ? 14.627 -7.684 44.722 1.00 12.38 357 ALA A C 1
ATOM 2679 O O . ALA A 1 359 ? 15.523 -6.865 44.904 1.00 12.19 357 ALA A O 1
ATOM 2681 N N . ASN A 1 360 ? 14.651 -8.901 45.249 1.00 12.57 358 ASN A N 1
ATOM 2682 C CA . ASN A 1 360 ? 15.821 -9.499 45.915 1.00 13.23 358 ASN A CA 1
ATOM 2683 C C . ASN A 1 360 ? 16.158 -8.786 47.227 1.00 14.32 358 ASN A C 1
ATOM 2684 O O . ASN A 1 360 ? 17.309 -8.915 47.673 1.00 15.84 358 ASN A O 1
ATOM 2689 N N . ILE A 1 361 ? 15.173 -8.228 47.910 1.00 13.74 359 ILE A N 1
ATOM 2690 C CA . ILE A 1 361 ? 15.431 -7.630 49.233 1.00 14.82 359 ILE A CA 1
ATOM 2691 C C . ILE A 1 361 ? 15.045 -8.652 50.303 1.00 16.87 359 ILE A C 1
ATOM 2692 O O . ILE A 1 361 ? 13.860 -8.836 50.593 1.00 19.37 359 ILE A O 1
ATOM 2697 N N . ASP A 1 362 ? 16.056 -9.315 50.829 1.00 19.14 360 ASP A N 1
ATOM 2698 C CA . ASP A 1 362 ? 15.927 -10.234 51.983 1.00 20.66 360 ASP A CA 1
ATOM 2699 C C . ASP A 1 362 ? 15.939 -9.438 53.304 1.00 21.94 360 ASP A C 1
ATOM 2700 O O . ASP A 1 362 ? 15.269 -9.860 54.271 1.00 23.89 360 ASP A O 1
ATOM 2705 N N . GLU A 1 363 ? 16.772 -8.407 53.372 1.00 19.40 361 GLU A N 1
ATOM 2706 C CA . GLU A 1 363 ? 17.029 -7.568 54.562 1.00 19.05 361 GLU A CA 1
ATOM 2707 C C . GLU A 1 363 ? 17.161 -6.141 54.065 1.00 17.16 361 GLU A C 1
ATOM 2708 O O . GLU A 1 363 ? 18.168 -5.798 53.476 1.00 17.99 361 GLU A O 1
ATOM 2714 N N . LEU A 1 364 ? 16.122 -5.346 54.245 1.00 16.80 362 LEU A N 1
ATOM 2715 C CA . LEU A 1 364 ? 16.168 -3.941 53.777 1.00 17.01 362 LEU A CA 1
ATOM 2716 C C . LEU A 1 364 ? 17.243 -3.197 54.552 1.00 17.98 362 LEU A C 1
ATOM 2717 O O . LEU A 1 364 ? 17.269 -3.228 55.798 1.00 20.11 362 LEU A O 1
ATOM 2722 N N . ASP A 1 365 ? 18.063 -2.443 53.845 1.00 18.07 363 ASP A N 1
ATOM 2723 C CA . ASP A 1 365 ? 19.109 -1.633 54.510 1.00 19.66 363 ASP A CA 1
ATOM 2724 C C . ASP A 1 365 ? 18.423 -0.654 55.453 1.00 20.44 363 ASP A C 1
ATOM 2725 O O . ASP A 1 365 ? 17.574 0.142 55.035 1.00 20.59 363 ASP A O 1
ATOM 2730 N N . PRO A 1 366 ? 18.802 -0.625 56.744 1.00 22.76 364 PRO A N 1
ATOM 2731 C CA . PRO A 1 366 ? 18.188 0.332 57.660 1.00 24.21 364 PRO A CA 1
ATOM 2732 C C . PRO A 1 366 ? 18.347 1.793 57.217 1.00 24.01 364 PRO A C 1
ATOM 2733 O O . PRO A 1 366 ? 17.524 2.607 57.599 1.00 25.95 364 PRO A O 1
ATOM 2737 N N . GLU A 1 367 ? 19.384 2.115 56.439 1.00 24.26 365 GLU A N 1
ATOM 2738 C CA . GLU A 1 367 ? 19.626 3.530 56.053 1.00 24.54 365 GLU A CA 1
ATOM 2739 C C . GLU A 1 367 ? 18.576 4.012 55.045 1.00 25.04 365 GLU A C 1
ATOM 2740 O O . GLU A 1 367 ? 18.559 5.216 54.763 1.00 29.00 365 GLU A O 1
ATOM 2746 N N . VAL A 1 368 ? 17.760 3.131 54.471 1.00 22.85 366 VAL A N 1
ATOM 2747 C CA . VAL A 1 368 ? 16.707 3.532 53.491 1.00 22.72 366 VAL A CA 1
ATOM 2748 C C . VAL A 1 368 ? 15.311 3.122 53.973 1.00 23.55 366 VAL A C 1
ATOM 2749 O O . VAL A 1 368 ? 14.339 3.414 53.238 1.00 23.41 366 VAL A O 1
ATOM 2753 N N . ALA A 1 369 ? 15.175 2.540 55.164 1.00 23.95 367 ALA A N 1
ATOM 2754 C CA . ALA A 1 369 ? 13.930 1.853 55.586 1.00 26.62 367 ALA A CA 1
ATOM 2755 C C . ALA A 1 369 ? 12.800 2.839 55.899 1.00 26.84 367 ALA A C 1
ATOM 2756 O O . ALA A 1 369 ? 11.647 2.395 55.940 1.00 30.52 367 ALA A O 1
ATOM 2758 N N . ASP A 1 370 ? 13.087 4.139 56.036 1.00 26.68 368 ASP A N 1
ATOM 2759 C CA . ASP A 1 370 ? 12.047 5.169 56.269 1.00 29.44 368 ASP A CA 1
ATOM 2760 C C . ASP A 1 370 ? 11.352 5.564 54.954 1.00 28.99 368 ASP A C 1
ATOM 2761 O O . ASP A 1 370 ? 10.289 6.196 55.019 1.00 34.28 368 ASP A O 1
ATOM 2766 N N . LEU A 1 371 ? 11.897 5.177 53.800 1.00 24.26 369 LEU A N 1
ATOM 2767 C CA . LEU A 1 371 ? 11.283 5.520 52.499 1.00 22.06 369 LEU A CA 1
ATOM 2768 C C . LEU A 1 371 ? 10.352 4.390 52.073 1.00 21.11 369 LEU A C 1
ATOM 2769 O O . LEU A 1 371 ? 10.492 3.229 52.462 1.00 21.94 369 LEU A O 1
ATOM 2774 N N . PRO A 1 372 ? 9.352 4.698 51.241 1.00 18.47 370 PRO A N 1
ATOM 2775 C CA . PRO A 1 372 ? 8.429 3.671 50.761 1.00 17.66 370 PRO A CA 1
ATOM 2776 C C . PRO A 1 372 ? 9.005 2.816 49.623 1.00 16.24 370 PRO A C 1
ATOM 2777 O O . PRO A 1 372 ? 8.561 2.884 48.498 1.00 17.33 370 PRO A O 1
ATOM 2781 N N . ILE A 1 373 ? 10.004 2.010 49.979 1.00 17.30 371 ILE A N 1
ATOM 2782 C CA . ILE A 1 373 ? 10.636 1.059 49.034 1.00 16.12 371 ILE A CA 1
ATOM 2783 C C . ILE A 1 373 ? 9.664 -0.111 48.826 1.00 15.09 371 ILE A C 1
ATOM 2784 O O . ILE A 1 373 ? 9.370 -0.885 49.762 1.00 16.02 371 ILE A O 1
ATOM 2789 N N . LEU A 1 374 ? 9.122 -0.213 47.622 1.00 14.93 372 LEU A N 1
ATOM 2790 C CA . LEU A 1 374 ? 8.140 -1.254 47.277 1.00 14.74 372 LEU A CA 1
ATOM 2791 C C . LEU A 1 374 ? 8.885 -2.559 47.001 1.00 14.79 372 LEU A C 1
ATOM 2792 O O . LEU A 1 374 ? 9.786 -2.551 46.154 1.00 16.34 372 LEU A O 1
ATOM 2797 N N . ARG A 1 375 ? 8.574 -3.629 47.720 1.00 15.16 373 ARG A N 1
ATOM 2798 C CA . ARG A 1 375 ? 9.360 -4.877 47.674 1.00 16.01 373 ARG A CA 1
ATOM 2799 C C . ARG A 1 375 ? 8.653 -5.958 46.877 1.00 17.15 373 ARG A C 1
ATOM 2800 O O . ARG A 1 375 ? 9.274 -7.025 46.700 1.00 20.74 373 ARG A O 1
ATOM 2808 N N . GLU A 1 376 ? 7.423 -5.721 46.442 1.00 15.81 374 GLU A N 1
ATOM 2809 C CA A GLU A 1 376 ? 6.574 -6.666 45.670 0.50 15.81 374 GLU A CA 1
ATOM 2810 C CA B GLU A 1 376 ? 6.745 -6.654 45.513 0.50 15.19 374 GLU A CA 1
ATOM 2811 C C . GLU A 1 376 ? 5.817 -5.844 44.617 1.00 13.69 374 GLU A C 1
ATOM 2812 O O . GLU A 1 376 ? 5.594 -4.669 44.861 1.00 16.15 374 GLU A O 1
ATOM 2823 N N . THR A 1 377 ? 5.344 -6.450 43.552 1.00 12.97 375 THR A N 1
ATOM 2824 C CA . THR A 1 377 ? 4.511 -5.743 42.581 1.00 13.18 375 THR A CA 1
ATOM 2825 C C . THR A 1 377 ? 3.301 -5.134 43.295 1.00 12.42 375 THR A C 1
ATOM 2826 O O . THR A 1 377 ? 2.624 -5.818 44.085 1.00 14.25 375 THR A O 1
ATOM 2830 N N . ARG A 1 378 ? 2.988 -3.882 42.987 1.00 12.41 376 ARG A N 1
ATOM 2831 C CA . ARG A 1 378 ? 1.682 -3.309 43.359 1.00 12.79 376 ARG A CA 1
ATOM 2832 C C . ARG A 1 378 ? 0.759 -3.497 42.175 1.00 13.42 376 ARG A C 1
ATOM 2833 O O . ARG A 1 378 ? 0.914 -2.819 41.134 1.00 13.66 376 ARG A O 1
ATOM 2841 N N . GLU A 1 379 ? -0.171 -4.422 42.337 1.00 14.09 377 GLU A N 1
ATOM 2842 C CA . GLU A 1 379 ? -1.170 -4.653 41.284 1.00 15.02 377 GLU A CA 1
ATOM 2843 C C . GLU A 1 379 ? -2.287 -3.616 41.392 1.00 13.42 377 GLU A C 1
ATOM 2844 O O . GLU A 1 379 ? -2.404 -2.989 42.443 1.00 14.25 377 GLU A O 1
ATOM 2850 N N . ASN A 1 380 ? -3.044 -3.449 40.319 1.00 13.78 378 ASN A N 1
ATOM 2851 C CA . ASN A 1 380 ? -4.218 -2.564 40.319 1.00 13.83 378 ASN A CA 1
ATOM 2852 C C . ASN A 1 380 ? -3.817 -1.166 40.808 1.00 13.77 378 ASN A C 1
ATOM 2853 O O . ASN A 1 380 ? -4.502 -0.571 41.656 1.00 15.90 378 ASN A O 1
ATOM 2858 N N . ALA A 1 381 ? -2.714 -0.659 40.282 1.00 13.85 379 ALA A N 1
ATOM 2859 C CA . ALA A 1 381 ? -2.139 0.639 40.682 1.00 14.34 379 ALA A CA 1
ATOM 2860 C C . ALA A 1 381 ? -2.728 1.731 39.803 1.00 15.18 379 ALA A C 1
ATOM 2861 O O . ALA A 1 381 ? -2.706 1.578 38.560 1.00 17.34 379 ALA A O 1
ATOM 2863 N N . LYS A 1 382 ? -3.192 2.790 40.424 1.00 17.68 380 LYS A N 1
ATOM 2864 C CA . LYS A 1 382 ? -3.669 3.968 39.645 1.00 18.27 380 LYS A CA 1
ATOM 2865 C C . LYS A 1 382 ? -2.479 4.882 39.373 1.00 20.51 380 LYS A C 1
ATOM 2866 O O . LYS A 1 382 ? -2.282 5.872 40.004 1.00 23.43 380 LYS A O 1
ATOM 2872 N N . LEU A 1 383 ? -1.666 4.481 38.427 1.00 17.19 381 LEU A N 1
ATOM 2873 C CA . LEU A 1 383 ? -0.319 5.012 38.222 1.00 16.00 381 LEU A CA 1
ATOM 2874 C C . LEU A 1 383 ? -0.391 6.053 37.114 1.00 15.55 381 LEU A C 1
ATOM 2875 O O . LEU A 1 383 ? -0.566 5.670 35.963 1.00 17.85 381 LEU A O 1
ATOM 2880 N N . ASP A 1 384 ? -0.315 7.324 37.497 1.00 15.84 382 ASP A N 1
ATOM 2881 C CA . ASP A 1 384 ? -0.509 8.429 36.544 1.00 16.71 382 ASP A CA 1
ATOM 2882 C C . ASP A 1 384 ? 0.769 9.228 36.294 1.00 16.32 382 ASP A C 1
ATOM 2883 O O . ASP A 1 384 ? 0.926 9.714 35.172 1.00 19.46 382 ASP A O 1
ATOM 2888 N N . THR A 1 385 ? 1.605 9.438 37.291 1.00 16.34 383 THR A N 1
ATOM 2889 C CA . THR A 1 385 ? 2.779 10.320 37.136 1.00 16.91 383 THR A CA 1
ATOM 2890 C C . THR A 1 385 ? 3.976 9.610 37.718 1.00 16.41 383 THR A C 1
ATOM 2891 O O . THR A 1 385 ? 3.926 9.190 38.856 1.00 18.89 383 THR A O 1
ATOM 2895 N N . VAL A 1 386 ? 4.952 9.411 36.837 1.00 14.34 384 VAL A N 1
ATOM 2896 C CA . VAL A 1 386 ? 6.138 8.623 37.235 1.00 15.06 384 VAL A CA 1
ATOM 2897 C C . VAL A 1 386 ? 7.418 9.406 36.981 1.00 14.01 384 VAL A C 1
ATOM 2898 O O . VAL A 1 386 ? 7.477 10.190 36.028 1.00 15.27 384 VAL A O 1
ATOM 2902 N N . MET A 1 387 ? 8.371 9.186 37.841 1.00 13.80 385 MET A N 1
ATOM 2903 C CA A MET A 1 387 ? 9.715 9.809 37.684 0.50 13.49 385 MET A CA 1
ATOM 2904 C CA B MET A 1 387 ? 9.717 9.811 37.683 0.50 13.05 385 MET A CA 1
ATOM 2905 C C . MET A 1 387 ? 10.818 8.694 37.584 1.00 12.47 385 MET A C 1
ATOM 2906 O O . MET A 1 387 ? 10.778 7.517 38.166 1.00 12.33 385 MET A O 1
ATOM 2915 N N . SER A 1 388 ? 11.786 8.971 36.721 1.00 12.17 386 SER A N 1
ATOM 2916 C CA . SER A 1 388 ? 12.940 8.043 36.643 1.00 11.29 386 SER A CA 1
ATOM 2917 C C . SER A 1 388 ? 14.265 8.800 36.746 1.00 11.19 386 SER A C 1
ATOM 2918 O O . SER A 1 388 ? 14.439 9.776 36.012 1.00 11.77 386 SER A O 1
ATOM 2921 N N . ASN A 1 389 ? 15.154 8.300 37.591 1.00 11.17 387 ASN A N 1
ATOM 2922 C CA . ASN A 1 389 ? 16.504 8.891 37.724 1.00 11.60 387 ASN A CA 1
ATOM 2923 C C . ASN A 1 389 ? 17.534 8.058 36.961 1.00 10.71 387 ASN A C 1
ATOM 2924 O O . ASN A 1 389 ? 17.399 6.821 36.944 1.00 11.61 387 ASN A O 1
ATOM 2929 N N . SER A 1 390 ? 18.537 8.725 36.400 1.00 11.15 388 SER A N 1
ATOM 2930 C CA . SER A 1 390 ? 19.660 8.062 35.697 1.00 11.48 388 SER A CA 1
ATOM 2931 C C . SER A 1 390 ? 20.908 8.878 36.033 1.00 12.15 388 SER A C 1
ATOM 2932 O O . SER A 1 390 ? 20.984 10.019 35.588 1.00 14.14 388 SER A O 1
ATOM 2935 N N . PHE A 1 391 ? 21.837 8.306 36.785 1.00 12.52 389 PHE A N 1
ATOM 2936 C CA . PHE A 1 391 ? 23.014 9.091 37.251 1.00 14.06 389 PHE A CA 1
ATOM 2937 C C . PHE A 1 391 ? 24.293 8.385 36.806 1.00 17.91 389 PHE A C 1
ATOM 2938 O O . PHE A 1 391 ? 24.470 7.219 37.149 1.00 29.27 389 PHE A O 1
ATOM 2946 N N . GLY A 1 392 ? 25.176 9.073 36.102 1.00 13.94 390 GLY A N 1
ATOM 2947 C CA . GLY A 1 392 ? 26.366 8.391 35.579 1.00 15.15 390 GLY A CA 1
ATOM 2948 C C . GLY A 1 392 ? 27.678 8.849 36.179 1.00 13.98 390 GLY A C 1
ATOM 2949 O O . GLY A 1 392 ? 27.702 9.889 36.856 1.00 13.40 390 GLY A O 1
ATOM 2950 N N . PHE A 1 393 ? 28.735 8.082 35.931 1.00 14.99 391 PHE A N 1
ATOM 2951 C CA . PHE A 1 393 ? 30.096 8.492 36.352 1.00 14.20 391 PHE A CA 1
ATOM 2952 C C . PHE A 1 393 ? 30.379 9.891 35.809 1.00 13.75 391 PHE A C 1
ATOM 2953 O O . PHE A 1 393 ? 29.814 10.284 34.788 1.00 15.68 391 PHE A O 1
ATOM 2961 N N . GLY A 1 394 ? 31.271 10.611 36.478 1.00 13.30 392 GLY A N 1
ATOM 2962 C CA . GLY A 1 394 ? 31.530 12.011 36.097 1.00 14.63 392 GLY A CA 1
ATOM 2963 C C . GLY A 1 394 ? 30.510 12.944 36.724 1.00 13.59 392 GLY A C 1
ATOM 2964 O O . GLY A 1 394 ? 30.506 14.107 36.362 1.00 14.82 392 GLY A O 1
ATOM 2965 N N . GLY A 1 395 ? 29.658 12.421 37.617 1.00 12.33 393 GLY A N 1
ATOM 2966 C CA . GLY A 1 395 ? 28.651 13.242 38.317 1.00 12.98 393 GLY A CA 1
ATOM 2967 C C . GLY A 1 395 ? 27.600 13.809 37.385 1.00 13.06 393 GLY A C 1
ATOM 2968 O O . GLY A 1 395 ? 27.158 14.920 37.614 1.00 16.92 393 GLY A O 1
ATOM 2969 N N . THR A 1 396 ? 27.203 13.041 36.376 1.00 11.94 394 THR A N 1
ATOM 2970 C CA . THR A 1 396 ? 26.182 13.507 35.408 1.00 12.20 394 THR A CA 1
ATOM 2971 C C . THR A 1 396 ? 24.815 12.970 35.841 1.00 11.56 394 THR A C 1
ATOM 2972 O O . THR A 1 396 ? 24.711 11.766 36.088 1.00 14.40 394 THR A O 1
ATOM 2976 N N . ASN A 1 397 ? 23.821 13.840 35.894 1.00 11.64 395 ASN A N 1
ATOM 2977 C CA . ASN A 1 397 ? 22.496 13.433 36.411 1.00 11.86 395 ASN A CA 1
ATOM 2978 C C . ASN A 1 397 ? 21.398 13.725 35.401 1.00 11.61 395 ASN A C 1
ATOM 2979 O O . ASN A 1 397 ? 21.443 14.777 34.760 1.00 11.70 395 ASN A O 1
ATOM 2984 N N . ALA A 1 398 ? 20.456 12.798 35.279 1.00 11.81 396 ALA A N 1
ATOM 2985 C CA . ALA A 1 398 ? 19.266 13.038 34.446 1.00 11.61 396 ALA A CA 1
ATOM 2986 C C . ALA A 1 398 ? 18.040 12.553 35.217 1.00 11.55 396 ALA A C 1
ATOM 2987 O O . ALA A 1 398 ? 18.137 11.527 35.902 1.00 13.42 396 ALA A O 1
ATOM 2989 N N . THR A 1 399 ? 16.944 13.281 35.091 1.00 12.03 397 THR A N 1
ATOM 2990 C CA . THR A 1 399 ? 15.667 12.857 35.708 1.00 12.05 397 THR A CA 1
ATOM 2991 C C . THR A 1 399 ? 14.572 13.132 34.681 1.00 11.56 397 THR A C 1
ATOM 2992 O O . THR A 1 399 ? 14.593 14.203 34.064 1.00 13.57 397 THR A O 1
ATOM 2996 N N . LEU A 1 400 ? 13.678 12.170 34.474 1.00 11.50 398 LEU A N 1
ATOM 2997 C CA . LEU A 1 400 ? 12.529 12.376 33.566 1.00 11.83 398 LEU A CA 1
ATOM 2998 C C . LEU A 1 400 ? 11.237 12.209 34.363 1.00 12.20 398 LEU A C 1
ATOM 2999 O O . LEU A 1 400 ? 11.206 11.370 35.272 1.00 12.92 398 LEU A O 1
ATOM 3004 N N . VAL A 1 401 ? 10.236 13.012 34.030 1.00 12.79 399 VAL A N 1
ATOM 3005 C CA . VAL A 1 401 ? 8.900 12.835 34.663 1.00 13.40 399 VAL A CA 1
ATOM 3006 C C . VAL A 1 401 ? 7.896 12.643 33.532 1.00 12.90 399 VAL A C 1
ATOM 3007 O O . VAL A 1 401 ? 7.852 13.482 32.628 1.00 14.42 399 VAL A O 1
ATOM 3011 N N . LEU A 1 402 ? 7.164 11.532 33.585 1.00 13.20 400 LEU A N 1
ATOM 3012 C CA . LEU A 1 402 ? 6.186 11.182 32.532 1.00 13.63 400 LEU A CA 1
ATOM 3013 C C . LEU A 1 402 ? 4.791 11.108 33.156 1.00 14.33 400 LEU A C 1
ATOM 3014 O O . LEU A 1 402 ? 4.660 10.621 34.275 1.00 16.68 400 LEU A O 1
ATOM 3019 N N . LYS A 1 403 ? 3.806 11.607 32.431 1.00 14.92 401 LYS A N 1
ATOM 3020 C CA . LYS A 1 403 ? 2.435 11.601 32.922 1.00 15.46 401 LYS A CA 1
ATOM 3021 C C . LYS A 1 403 ? 1.549 10.841 31.937 1.00 15.16 401 LYS A C 1
ATOM 3022 O O . LYS A 1 403 ? 1.501 11.187 30.767 1.00 16.46 401 LYS A O 1
ATOM 3028 N N . ARG A 1 404 ? 0.890 9.810 32.459 1.00 15.05 402 ARG A N 1
ATOM 3029 C CA . ARG A 1 404 ? 0.050 8.923 31.625 1.00 15.71 402 ARG A CA 1
ATOM 3030 C C . ARG A 1 404 ? -0.979 9.713 30.822 1.00 16.62 402 ARG A C 1
ATOM 3031 O O . ARG A 1 404 ? -1.617 10.616 31.376 1.00 18.05 402 ARG A O 1
ATOM 3039 N N . TRP A 1 405 ? -1.122 9.342 29.564 1.00 17.21 403 TRP A N 1
ATOM 3040 C CA . TRP A 1 405 ? -2.136 9.997 28.710 1.00 19.18 403 TRP A CA 1
ATOM 3041 C C . TRP A 1 405 ? -3.433 9.189 28.774 1.00 21.17 403 TRP A C 1
ATOM 3042 O O . TRP A 1 405 ? -3.414 8.016 28.403 1.00 26.13 403 TRP A O 1
ATOM 3053 N N . GLN A 1 406 ? -4.510 9.834 29.205 1.00 27.87 404 GLN A N 1
ATOM 3054 C CA . GLN A 1 406 ? -5.835 9.163 29.241 1.00 35.95 404 GLN A CA 1
ATOM 3055 C C . GLN A 1 406 ? -6.627 9.531 27.976 1.00 38.26 404 GLN A C 1
ATOM 3056 O O . GLN A 1 406 ? -6.648 8.695 27.062 1.00 46.97 404 GLN A O 1
ATOM 3062 N N . MET B 1 3 ? 14.695 35.992 22.174 1.00 31.69 1 MET B N 1
ATOM 3063 C CA . MET B 1 3 ? 15.697 34.903 22.327 1.00 27.03 1 MET B CA 1
ATOM 3064 C C . MET B 1 3 ? 17.024 35.502 22.795 1.00 19.93 1 MET B C 1
ATOM 3065 O O . MET B 1 3 ? 17.453 36.525 22.252 1.00 23.22 1 MET B O 1
ATOM 3070 N N . ARG B 1 4 ? 17.649 34.842 23.761 1.00 17.67 2 ARG B N 1
ATOM 3071 C CA . ARG B 1 4 ? 18.908 35.388 24.312 1.00 17.70 2 ARG B CA 1
ATOM 3072 C C . ARG B 1 4 ? 20.021 35.306 23.271 1.00 16.19 2 ARG B C 1
ATOM 3073 O O . ARG B 1 4 ? 20.052 34.344 22.492 1.00 17.02 2 ARG B O 1
ATOM 3081 N N . ARG B 1 5 ? 20.871 36.324 23.269 1.00 15.55 3 ARG B N 1
ATOM 3082 C CA . ARG B 1 5 ? 22.038 36.351 22.362 1.00 14.85 3 ARG B CA 1
ATOM 3083 C C . ARG B 1 5 ? 23.194 35.604 23.021 1.00 13.26 3 ARG B C 1
ATOM 3084 O O . ARG B 1 5 ? 23.300 35.621 24.243 1.00 13.94 3 ARG B O 1
ATOM 3092 N N . VAL B 1 6 ? 24.065 35.062 22.199 1.00 12.37 4 VAL B N 1
ATOM 3093 C CA . VAL B 1 6 ? 25.121 34.146 22.649 1.00 11.86 4 VAL B CA 1
ATOM 3094 C C . VAL B 1 6 ? 26.435 34.567 22.012 1.00 11.22 4 VAL B C 1
ATOM 3095 O O . VAL B 1 6 ? 26.525 34.685 20.776 1.00 12.56 4 VAL B O 1
ATOM 3099 N N . VAL B 1 7 ? 27.449 34.728 22.854 1.00 10.80 5 VAL B N 1
ATOM 3100 C CA . VAL B 1 7 ? 28.795 35.150 22.412 1.00 11.03 5 VAL B CA 1
ATOM 3101 C C . VAL B 1 7 ? 29.855 34.181 22.944 1.00 11.02 5 VAL B C 1
ATOM 3102 O O . VAL B 1 7 ? 29.588 33.379 23.826 1.00 12.61 5 VAL B O 1
ATOM 3106 N N . ILE B 1 8 ? 31.033 34.284 22.366 1.00 10.37 6 ILE B N 1
ATOM 3107 C CA . ILE B 1 8 ? 32.199 33.518 22.803 1.00 10.17 6 ILE B CA 1
ATOM 3108 C C . ILE B 1 8 ? 33.168 34.476 23.483 1.00 10.31 6 ILE B C 1
ATOM 3109 O O . ILE B 1 8 ? 33.562 35.489 22.860 1.00 11.30 6 ILE B O 1
ATOM 3114 N N . THR B 1 9 ? 33.546 34.133 24.722 1.00 10.15 7 THR B N 1
ATOM 3115 C CA . THR B 1 9 ? 34.257 35.078 25.595 1.00 10.49 7 THR B CA 1
ATOM 3116 C C . THR B 1 9 ? 35.587 34.525 26.083 1.00 10.24 7 THR B C 1
ATOM 3117 O O . THR B 1 9 ? 36.254 35.150 26.912 1.00 11.47 7 THR B O 1
ATOM 3121 N N . GLY B 1 10 ? 36.003 33.375 25.579 1.00 10.30 8 GLY B N 1
ATOM 3122 C CA . GLY B 1 10 ? 37.263 32.759 25.987 1.00 11.11 8 GLY B CA 1
ATOM 3123 C C . GLY B 1 10 ? 37.537 31.549 25.130 1.00 10.07 8 GLY B C 1
ATOM 3124 O O . GLY B 1 10 ? 36.585 30.892 24.670 1.00 10.04 8 GLY B O 1
ATOM 3125 N N . LEU B 1 11 ? 38.805 31.231 24.939 1.00 9.96 9 LEU B N 1
ATOM 3126 C CA . LEU B 1 11 ? 39.152 30.023 24.166 1.00 10.26 9 LEU B CA 1
ATOM 3127 C C . LEU B 1 11 ? 40.463 29.445 24.663 1.00 9.72 9 LEU B C 1
ATOM 3128 O O . LEU B 1 11 ? 41.266 30.140 25.266 1.00 10.44 9 LEU B O 1
ATOM 3133 N N . GLY B 1 12 ? 40.641 28.169 24.339 1.00 9.51 10 GLY B N 1
ATOM 3134 C CA . GLY B 1 12 ? 41.878 27.453 24.640 1.00 9.79 10 GLY B CA 1
ATOM 3135 C C . GLY B 1 12 ? 42.075 26.317 23.665 1.00 9.32 10 GLY B C 1
ATOM 3136 O O . GLY B 1 12 ? 41.070 25.768 23.148 1.00 9.61 10 GLY B O 1
ATOM 3137 N N . ILE B 1 13 ? 43.336 26.002 23.402 1.00 9.82 11 ILE B N 1
ATOM 3138 C CA . ILE B 1 13 ? 43.609 25.014 22.329 1.00 9.88 11 ILE B CA 1
ATOM 3139 C C . ILE B 1 13 ? 44.901 24.244 22.568 1.00 9.59 11 ILE B C 1
ATOM 3140 O O . ILE B 1 13 ? 45.883 24.842 23.023 1.00 10.56 11 ILE B O 1
ATOM 3145 N N . VAL B 1 14 ? 44.844 22.945 22.296 1.00 10.07 12 VAL B N 1
ATOM 3146 C CA . VAL B 1 14 ? 46.031 22.053 22.324 1.00 11.46 12 VAL B CA 1
ATOM 3147 C C . VAL B 1 14 ? 45.999 21.393 20.941 1.00 10.18 12 VAL B C 1
ATOM 3148 O O . VAL B 1 14 ? 45.002 20.750 20.618 1.00 9.95 12 VAL B O 1
ATOM 3152 N N . SER B 1 15 ? 47.030 21.612 20.134 1.00 11.17 13 SER B N 1
ATOM 3153 C CA . SER B 1 15 ? 46.979 21.119 18.733 1.00 10.97 13 SER B CA 1
ATOM 3154 C C . SER B 1 15 ? 48.377 20.980 18.152 1.00 11.13 13 SER B C 1
ATOM 3155 O O . SER B 1 15 ? 49.329 21.470 18.763 1.00 11.93 13 SER B O 1
ATOM 3158 N N . CYS B 1 16 ? 48.458 20.333 16.991 1.00 10.70 14 CYS B N 1
ATOM 3159 C CA . CYS B 1 16 ? 49.750 20.258 16.312 1.00 11.07 14 CYS B CA 1
ATOM 3160 C C . CYS B 1 16 ? 50.162 21.584 15.687 1.00 11.74 14 CYS B C 1
ATOM 3161 O O . CYS B 1 16 ? 51.299 21.659 15.208 1.00 13.58 14 CYS B O 1
ATOM 3164 N N . LEU B 1 17 ? 49.302 22.610 15.728 1.00 11.33 15 LEU B N 1
ATOM 3165 C CA . LEU B 1 17 ? 49.660 23.957 15.282 1.00 11.33 15 LEU B CA 1
ATOM 3166 C C . LEU B 1 17 ? 50.098 24.800 16.479 1.00 11.53 15 LEU B C 1
ATOM 3167 O O . LEU B 1 17 ? 50.462 25.981 16.287 1.00 13.02 15 LEU B O 1
ATOM 3172 N N . GLY B 1 18 ? 50.068 24.258 17.684 1.00 12.13 16 GLY B N 1
ATOM 3173 C CA . GLY B 1 18 ? 50.426 25.019 18.873 1.00 13.15 16 GLY B CA 1
ATOM 3174 C C . GLY B 1 18 ? 49.499 24.747 20.027 1.00 12.44 16 GLY B C 1
ATOM 3175 O O . GLY B 1 18 ? 48.333 24.349 19.844 1.00 12.88 16 GLY B O 1
ATOM 3176 N N . ASN B 1 19 ? 50.004 25.057 21.219 1.00 14.78 17 ASN B N 1
ATOM 3177 C CA . ASN B 1 19 ? 49.321 24.793 22.495 1.00 15.30 17 ASN B CA 1
ATOM 3178 C C . ASN B 1 19 ? 48.959 26.076 23.207 1.00 16.77 17 ASN B C 1
ATOM 3179 O O . ASN B 1 19 ? 48.685 26.039 24.407 1.00 16.70 17 ASN B O 1
ATOM 3184 N N . ASP B 1 20 ? 48.867 27.155 22.444 1.00 15.08 18 ASP B N 1
ATOM 3185 C CA . ASP B 1 20 ? 48.363 28.443 22.911 1.00 17.20 18 ASP B CA 1
ATOM 3186 C C . ASP B 1 20 ? 47.874 29.181 21.684 1.00 16.64 18 ASP B C 1
ATOM 3187 O O . ASP B 1 20 ? 48.340 28.927 20.554 1.00 17.30 18 ASP B O 1
ATOM 3192 N N . LYS B 1 21 ? 46.936 30.062 21.906 1.00 16.34 19 LYS B N 1
ATOM 3193 C CA . LYS B 1 21 ? 46.290 30.723 20.756 1.00 16.69 19 LYS B CA 1
ATOM 3194 C C . LYS B 1 21 ? 47.246 31.605 19.921 1.00 15.33 19 LYS B C 1
ATOM 3195 O O . LYS B 1 21 ? 47.063 31.697 18.691 1.00 18.33 19 LYS B O 1
ATOM 3201 N N . ASP B 1 22 ? 48.294 32.158 20.507 1.00 17.23 20 ASP B N 1
ATOM 3202 C CA . ASP B 1 22 ? 49.207 33.037 19.740 1.00 16.19 20 ASP B CA 1
ATOM 3203 C C . ASP B 1 22 ? 50.065 32.192 18.771 1.00 18.86 20 ASP B C 1
ATOM 3204 O O . ASP B 1 22 ? 50.309 32.576 17.628 1.00 18.83 20 ASP B O 1
ATOM 3209 N N . THR B 1 23 ? 50.597 31.077 19.232 1.00 16.59 21 THR B N 1
ATOM 3210 C CA . THR B 1 23 ? 51.379 30.152 18.375 1.00 15.95 21 THR B CA 1
ATOM 3211 C C . THR B 1 23 ? 50.498 29.617 17.240 1.00 14.88 21 THR B C 1
ATOM 3212 O O . THR B 1 23 ? 50.936 29.596 16.075 1.00 15.13 21 THR B O 1
ATOM 3216 N N . VAL B 1 24 ? 49.279 29.242 17.576 1.00 13.69 22 VAL B N 1
ATOM 3217 C CA . VAL B 1 24 ? 48.353 28.725 16.531 1.00 12.57 22 VAL B CA 1
ATOM 3218 C C . VAL B 1 24 ? 48.117 29.801 15.482 1.00 12.88 22 VAL B C 1
ATOM 3219 O O . VAL B 1 24 ? 48.172 29.530 14.295 1.00 13.50 22 VAL B O 1
ATOM 3223 N N . SER B 1 25 ? 47.801 31.011 15.925 1.00 14.00 23 SER B N 1
ATOM 3224 C CA . SER B 1 25 ? 47.485 32.098 14.981 1.00 14.47 23 SER B CA 1
ATOM 3225 C C . SER B 1 25 ? 48.689 32.304 14.036 1.00 14.20 23 SER B C 1
ATOM 3226 O O . SER B 1 25 ? 48.538 32.468 12.826 1.00 15.59 23 SER B O 1
ATOM 3229 N N . ALA B 1 26 ? 49.886 32.318 14.601 1.00 15.92 24 ALA B N 1
ATOM 3230 C CA . ALA B 1 26 ? 51.087 32.523 13.794 1.00 17.20 24 ALA B CA 1
ATOM 3231 C C . ALA B 1 26 ? 51.266 31.423 12.729 1.00 17.11 24 ALA B C 1
ATOM 3232 O O . ALA B 1 26 ? 51.655 31.713 11.574 1.00 17.24 24 ALA B O 1
ATOM 3234 N N . ASN B 1 27 ? 51.005 30.197 13.083 1.00 15.02 25 ASN B N 1
ATOM 3235 C CA . ASN B 1 27 ? 51.174 29.066 12.146 1.00 14.76 25 ASN B CA 1
ATOM 3236 C C . ASN B 1 27 ? 50.079 29.071 11.070 1.00 14.83 25 ASN B C 1
ATOM 3237 O O . ASN B 1 27 ? 50.361 28.717 9.914 1.00 15.57 25 ASN B O 1
ATOM 3242 N N . LEU B 1 28 ? 48.863 29.473 11.427 1.00 14.21 26 LEU B N 1
ATOM 3243 C CA . LEU B 1 28 ? 47.779 29.660 10.440 1.00 13.74 26 LEU B CA 1
ATOM 3244 C C . LEU B 1 28 ? 48.179 30.733 9.434 1.00 15.07 26 LEU B C 1
ATOM 3245 O O . LEU B 1 28 ? 47.989 30.532 8.218 1.00 16.56 26 LEU B O 1
ATOM 3250 N N . ARG B 1 29 ? 48.685 31.853 9.921 1.00 15.31 27 ARG B N 1
ATOM 3251 C CA . ARG B 1 29 ? 49.018 32.971 9.026 1.00 17.44 27 ARG B CA 1
ATOM 3252 C C . ARG B 1 29 ? 50.184 32.611 8.118 1.00 18.46 27 ARG B C 1
ATOM 3253 O O . ARG B 1 29 ? 50.130 32.923 6.903 1.00 19.86 27 ARG B O 1
ATOM 3261 N N . ALA B 1 30 ? 51.193 31.949 8.679 1.00 17.76 28 ALA B N 1
ATOM 3262 C CA . ALA B 1 30 ? 52.406 31.594 7.920 1.00 18.83 28 ALA B CA 1
ATOM 3263 C C . ALA B 1 30 ? 52.194 30.375 7.019 1.00 18.92 28 ALA B C 1
ATOM 3264 O O . ALA B 1 30 ? 53.040 30.113 6.164 1.00 21.08 28 ALA B O 1
ATOM 3266 N N . GLY B 1 31 ? 51.152 29.595 7.240 1.00 16.56 29 GLY B N 1
ATOM 3267 C CA . GLY B 1 31 ? 50.911 28.373 6.457 1.00 15.90 29 GLY B CA 1
ATOM 3268 C C . GLY B 1 31 ? 51.906 27.270 6.804 1.00 15.03 29 GLY B C 1
ATOM 3269 O O . GLY B 1 31 ? 52.391 26.563 5.895 1.00 17.12 29 GLY B O 1
ATOM 3270 N N . ARG B 1 32 ? 52.205 27.081 8.087 1.00 14.90 30 ARG B N 1
ATOM 3271 C CA . ARG B 1 32 ? 53.175 26.045 8.521 1.00 14.93 30 ARG B CA 1
ATOM 3272 C C . ARG B 1 32 ? 52.413 24.825 9.024 1.00 13.73 30 ARG B C 1
ATOM 3273 O O . ARG B 1 32 ? 51.788 24.858 10.092 1.00 14.02 30 ARG B O 1
ATOM 3281 N N . PRO B 1 33 ? 52.452 23.687 8.292 1.00 13.25 31 PRO B N 1
ATOM 3282 C CA . PRO B 1 33 ? 51.729 22.517 8.754 1.00 12.55 31 PRO B CA 1
ATOM 3283 C C . PRO B 1 33 ? 52.326 21.928 10.037 1.00 12.39 31 PRO B C 1
ATOM 3284 O O . PRO B 1 33 ? 53.524 21.968 10.233 1.00 14.22 31 PRO B O 1
ATOM 3288 N N . GLY B 1 34 ? 51.465 21.268 10.806 1.00 12.38 32 GLY B N 1
ATOM 3289 C CA . GLY B 1 34 ? 51.849 20.556 12.028 1.00 12.20 32 GLY B CA 1
ATOM 3290 C C . GLY B 1 34 ? 52.028 19.068 11.840 1.00 11.34 32 GLY B C 1
ATOM 3291 O O . GLY B 1 34 ? 52.263 18.383 12.815 1.00 13.47 32 GLY B O 1
ATOM 3292 N N . ILE B 1 35 ? 51.879 18.579 10.629 1.00 11.40 33 ILE B N 1
ATOM 3293 C CA . ILE B 1 35 ? 51.939 17.146 10.293 1.00 12.13 33 ILE B CA 1
ATOM 3294 C C . ILE B 1 35 ? 53.381 16.691 10.293 1.00 12.94 33 ILE B C 1
ATOM 3295 O O . ILE B 1 35 ? 54.240 17.351 9.724 1.00 13.77 33 ILE B O 1
ATOM 3300 N N . ARG B 1 36 ? 53.619 15.523 10.870 1.00 12.47 34 ARG B N 1
ATOM 3301 C CA . ARG B 1 36 ? 54.970 14.928 10.935 1.00 13.48 34 ARG B CA 1
ATOM 3302 C C . ARG B 1 36 ? 54.898 13.435 10.651 1.00 12.38 34 ARG B C 1
ATOM 3303 O O . ARG B 1 36 ? 53.827 12.802 10.729 1.00 12.42 34 ARG B O 1
ATOM 3311 N N . PHE B 1 37 ? 56.054 12.898 10.336 1.00 12.96 35 PHE B N 1
ATOM 3312 C CA . PHE B 1 37 ? 56.235 11.442 10.242 1.00 13.10 35 PHE B CA 1
ATOM 3313 C C . PHE B 1 37 ? 56.001 10.808 11.607 1.00 13.52 35 PHE B C 1
ATOM 3314 O O . PHE B 1 37 ? 56.502 11.332 12.618 1.00 15.20 35 PHE B O 1
ATOM 3322 N N . ASN B 1 38 ? 55.300 9.688 11.602 1.00 12.75 36 ASN B N 1
ATOM 3323 C CA . ASN B 1 38 ? 54.962 8.964 12.841 1.00 13.43 36 ASN B CA 1
ATOM 3324 C C . ASN B 1 38 ? 55.629 7.594 12.788 1.00 13.72 36 ASN B C 1
ATOM 3325 O O . ASN B 1 38 ? 55.114 6.680 12.141 1.00 13.72 36 ASN B O 1
ATOM 3330 N N . PRO B 1 39 ? 56.788 7.416 13.438 1.00 14.38 37 PRO B N 1
ATOM 3331 C CA . PRO B 1 39 ? 57.495 6.137 13.388 1.00 15.17 37 PRO B CA 1
ATOM 3332 C C . PRO B 1 39 ? 56.648 4.983 13.912 1.00 13.91 37 PRO B C 1
ATOM 3333 O O . PRO B 1 39 ? 56.763 3.868 13.397 1.00 15.50 37 PRO B O 1
ATOM 3337 N N . SER B 1 40 ? 55.839 5.225 14.932 1.00 13.98 38 SER B N 1
ATOM 3338 C CA . SER B 1 40 ? 55.018 4.127 15.485 1.00 13.55 38 SER B CA 1
ATOM 3339 C C . SER B 1 40 ? 54.066 3.599 14.417 1.00 13.26 38 SER B C 1
ATOM 3340 O O . SER B 1 40 ? 53.765 2.392 14.405 1.00 13.95 38 SER B O 1
ATOM 3343 N N . TYR B 1 41 ? 53.534 4.455 13.554 1.00 12.51 39 TYR B N 1
ATOM 3344 C CA . TYR B 1 41 ? 52.594 3.977 12.504 1.00 12.40 39 TYR B CA 1
ATOM 3345 C C . TYR B 1 41 ? 53.334 3.037 11.568 1.00 13.32 39 TYR B C 1
ATOM 3346 O O . TYR B 1 41 ? 52.800 1.987 11.202 1.00 14.11 39 TYR B O 1
ATOM 3355 N N . ALA B 1 42 ? 54.523 3.438 11.156 1.00 13.40 40 ALA B N 1
ATOM 3356 C CA . ALA B 1 42 ? 55.316 2.586 10.241 1.00 14.18 40 ALA B CA 1
ATOM 3357 C C . ALA B 1 42 ? 55.679 1.257 10.938 1.00 15.57 40 ALA B C 1
ATOM 3358 O O . ALA B 1 42 ? 55.522 0.170 10.346 1.00 16.93 40 ALA B O 1
ATOM 3360 N N . GLU B 1 43 ? 56.049 1.318 12.214 1.00 14.71 41 GLU B N 1
ATOM 3361 C CA . GLU B 1 43 ? 56.493 0.111 12.954 1.00 15.49 41 GLU B CA 1
ATOM 3362 C C . GLU B 1 43 ? 55.317 -0.858 13.078 1.00 15.21 41 GLU B C 1
ATOM 3363 O O . GLU B 1 43 ? 55.513 -2.080 13.082 1.00 17.56 41 GLU B O 1
ATOM 3369 N N . MET B 1 44 ? 54.106 -0.354 13.240 1.00 14.26 42 MET B N 1
ATOM 3370 C CA . MET B 1 44 ? 52.904 -1.179 13.466 1.00 14.88 42 MET B CA 1
ATOM 3371 C C . MET B 1 44 ? 52.246 -1.617 12.160 1.00 15.49 42 MET B C 1
ATOM 3372 O O . MET B 1 44 ? 51.240 -2.312 12.236 1.00 18.09 42 MET B O 1
ATOM 3377 N N . GLY B 1 45 ? 52.817 -1.279 11.020 1.00 15.55 43 GLY B N 1
ATOM 3378 C CA . GLY B 1 45 ? 52.333 -1.788 9.732 1.00 15.62 43 GLY B CA 1
ATOM 3379 C C . GLY B 1 45 ? 51.208 -0.967 9.145 1.00 13.34 43 GLY B C 1
ATOM 3380 O O . GLY B 1 45 ? 50.580 -1.446 8.200 1.00 15.30 43 GLY B O 1
ATOM 3381 N N . LEU B 1 46 ? 50.952 0.253 9.618 1.00 12.72 44 LEU B N 1
ATOM 3382 C CA . LEU B 1 46 ? 49.984 1.108 8.932 1.00 12.10 44 LEU B CA 1
ATOM 3383 C C . LEU B 1 46 ? 50.556 1.506 7.573 1.00 12.65 44 LEU B C 1
ATOM 3384 O O . LEU B 1 46 ? 51.778 1.487 7.377 1.00 15.49 44 LEU B O 1
ATOM 3389 N N . ARG B 1 47 ? 49.677 1.843 6.642 1.00 12.29 45 ARG B N 1
ATOM 3390 C CA . ARG B 1 47 ? 50.096 2.343 5.309 1.00 12.19 45 ARG B CA 1
ATOM 3391 C C . ARG B 1 47 ? 50.299 3.865 5.358 1.00 11.72 45 ARG B C 1
ATOM 3392 O O . ARG B 1 47 ? 51.096 4.401 4.594 1.00 13.47 45 ARG B O 1
ATOM 3400 N N . SER B 1 48 ? 49.510 4.573 6.178 1.00 11.33 46 SER B N 1
ATOM 3401 C CA . SER B 1 48 ? 49.718 6.003 6.448 1.00 10.94 46 SER B CA 1
ATOM 3402 C C . SER B 1 48 ? 50.732 6.141 7.583 1.00 10.78 46 SER B C 1
ATOM 3403 O O . SER B 1 48 ? 50.548 5.533 8.620 1.00 11.67 46 SER B O 1
ATOM 3406 N N . HIS B 1 49 ? 51.776 6.947 7.346 1.00 11.26 47 HIS B N 1
ATOM 3407 C CA . HIS B 1 49 ? 52.856 7.147 8.337 1.00 11.36 47 HIS B CA 1
ATOM 3408 C C . HIS B 1 49 ? 52.915 8.581 8.815 1.00 12.34 47 HIS B C 1
ATOM 3409 O O . HIS B 1 49 ? 53.981 9.011 9.258 1.00 14.23 47 HIS B O 1
ATOM 3416 N N . VAL B 1 50 ? 51.809 9.287 8.727 1.00 11.41 48 VAL B N 1
ATOM 3417 C CA . VAL B 1 50 ? 51.777 10.724 9.041 1.00 11.00 48 VAL B CA 1
ATOM 3418 C C . VAL B 1 50 ? 50.685 11.001 10.042 1.00 11.01 48 VAL B C 1
ATOM 3419 O O . VAL B 1 50 ? 49.649 10.367 10.013 1.00 11.25 48 VAL B O 1
ATOM 3423 N N . SER B 1 51 ? 50.900 11.995 10.890 1.00 10.97 49 SER B N 1
ATOM 3424 C CA . SER B 1 51 ? 49.891 12.410 11.876 1.00 11.05 49 SER B CA 1
ATOM 3425 C C . SER B 1 51 ? 50.110 13.840 12.301 1.00 10.36 49 SER B C 1
ATOM 3426 O O . SER B 1 51 ? 51.233 14.335 12.248 1.00 11.36 49 SER B O 1
ATOM 3429 N N . GLY B 1 52 ? 49.042 14.436 12.816 1.00 10.64 50 GLY B N 1
ATOM 3430 C CA . GLY B 1 52 ? 49.113 15.717 13.539 1.00 11.81 50 GLY B CA 1
ATOM 3431 C C . GLY B 1 52 ? 49.076 15.438 15.019 1.00 11.63 50 GLY B C 1
ATOM 3432 O O . GLY B 1 52 ? 48.033 15.160 15.582 1.00 15.31 50 GLY B O 1
ATOM 3433 N N . SER B 1 53 ? 50.231 15.429 15.648 1.00 12.98 51 SER B N 1
ATOM 3434 C CA . SER B 1 53 ? 50.406 14.975 17.025 1.00 13.78 51 SER B CA 1
ATOM 3435 C C . SER B 1 53 ? 50.721 16.186 17.895 1.00 14.68 51 SER B C 1
ATOM 3436 O O . SER B 1 53 ? 51.420 17.131 17.482 1.00 17.73 51 SER B O 1
ATOM 3439 N N . VAL B 1 54 ? 50.228 16.142 19.116 1.00 15.41 52 VAL B N 1
ATOM 3440 C CA . VAL B 1 54 ? 50.499 17.138 20.159 1.00 16.19 52 VAL B CA 1
ATOM 3441 C C . VAL B 1 54 ? 51.799 16.802 20.866 1.00 17.96 52 VAL B C 1
ATOM 3442 O O . VAL B 1 54 ? 52.015 15.625 21.232 1.00 21.69 52 VAL B O 1
ATOM 3446 N N . ASP B 1 55 ? 52.619 17.824 21.028 1.00 18.71 53 ASP B N 1
ATOM 3447 C CA . ASP B 1 55 ? 53.915 17.704 21.725 1.00 22.43 53 ASP B CA 1
ATOM 3448 C C . ASP B 1 55 ? 53.826 18.341 23.113 1.00 23.15 53 ASP B C 1
ATOM 3449 O O . ASP B 1 55 ? 54.117 19.529 23.241 1.00 25.46 53 ASP B O 1
ATOM 3454 N N . LEU B 1 56 ? 53.361 17.571 24.093 1.00 21.38 54 LEU B N 1
ATOM 3455 C CA . LEU B 1 56 ? 53.245 17.973 25.514 1.00 22.88 54 LEU B CA 1
ATOM 3456 C C . LEU B 1 56 ? 53.590 16.809 26.437 1.00 23.77 54 LEU B C 1
ATOM 3457 O O . LEU B 1 56 ? 53.253 15.667 26.127 1.00 29.35 54 LEU B O 1
ATOM 3462 N N . ASN B 1 57 ? 54.196 17.141 27.574 1.00 25.23 55 ASN B N 1
ATOM 3463 C CA . ASN B 1 57 ? 54.392 16.193 28.686 1.00 26.01 55 ASN B CA 1
ATOM 3464 C C . ASN B 1 57 ? 53.186 16.324 29.617 1.00 23.48 55 ASN B C 1
ATOM 3465 O O . ASN B 1 57 ? 53.219 17.136 30.549 1.00 24.23 55 ASN B O 1
ATOM 3470 N N . LEU B 1 58 ? 52.120 15.589 29.332 1.00 22.56 56 LEU B N 1
ATOM 3471 C CA . LEU B 1 58 ? 50.831 15.827 30.019 1.00 20.89 56 LEU B CA 1
ATOM 3472 C C . LEU B 1 58 ? 50.990 15.614 31.524 1.00 19.59 56 LEU B C 1
ATOM 3473 O O . LEU B 1 58 ? 50.342 16.305 32.286 1.00 21.76 56 LEU B O 1
ATOM 3478 N N . GLU B 1 59 ? 51.791 14.633 31.937 1.00 23.49 57 GLU B N 1
ATOM 3479 C CA . GLU B 1 59 ? 51.906 14.309 33.372 1.00 26.16 57 GLU B CA 1
ATOM 3480 C C . GLU B 1 59 ? 52.587 15.474 34.129 1.00 24.47 57 GLU B C 1
ATOM 3481 O O . GLU B 1 59 ? 52.418 15.524 35.357 1.00 28.40 57 GLU B O 1
ATOM 3487 N N . GLU B 1 60 ? 53.296 16.392 33.471 1.00 23.34 58 GLU B N 1
ATOM 3488 C CA . GLU B 1 60 ? 53.913 17.570 34.139 1.00 26.10 58 GLU B CA 1
ATOM 3489 C C . GLU B 1 60 ? 52.912 18.717 34.211 1.00 23.41 58 GLU B C 1
ATOM 3490 O O . GLU B 1 60 ? 53.182 19.689 34.905 1.00 28.90 58 GLU B O 1
ATOM 3496 N N . LEU B 1 61 ? 51.805 18.627 33.471 1.00 19.92 59 LEU B N 1
ATOM 3497 C CA . LEU B 1 61 ? 50.863 19.770 33.313 1.00 19.21 59 LEU B CA 1
ATOM 3498 C C . LEU B 1 61 ? 49.556 19.573 34.062 1.00 17.28 59 LEU B C 1
ATOM 3499 O O . LEU B 1 61 ? 48.820 20.565 34.201 1.00 19.15 59 LEU B O 1
ATOM 3504 N N . ILE B 1 62 ? 49.238 18.355 34.457 1.00 16.80 60 ILE B N 1
ATOM 3505 C CA . ILE B 1 62 ? 47.944 18.044 35.098 1.00 16.60 60 ILE B CA 1
ATOM 3506 C C . ILE B 1 62 ? 48.243 17.312 36.404 1.00 18.51 60 ILE B C 1
ATOM 3507 O O . ILE B 1 62 ? 48.969 16.310 36.370 1.00 21.85 60 ILE B O 1
ATOM 3512 N N . ASP B 1 63 ? 47.675 17.763 37.498 1.00 21.22 61 ASP B N 1
ATOM 3513 C CA . ASP B 1 63 ? 47.859 17.067 38.795 1.00 24.17 61 ASP B CA 1
ATOM 3514 C C . ASP B 1 63 ? 47.492 15.583 38.634 1.00 20.52 61 ASP B C 1
ATOM 3515 O O . ASP B 1 63 ? 46.457 15.278 38.066 1.00 19.12 61 ASP B O 1
ATOM 3520 N N . ARG B 1 64 ? 48.282 14.676 39.208 1.00 22.53 62 ARG B N 1
ATOM 3521 C CA . ARG B 1 64 ? 48.050 13.213 39.060 1.00 22.30 62 ARG B CA 1
ATOM 3522 C C . ARG B 1 64 ? 46.671 12.823 39.587 1.00 19.80 62 ARG B C 1
ATOM 3523 O O . ARG B 1 64 ? 46.075 11.874 39.074 1.00 20.69 62 ARG B O 1
ATOM 3531 N N . LYS B 1 65 ? 46.163 13.490 40.615 1.00 18.74 63 LYS B N 1
ATOM 3532 C CA . LYS B 1 65 ? 44.856 13.077 41.158 1.00 19.64 63 LYS B CA 1
ATOM 3533 C C . LYS B 1 65 ? 43.746 13.269 40.136 1.00 17.93 63 LYS B C 1
ATOM 3534 O O . LYS B 1 65 ? 42.747 12.554 40.255 1.00 21.47 63 LYS B O 1
ATOM 3540 N N . VAL B 1 66 ? 43.911 14.239 39.244 1.00 18.47 64 VAL B N 1
ATOM 3541 C CA . VAL B 1 66 ? 42.988 14.488 38.112 1.00 19.91 64 VAL B CA 1
ATOM 3542 C C . VAL B 1 66 ? 43.366 13.554 36.959 1.00 16.80 64 VAL B C 1
ATOM 3543 O O . VAL B 1 66 ? 42.509 12.874 36.342 1.00 16.59 64 VAL B O 1
ATOM 3547 N N . PHE B 1 67 ? 44.640 13.563 36.608 1.00 15.29 65 PHE B N 1
ATOM 3548 C CA . PHE B 1 67 ? 45.130 12.921 35.366 1.00 15.46 65 PHE B CA 1
ATOM 3549 C C . PHE B 1 67 ? 44.883 11.409 35.415 1.00 13.55 65 PHE B C 1
ATOM 3550 O O . PHE B 1 67 ? 44.682 10.827 34.364 1.00 13.60 65 PHE B O 1
ATOM 3558 N N . ARG B 1 68 ? 44.899 10.796 36.593 1.00 13.83 66 ARG B N 1
ATOM 3559 C CA . ARG B 1 68 ? 44.750 9.318 36.658 1.00 14.21 66 ARG B CA 1
ATOM 3560 C C . ARG B 1 68 ? 43.445 8.856 36.036 1.00 13.35 66 ARG B C 1
ATOM 3561 O O . ARG B 1 68 ? 43.397 7.720 35.538 1.00 14.10 66 ARG B O 1
ATOM 3569 N N . PHE B 1 69 ? 42.412 9.697 36.021 1.00 12.68 67 PHE B N 1
ATOM 3570 C CA . PHE B 1 69 ? 41.101 9.302 35.460 1.00 12.91 67 PHE B CA 1
ATOM 3571 C C . PHE B 1 69 ? 41.016 9.468 33.951 1.00 11.96 67 PHE B C 1
ATOM 3572 O O . PHE B 1 69 ? 40.036 9.054 33.365 1.00 12.32 67 PHE B O 1
ATOM 3580 N N . MET B 1 70 ? 42.008 10.124 33.370 1.00 12.50 68 MET B N 1
ATOM 3581 C CA . MET B 1 70 ? 41.961 10.619 31.974 1.00 12.01 68 MET B CA 1
ATOM 3582 C C . MET B 1 70 ? 42.768 9.742 31.020 1.00 12.18 68 MET B C 1
ATOM 3583 O O . MET B 1 70 ? 43.822 9.223 31.376 1.00 13.85 68 MET B O 1
ATOM 3588 N N . GLY B 1 71 ? 42.284 9.678 29.795 1.00 11.69 69 GLY B N 1
ATOM 3589 C CA . GLY B 1 71 ? 43.124 9.409 28.639 1.00 11.82 69 GLY B CA 1
ATOM 3590 C C . GLY B 1 71 ? 43.546 10.720 28.004 1.00 10.67 69 GLY B C 1
ATOM 3591 O O . GLY B 1 71 ? 43.180 11.800 28.480 1.00 11.57 69 GLY B O 1
ATOM 3592 N N . ASP B 1 72 ? 44.260 10.627 26.901 1.00 11.11 70 ASP B N 1
ATOM 3593 C CA . ASP B 1 72 ? 44.763 11.832 26.248 1.00 10.69 70 ASP B CA 1
ATOM 3594 C C . ASP B 1 72 ? 43.613 12.729 25.813 1.00 9.85 70 ASP B C 1
ATOM 3595 O O . ASP B 1 72 ? 43.791 13.944 25.835 1.00 10.90 70 ASP B O 1
ATOM 3600 N N . ALA B 1 73 ? 42.488 12.199 25.352 1.00 9.84 71 ALA B N 1
ATOM 3601 C CA . ALA B 1 73 ? 41.399 13.060 24.868 1.00 9.53 71 ALA B CA 1
ATOM 3602 C C . ALA B 1 73 ? 40.967 14.015 25.984 1.00 9.85 71 ALA B C 1
ATOM 3603 O O . ALA B 1 73 ? 40.822 15.229 25.777 1.00 10.18 71 ALA B O 1
ATOM 3605 N N . ALA B 1 74 ? 40.668 13.473 27.147 1.00 9.44 72 ALA B N 1
ATOM 3606 C CA . ALA B 1 74 ? 40.260 14.286 28.281 1.00 9.74 72 ALA B CA 1
ATOM 3607 C C . ALA B 1 74 ? 41.391 15.220 28.690 1.00 9.92 72 ALA B C 1
ATOM 3608 O O . ALA B 1 74 ? 41.122 16.369 29.071 1.00 10.50 72 ALA B O 1
ATOM 3610 N N . ALA B 1 75 ? 42.625 14.757 28.678 1.00 9.46 73 ALA B N 1
ATOM 3611 C CA . ALA B 1 75 ? 43.744 15.598 29.120 1.00 9.97 73 ALA B CA 1
ATOM 3612 C C . ALA B 1 75 ? 43.896 16.812 28.203 1.00 9.91 73 ALA B C 1
ATOM 3613 O O . ALA B 1 75 ? 44.105 17.943 28.683 1.00 10.63 73 ALA B O 1
ATOM 3615 N N . TYR B 1 76 ? 43.813 16.612 26.899 1.00 9.77 74 TYR B N 1
ATOM 3616 C CA . TYR B 1 76 ? 43.909 17.744 25.961 1.00 9.82 74 TYR B CA 1
ATOM 3617 C C . TYR B 1 76 ? 42.761 18.703 26.194 1.00 9.47 74 TYR B C 1
ATOM 3618 O O . TYR B 1 76 ? 42.975 19.932 26.163 1.00 10.23 74 TYR B O 1
ATOM 3627 N N . ALA B 1 77 ? 41.558 18.211 26.351 1.00 9.41 75 ALA B N 1
ATOM 3628 C CA . ALA B 1 77 ? 40.401 19.067 26.591 1.00 9.33 75 ALA B CA 1
ATOM 3629 C C . ALA B 1 77 ? 40.568 19.826 27.901 1.00 9.62 75 ALA B C 1
ATOM 3630 O O . ALA B 1 77 ? 40.179 20.999 27.986 1.00 10.22 75 ALA B O 1
ATOM 3632 N N . TYR B 1 78 ? 41.089 19.163 28.928 1.00 9.68 76 TYR B N 1
ATOM 3633 C CA . TYR B 1 78 ? 41.303 19.799 30.243 1.00 9.78 76 TYR B CA 1
ATOM 3634 C C . TYR B 1 78 ? 42.241 20.972 30.112 1.00 10.17 76 TYR B C 1
ATOM 3635 O O . TYR B 1 78 ? 41.975 22.054 30.669 1.00 11.23 76 TYR B O 1
ATOM 3644 N N . LEU B 1 79 ? 43.362 20.778 29.426 1.00 9.58 77 LEU B N 1
ATOM 3645 C CA . LEU B 1 79 ? 44.339 21.874 29.273 1.00 10.31 77 LEU B CA 1
ATOM 3646 C C . LEU B 1 79 ? 43.717 22.988 28.443 1.00 10.09 77 LEU B C 1
ATOM 3647 O O . LEU B 1 79 ? 43.909 24.173 28.764 1.00 10.91 77 LEU B O 1
ATOM 3652 N N . ALA B 1 80 ? 42.960 22.672 27.409 1.00 9.76 78 ALA B N 1
ATOM 3653 C CA . ALA B 1 80 ? 42.235 23.706 26.635 1.00 9.87 78 ALA B CA 1
ATOM 3654 C C . ALA B 1 80 ? 41.265 24.444 27.551 1.00 10.14 78 ALA B C 1
ATOM 3655 O O . ALA B 1 80 ? 41.130 25.670 27.436 1.00 10.24 78 ALA B O 1
ATOM 3657 N N . MET B 1 81 ? 40.574 23.746 28.435 1.00 10.23 79 MET B N 1
ATOM 3658 C CA . MET B 1 81 ? 39.611 24.412 29.343 1.00 10.64 79 MET B CA 1
ATOM 3659 C C . MET B 1 81 ? 40.355 25.303 30.352 1.00 10.53 79 MET B C 1
ATOM 3660 O O . MET B 1 81 ? 39.862 26.396 30.623 1.00 11.07 79 MET B O 1
ATOM 3665 N N . GLU B 1 82 ? 41.497 24.858 30.863 1.00 10.99 80 GLU B N 1
ATOM 3666 C CA . GLU B 1 82 ? 42.311 25.722 31.763 1.00 11.71 80 GLU B CA 1
ATOM 3667 C C . GLU B 1 82 ? 42.643 27.027 31.032 1.00 11.52 80 GLU B C 1
ATOM 3668 O O . GLU B 1 82 ? 42.496 28.090 31.631 1.00 12.12 80 GLU B O 1
ATOM 3674 N N . GLN B 1 83 ? 43.077 26.931 29.775 1.00 10.41 81 GLN B N 1
ATOM 3675 C CA . GLN B 1 83 ? 43.413 28.132 28.974 1.00 10.82 81 GLN B CA 1
ATOM 3676 C C . GLN B 1 83 ? 42.163 28.995 28.802 1.00 10.92 81 GLN B C 1
ATOM 3677 O O . GLN B 1 83 ? 42.269 30.200 28.963 1.00 11.69 81 GLN B O 1
ATOM 3683 N N . ALA B 1 84 ? 41.018 28.383 28.497 1.00 10.44 82 ALA B N 1
ATOM 3684 C CA . ALA B 1 84 ? 39.791 29.145 28.228 1.00 10.48 82 ALA B CA 1
ATOM 3685 C C . ALA B 1 84 ? 39.332 29.842 29.508 1.00 10.81 82 ALA B C 1
ATOM 3686 O O . ALA B 1 84 ? 38.799 30.944 29.443 1.00 11.15 82 ALA B O 1
ATOM 3688 N N . ILE B 1 85 ? 39.484 29.199 30.655 1.00 11.37 83 ILE B N 1
ATOM 3689 C CA . ILE B 1 85 ? 39.143 29.852 31.932 1.00 12.24 83 ILE B CA 1
ATOM 3690 C C . ILE B 1 85 ? 40.018 31.077 32.137 1.00 12.63 83 ILE B C 1
ATOM 3691 O O . ILE B 1 85 ? 39.482 32.144 32.485 1.00 12.99 83 ILE B O 1
ATOM 3696 N N . LYS B 1 86 ? 41.321 30.941 31.974 1.00 11.96 84 LYS B N 1
ATOM 3697 C CA . LYS B 1 86 ? 42.227 32.107 32.145 1.00 12.42 84 LYS B CA 1
ATOM 3698 C C . LYS B 1 86 ? 41.853 33.196 31.138 1.00 11.68 84 LYS B C 1
ATOM 3699 O O . LYS B 1 86 ? 41.756 34.385 31.506 1.00 14.07 84 LYS B O 1
ATOM 3705 N N . ASP B 1 87 ? 41.667 32.806 29.891 1.00 11.09 85 ASP B N 1
ATOM 3706 C CA . ASP B 1 87 ? 41.390 33.762 28.801 1.00 11.18 85 ASP B CA 1
ATOM 3707 C C . ASP B 1 87 ? 40.095 34.503 29.095 1.00 12.01 85 ASP B C 1
ATOM 3708 O O . ASP B 1 87 ? 40.006 35.697 28.814 1.00 13.31 85 ASP B O 1
ATOM 3713 N N . SER B 1 88 ? 39.097 33.815 29.637 1.00 11.54 86 SER B N 1
ATOM 3714 C CA . SER B 1 88 ? 37.756 34.397 29.866 1.00 11.70 86 SER B CA 1
ATOM 3715 C C . SER B 1 88 ? 37.754 35.327 31.073 1.00 11.79 86 SER B C 1
ATOM 3716 O O . SER B 1 88 ? 36.901 36.195 31.122 1.00 13.30 86 SER B O 1
ATOM 3719 N N . GLY B 1 89 ? 38.591 35.062 32.066 1.00 11.94 87 GLY B N 1
ATOM 3720 C CA . GLY B 1 89 ? 38.552 35.795 33.339 1.00 13.39 87 GLY B CA 1
ATOM 3721 C C . GLY B 1 89 ? 37.417 35.403 34.251 1.00 13.54 87 GLY B C 1
ATOM 3722 O O . GLY B 1 89 ? 37.219 36.055 35.255 1.00 16.27 87 GLY B O 1
ATOM 3723 N N . LEU B 1 90 ? 36.713 34.301 33.992 1.00 13.66 88 LEU B N 1
ATOM 3724 C CA . LEU B 1 90 ? 35.640 33.857 34.896 1.00 14.21 88 LEU B CA 1
ATOM 3725 C C . LEU B 1 90 ? 36.213 33.554 36.277 1.00 14.56 88 LEU B C 1
ATOM 3726 O O . LEU B 1 90 ? 37.300 33.001 36.408 1.00 16.05 88 LEU B O 1
ATOM 3731 N N . THR B 1 91 ? 35.423 33.875 37.288 1.00 15.82 89 THR B N 1
ATOM 3732 C CA . THR B 1 91 ? 35.791 33.614 38.690 1.00 16.87 89 THR B CA 1
ATOM 3733 C C . THR B 1 91 ? 35.360 32.215 39.086 1.00 16.14 89 THR B C 1
ATOM 3734 O O . THR B 1 91 ? 34.511 31.598 38.444 1.00 14.83 89 THR B O 1
ATOM 3738 N N . PRO B 1 92 ? 35.905 31.661 40.190 1.00 17.24 90 PRO B N 1
ATOM 3739 C CA . PRO B 1 92 ? 35.467 30.340 40.647 1.00 17.58 90 PRO B CA 1
ATOM 3740 C C . PRO B 1 92 ? 33.942 30.221 40.853 1.00 16.24 90 PRO B C 1
ATOM 3741 O O . PRO B 1 92 ? 33.360 29.219 40.494 1.00 16.75 90 PRO B O 1
ATOM 3745 N N . GLU B 1 93 ? 33.299 31.262 41.356 1.00 17.14 91 GLU B N 1
ATOM 3746 C CA . GLU B 1 93 ? 31.851 31.279 41.612 1.00 18.87 91 GLU B CA 1
ATOM 3747 C C . GLU B 1 93 ? 31.080 31.302 40.286 1.00 17.44 91 GLU B C 1
ATOM 3748 O O . GLU B 1 93 ? 29.940 30.852 40.262 1.00 18.57 91 GLU B O 1
ATOM 3754 N N . GLN B 1 94 ? 31.654 31.866 39.233 1.00 15.51 92 GLN B N 1
ATOM 3755 C CA . GLN B 1 94 ? 31.006 31.853 37.906 1.00 14.63 92 GLN B CA 1
ATOM 3756 C C . GLN B 1 94 ? 31.223 30.506 37.200 1.00 14.42 92 GLN B C 1
ATOM 3757 O O . GLN B 1 94 ? 30.369 30.067 36.443 1.00 16.46 92 GLN B O 1
ATOM 3763 N N . ILE B 1 95 ? 32.343 29.842 37.465 1.00 13.75 93 ILE B N 1
ATOM 3764 C CA . ILE B 1 95 ? 32.657 28.525 36.850 1.00 12.54 93 ILE B CA 1
ATOM 3765 C C . ILE B 1 95 ? 31.837 27.412 37.494 1.00 13.90 93 ILE B C 1
ATOM 3766 O O . ILE B 1 95 ? 31.387 26.506 36.764 1.00 13.38 93 ILE B O 1
ATOM 3771 N N . SER B 1 96 ? 31.673 27.459 38.812 1.00 13.63 94 SER B N 1
ATOM 3772 C CA . SER B 1 96 ? 30.978 26.422 39.601 1.00 13.59 94 SER B CA 1
ATOM 3773 C C . SER B 1 96 ? 29.654 27.000 40.090 1.00 13.44 94 SER B C 1
ATOM 3774 O O . SER B 1 96 ? 29.611 27.667 41.133 1.00 15.76 94 SER B O 1
ATOM 3777 N N . ASN B 1 97 ? 28.600 26.758 39.332 1.00 13.65 95 ASN B N 1
ATOM 3778 C CA . ASN B 1 97 ? 27.305 27.414 39.536 1.00 14.12 95 ASN B CA 1
ATOM 3779 C C . ASN B 1 97 ? 26.256 26.609 38.803 1.00 13.34 95 ASN B C 1
ATOM 3780 O O . ASN B 1 97 ? 26.538 26.131 37.710 1.00 12.82 95 ASN B O 1
ATOM 3785 N N . PRO B 1 98 ? 25.024 26.440 39.319 1.00 13.65 96 PRO B N 1
ATOM 3786 C CA . PRO B 1 98 ? 24.014 25.688 38.569 1.00 13.51 96 PRO B CA 1
ATOM 3787 C C . PRO B 1 98 ? 23.711 26.221 37.167 1.00 13.79 96 PRO B C 1
ATOM 3788 O O . PRO B 1 98 ? 23.207 25.464 36.356 1.00 14.05 96 PRO B O 1
ATOM 3792 N N . ARG B 1 99 ? 24.027 27.495 36.897 1.00 13.16 97 ARG B N 1
ATOM 3793 C CA . ARG B 1 99 ? 23.774 28.077 35.574 1.00 13.23 97 ARG B CA 1
ATOM 3794 C C . ARG B 1 99 ? 24.992 28.025 34.651 1.00 11.86 97 ARG B C 1
ATOM 3795 O O . ARG B 1 99 ? 24.955 28.611 33.569 1.00 12.93 97 ARG B O 1
ATOM 3803 N N . THR B 1 100 ? 26.037 27.307 35.038 1.00 11.78 98 THR B N 1
ATOM 3804 C CA . THR B 1 100 ? 27.250 27.134 34.210 1.00 11.14 98 THR B CA 1
ATOM 3805 C C . THR B 1 100 ? 27.428 25.630 33.956 1.00 11.38 98 THR B C 1
ATOM 3806 O O . THR B 1 100 ? 27.494 24.854 34.907 1.00 11.85 98 THR B O 1
ATOM 3810 N N . GLY B 1 101 ? 27.553 25.262 32.692 1.00 10.86 99 GLY B N 1
ATOM 3811 C CA . GLY B 1 101 ? 27.606 23.873 32.274 1.00 10.39 99 GLY B CA 1
ATOM 3812 C C . GLY B 1 101 ? 28.799 23.572 31.392 1.00 10.18 99 GLY B C 1
ATOM 3813 O O . GLY B 1 101 ? 29.655 24.438 31.126 1.00 10.74 99 GLY B O 1
ATOM 3814 N N . LEU B 1 102 ? 28.840 22.321 30.946 1.00 9.92 100 LEU B N 1
ATOM 3815 C CA . LEU B 1 102 ? 29.939 21.764 30.136 1.00 10.14 100 LEU B CA 1
ATOM 3816 C C . LEU B 1 102 ? 29.353 20.768 29.143 1.00 9.57 100 LEU B C 1
ATOM 3817 O O . LEU B 1 102 ? 28.695 19.812 29.561 1.00 10.73 100 LEU B O 1
ATOM 3822 N N . ILE B 1 103 ? 29.627 20.987 27.870 1.00 9.46 101 ILE B N 1
ATOM 3823 C CA . ILE B 1 103 ? 29.194 20.094 26.786 1.00 9.69 101 ILE B CA 1
ATOM 3824 C C . ILE B 1 103 ? 30.432 19.870 25.930 1.00 9.09 101 ILE B C 1
ATOM 3825 O O . ILE B 1 103 ? 30.839 20.772 25.177 1.00 9.43 101 ILE B O 1
ATOM 3830 N N . ALA B 1 104 ? 31.062 18.698 26.032 1.00 9.40 102 ALA B N 1
ATOM 3831 C CA . ALA B 1 104 ? 32.340 18.483 25.341 1.00 9.54 102 ALA B CA 1
ATOM 3832 C C . ALA B 1 104 ? 32.495 16.989 25.136 1.00 9.49 102 ALA B C 1
ATOM 3833 O O . ALA B 1 104 ? 32.191 16.234 26.058 1.00 10.65 102 ALA B O 1
ATOM 3835 N N . GLY B 1 105 ? 32.977 16.596 23.975 1.00 9.44 103 GLY B N 1
ATOM 3836 C CA . GLY B 1 105 ? 33.023 15.197 23.577 1.00 9.63 103 GLY B CA 1
ATOM 3837 C C . GLY B 1 105 ? 34.264 14.832 22.806 1.00 9.43 103 GLY B C 1
ATOM 3838 O O . GLY B 1 105 ? 35.228 15.564 22.728 1.00 10.99 103 GLY B O 1
ATOM 3839 N N . SER B 1 106 ? 34.201 13.626 22.251 1.00 9.73 104 SER B N 1
ATOM 3840 C CA . SER B 1 106 ? 35.276 13.007 21.486 1.00 9.54 104 SER B CA 1
ATOM 3841 C C . SER B 1 106 ? 34.657 12.090 20.446 1.00 10.18 104 SER B C 1
ATOM 3842 O O . SER B 1 106 ? 33.512 11.674 20.604 1.00 11.37 104 SER B O 1
ATOM 3845 N N . GLY B 1 107 ? 35.393 11.836 19.363 1.00 10.26 105 GLY B N 1
ATOM 3846 C CA . GLY B 1 107 ? 34.927 10.882 18.329 1.00 11.85 105 GLY B CA 1
ATOM 3847 C C . GLY B 1 107 ? 35.153 9.481 18.859 1.00 11.77 105 GLY B C 1
ATOM 3848 O O . GLY B 1 107 ? 34.188 8.727 18.925 1.00 15.93 105 GLY B O 1
ATOM 3849 N N . GLY B 1 108 ? 36.394 9.163 19.196 1.00 13.92 106 GLY B N 1
ATOM 3850 C CA . GLY B 1 108 ? 36.669 7.905 19.911 1.00 13.63 106 GLY B CA 1
ATOM 3851 C C . GLY B 1 108 ? 36.689 8.258 21.387 1.00 14.50 106 GLY B C 1
ATOM 3852 O O . GLY B 1 108 ? 35.957 9.170 21.773 1.00 25.26 106 GLY B O 1
ATOM 3853 N N . ALA B 1 109 ? 37.438 7.530 22.196 1.00 13.21 107 ALA B N 1
ATOM 3854 C CA . ALA B 1 109 ? 37.602 7.870 23.629 1.00 12.66 107 ALA B CA 1
ATOM 3855 C C . ALA B 1 109 ? 39.058 7.548 23.949 1.00 11.64 107 ALA B C 1
ATOM 3856 O O . ALA B 1 109 ? 39.877 8.460 23.842 1.00 13.09 107 ALA B O 1
ATOM 3858 N N . SER B 1 110 ? 39.369 6.291 24.279 1.00 10.96 108 SER B N 1
ATOM 3859 C CA . SER B 1 110 ? 40.792 5.905 24.428 1.00 10.89 108 SER B CA 1
ATOM 3860 C C . SER B 1 110 ? 41.043 4.479 23.964 1.00 10.86 108 SER B C 1
ATOM 3861 O O . SER B 1 110 ? 41.018 3.524 24.780 1.00 12.10 108 SER B O 1
ATOM 3864 N N . THR B 1 111 ? 41.310 4.306 22.683 1.00 11.06 109 THR B N 1
ATOM 3865 C CA . THR B 1 111 ? 41.687 2.985 22.185 1.00 11.09 109 THR B CA 1
ATOM 3866 C C . THR B 1 111 ? 42.981 2.515 22.860 1.00 10.53 109 THR B C 1
ATOM 3867 O O . THR B 1 111 ? 43.135 1.293 23.053 1.00 11.65 109 THR B O 1
ATOM 3871 N N . LEU B 1 112 ? 43.878 3.409 23.227 1.00 10.81 110 LEU B N 1
ATOM 3872 C CA . LEU B 1 112 ? 45.124 2.998 23.889 1.00 11.48 110 LEU B CA 1
ATOM 3873 C C . LEU B 1 112 ? 44.810 2.356 25.232 1.00 11.22 110 LEU B C 1
ATOM 3874 O O . LEU B 1 112 ? 45.348 1.283 25.558 1.00 11.74 110 LEU B O 1
ATOM 3879 N N . ASN B 1 113 ? 43.965 2.988 26.021 1.00 11.00 111 ASN B N 1
ATOM 3880 C CA . ASN B 1 113 ? 43.640 2.395 27.335 1.00 11.26 111 ASN B CA 1
ATOM 3881 C C . ASN B 1 113 ? 42.867 1.093 27.188 1.00 10.75 111 ASN B C 1
ATOM 3882 O O . ASN B 1 113 ? 43.081 0.182 28.014 1.00 11.76 111 ASN B O 1
ATOM 3887 N N . GLN B 1 114 ? 42.021 0.975 26.180 1.00 11.03 112 GLN B N 1
ATOM 3888 C CA A GLN B 1 114 ? 41.335 -0.318 25.943 0.50 11.65 112 GLN B CA 1
ATOM 3889 C CA B GLN B 1 114 ? 41.322 -0.301 25.927 0.50 11.83 112 GLN B CA 1
ATOM 3890 C C . GLN B 1 114 ? 42.355 -1.398 25.626 1.00 12.13 112 GLN B C 1
ATOM 3891 O O . GLN B 1 114 ? 42.245 -2.502 26.174 1.00 13.35 112 GLN B O 1
ATOM 3902 N N . MET B 1 115 ? 43.302 -1.105 24.746 1.00 11.93 113 MET B N 1
ATOM 3903 C CA . MET B 1 115 ? 44.306 -2.102 24.357 1.00 13.58 113 MET B CA 1
ATOM 3904 C C . MET B 1 115 ? 45.125 -2.514 25.587 1.00 13.39 113 MET B C 1
ATOM 3905 O O . MET B 1 115 ? 45.345 -3.711 25.809 1.00 14.05 113 MET B O 1
ATOM 3910 N N . GLU B 1 116 ? 45.562 -1.555 26.375 1.00 12.42 114 GLU B N 1
ATOM 3911 C CA . GLU B 1 116 ? 46.353 -1.854 27.580 1.00 12.41 114 GLU B CA 1
ATOM 3912 C C . GLU B 1 116 ? 45.522 -2.715 28.529 1.00 12.88 114 GLU B C 1
ATOM 3913 O O . GLU B 1 116 ? 46.055 -3.640 29.162 1.00 13.26 114 GLU B O 1
ATOM 3919 N N . ALA B 1 117 ? 44.258 -2.388 28.703 1.00 12.32 115 ALA B N 1
ATOM 3920 C CA . ALA B 1 117 ? 43.396 -3.159 29.626 1.00 12.34 115 ALA B CA 1
ATOM 3921 C C . ALA B 1 117 ? 43.291 -4.617 29.197 1.00 12.16 115 ALA B C 1
ATOM 3922 O O . ALA B 1 117 ? 43.393 -5.525 30.044 1.00 13.20 115 ALA B O 1
ATOM 3924 N N . ILE B 1 118 ? 43.037 -4.854 27.928 1.00 11.89 116 ILE B N 1
ATOM 3925 C CA . ILE B 1 118 ? 42.859 -6.241 27.451 1.00 12.34 116 ILE B CA 1
ATOM 3926 C C . ILE B 1 118 ? 44.186 -6.982 27.469 1.00 11.82 116 ILE B C 1
ATOM 3927 O O . ILE B 1 118 ? 44.242 -8.178 27.854 1.00 13.46 116 ILE B O 1
ATOM 3932 N N . ASP B 1 119 ? 45.269 -6.335 27.067 1.00 12.73 117 ASP B N 1
ATOM 3933 C CA . ASP B 1 119 ? 46.597 -6.988 27.178 1.00 13.08 117 ASP B CA 1
ATOM 3934 C C . ASP B 1 119 ? 46.824 -7.398 28.637 1.00 12.58 117 ASP B C 1
ATOM 3935 O O . ASP B 1 119 ? 47.318 -8.489 28.905 1.00 14.54 117 ASP B O 1
ATOM 3940 N N . THR B 1 120 ? 46.484 -6.519 29.568 1.00 13.41 118 THR B N 1
ATOM 3941 C CA . THR B 1 120 ? 46.674 -6.787 31.008 1.00 13.58 118 THR B CA 1
ATOM 3942 C C . THR B 1 120 ? 45.757 -7.925 31.458 1.00 13.71 118 THR B C 1
ATOM 3943 O O . THR B 1 120 ? 46.209 -8.819 32.167 1.00 14.34 118 THR B O 1
ATOM 3947 N N . LEU B 1 121 ? 44.500 -7.901 31.074 1.00 13.72 119 LEU B N 1
ATOM 3948 C CA . LEU B 1 121 ? 43.575 -8.993 31.466 1.00 13.99 119 LEU B CA 1
ATOM 3949 C C . LEU B 1 121 ? 44.177 -10.321 31.033 1.00 14.62 119 LEU B C 1
ATOM 3950 O O . LEU B 1 121 ? 44.199 -11.277 31.846 1.00 15.83 119 LEU B O 1
ATOM 3955 N N . ARG B 1 122 ? 44.648 -10.401 29.788 1.00 14.10 120 ARG B N 1
ATOM 3956 C CA . ARG B 1 122 ? 45.115 -11.685 29.233 1.00 15.20 120 ARG B CA 1
ATOM 3957 C C . ARG B 1 122 ? 46.398 -12.132 29.906 1.00 15.43 120 ARG B C 1
ATOM 3958 O O . ARG B 1 122 ? 46.551 -13.355 30.107 1.00 19.44 120 ARG B O 1
ATOM 3966 N N . GLU B 1 123 ? 47.306 -11.211 30.202 1.00 15.45 121 GLU B N 1
ATOM 3967 C CA . GLU B 1 123 ? 48.653 -11.569 30.692 1.00 17.59 121 GLU B CA 1
ATOM 3968 C C . GLU B 1 123 ? 48.703 -11.648 32.220 1.00 15.75 121 GLU B C 1
ATOM 3969 O O . GLU B 1 123 ? 49.486 -12.440 32.734 1.00 19.25 121 GLU B O 1
ATOM 3975 N N . LYS B 1 124 ? 47.987 -10.774 32.918 1.00 15.56 122 LYS B N 1
ATOM 3976 C CA . LYS B 1 124 ? 48.176 -10.521 34.361 1.00 16.52 122 LYS B CA 1
ATOM 3977 C C . LYS B 1 124 ? 46.890 -10.666 35.169 1.00 16.81 122 LYS B C 1
ATOM 3978 O O . LYS B 1 124 ? 46.995 -10.695 36.413 1.00 19.34 122 LYS B O 1
ATOM 3984 N N . GLY B 1 125 ? 45.736 -10.730 34.536 1.00 15.52 123 GLY B N 1
ATOM 3985 C CA . GLY B 1 125 ? 44.482 -10.851 35.271 1.00 15.67 123 GLY B CA 1
ATOM 3986 C C . GLY B 1 125 ? 43.743 -9.543 35.454 1.00 14.22 123 GLY B C 1
ATOM 3987 O O . GLY B 1 125 ? 44.253 -8.460 35.141 1.00 15.49 123 GLY B O 1
ATOM 3988 N N . VAL B 1 126 ? 42.525 -9.677 35.927 1.00 14.93 124 VAL B N 1
ATOM 3989 C CA . VAL B 1 126 ? 41.560 -8.559 35.961 1.00 15.09 124 VAL B CA 1
ATOM 3990 C C . VAL B 1 126 ? 41.983 -7.444 36.935 1.00 15.29 124 VAL B C 1
ATOM 3991 O O . VAL B 1 126 ? 41.847 -6.261 36.627 1.00 15.35 124 VAL B O 1
ATOM 3995 N N . LYS B 1 127 ? 42.484 -7.787 38.120 1.00 17.16 125 LYS B N 1
ATOM 3996 C CA . LYS B 1 127 ? 42.760 -6.713 39.113 1.00 18.46 125 LYS B CA 1
ATOM 3997 C C . LYS B 1 127 ? 43.858 -5.771 38.605 1.00 18.17 125 LYS B C 1
ATOM 3998 O O . LYS B 1 127 ? 43.751 -4.568 38.869 1.00 18.05 125 LYS B O 1
ATOM 4004 N N . ARG B 1 128 ? 44.839 -6.299 37.870 1.00 16.68 126 ARG B N 1
ATOM 4005 C CA . ARG B 1 128 ? 46.004 -5.473 37.434 1.00 17.07 126 ARG B CA 1
ATOM 4006 C C . ARG B 1 128 ? 45.602 -4.460 36.354 1.00 15.19 126 ARG B C 1
ATOM 4007 O O . ARG B 1 128 ? 46.418 -3.596 36.044 1.00 15.66 126 ARG B O 1
ATOM 4015 N N . ILE B 1 129 ? 44.395 -4.586 35.800 1.00 14.47 127 ILE B N 1
ATOM 4016 C CA . ILE B 1 129 ? 43.891 -3.570 34.830 1.00 14.67 127 ILE B CA 1
ATOM 4017 C C . ILE B 1 129 ? 43.885 -2.205 35.527 1.00 14.36 127 ILE B C 1
ATOM 4018 O O . ILE B 1 129 ? 44.098 -1.188 34.864 1.00 15.52 127 ILE B O 1
ATOM 4023 N N . GLY B 1 130 ? 43.633 -2.198 36.834 1.00 14.73 128 GLY B N 1
ATOM 4024 C CA . GLY B 1 130 ? 43.587 -0.930 37.574 1.00 14.97 128 GLY B CA 1
ATOM 4025 C C . GLY B 1 130 ? 42.189 -0.349 37.594 1.00 13.60 128 GLY B C 1
ATOM 4026 O O . GLY B 1 130 ? 41.348 -0.778 36.798 1.00 14.71 128 GLY B O 1
ATOM 4027 N N . PRO B 1 131 ? 41.918 0.644 38.452 1.00 13.68 129 PRO B N 1
ATOM 4028 C CA . PRO B 1 131 ? 40.557 1.121 38.631 1.00 14.38 129 PRO B CA 1
ATOM 4029 C C . PRO B 1 131 ? 40.187 2.338 37.807 1.00 13.23 129 PRO B C 1
ATOM 4030 O O . PRO B 1 131 ? 39.122 2.895 38.027 1.00 14.34 129 PRO B O 1
ATOM 4034 N N . TYR B 1 132 ? 41.023 2.747 36.848 1.00 12.99 130 TYR B N 1
ATOM 4035 C CA . TYR B 1 132 ? 40.819 4.024 36.145 1.00 13.18 130 TYR B CA 1
ATOM 4036 C C . TYR B 1 132 ? 40.357 3.833 34.712 1.00 13.57 130 TYR B C 1
ATOM 4037 O O . TYR B 1 132 ? 40.149 4.849 34.033 1.00 14.24 130 TYR B O 1
ATOM 4046 N N . ARG B 1 133 ? 40.257 2.592 34.206 1.00 13.38 131 ARG B N 1
ATOM 4047 C CA . ARG B 1 133 ? 40.068 2.454 32.745 1.00 13.30 131 ARG B CA 1
ATOM 4048 C C . ARG B 1 133 ? 38.691 2.872 32.279 1.00 12.71 131 ARG B C 1
ATOM 4049 O O . ARG B 1 133 ? 38.612 3.291 31.125 1.00 13.37 131 ARG B O 1
ATOM 4057 N N . VAL B 1 134 ? 37.643 2.716 33.062 1.00 12.08 132 VAL B N 1
ATOM 4058 C CA . VAL B 1 134 ? 36.302 3.116 32.578 1.00 12.34 132 VAL B CA 1
ATOM 4059 C C . VAL B 1 134 ? 36.289 4.598 32.285 1.00 11.10 132 VAL B C 1
ATOM 4060 O O . VAL B 1 134 ? 35.792 4.989 31.238 1.00 11.64 132 VAL B O 1
ATOM 4064 N N . THR B 1 135 ? 36.794 5.432 33.197 1.00 11.59 133 THR B N 1
ATOM 4065 C CA . THR B 1 135 ? 36.643 6.879 32.962 1.00 11.92 133 THR B CA 1
ATOM 4066 C C . THR B 1 135 ? 37.502 7.338 31.792 1.00 10.47 133 THR B C 1
ATOM 4067 O O . THR B 1 135 ? 37.174 8.361 31.196 1.00 11.48 133 THR B O 1
ATOM 4071 N N . ARG B 1 136 ? 38.580 6.632 31.487 1.00 10.43 134 ARG B N 1
ATOM 4072 C CA . ARG B 1 136 ? 39.472 6.962 30.359 1.00 10.09 134 ARG B CA 1
ATOM 4073 C C . ARG B 1 136 ? 38.832 6.551 29.024 1.00 10.57 134 ARG B C 1
ATOM 4074 O O . ARG B 1 136 ? 39.115 7.180 28.010 1.00 11.25 134 ARG B O 1
ATOM 4082 N N . THR B 1 137 ? 38.054 5.459 29.027 1.00 10.63 135 THR B N 1
ATOM 4083 C CA . THR B 1 137 ? 37.587 4.804 27.790 1.00 10.85 135 THR B CA 1
ATOM 4084 C C . THR B 1 137 ? 36.102 5.035 27.510 1.00 10.38 135 THR B C 1
ATOM 4085 O O . THR B 1 137 ? 35.673 4.749 26.373 1.00 11.60 135 THR B O 1
ATOM 4089 N N . MET B 1 138 ? 35.326 5.493 28.474 1.00 10.58 136 MET B N 1
ATOM 4090 C CA . MET B 1 138 ? 33.890 5.670 28.256 1.00 10.34 136 MET B CA 1
ATOM 4091 C C . MET B 1 138 ? 33.646 6.829 27.287 1.00 10.21 136 MET B C 1
ATOM 4092 O O . MET B 1 138 ? 34.474 7.756 27.177 1.00 10.02 136 MET B O 1
ATOM 4097 N N . GLY B 1 139 ? 32.531 6.805 26.587 1.00 10.22 137 GLY B N 1
ATOM 4098 C CA . GLY B 1 139 ? 32.233 7.811 25.560 1.00 10.46 137 GLY B CA 1
ATOM 4099 C C . GLY B 1 139 ? 32.133 9.221 26.110 1.00 10.05 137 GLY B C 1
ATOM 4100 O O . GLY B 1 139 ? 32.281 10.186 25.353 1.00 11.64 137 GLY B O 1
ATOM 4101 N N . SER B 1 140 ? 31.865 9.363 27.392 1.00 9.50 138 SER B N 1
ATOM 4102 C CA . SER B 1 140 ? 31.761 10.672 28.059 1.00 10.20 138 SER B CA 1
ATOM 4103 C C . SER B 1 140 ? 33.067 11.063 28.753 1.00 10.07 138 SER B C 1
ATOM 4104 O O . SER B 1 140 ? 33.064 11.980 29.571 1.00 11.02 138 SER B O 1
ATOM 4107 N N . THR B 1 141 ? 34.182 10.424 28.431 1.00 9.81 139 THR B N 1
ATOM 4108 C CA . THR B 1 141 ? 35.462 10.722 29.109 1.00 10.00 139 THR B CA 1
ATOM 4109 C C . THR B 1 141 ? 35.728 12.235 29.158 1.00 9.83 139 THR B C 1
ATOM 4110 O O . THR B 1 141 ? 36.177 12.737 30.193 1.00 10.47 139 THR B O 1
ATOM 4114 N N . VAL B 1 142 ? 35.548 12.928 28.036 1.00 9.43 140 VAL B N 1
ATOM 4115 C CA . VAL B 1 142 ? 35.932 14.357 28.004 1.00 9.71 140 VAL B CA 1
ATOM 4116 C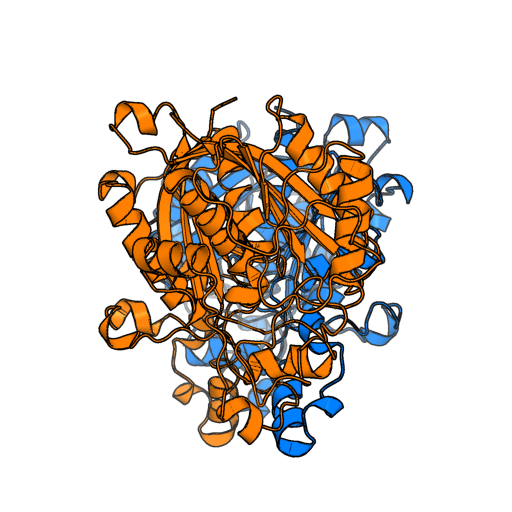 C . VAL B 1 142 ? 35.060 15.179 28.973 1.00 9.98 140 VAL B C 1
ATOM 4117 O O . VAL B 1 142 ? 35.585 16.038 29.685 1.00 13.39 140 VAL B O 1
ATOM 4121 N N . SER B 1 143 ? 33.750 14.964 28.995 1.00 9.62 141 SER B N 1
ATOM 4122 C CA . SER B 1 143 ? 32.896 15.746 29.901 1.00 9.97 141 SER B CA 1
ATOM 4123 C C . SER B 1 143 ? 33.104 15.318 31.349 1.00 10.61 141 SER B C 1
ATOM 4124 O O . SER B 1 143 ? 33.278 16.173 32.228 1.00 12.08 141 SER B O 1
ATOM 4127 N N . ALA B 1 144 ? 33.120 14.017 31.606 1.00 10.51 142 ALA B N 1
ATOM 4128 C CA . ALA B 1 144 ? 33.214 13.529 32.984 1.00 11.16 142 ALA B CA 1
ATOM 4129 C C . ALA B 1 144 ? 34.498 14.014 33.652 1.00 11.11 142 ALA B C 1
ATOM 4130 O O . ALA B 1 144 ? 34.489 14.433 34.830 1.00 12.63 142 ALA B O 1
ATOM 4132 N N . CYS B 1 145 ? 35.607 13.925 32.926 1.00 10.77 143 CYS B N 1
ATOM 4133 C CA . CYS B 1 145 ? 36.934 14.178 33.520 1.00 12.43 143 CYS B CA 1
ATOM 4134 C C . CYS B 1 145 ? 37.198 15.664 33.714 1.00 12.43 143 CYS B C 1
ATOM 4135 O O . CYS B 1 145 ? 38.160 15.996 34.409 1.00 13.81 143 CYS B O 1
ATOM 4138 N N . LEU B 1 146 ? 36.386 16.535 33.107 1.00 11.76 144 LEU B N 1
ATOM 4139 C CA . LEU B 1 146 ? 36.502 18.001 33.269 1.00 12.08 144 LEU B CA 1
ATOM 4140 C C . LEU B 1 146 ? 35.451 18.500 34.246 1.00 11.90 144 LEU B C 1
ATOM 4141 O O . LEU B 1 146 ? 35.755 19.365 35.076 1.00 12.57 144 LEU B O 1
ATOM 4146 N N . ALA B 1 147 ? 34.215 18.035 34.130 1.00 12.79 145 ALA B N 1
ATOM 4147 C CA . ALA B 1 147 ? 33.129 18.556 34.968 1.00 12.62 145 ALA B CA 1
ATOM 4148 C C . ALA B 1 147 ? 33.472 18.316 36.431 1.00 11.76 145 ALA B C 1
ATOM 4149 O O . ALA B 1 147 ? 33.153 19.129 37.307 1.00 13.69 145 ALA B O 1
ATOM 4151 N N . THR B 1 148 ? 34.071 17.171 36.730 1.00 13.59 146 THR B N 1
ATOM 4152 C CA . THR B 1 148 ? 34.335 16.810 38.122 1.00 15.28 146 THR B CA 1
ATOM 4153 C C . THR B 1 148 ? 35.376 17.755 38.723 1.00 15.33 146 THR B C 1
ATOM 4154 O O . THR B 1 148 ? 35.082 18.456 39.700 1.00 16.04 146 THR B O 1
ATOM 4158 N N . PRO B 1 149 ? 36.615 17.871 38.186 1.00 14.30 147 PRO B N 1
ATOM 4159 C CA . PRO B 1 149 ? 37.620 18.703 38.844 1.00 15.46 147 PRO B CA 1
ATOM 4160 C C . PRO B 1 149 ? 37.305 20.203 38.801 1.00 14.48 147 PRO B C 1
ATOM 4161 O O . PRO B 1 149 ? 37.707 20.910 39.717 1.00 16.45 147 PRO B O 1
ATOM 4165 N N . PHE B 1 150 ? 36.618 20.683 37.758 1.00 13.15 148 PHE B N 1
ATOM 4166 C CA . PHE B 1 150 ? 36.247 22.120 37.658 1.00 13.52 148 PHE B CA 1
ATOM 4167 C C . PHE B 1 150 ? 34.968 22.398 38.449 1.00 13.27 148 PHE B C 1
ATOM 4168 O O . PHE B 1 150 ? 34.507 23.544 38.479 1.00 15.35 148 PHE B O 1
ATOM 4176 N N . GLN B 1 151 ? 34.399 21.379 39.089 1.00 12.92 149 GLN B N 1
ATOM 4177 C CA A GLN B 1 151 ? 33.234 21.545 39.987 0.50 13.27 149 GLN B CA 1
ATOM 4178 C CA B GLN B 1 151 ? 33.249 21.565 39.998 0.50 13.36 149 GLN B CA 1
ATOM 4179 C C . GLN B 1 151 ? 32.056 22.133 39.203 1.00 12.79 149 GLN B C 1
ATOM 4180 O O . GLN B 1 151 ? 31.300 22.965 39.713 1.00 14.23 149 GLN B O 1
ATOM 4191 N N . ILE B 1 152 ? 31.844 21.631 38.015 1.00 11.58 150 ILE B N 1
ATOM 4192 C CA . ILE B 1 152 ? 30.700 22.051 37.189 1.00 11.86 150 ILE B CA 1
ATOM 4193 C C . ILE B 1 152 ? 29.411 21.558 37.835 1.00 11.43 150 ILE B C 1
ATOM 4194 O O . ILE B 1 152 ? 29.333 20.374 38.215 1.00 12.61 150 ILE B O 1
ATOM 4199 N N . LYS B 1 153 ? 28.403 22.422 37.885 1.00 11.97 151 LYS B N 1
ATOM 4200 C CA . LYS B 1 153 ? 27.120 22.104 38.538 1.00 11.71 151 LYS B CA 1
ATOM 4201 C C . LYS B 1 153 ? 25.937 22.089 37.566 1.00 11.56 151 LYS B C 1
ATOM 4202 O O . LYS B 1 153 ? 24.900 21.545 37.942 1.00 12.96 151 LYS B O 1
ATOM 4208 N N . GLY B 1 154 ? 26.084 22.677 36.385 1.00 11.40 152 GLY B N 1
ATOM 4209 C CA . GLY B 1 154 ? 24.988 22.785 35.404 1.00 11.41 152 GLY B CA 1
ATOM 4210 C C . GLY B 1 154 ? 24.921 21.557 34.520 1.00 11.38 152 GLY B C 1
ATOM 4211 O O . GLY B 1 154 ? 25.117 20.434 34.975 1.00 12.21 152 GLY B O 1
ATOM 4212 N N . VAL B 1 155 ? 24.611 21.761 33.267 1.00 11.53 153 VAL B N 1
ATOM 4213 C CA . VAL B 1 155 ? 24.580 20.605 32.349 1.00 11.76 153 VAL B CA 1
ATOM 4214 C C . VAL B 1 155 ? 25.965 19.988 32.243 1.00 11.40 153 VAL B C 1
ATOM 4215 O O . VAL B 1 155 ? 26.983 20.692 32.346 1.00 12.09 153 VAL B O 1
ATOM 4219 N N . ASN B 1 156 ? 26.005 18.691 32.015 1.00 12.01 154 ASN B N 1
ATOM 4220 C CA . ASN B 1 156 ? 27.267 17.937 31.938 1.00 11.22 154 ASN B CA 1
ATOM 4221 C C . ASN B 1 156 ? 27.011 16.727 31.082 1.00 10.67 154 ASN B C 1
ATOM 4222 O O . ASN B 1 156 ? 26.360 15.776 31.559 1.00 12.79 154 ASN B O 1
ATOM 4227 N N . TYR B 1 157 ? 27.464 16.745 29.847 1.00 11.01 155 TYR B N 1
ATOM 4228 C CA A TYR B 1 157 ? 27.410 15.522 29.015 0.50 9.79 155 TYR B CA 1
ATOM 4229 C CA B TYR B 1 157 ? 27.321 15.588 28.954 0.50 10.82 155 TYR B CA 1
ATOM 4230 C C . TYR B 1 157 ? 28.287 15.734 27.789 1.00 9.84 155 TYR B C 1
ATOM 4231 O O . TYR B 1 157 ? 28.814 16.833 27.543 1.00 10.69 155 TYR B O 1
ATOM 4248 N N . SER B 1 158 ? 28.527 14.643 27.075 1.00 10.10 156 SER B N 1
ATOM 4249 C CA . SER B 1 158 ? 29.298 14.641 25.832 1.00 9.69 156 SER B CA 1
ATOM 4250 C C . SER B 1 158 ? 28.326 14.471 24.669 1.00 10.57 156 SER B C 1
ATOM 4251 O O . SER B 1 158 ? 27.330 13.755 24.764 1.00 12.55 156 SER B O 1
ATOM 4254 N N . ILE B 1 159 ? 28.742 15.001 23.536 1.00 12.12 157 ILE B N 1
ATOM 4255 C CA . ILE B 1 159 ? 28.048 14.673 22.272 1.00 11.56 157 ILE B CA 1
ATOM 4256 C C . ILE B 1 159 ? 29.116 13.919 21.483 1.00 12.10 157 ILE B C 1
ATOM 4257 O O . ILE B 1 159 ? 30.297 14.236 21.651 1.00 14.24 157 ILE B O 1
ATOM 4262 N N . SER B 1 160 ? 28.736 12.863 20.770 1.00 11.72 158 SER B N 1
ATOM 4263 C CA . SER B 1 160 ? 29.660 12.186 19.836 1.00 11.28 158 SER B CA 1
ATOM 4264 C C . SER B 1 160 ? 28.922 12.169 18.498 1.00 10.47 158 SER B C 1
ATOM 4265 O O . SER B 1 160 ? 27.780 11.721 18.462 1.00 11.04 158 SER B O 1
ATOM 4268 N N . SER B 1 161 ? 29.556 12.712 17.466 1.00 9.73 159 SER B N 1
ATOM 4269 C CA . SER B 1 161 ? 28.941 12.774 16.116 1.00 9.72 159 SER B CA 1
ATOM 4270 C C . SER B 1 161 ? 30.092 12.825 15.110 1.00 9.95 159 SER B C 1
ATOM 4271 O O . SER B 1 161 ? 30.044 13.635 14.185 1.00 11.60 159 SER B O 1
ATOM 4274 N N . ALA B 1 162 ? 31.110 11.999 15.345 1.00 10.61 160 ALA B N 1
ATOM 4275 C CA . ALA B 1 162 ? 32.248 11.894 14.410 1.00 11.33 160 ALA B CA 1
ATOM 4276 C C . ALA B 1 162 ? 32.860 13.290 14.212 1.00 10.38 160 ALA B C 1
ATOM 4277 O O . ALA B 1 162 ? 33.048 13.982 15.205 1.00 11.24 160 ALA B O 1
ATOM 4279 N N . ALA B 1 163 ? 33.167 13.680 12.977 1.00 11.33 161 ALA B N 1
ATOM 4280 C CA . ALA B 1 163 ? 33.834 14.983 12.778 1.00 11.43 161 ALA B CA 1
ATOM 4281 C C . ALA B 1 163 ? 32.954 16.179 13.138 1.00 11.06 161 ALA B C 1
ATOM 4282 O O . ALA B 1 163 ? 33.515 17.273 13.307 1.00 14.03 161 ALA B O 1
ATOM 4284 N N . ALA B 1 164 ? 31.665 16.004 13.313 1.00 10.92 162 ALA B N 1
ATOM 4285 C CA . ALA B 1 164 ? 30.797 17.104 13.742 1.00 10.34 162 ALA B CA 1
ATOM 4286 C C . ALA B 1 164 ? 30.816 17.312 15.258 1.00 9.56 162 ALA B C 1
ATOM 4287 O O . ALA B 1 164 ? 30.296 18.335 15.713 1.00 11.00 162 ALA B O 1
ATOM 4289 N N . THR B 1 165 ? 31.400 16.415 16.028 1.00 9.33 163 THR B N 1
ATOM 4290 C CA . THR B 1 165 ? 31.253 16.322 17.491 1.00 9.29 163 THR B CA 1
ATOM 4291 C C . THR B 1 165 ? 31.321 17.697 18.156 1.00 8.79 163 THR B C 1
ATOM 4292 O O . THR B 1 165 ? 30.381 18.100 18.850 1.00 9.38 163 THR B O 1
ATOM 4296 N N . SER B 1 166 ? 32.460 18.374 18.078 1.00 9.10 164 SER B N 1
ATOM 4297 C CA . SER B 1 166 ? 32.670 19.573 18.922 1.00 9.05 164 SER B CA 1
ATOM 4298 C C . SER B 1 166 ? 31.975 20.788 18.315 1.00 9.21 164 SER B C 1
ATOM 4299 O O . SER B 1 166 ? 31.790 21.763 19.047 1.00 10.57 164 SER B O 1
ATOM 4302 N N . ALA B 1 167 ? 31.591 20.738 17.055 1.00 9.18 165 ALA B N 1
ATOM 4303 C CA . ALA B 1 167 ? 30.729 21.781 16.485 1.00 9.43 165 ALA B CA 1
ATOM 4304 C C . ALA B 1 167 ? 29.308 21.648 17.048 1.00 8.93 165 ALA B C 1
ATOM 4305 O O . ALA B 1 167 ? 28.694 22.646 17.443 1.00 10.21 165 ALA B O 1
ATOM 4307 N N . HIS B 1 168 ? 28.784 20.424 17.111 1.00 9.03 166 HIS B N 1
ATOM 4308 C CA . HIS B 1 168 ? 27.504 20.199 17.773 1.00 9.28 166 HIS B CA 1
ATOM 4309 C C . HIS B 1 168 ? 27.593 20.606 19.252 1.00 9.38 166 HIS B C 1
ATOM 4310 O O . HIS B 1 168 ? 26.616 21.122 19.789 1.00 10.05 166 HIS B O 1
ATOM 4317 N N . CYS B 1 169 ? 28.708 20.371 19.917 1.00 9.42 167 CYS B N 1
ATOM 4318 C CA . CYS B 1 169 ? 28.849 20.802 21.311 1.00 9.76 167 CYS B CA 1
ATOM 4319 C C . CYS B 1 169 ? 28.649 22.323 21.435 1.00 9.46 167 CYS B C 1
ATOM 4320 O O . CYS B 1 169 ? 27.946 22.782 22.338 1.00 10.29 167 CYS B O 1
ATOM 4323 N N . ILE B 1 170 ? 29.290 23.081 20.548 1.00 9.43 168 ILE B N 1
ATOM 4324 C CA . ILE B 1 170 ? 29.156 24.555 20.579 1.00 9.78 168 ILE B CA 1
ATOM 4325 C C . ILE B 1 170 ? 27.717 24.937 20.299 1.00 9.59 168 ILE B C 1
ATOM 4326 O O . ILE B 1 170 ? 27.163 25.822 20.974 1.00 10.44 168 ILE B O 1
ATOM 4331 N N . GLY B 1 171 ? 27.113 24.353 19.260 1.00 10.06 169 GLY B N 1
ATOM 4332 C CA . GLY B 1 171 ? 25.728 24.733 18.939 1.00 10.96 169 GLY B CA 1
ATOM 4333 C C . GLY B 1 171 ? 24.762 24.375 20.054 1.00 11.31 169 GLY B C 1
ATOM 4334 O O . GLY B 1 171 ? 23.827 25.133 20.346 1.00 12.06 169 GLY B O 1
ATOM 4335 N N . GLN B 1 172 ? 24.958 23.242 20.702 1.00 10.95 170 GLN B N 1
ATOM 4336 C CA A GLN B 1 172 ? 24.065 22.795 21.813 0.50 12.08 170 GLN B CA 1
ATOM 4337 C CA B GLN B 1 172 ? 24.059 22.833 21.800 0.50 11.34 170 GLN B CA 1
ATOM 4338 C C . GLN B 1 172 ? 24.294 23.702 23.029 1.00 11.28 170 GLN B C 1
ATOM 4339 O O . GLN B 1 172 ? 23.331 24.019 23.733 1.00 12.87 170 GLN B O 1
ATOM 4350 N N . ALA B 1 173 ? 25.520 24.161 23.239 1.00 10.75 171 ALA B N 1
ATOM 4351 C CA . ALA B 1 173 ? 25.790 25.148 24.300 1.00 11.45 171 ALA B CA 1
ATOM 4352 C C . ALA B 1 173 ? 24.970 26.419 24.036 1.00 11.87 171 ALA B C 1
ATOM 4353 O O . ALA B 1 173 ? 24.313 26.949 24.951 1.00 12.82 171 ALA B O 1
ATOM 4355 N N . MET B 1 174 ? 24.999 26.889 22.789 1.00 11.62 172 MET B N 1
ATOM 4356 C CA . MET B 1 174 ? 24.165 28.025 22.379 1.00 13.07 172 MET B CA 1
ATOM 4357 C C . MET B 1 174 ? 22.683 27.733 22.683 1.00 12.80 172 MET B C 1
ATOM 4358 O O . MET B 1 174 ? 21.987 28.587 23.245 1.00 14.53 172 MET B O 1
ATOM 4363 N N . GLU B 1 175 ? 22.208 26.558 22.316 1.00 12.70 173 GLU B N 1
ATOM 4364 C CA . GLU B 1 175 ? 20.776 26.178 22.525 1.00 13.76 173 GLU B CA 1
ATOM 4365 C C . GLU B 1 175 ? 20.407 26.113 24.021 1.00 13.91 173 GLU B C 1
ATOM 4366 O O . GLU B 1 175 ? 19.308 26.543 24.398 1.00 15.79 173 GLU B O 1
ATOM 4372 N N . GLN B 1 176 ? 21.277 25.647 24.881 1.00 13.55 174 GLN B N 1
ATOM 4373 C CA . GLN B 1 176 ? 20.987 25.622 26.335 1.00 14.69 174 GLN B CA 1
ATOM 4374 C C . GLN B 1 176 ? 20.797 27.048 26.838 1.00 14.75 174 GLN B C 1
ATOM 4375 O O . GLN B 1 176 ? 19.957 27.271 27.728 1.00 16.23 174 GLN B O 1
ATOM 4381 N N . ILE B 1 177 ? 21.601 27.986 26.329 1.00 14.34 175 ILE B N 1
ATOM 4382 C CA . ILE B 1 177 ? 21.478 29.396 26.744 1.00 16.70 175 ILE B CA 1
ATOM 4383 C C . ILE B 1 177 ? 20.156 29.916 26.171 1.00 14.33 175 ILE B C 1
ATOM 4384 O O . ILE B 1 177 ? 19.418 30.607 26.890 1.00 17.54 175 ILE B O 1
ATOM 4389 N N . GLN B 1 178 ? 19.839 29.600 24.914 1.00 15.65 176 GLN B N 1
ATOM 4390 C CA . GLN B 1 178 ? 18.590 30.102 24.293 1.00 17.36 176 GLN B CA 1
ATOM 4391 C C . GLN B 1 178 ? 17.373 29.567 25.041 1.00 16.34 176 GLN B C 1
ATOM 4392 O O . GLN B 1 178 ? 16.338 30.227 25.088 1.00 19.16 176 GLN B O 1
ATOM 4398 N N . LEU B 1 179 ? 17.404 28.326 25.527 1.00 16.27 177 LEU B N 1
ATOM 4399 C CA . LEU B 1 179 ? 16.303 27.730 26.322 1.00 17.61 177 LEU B CA 1
ATOM 4400 C C . LEU B 1 179 ? 16.160 28.403 27.683 1.00 18.48 177 LEU B C 1
ATOM 4401 O O . LEU B 1 179 ? 15.153 28.132 28.351 1.00 22.02 177 LEU B O 1
ATOM 4406 N N . GLY B 1 180 ? 17.125 29.223 28.104 1.00 17.09 178 GLY B N 1
ATOM 4407 C CA . GLY B 1 180 ? 17.083 29.929 29.392 1.00 19.95 178 GLY B CA 1
ATOM 4408 C C . GLY B 1 180 ? 17.657 29.097 30.519 1.00 18.62 178 GLY B C 1
ATOM 4409 O O . GLY B 1 180 ? 17.568 29.536 31.641 1.00 21.18 178 GLY B O 1
ATOM 4410 N N . LYS B 1 181 ? 18.288 27.961 30.212 1.00 17.34 179 LYS B N 1
ATOM 4411 C CA . LYS B 1 181 ? 18.658 26.962 31.229 1.00 17.90 179 LYS B CA 1
ATOM 4412 C C . LYS B 1 181 ? 20.040 27.271 31.773 1.00 16.33 179 LYS B C 1
ATOM 4413 O O . LYS B 1 181 ? 20.290 26.830 32.881 1.00 16.98 179 LYS B O 1
ATOM 4419 N N . GLN B 1 182 ? 20.924 27.875 30.966 1.00 14.45 180 GLN B N 1
ATOM 4420 C CA . GLN B 1 182 ? 22.307 28.142 31.392 1.00 13.31 180 GLN B CA 1
ATOM 4421 C C . GLN B 1 182 ? 22.676 29.569 30.985 1.00 12.66 180 GLN B C 1
ATOM 4422 O O . GLN B 1 182 ? 22.115 30.076 29.994 1.00 16.04 180 GLN B O 1
ATOM 4428 N N . ASP B 1 183 ? 23.649 30.156 31.667 1.00 13.39 181 ASP B N 1
ATOM 4429 C CA . ASP B 1 183 ? 24.258 31.456 31.289 1.00 14.13 181 ASP B CA 1
ATOM 4430 C C . ASP B 1 183 ? 25.643 31.314 30.677 1.00 12.31 181 ASP B C 1
ATOM 4431 O O . ASP B 1 183 ? 26.058 32.186 29.922 1.00 13.75 181 ASP B O 1
ATOM 4436 N N . VAL B 1 184 ? 26.356 30.264 31.050 1.00 11.69 182 VAL B N 1
ATOM 4437 C CA . VAL B 1 184 ? 27.735 29.997 30.595 1.00 11.40 182 VAL B CA 1
ATOM 4438 C C . VAL B 1 184 ? 27.810 28.509 30.324 1.00 11.10 182 VAL B C 1
ATOM 4439 O O . VAL B 1 184 ? 27.362 27.735 31.163 1.00 11.72 182 VAL B O 1
ATOM 4443 N N . VAL B 1 185 ? 28.359 28.132 29.189 1.00 10.40 183 VAL B N 1
ATOM 4444 C CA . VAL B 1 185 ? 28.612 26.719 28.883 1.00 10.23 183 VAL B CA 1
ATOM 4445 C C . VAL B 1 185 ? 29.992 26.615 28.257 1.00 9.80 183 VAL B C 1
ATOM 4446 O O . VAL B 1 185 ? 30.286 27.292 27.258 1.00 11.40 183 VAL B O 1
ATOM 4450 N N . PHE B 1 186 ? 30.843 25.796 28.853 1.00 9.43 184 PHE B N 1
ATOM 4451 C CA . PHE B 1 186 ? 32.122 25.414 28.248 1.00 9.64 184 PHE B CA 1
ATOM 4452 C C . PHE B 1 186 ? 31.840 24.384 27.174 1.00 9.39 184 PHE B C 1
ATOM 4453 O O . PHE B 1 186 ? 31.210 23.356 27.483 1.00 11.28 184 PHE B O 1
ATOM 4461 N N . ALA B 1 187 ? 32.285 24.620 25.951 1.00 9.25 185 ALA B N 1
ATOM 4462 C CA . ALA B 1 187 ? 31.968 23.715 24.837 1.00 9.44 185 ALA B CA 1
ATOM 4463 C C . ALA B 1 187 ? 33.234 23.380 24.092 1.00 8.95 185 ALA B C 1
ATOM 4464 O O . ALA B 1 187 ? 34.046 24.257 23.774 1.00 9.62 185 ALA B O 1
ATOM 4466 N N . GLY B 1 188 ? 33.386 22.124 23.703 1.00 9.14 186 GLY B N 1
ATOM 4467 C CA . GLY B 1 188 ? 34.580 21.740 22.962 1.00 9.46 186 GLY B CA 1
ATOM 4468 C C . GLY B 1 188 ? 34.713 20.260 22.838 1.00 9.01 186 GLY B C 1
ATOM 4469 O O . GLY B 1 188 ? 33.723 19.524 22.747 1.00 9.41 186 GLY B O 1
ATOM 4470 N N . GLY B 1 189 ? 35.952 19.809 22.815 1.00 9.26 187 GLY B N 1
ATOM 4471 C CA . GLY B 1 189 ? 36.213 18.405 22.581 1.00 9.66 187 GLY B CA 1
ATOM 4472 C C . GLY B 1 189 ? 37.676 18.080 22.704 1.00 9.28 187 GLY B C 1
ATOM 4473 O O . GLY B 1 189 ? 38.543 18.958 22.774 1.00 9.88 187 GLY B O 1
ATOM 4474 N N . GLY B 1 190 ? 37.945 16.795 22.681 1.00 9.53 188 GLY B N 1
ATOM 4475 C CA . GLY B 1 190 ? 39.295 16.257 22.709 1.00 9.94 188 GLY B CA 1
ATOM 4476 C C . GLY B 1 190 ? 39.370 14.974 21.920 1.00 9.33 188 GLY B C 1
ATOM 4477 O O . GLY B 1 190 ? 38.363 14.303 21.750 1.00 10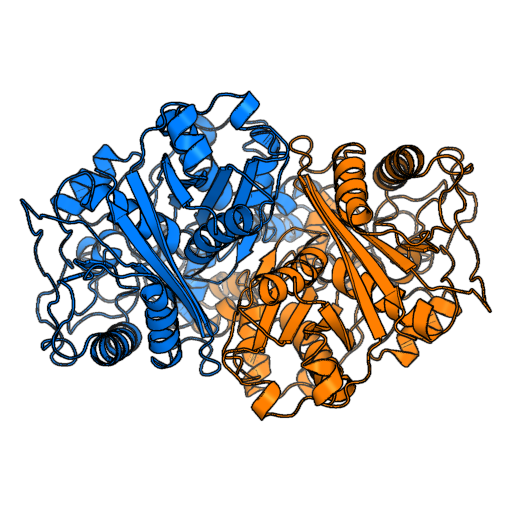.90 188 GLY B O 1
ATOM 4478 N N . GLU B 1 191 ? 40.565 14.631 21.487 1.00 9.30 189 GLU B N 1
ATOM 4479 C CA . GLU B 1 191 ? 40.786 13.397 20.722 1.00 8.86 189 GLU B CA 1
ATOM 4480 C C . GLU B 1 191 ? 42.204 12.896 20.944 1.00 9.32 189 GLU B C 1
ATOM 4481 O O . GLU B 1 191 ? 43.163 13.636 20.752 1.00 9.73 189 GLU B O 1
ATOM 4487 N N . GLU B 1 192 ? 42.316 11.626 21.367 1.00 9.94 190 GLU B N 1
ATOM 4488 C CA . GLU B 1 192 ? 43.597 10.935 21.446 1.00 10.16 190 GLU B CA 1
ATOM 4489 C C . GLU B 1 192 ? 44.070 10.623 20.029 1.00 10.04 190 GLU B C 1
ATOM 4490 O O . GLU B 1 192 ? 43.252 10.345 19.160 1.00 11.50 190 GLU B O 1
ATOM 4496 N N . GLU B 1 193 ? 45.375 10.675 19.825 1.00 10.56 191 GLU B N 1
ATOM 4497 C CA . GLU B 1 193 ? 46.012 10.232 18.579 1.00 11.11 191 GLU B CA 1
ATOM 4498 C C . GLU B 1 193 ? 46.941 9.086 18.933 1.00 10.93 191 GLU B C 1
ATOM 4499 O O . GLU B 1 193 ? 47.886 9.269 19.718 1.00 12.48 191 GLU B O 1
ATOM 4505 N N . HIS B 1 194 ? 46.649 7.914 18.381 1.00 10.20 192 HIS B N 1
ATOM 4506 C CA . HIS B 1 194 ? 47.456 6.718 18.647 1.00 10.99 192 HIS B CA 1
ATOM 4507 C C . HIS B 1 194 ? 47.221 5.720 17.536 1.00 10.16 192 HIS B C 1
ATOM 4508 O O . HIS B 1 194 ? 46.105 5.668 16.992 1.00 10.80 192 HIS B O 1
ATOM 4515 N N . TRP B 1 195 ? 48.219 4.882 17.251 1.00 11.52 193 TRP B N 1
ATOM 4516 C CA . TRP B 1 195 ? 48.051 3.898 16.153 1.00 11.04 193 TRP B CA 1
ATOM 4517 C C . TRP B 1 195 ? 46.862 2.948 16.385 1.00 10.91 193 TRP B C 1
ATOM 4518 O O . TRP B 1 195 ? 46.306 2.465 15.406 1.00 11.84 193 TRP B O 1
ATOM 4529 N N . SER B 1 196 ? 46.468 2.714 17.640 1.00 11.13 194 SER B N 1
ATOM 4530 C CA . SER B 1 196 ? 45.351 1.809 17.932 1.00 11.43 194 SER B CA 1
ATOM 4531 C C . SER B 1 196 ? 44.007 2.354 17.472 1.00 11.39 194 SER B C 1
ATOM 4532 O O . SER B 1 196 ? 43.077 1.572 17.299 1.00 12.55 194 SER B O 1
ATOM 4535 N N . GLN B 1 197 ? 43.907 3.669 17.248 1.00 10.69 195 GLN B N 1
ATOM 4536 C CA . GLN B 1 197 ? 42.745 4.299 16.607 1.00 10.71 195 GLN B CA 1
ATOM 4537 C C . GLN B 1 197 ? 43.018 4.520 15.125 1.00 9.75 195 GLN B C 1
ATOM 4538 O O . GLN B 1 197 ? 42.147 4.239 14.291 1.00 10.59 195 GLN B O 1
ATOM 4544 N N . SER B 1 198 ? 44.199 5.019 14.787 1.00 10.26 196 SER B N 1
ATOM 4545 C CA . SER B 1 198 ? 44.501 5.370 13.381 1.00 10.42 196 SER B CA 1
ATOM 4546 C C . SER B 1 198 ? 44.399 4.143 12.473 1.00 10.48 196 SER B C 1
ATOM 4547 O O . SER B 1 198 ? 43.993 4.284 11.325 1.00 11.14 196 SER B O 1
ATOM 4550 N N . CYS B 1 199 ? 44.718 2.961 12.986 1.00 10.68 197 CYS B N 1
ATOM 4551 C CA . CYS B 1 199 ? 44.678 1.745 12.158 1.00 11.26 197 CYS B CA 1
ATOM 4552 C C . CYS B 1 199 ? 43.260 1.498 11.627 1.00 10.96 197 CYS B C 1
ATOM 4553 O O . CYS B 1 199 ? 43.140 0.899 10.547 1.00 11.71 197 CYS B O 1
ATOM 4556 N N . LEU B 1 200 ? 42.238 1.899 12.376 1.00 10.58 198 LEU B N 1
ATOM 4557 C CA . LEU B 1 200 ? 40.846 1.646 11.954 1.00 11.26 198 LEU B CA 1
ATOM 4558 C C . LEU B 1 200 ? 40.541 2.467 10.706 1.00 10.66 198 LEU B C 1
ATOM 4559 O O . LEU B 1 200 ? 39.826 2.014 9.810 1.00 12.08 198 LEU B O 1
ATOM 4564 N N . PHE B 1 201 ? 41.000 3.716 10.700 1.00 10.79 199 PHE B N 1
ATOM 4565 C CA . PHE B 1 201 ? 40.833 4.601 9.535 1.00 11.17 199 PHE B CA 1
ATOM 4566 C C . PHE B 1 201 ? 41.720 4.165 8.374 1.00 11.45 199 PHE B C 1
ATOM 4567 O O . PHE B 1 201 ? 41.283 4.222 7.209 1.00 12.71 199 PHE B O 1
ATOM 4575 N N . ASP B 1 202 ? 42.932 3.728 8.683 1.00 11.13 200 ASP B N 1
ATOM 4576 C CA . ASP B 1 202 ? 43.819 3.198 7.617 1.00 11.52 200 ASP B CA 1
ATOM 4577 C C . ASP B 1 202 ? 43.107 2.034 6.912 1.00 13.07 200 ASP B C 1
ATOM 4578 O O . ASP B 1 202 ? 43.060 2.031 5.678 1.00 15.65 200 ASP B O 1
ATOM 4583 N N . ALA B 1 203 ? 42.518 1.125 7.691 1.00 12.50 201 ALA B N 1
ATOM 4584 C CA . ALA B 1 203 ? 41.870 -0.083 7.126 1.00 13.17 201 ALA B CA 1
ATOM 4585 C C . ALA B 1 203 ? 40.634 0.243 6.283 1.00 14.39 201 ALA B C 1
ATOM 4586 O O . ALA B 1 203 ? 40.258 -0.597 5.475 1.00 17.01 201 ALA B O 1
ATOM 4588 N N . MET B 1 204 ? 40.020 1.414 6.457 1.00 14.62 202 MET B N 1
ATOM 4589 C CA . MET B 1 204 ? 38.868 1.767 5.583 1.00 18.21 202 MET B CA 1
ATOM 4590 C C . MET B 1 204 ? 39.343 2.533 4.336 1.00 17.99 202 MET B C 1
ATOM 4591 O O . MET B 1 204 ? 38.493 2.890 3.521 1.00 21.94 202 MET B O 1
ATOM 4596 N N . GLY B 1 205 ? 40.648 2.712 4.186 1.00 17.02 203 GLY B N 1
ATOM 4597 C CA . GLY B 1 205 ? 41.220 3.396 3.007 1.00 18.09 203 GLY B CA 1
ATOM 4598 C C . GLY B 1 205 ? 41.103 4.900 3.047 1.00 17.40 203 GLY B C 1
ATOM 4599 O O . GLY B 1 205 ? 41.189 5.508 2.012 1.00 20.07 203 GLY B O 1
ATOM 4600 N N . ALA B 1 206 ? 40.935 5.478 4.219 1.00 14.85 204 ALA B N 1
ATOM 4601 C CA . ALA B 1 206 ? 40.619 6.914 4.360 1.00 14.35 204 ALA B CA 1
ATOM 4602 C C . ALA B 1 206 ? 41.853 7.805 4.424 1.00 13.19 204 ALA B C 1
ATOM 4603 O O . ALA B 1 206 ? 41.682 9.027 4.266 1.00 13.64 204 ALA B O 1
ATOM 4605 N N . LEU B 1 207 ? 43.014 7.261 4.745 1.00 12.08 205 LEU B N 1
ATOM 4606 C CA . LEU B 1 207 ? 44.166 8.085 5.144 1.00 11.20 205 LEU B CA 1
ATOM 4607 C C . LEU B 1 207 ? 45.131 8.279 3.988 1.00 11.68 205 LEU B C 1
ATOM 4608 O O . LEU B 1 207 ? 45.306 7.436 3.122 1.00 14.11 205 LEU B O 1
ATOM 4613 N N . SER B 1 208 ? 45.851 9.392 4.035 1.00 10.69 206 SER B N 1
ATOM 4614 C CA . SER B 1 208 ? 46.935 9.688 3.089 1.00 10.85 206 SER B CA 1
ATOM 4615 C C . SER B 1 208 ? 48.077 8.686 3.239 1.00 11.49 206 SER B C 1
ATOM 4616 O O . SER B 1 208 ? 48.546 8.423 4.369 1.00 13.13 206 SER B O 1
ATOM 4619 N N . THR B 1 209 ? 48.586 8.221 2.108 1.00 12.02 207 THR B N 1
ATOM 4620 C CA . THR B 1 209 ? 49.737 7.313 2.100 1.00 13.34 207 THR B CA 1
ATOM 4621 C C . THR B 1 209 ? 50.846 7.712 1.136 1.00 15.09 207 THR B C 1
ATOM 4622 O O . THR B 1 209 ? 51.935 7.144 1.271 1.00 20.20 207 THR B O 1
ATOM 4626 N N . GLN B 1 210 ? 50.609 8.602 0.184 1.00 13.55 208 GLN B N 1
ATOM 4627 C CA . GLN B 1 210 ? 51.549 8.838 -0.927 1.00 14.60 208 GLN B CA 1
ATOM 4628 C C . GLN B 1 210 ? 52.603 9.885 -0.556 1.00 13.64 208 GLN B C 1
ATOM 4629 O O . GLN B 1 210 ? 53.486 10.162 -1.358 1.00 16.68 208 GLN B O 1
ATOM 4635 N N . TYR B 1 211 ? 52.498 10.475 0.632 1.00 12.96 209 TYR B N 1
ATOM 4636 C CA . TYR B 1 211 ? 53.340 11.598 1.098 1.00 13.20 209 TYR B CA 1
ATOM 4637 C C . TYR B 1 211 ? 54.088 11.257 2.388 1.00 13.15 209 TYR B C 1
ATOM 4638 O O . TYR B 1 211 ? 54.563 12.146 3.110 1.00 13.76 209 TYR B O 1
ATOM 4647 N N . ASN B 1 212 ? 54.281 9.967 2.670 1.00 13.05 210 ASN B N 1
ATOM 4648 C CA . ASN B 1 212 ? 54.906 9.570 3.955 1.00 13.13 210 ASN B CA 1
ATOM 4649 C C . ASN B 1 212 ? 56.349 10.090 4.052 1.00 14.34 210 ASN B C 1
ATOM 4650 O O . ASN B 1 212 ? 56.834 10.332 5.181 1.00 16.80 210 ASN B O 1
ATOM 4655 N N . GLU B 1 213 ? 57.030 10.249 2.928 1.00 15.39 211 GLU B N 1
ATOM 4656 C CA . GLU B 1 213 ? 58.430 10.752 2.935 1.00 18.03 211 GLU B CA 1
ATOM 4657 C C . GLU B 1 213 ? 58.480 12.270 3.047 1.00 17.39 211 GLU B C 1
ATOM 4658 O O . GLU B 1 213 ? 59.559 12.816 3.266 1.00 20.74 211 GLU B O 1
ATOM 4664 N N . THR B 1 214 ? 57.351 12.938 2.834 1.00 15.59 212 THR B N 1
ATOM 4665 C CA . THR B 1 214 ? 57.250 14.405 2.847 1.00 14.97 212 THR B CA 1
ATOM 4666 C C . THR B 1 214 ? 56.019 14.788 3.651 1.00 13.92 212 THR B C 1
ATOM 4667 O O . THR B 1 214 ? 55.025 15.304 3.115 1.00 13.59 212 THR B O 1
ATOM 4671 N N . PRO B 1 215 ? 56.038 14.553 4.977 1.00 13.73 213 PRO B N 1
ATOM 4672 C CA . PRO B 1 215 ? 54.791 14.550 5.727 1.00 13.65 213 PRO B CA 1
ATOM 4673 C C . PRO B 1 215 ? 54.051 15.878 5.719 1.00 13.06 213 PRO B C 1
ATOM 4674 O O . PRO B 1 215 ? 52.848 15.892 5.763 1.00 13.77 213 PRO B O 1
ATOM 4678 N N . GLU B 1 216 ? 54.822 16.960 5.808 1.00 12.98 214 GLU B N 1
ATOM 4679 C CA A GLU B 1 216 ? 54.169 18.302 5.804 0.50 13.16 214 GLU B CA 1
ATOM 4680 C CA B GLU B 1 216 ? 54.196 18.318 5.763 0.50 13.18 214 GLU B CA 1
ATOM 4681 C C . GLU B 1 216 ? 53.290 18.643 4.521 1.00 12.47 214 GLU B C 1
ATOM 4682 O O . GLU B 1 216 ? 52.356 19.552 4.442 1.00 14.47 214 GLU B O 1
ATOM 4693 N 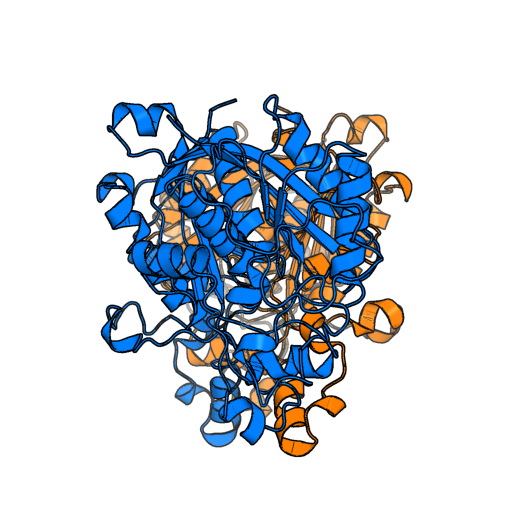N . LYS B 1 217 ? 53.518 17.835 3.469 1.00 12.29 215 LYS B N 1
ATOM 4694 C CA . LYS B 1 217 ? 52.749 18.004 2.223 1.00 12.54 215 LYS B CA 1
ATOM 4695 C C . LYS B 1 217 ? 51.510 17.105 2.175 1.00 11.16 215 LYS B C 1
ATOM 4696 O O . LYS B 1 217 ? 50.782 17.201 1.194 1.00 12.90 215 LYS B O 1
ATOM 4702 N N . ALA B 1 218 ? 51.319 16.227 3.145 1.00 11.39 216 ALA B N 1
ATOM 4703 C CA . ALA B 1 218 ? 50.378 15.114 2.970 1.00 11.31 216 ALA B CA 1
ATOM 4704 C C . ALA B 1 218 ? 48.929 15.588 2.958 1.00 10.81 216 ALA B C 1
ATOM 4705 O O . ALA B 1 218 ? 48.097 15.007 2.238 1.00 12.73 216 ALA B O 1
ATOM 4707 N N . SER B 1 219 ? 48.587 16.563 3.797 1.00 10.49 217 SER B N 1
ATOM 4708 C CA . SER B 1 219 ? 47.216 17.084 3.881 1.00 10.26 217 SER B CA 1
ATOM 4709 C C . SER B 1 219 ? 47.121 18.282 2.934 1.00 10.08 217 SER B C 1
ATOM 4710 O O . SER B 1 219 ? 47.885 19.249 3.086 1.00 10.97 217 SER B O 1
ATOM 4713 N N . ARG B 1 220 ? 46.290 18.172 1.911 1.00 10.18 218 ARG B N 1
ATOM 4714 C CA . ARG B 1 220 ? 46.373 19.061 0.729 1.00 10.24 218 ARG B CA 1
ATOM 4715 C C . ARG B 1 220 ? 44.989 19.187 0.091 1.00 10.59 218 ARG B C 1
ATOM 4716 O O . ARG B 1 220 ? 44.779 18.899 -1.097 1.00 11.16 218 ARG B O 1
ATOM 4724 N N . ALA B 1 221 ? 44.037 19.650 0.894 1.00 10.28 219 ALA B N 1
ATOM 4725 C CA . ALA B 1 221 ? 42.656 19.795 0.426 1.00 10.04 219 ALA B CA 1
ATOM 4726 C C . ALA B 1 221 ? 42.635 20.593 -0.877 1.00 10.48 219 ALA B C 1
ATOM 4727 O O . ALA B 1 221 ? 43.352 21.598 -1.034 1.00 11.70 219 ALA B O 1
ATOM 4729 N N . TYR B 1 222 ? 41.862 20.106 -1.839 1.00 11.75 220 TYR B N 1
ATOM 4730 C CA . TYR B 1 222 ? 41.658 20.728 -3.166 1.00 12.06 220 TYR B CA 1
ATOM 4731 C C . TYR B 1 222 ? 42.824 20.525 -4.130 1.00 12.46 220 TYR B C 1
ATOM 4732 O O . TYR B 1 222 ? 42.656 20.863 -5.304 1.00 14.08 220 TYR B O 1
ATOM 4741 N N . ASP B 1 223 ? 43.944 19.980 -3.683 1.00 11.79 221 ASP B N 1
ATOM 4742 C CA . ASP B 1 223 ? 45.027 19.668 -4.622 1.00 11.80 221 ASP B CA 1
ATOM 4743 C C . ASP B 1 223 ? 44.626 18.468 -5.492 1.00 12.19 221 ASP B C 1
ATOM 4744 O O . ASP B 1 223 ? 43.996 17.514 -4.998 1.00 13.13 221 ASP B O 1
ATOM 4749 N N . ALA B 1 224 ? 45.017 18.510 -6.748 1.00 12.99 222 ALA B N 1
ATOM 4750 C CA . ALA B 1 224 ? 44.670 17.455 -7.703 1.00 13.70 222 ALA B CA 1
ATOM 4751 C C . ALA B 1 224 ? 45.202 16.098 -7.254 1.00 12.59 222 ALA B C 1
ATOM 4752 O O . ALA B 1 224 ? 44.602 15.105 -7.658 1.00 15.57 222 ALA B O 1
ATOM 4754 N N . LYS B 1 225 ? 46.274 16.062 -6.455 1.00 12.10 223 LYS B N 1
ATOM 4755 C CA . LYS B 1 225 ? 46.913 14.796 -6.031 1.00 13.10 223 LYS B CA 1
ATOM 4756 C C . LYS B 1 225 ? 46.724 14.560 -4.531 1.00 12.72 223 LYS B C 1
ATOM 4757 O O . LYS B 1 225 ? 47.458 13.782 -3.932 1.00 13.52 223 LYS B O 1
ATOM 4763 N N . ARG B 1 226 ? 45.668 15.089 -3.942 1.00 12.44 224 ARG B N 1
ATOM 4764 C CA . ARG B 1 226 ? 45.230 14.677 -2.600 1.00 11.58 224 ARG B CA 1
ATOM 4765 C C . ARG B 1 226 ? 44.933 13.181 -2.597 1.00 11.22 224 ARG B C 1
ATOM 4766 O O . ARG B 1 226 ? 44.490 12.638 -3.619 1.00 12.55 224 ARG B O 1
ATOM 4774 N N . ASP B 1 227 ? 45.111 12.556 -1.446 1.00 11.04 225 ASP B N 1
ATOM 4775 C CA . ASP B 1 227 ? 44.954 11.090 -1.407 1.00 11.51 225 ASP B CA 1
ATOM 4776 C C . ASP B 1 227 ? 44.440 10.587 -0.066 1.00 11.41 225 ASP B C 1
ATOM 4777 O O . ASP B 1 227 ? 44.700 9.418 0.276 1.00 12.86 225 ASP B O 1
ATOM 4782 N N . GLY B 1 228 ? 43.676 11.400 0.647 1.00 10.67 226 GLY B N 1
ATOM 4783 C CA . GLY B 1 228 ? 43.102 10.962 1.927 1.00 11.11 226 GLY B CA 1
ATOM 4784 C C . GLY B 1 228 ? 43.458 11.908 3.052 1.00 9.95 226 GLY B C 1
ATOM 4785 O O . GLY B 1 228 ? 44.359 12.736 2.893 1.00 10.49 226 GLY B O 1
ATOM 4786 N N . PHE B 1 229 ? 42.769 11.758 4.175 1.00 10.11 227 PHE B N 1
ATOM 4787 C CA . PHE B 1 229 ? 43.003 12.719 5.278 1.00 10.74 227 PHE B CA 1
ATOM 4788 C C . PHE B 1 229 ? 44.190 12.287 6.141 1.00 9.94 227 PHE B C 1
ATOM 4789 O O . PHE B 1 229 ? 44.657 11.142 6.032 1.00 10.45 227 PHE B O 1
ATOM 4797 N N . VAL B 1 230 ? 44.686 13.222 6.937 1.00 10.07 228 VAL B N 1
ATOM 4798 C CA . VAL B 1 230 ? 45.806 12.946 7.866 1.00 9.47 228 VAL B CA 1
ATOM 4799 C C . VAL B 1 230 ? 45.209 13.058 9.259 1.00 9.98 228 VAL B C 1
ATOM 4800 O O . VAL B 1 230 ? 44.685 14.121 9.609 1.00 10.75 228 VAL B O 1
ATOM 4804 N N . ILE B 1 231 ? 45.280 11.978 10.012 1.00 10.12 229 ILE B N 1
ATOM 4805 C CA . ILE B 1 231 ? 44.663 11.956 11.347 1.00 10.22 229 ILE B CA 1
ATOM 4806 C C . ILE B 1 231 ? 45.479 12.794 12.329 1.00 10.02 229 ILE B C 1
ATOM 4807 O O . ILE B 1 231 ? 46.698 12.904 12.236 1.00 11.29 229 ILE B O 1
ATOM 4812 N N . ALA B 1 232 ? 44.760 13.360 13.305 1.00 9.54 230 ALA B N 1
ATOM 4813 C CA . ALA B 1 232 ? 45.386 14.218 14.335 1.00 9.67 230 ALA B CA 1
ATOM 4814 C C . ALA B 1 232 ? 44.687 14.061 15.674 1.00 9.86 230 ALA B C 1
ATOM 4815 O O . ALA B 1 232 ? 43.589 13.488 15.752 1.00 11.16 230 ALA B O 1
ATOM 4817 N N . GLY B 1 233 ? 45.334 14.584 16.709 1.00 10.70 231 GLY B N 1
ATOM 4818 C CA . GLY B 1 233 ? 44.744 14.666 18.046 1.00 11.34 231 GLY B CA 1
ATOM 4819 C C . GLY B 1 233 ? 44.836 16.048 18.617 1.00 10.67 231 GLY B C 1
ATOM 4820 O O . GLY B 1 233 ? 45.469 16.927 18.032 1.00 13.84 231 GLY B O 1
ATOM 4821 N N . GLY B 1 234 ? 44.211 16.248 19.740 1.00 9.21 232 GLY B N 1
ATOM 4822 C CA . GLY B 1 234 ? 44.297 17.502 20.469 1.00 9.47 232 GLY B CA 1
ATOM 4823 C C . GLY B 1 234 ? 42.994 17.848 21.149 1.00 8.64 232 GLY B C 1
ATOM 4824 O O . GLY B 1 234 ? 42.132 16.990 21.348 1.00 9.95 232 GLY B O 1
ATOM 4825 N N . GLY B 1 235 ? 42.871 19.103 21.560 1.00 9.12 233 GLY B N 1
ATOM 4826 C CA . GLY B 1 235 ? 41.712 19.547 22.332 1.00 9.59 233 GLY B CA 1
ATOM 4827 C C . GLY B 1 235 ? 41.407 20.999 22.065 1.00 8.78 233 GLY B C 1
ATOM 4828 O O . GLY B 1 235 ? 42.301 21.763 21.676 1.00 9.62 233 GLY B O 1
ATOM 4829 N N . GLY B 1 236 ? 40.177 21.365 22.344 1.00 8.96 234 GLY B N 1
ATOM 4830 C CA . GLY B 1 236 ? 39.801 22.780 22.223 1.00 8.71 234 GLY B CA 1
ATOM 4831 C C . GLY B 1 236 ? 38.611 23.052 23.106 1.00 8.96 234 GLY B C 1
ATOM 4832 O O . GLY B 1 236 ? 37.815 22.139 23.343 1.00 9.71 234 GLY B O 1
ATOM 4833 N N . MET B 1 237 ? 38.516 24.282 23.588 1.00 8.91 235 MET B N 1
ATOM 4834 C CA . MET B 1 237 ? 37.373 24.662 24.439 1.00 9.28 235 MET B CA 1
ATOM 4835 C C . MET B 1 237 ? 37.066 26.140 24.225 1.00 9.20 235 MET B C 1
ATOM 4836 O O . MET B 1 237 ? 38.004 26.937 24.125 1.00 10.18 235 MET B O 1
ATOM 4841 N N . VAL B 1 238 ? 35.787 26.444 24.128 1.00 9.01 236 VAL B N 1
ATOM 4842 C CA . VAL B 1 238 ? 35.384 27.873 24.060 1.00 9.21 236 VAL B CA 1
ATOM 4843 C C . VAL B 1 238 ? 34.367 28.125 25.164 1.00 9.62 236 VAL B C 1
ATOM 4844 O O . VAL B 1 238 ? 33.657 27.203 25.571 1.00 10.68 236 VAL B O 1
ATOM 4848 N N . VAL B 1 239 ? 34.369 29.340 25.669 1.00 9.53 237 VAL B N 1
ATOM 4849 C CA . VAL B 1 239 ? 33.366 29.783 26.652 1.00 9.83 237 VAL B CA 1
ATOM 4850 C C . VAL B 1 239 ? 32.206 30.396 25.891 1.00 9.87 237 VAL B C 1
ATOM 4851 O O . VAL B 1 239 ? 32.388 31.439 25.268 1.00 11.12 237 VAL B O 1
ATOM 4855 N N . VAL B 1 240 ? 31.059 29.734 25.947 1.00 10.49 238 VAL B N 1
ATOM 4856 C CA . VAL B 1 240 ? 29.824 30.170 25.284 1.00 10.36 238 VAL B CA 1
ATOM 4857 C C . VAL B 1 240 ? 28.988 30.844 26.367 1.00 10.51 238 VAL B C 1
ATOM 4858 O O . VAL B 1 240 ? 28.754 30.240 27.409 1.00 11.79 238 VAL B O 1
ATOM 4862 N N . GLU B 1 241 ? 28.541 32.072 26.118 1.00 10.92 239 GLU B N 1
ATOM 4863 C CA . GLU B 1 241 ? 28.025 32.900 27.218 1.00 11.19 239 GLU B CA 1
ATOM 4864 C C . GLU B 1 241 ? 26.869 33.765 26.735 1.00 11.30 239 GLU B C 1
ATOM 4865 O O . GLU B 1 241 ? 26.889 34.338 25.634 1.00 11.86 239 GLU B O 1
ATOM 4871 N N . GLU B 1 242 ? 25.879 33.890 27.611 1.00 11.54 240 GLU B N 1
ATOM 4872 C CA . GLU B 1 242 ? 24.757 34.783 27.346 1.00 12.55 240 GLU B CA 1
ATOM 4873 C C . GLU B 1 242 ? 25.258 36.239 27.327 1.00 12.17 240 GLU B C 1
ATOM 4874 O O . GLU B 1 242 ? 26.101 36.653 28.149 1.00 13.12 240 GLU B O 1
ATOM 4880 N N . LEU B 1 243 ? 24.775 37.025 26.382 1.00 13.26 241 LEU B N 1
ATOM 4881 C CA . LEU B 1 243 ? 25.346 38.367 26.135 1.00 13.53 241 LEU B CA 1
ATOM 4882 C C . LEU B 1 243 ? 25.224 39.303 27.336 1.00 13.73 241 LEU B C 1
ATOM 4883 O O . LEU B 1 243 ? 26.200 39.960 27.699 1.00 14.02 241 LEU B O 1
ATOM 4888 N N . GLU B 1 244 ? 24.056 39.416 27.947 1.00 15.26 242 GLU B N 1
ATOM 4889 C CA A GLU B 1 244 ? 23.934 40.367 29.079 0.50 16.39 242 GLU B CA 1
ATOM 4890 C CA B GLU B 1 244 ? 23.924 40.348 29.095 0.50 15.67 242 GLU B CA 1
ATOM 4891 C C . GLU B 1 244 ? 24.870 39.945 30.228 1.00 16.12 242 GLU B C 1
ATOM 4892 O O . GLU B 1 244 ? 25.501 40.820 30.837 1.00 16.50 242 GLU B O 1
ATOM 4903 N N . HIS B 1 245 ? 24.989 38.649 30.496 1.00 14.92 243 HIS B N 1
ATOM 4904 C CA . HIS B 1 245 ? 25.905 38.137 31.537 1.00 15.17 243 HIS B CA 1
ATOM 4905 C C . HIS B 1 245 ? 27.334 38.607 31.207 1.00 13.50 243 HIS B C 1
ATOM 4906 O O . HIS B 1 245 ? 28.067 39.049 32.095 1.00 15.16 243 HIS B O 1
ATOM 4913 N N . ALA B 1 246 ? 27.745 38.429 29.945 1.00 13.37 244 ALA B N 1
ATOM 4914 C CA . ALA B 1 246 ? 29.097 38.805 29.481 1.00 13.26 244 ALA B CA 1
ATOM 4915 C C . ALA B 1 246 ? 29.301 40.308 29.684 1.00 13.89 244 ALA B C 1
ATOM 4916 O O . ALA B 1 246 ? 30.358 40.734 30.211 1.00 15.12 244 ALA B O 1
ATOM 4918 N N . LEU B 1 247 ? 28.359 41.114 29.251 1.00 14.19 245 LEU B N 1
ATOM 4919 C CA . LEU B 1 247 ? 28.516 42.585 29.334 1.00 15.78 245 LEU B CA 1
ATOM 4920 C C . LEU B 1 247 ? 28.590 43.004 30.809 1.00 16.76 245 LEU B C 1
ATOM 4921 O O . LEU B 1 247 ? 29.408 43.866 31.165 1.00 18.91 245 LEU B O 1
ATOM 4926 N N . LYS B 1 248 ? 27.731 42.440 31.658 1.00 17.03 246 LYS B N 1
ATOM 4927 C CA . LYS B 1 248 ? 27.670 42.850 33.087 1.00 18.27 246 LYS B CA 1
ATOM 4928 C C . LYS B 1 248 ? 29.005 42.556 33.788 1.00 17.95 246 LYS B C 1
ATOM 4929 O O . LYS B 1 248 ? 29.373 43.279 34.702 1.00 21.10 246 LYS B O 1
ATOM 4935 N N . ARG B 1 249 ? 29.692 41.482 33.383 1.00 16.04 247 ARG B N 1
ATOM 4936 C CA . ARG B 1 249 ? 30.942 41.082 34.092 1.00 17.17 247 ARG B CA 1
ATOM 4937 C C . ARG B 1 249 ? 32.179 41.633 33.367 1.00 15.99 247 ARG B C 1
ATOM 4938 O O . ARG B 1 249 ? 33.303 41.291 33.787 1.00 17.22 247 ARG B O 1
ATOM 4946 N N . GLY B 1 250 ? 31.983 42.463 32.338 1.00 15.66 248 GLY B N 1
ATOM 4947 C CA . GLY B 1 250 ? 33.122 43.072 31.623 1.00 15.71 248 GLY B CA 1
ATOM 4948 C C . GLY B 1 250 ? 33.945 42.062 30.854 1.00 14.42 248 GLY B C 1
ATOM 4949 O O . GLY B 1 250 ? 35.176 42.173 30.769 1.00 15.72 248 GLY B O 1
ATOM 4950 N N . ALA B 1 251 ? 33.267 41.077 30.291 1.00 13.83 249 ALA B N 1
ATOM 4951 C CA . ALA B 1 251 ? 33.974 40.028 29.534 1.00 13.36 249 ALA B CA 1
ATOM 4952 C C . ALA B 1 251 ? 34.643 40.563 28.275 1.00 13.58 249 ALA B C 1
ATOM 4953 O O . ALA B 1 251 ? 34.197 41.584 27.735 1.00 15.50 249 ALA B O 1
ATOM 4955 N N . LYS B 1 252 ? 35.691 39.876 27.831 1.00 14.10 250 LYS B N 1
ATOM 4956 C CA . LYS B 1 252 ? 36.206 40.166 26.474 1.00 15.46 250 LYS B CA 1
ATOM 4957 C C . LYS B 1 252 ? 35.279 39.350 25.550 1.00 12.37 250 LYS B C 1
ATOM 4958 O O . LYS B 1 252 ? 34.806 38.292 25.973 1.00 14.70 250 LYS B O 1
ATOM 4964 N N . ILE B 1 253 ? 34.971 39.861 24.371 1.00 12.62 251 ILE B N 1
ATOM 4965 C CA . ILE B 1 253 ? 34.007 39.163 23.472 1.00 12.44 251 ILE B CA 1
ATOM 4966 C C . ILE B 1 253 ? 34.646 39.026 22.097 1.00 12.17 251 ILE B C 1
ATOM 4967 O O . ILE B 1 253 ? 34.907 40.031 21.457 1.00 13.11 251 ILE B O 1
ATOM 4972 N N . TYR B 1 254 ? 34.883 37.793 21.680 1.00 12.00 252 TYR B N 1
ATOM 4973 C CA . TYR B 1 254 ? 35.438 37.517 20.334 1.00 12.32 252 TYR B CA 1
ATOM 4974 C C . TYR B 1 254 ? 34.367 37.762 19.274 1.00 11.68 252 TYR B C 1
ATOM 4975 O O . TYR B 1 254 ? 34.607 38.476 18.295 1.00 12.60 252 TYR B O 1
ATOM 4984 N N . ALA B 1 255 ? 33.232 37.105 19.433 1.00 11.73 253 ALA B N 1
ATOM 4985 C CA . ALA B 1 255 ? 32.234 36.987 18.364 1.00 11.48 253 ALA B CA 1
ATOM 4986 C C . ALA B 1 255 ? 30.903 36.572 18.954 1.00 11.23 253 ALA B C 1
ATOM 4987 O O . ALA B 1 255 ? 30.860 35.959 20.031 1.00 12.21 253 ALA B O 1
ATOM 4989 N N . GLU B 1 256 ? 29.846 36.871 18.200 1.00 11.50 254 GLU B N 1
ATOM 4990 C CA . GLU B 1 256 ? 28.491 36.368 18.458 1.00 11.56 254 GLU B CA 1
ATOM 4991 C C . GLU B 1 256 ? 28.294 35.125 17.604 1.00 10.70 254 GLU B C 1
ATOM 4992 O O . GLU B 1 256 ? 28.645 35.127 16.420 1.00 12.46 254 GLU B O 1
ATOM 4998 N N . ILE B 1 257 ? 27.621 34.128 18.152 1.00 11.06 255 ILE B N 1
ATOM 4999 C CA . ILE B 1 257 ? 27.180 32.963 17.359 1.00 11.20 255 ILE B CA 1
ATOM 5000 C C . ILE B 1 257 ? 25.865 33.383 16.708 1.00 11.26 255 ILE B C 1
ATOM 5001 O O . ILE B 1 257 ? 24.866 33.601 17.426 1.00 13.77 255 ILE B O 1
ATOM 5006 N N . VAL B 1 258 ? 25.869 33.561 15.399 1.00 11.57 256 VAL B N 1
ATOM 5007 C CA . VAL B 1 258 ? 24.690 34.096 14.682 1.00 11.98 256 VAL B CA 1
ATOM 5008 C C . VAL B 1 258 ? 23.994 33.048 13.834 1.00 12.80 256 VAL B C 1
ATOM 5009 O O . VAL B 1 258 ? 22.902 33.314 13.366 1.00 13.46 256 VAL B O 1
ATOM 5013 N N . GLY B 1 259 ? 24.599 31.876 13.636 1.00 11.52 257 GLY B N 1
ATOM 5014 C CA . GLY B 1 259 ? 23.925 30.823 12.872 1.00 12.41 257 GLY B CA 1
ATOM 5015 C C . GLY B 1 259 ? 24.462 29.472 13.276 1.00 11.87 257 GLY B C 1
ATOM 5016 O O . GLY B 1 259 ? 25.654 29.325 13.626 1.00 12.02 257 GLY B O 1
ATOM 5017 N N . TYR B 1 260 ? 23.587 28.479 13.226 1.00 11.83 258 TYR B N 1
ATOM 5018 C CA . TYR B 1 260 ? 23.958 27.101 13.548 1.00 11.13 258 TYR B CA 1
ATOM 5019 C C . TYR B 1 260 ? 23.038 26.151 12.798 1.00 11.66 258 TYR B C 1
ATOM 5020 O O . TYR B 1 260 ? 21.819 26.312 12.823 1.00 13.02 258 TYR B O 1
ATOM 5029 N N . GLY B 1 261 ? 23.653 25.248 12.046 1.00 11.72 259 GLY B N 1
ATOM 5030 C CA . GLY B 1 261 ? 22.941 24.163 11.363 1.00 12.45 259 GLY B CA 1
ATOM 5031 C C . GLY B 1 261 ? 23.383 22.817 11.882 1.00 11.81 259 GLY B C 1
ATOM 5032 O O . GLY B 1 261 ? 24.563 22.640 12.161 1.00 12.65 259 GLY B O 1
ATOM 5033 N N . ALA B 1 262 ? 22.439 21.887 11.912 1.00 12.28 260 ALA B N 1
ATOM 5034 C CA . ALA B 1 262 ? 22.722 20.487 12.283 1.00 13.23 260 ALA B CA 1
ATOM 5035 C C . ALA B 1 262 ? 21.710 19.583 11.615 1.00 15.19 260 ALA B C 1
ATOM 5036 O O . ALA B 1 262 ? 20.493 19.708 11.924 1.00 17.07 260 ALA B O 1
ATOM 5038 N N . THR B 1 263 ? 22.170 18.763 10.685 1.00 13.81 261 THR B N 1
ATOM 5039 C CA . THR B 1 263 ? 21.270 17.997 9.821 1.00 13.52 261 THR B CA 1
ATOM 5040 C C . THR B 1 263 ? 21.826 16.587 9.713 1.00 13.54 261 THR B C 1
ATOM 5041 O O . THR B 1 263 ? 22.964 16.277 10.139 1.00 13.82 261 THR B O 1
ATOM 5045 N N . SER B 1 264 ? 21.096 15.773 9.004 1.00 13.59 262 SER B N 1
ATOM 5046 C CA . SER B 1 264 ? 21.442 14.369 8.768 1.00 14.58 262 SER B CA 1
ATOM 5047 C C . SER B 1 264 ? 21.323 14.110 7.276 1.00 15.15 262 SER B C 1
ATOM 5048 O O . SER B 1 264 ? 20.289 14.424 6.652 1.00 16.89 262 SER B O 1
ATOM 5051 N N . ASP B 1 265 ? 22.267 13.380 6.715 1.00 16.32 263 ASP B N 1
ATOM 5052 C CA . ASP B 1 265 ? 22.165 12.943 5.314 1.00 17.24 263 ASP B CA 1
ATOM 5053 C C . ASP B 1 265 ? 21.076 11.900 5.163 1.00 18.72 263 ASP B C 1
ATOM 5054 O O . ASP B 1 265 ? 20.390 11.888 4.121 1.00 20.38 263 ASP B O 1
ATOM 5059 N N . GLY B 1 266 ? 21.014 10.955 6.092 1.00 18.02 264 GLY B N 1
ATOM 5060 C CA . GLY B 1 266 ? 20.100 9.818 5.993 1.00 21.20 264 GLY B CA 1
ATOM 5061 C C . GLY B 1 266 ? 20.354 9.129 4.693 1.00 19.83 264 GLY B C 1
ATOM 5062 O O . GLY B 1 266 ? 19.355 8.707 4.035 1.00 24.93 264 GLY B O 1
ATOM 5063 N N . TYR B 1 267 ? 21.631 8.822 4.385 1.00 18.41 265 TYR B N 1
ATOM 5064 C CA A TYR B 1 267 ? 21.904 8.184 3.094 0.70 20.76 265 TYR B CA 1
ATOM 5065 C CA B TYR B 1 267 ? 22.056 8.349 3.024 0.30 20.56 265 TYR B CA 1
ATOM 5066 C C . TYR B 1 267 ? 23.143 7.266 3.107 1.00 19.39 265 TYR B C 1
ATOM 5067 O O . TYR B 1 267 ? 22.905 6.065 3.084 1.00 20.72 265 TYR B O 1
ATOM 5084 N N . ASP B 1 268 ? 24.376 7.754 3.128 1.00 20.04 266 ASP B N 1
ATOM 5085 C CA A ASP B 1 268 ? 25.674 7.069 3.041 0.50 18.25 266 ASP B CA 1
ATOM 5086 C CA B ASP B 1 268 ? 25.558 6.849 3.144 0.50 20.35 266 ASP B CA 1
ATOM 5087 C C . ASP B 1 268 ? 26.348 7.033 4.429 1.00 19.33 266 ASP B C 1
ATOM 5088 O O . ASP B 1 268 ? 26.437 8.114 5.013 1.00 20.49 266 ASP B O 1
ATOM 5097 N N . MET B 1 269 ? 26.838 5.911 4.907 1.00 19.77 267 MET B N 1
ATOM 5098 C CA A MET B 1 269 ? 27.578 5.805 6.201 0.50 18.72 267 MET B CA 1
ATOM 5099 C CA B MET B 1 269 ? 27.547 5.854 6.193 0.50 18.40 267 MET B CA 1
ATOM 5100 C C . MET B 1 269 ? 28.877 6.617 6.132 1.00 18.22 267 MET B C 1
ATOM 5101 O O . MET B 1 269 ? 29.295 7.176 7.177 1.00 22.06 267 MET B O 1
ATOM 5110 N N . VAL B 1 270 ? 29.526 6.602 4.993 1.00 18.21 268 VAL B N 1
ATOM 5111 C CA . VAL B 1 270 ? 30.897 7.155 4.866 1.00 20.71 268 VAL B CA 1
ATOM 5112 C C . VAL B 1 270 ? 30.968 8.162 3.707 1.00 19.88 268 VAL B C 1
ATOM 5113 O O . VAL B 1 270 ? 31.655 9.172 3.862 1.00 27.87 268 VAL B O 1
ATOM 5117 N N . ALA B 1 271 ? 30.316 7.875 2.588 1.00 21.42 269 ALA B N 1
ATOM 5118 C CA . ALA B 1 271 ? 30.457 8.677 1.349 1.00 22.22 269 ALA B CA 1
ATOM 5119 C C . ALA B 1 271 ? 29.837 10.028 1.655 1.00 25.35 269 ALA B C 1
ATOM 5120 O O . ALA B 1 271 ? 28.836 10.137 2.375 1.00 22.64 269 ALA B O 1
ATOM 5122 N N . PRO B 1 272 ? 30.433 11.093 1.062 1.00 25.53 270 PRO B N 1
ATOM 5123 C CA . PRO B 1 272 ? 29.938 12.449 1.251 1.00 29.92 270 PRO B CA 1
ATOM 5124 C C . PRO B 1 272 ? 28.628 12.689 0.490 1.00 27.86 270 PRO B C 1
ATOM 5125 O O . PRO B 1 272 ? 28.336 12.039 -0.443 1.00 26.37 270 PRO B O 1
ATOM 5129 N N . SER B 1 273 ? 27.763 13.563 0.967 1.00 37.93 271 SER B N 1
ATOM 5130 C CA . SER B 1 273 ? 26.359 13.578 0.449 1.00 41.80 271 SER B CA 1
ATOM 5131 C C . SER B 1 273 ? 26.099 14.722 -0.532 1.00 47.78 271 SER B C 1
ATOM 5132 O O . SER B 1 273 ? 25.240 14.504 -1.446 1.00 47.10 271 SER B O 1
ATOM 5135 N N . GLY B 1 274 ? 26.774 15.865 -0.367 1.00 37.25 272 GLY B N 1
ATOM 5136 C CA . GLY B 1 274 ? 26.408 17.162 -0.984 1.00 38.08 272 GLY B CA 1
ATOM 5137 C C . GLY B 1 274 ? 25.104 17.731 -0.411 1.00 35.89 272 GLY B C 1
ATOM 5138 O O . GLY B 1 274 ? 25.055 18.908 0.008 1.00 32.56 272 GLY B O 1
ATOM 5139 N N . GLU B 1 275 ? 24.024 16.959 -0.489 1.00 37.16 273 GLU B N 1
ATOM 5140 C CA . GLU B 1 275 ? 22.637 17.422 -0.206 1.00 33.05 273 GLU B CA 1
ATOM 5141 C C . GLU B 1 275 ? 22.478 17.738 1.285 1.00 31.19 273 GLU B C 1
ATOM 5142 O O . GLU B 1 275 ? 21.842 18.744 1.627 1.00 27.32 273 GLU B O 1
ATOM 5148 N N . GLY B 1 276 ? 22.978 16.891 2.183 1.00 29.84 274 GLY B N 1
ATOM 5149 C CA . GLY B 1 276 ? 22.802 17.160 3.620 1.00 28.85 274 GLY B CA 1
ATOM 5150 C C . GLY B 1 276 ? 23.554 18.419 4.003 1.00 25.89 274 GLY B C 1
ATOM 5151 O O . GLY B 1 276 ? 23.028 19.182 4.882 1.00 23.15 274 GLY B O 1
ATOM 5152 N N . ALA B 1 277 ? 24.725 18.613 3.383 1.00 25.57 275 ALA B N 1
ATOM 5153 C CA . ALA B 1 277 ? 25.601 19.780 3.591 1.00 24.41 275 ALA B CA 1
ATOM 5154 C C . ALA B 1 277 ? 24.890 21.036 3.120 1.00 19.45 275 ALA B C 1
ATOM 5155 O O . ALA B 1 277 ? 24.975 22.034 3.826 1.00 16.33 275 ALA B O 1
ATOM 5157 N N . ILE B 1 278 ? 24.201 20.989 1.988 1.00 17.37 276 ILE B N 1
ATOM 5158 C CA . ILE B 1 278 ? 23.420 22.160 1.503 1.00 15.37 276 ILE B CA 1
ATOM 5159 C C . ILE B 1 278 ? 22.406 22.503 2.582 1.00 13.89 276 ILE B C 1
ATOM 5160 O O . ILE B 1 278 ? 22.319 23.664 2.982 1.00 13.36 276 ILE B O 1
ATOM 5165 N N . ARG B 1 279 ? 21.629 21.532 3.049 1.00 15.22 277 ARG B N 1
ATOM 5166 C CA . ARG B 1 279 ? 20.582 21.850 4.045 1.00 16.39 277 ARG B CA 1
ATOM 5167 C C . ARG B 1 279 ? 21.203 22.380 5.345 1.00 14.06 277 ARG B C 1
ATOM 5168 O O . ARG B 1 279 ? 20.635 23.293 5.957 1.00 15.21 277 ARG B O 1
ATOM 5176 N N . CYS B 1 280 ? 22.353 21.853 5.747 1.00 14.20 278 CYS B N 1
ATOM 5177 C CA . CYS B 1 280 ? 22.999 22.294 6.996 1.00 12.93 278 CYS B CA 1
ATOM 5178 C C . CYS B 1 280 ? 23.475 23.737 6.857 1.00 12.42 278 CYS B C 1
ATOM 5179 O O . CYS B 1 280 ? 23.217 24.560 7.729 1.00 12.70 278 CYS B O 1
ATOM 5182 N N . MET B 1 281 ? 24.125 24.051 5.741 1.00 11.93 279 MET B N 1
ATOM 5183 C CA . MET B 1 281 ? 24.579 25.434 5.512 1.00 11.93 279 MET B CA 1
ATOM 5184 C C . MET B 1 281 ? 23.375 26.369 5.432 1.00 11.44 279 MET B C 1
ATOM 5185 O O . MET B 1 281 ? 23.402 27.474 6.005 1.00 12.74 279 MET B O 1
ATOM 5190 N N . GLN B 1 282 ? 22.320 25.966 4.743 1.00 12.24 280 GLN B N 1
ATOM 5191 C CA . GLN B 1 282 ? 21.127 26.857 4.619 1.00 13.13 280 GLN B CA 1
ATOM 5192 C C . GLN B 1 282 ? 20.531 27.097 6.010 1.00 13.17 280 GLN B C 1
ATOM 5193 O O . GLN B 1 282 ? 20.068 28.232 6.288 1.00 13.67 280 GLN B O 1
ATOM 5199 N N . GLN B 1 283 ? 20.450 26.066 6.847 1.00 13.05 281 GLN B N 1
ATOM 5200 C CA . GLN B 1 283 ? 19.878 26.247 8.191 1.00 13.14 281 GLN B CA 1
ATOM 5201 C C . GLN B 1 283 ? 20.729 27.226 9.004 1.00 12.29 281 GLN B C 1
ATOM 5202 O O . GLN B 1 283 ? 20.160 28.080 9.731 1.00 13.66 281 GLN B O 1
ATOM 5208 N N . ALA B 1 284 ? 22.047 27.118 8.903 1.00 12.57 282 ALA B N 1
ATOM 5209 C CA . ALA B 1 284 ? 22.925 28.062 9.619 1.00 12.75 282 ALA B CA 1
ATOM 5210 C C . ALA B 1 284 ? 22.703 29.482 9.091 1.00 12.98 282 ALA B C 1
ATOM 5211 O O . ALA B 1 284 ? 22.727 30.427 9.875 1.00 14.78 282 ALA B O 1
ATOM 5213 N N . LEU B 1 285 ? 22.542 29.619 7.781 1.00 12.40 283 LEU B N 1
ATOM 5214 C CA . LEU B 1 285 ? 22.535 30.937 7.136 1.00 13.31 283 LEU B CA 1
ATOM 5215 C C . LEU B 1 285 ? 21.158 31.602 7.284 1.00 13.18 283 LEU B C 1
ATOM 5216 O O . LEU B 1 285 ? 21.082 32.805 7.046 1.00 14.80 283 LEU B O 1
ATOM 5221 N N . ALA B 1 286 ? 20.126 30.842 7.623 1.00 13.97 284 ALA B N 1
ATOM 5222 C CA . ALA B 1 286 ? 18.745 31.368 7.689 1.00 14.75 284 ALA B CA 1
ATOM 5223 C C . ALA B 1 286 ? 18.634 32.506 8.715 1.00 14.65 284 ALA B C 1
ATOM 5224 O O . ALA B 1 286 ? 17.704 33.326 8.586 1.00 18.19 284 ALA B O 1
ATOM 5226 N N . THR B 1 287 ? 19.513 32.530 9.712 1.00 14.10 285 THR B N 1
ATOM 5227 C CA . THR B 1 287 ? 19.483 33.533 10.795 1.00 14.45 285 THR B CA 1
ATOM 5228 C C . THR B 1 287 ? 20.532 34.621 10.592 1.00 14.34 285 THR B C 1
ATOM 5229 O O . THR B 1 287 ? 20.712 35.411 11.505 1.00 15.87 285 THR B O 1
ATOM 5233 N N . VAL B 1 288 ? 21.187 34.649 9.442 1.00 13.96 286 VAL B N 1
ATOM 5234 C CA . VAL B 1 288 ? 22.344 35.524 9.173 1.00 14.47 286 VAL B CA 1
ATOM 5235 C C . VAL B 1 288 ? 21.962 36.501 8.078 1.00 14.96 286 VAL B C 1
ATOM 5236 O O . VAL B 1 288 ? 21.682 36.091 6.954 1.00 20.20 286 VAL B O 1
ATOM 5240 N N . ASP B 1 289 ? 22.055 37.786 8.365 1.00 18.32 287 ASP B N 1
ATOM 5241 C CA . ASP B 1 289 ? 21.793 38.812 7.321 1.00 22.00 287 ASP B CA 1
ATOM 5242 C C . ASP B 1 289 ? 23.084 39.340 6.694 1.00 20.14 287 ASP B C 1
ATOM 5243 O O . ASP B 1 289 ? 23.028 39.806 5.561 1.00 26.51 287 ASP B O 1
ATOM 5248 N N . ALA B 1 290 ? 24.200 39.275 7.376 1.00 17.68 288 ALA B N 1
ATOM 5249 C CA . ALA B 1 290 ? 25.485 39.805 6.892 1.00 17.40 288 ALA B CA 1
ATOM 5250 C C . ALA B 1 290 ? 26.044 38.873 5.822 1.00 16.59 288 ALA B C 1
ATOM 5251 O O . ALA B 1 290 ? 25.849 37.665 5.872 1.00 17.51 288 ALA B O 1
ATOM 5253 N N . PRO B 1 291 ? 26.825 39.399 4.863 1.00 16.54 289 PRO B N 1
ATOM 5254 C CA . PRO B 1 291 ? 27.523 38.546 3.925 1.00 16.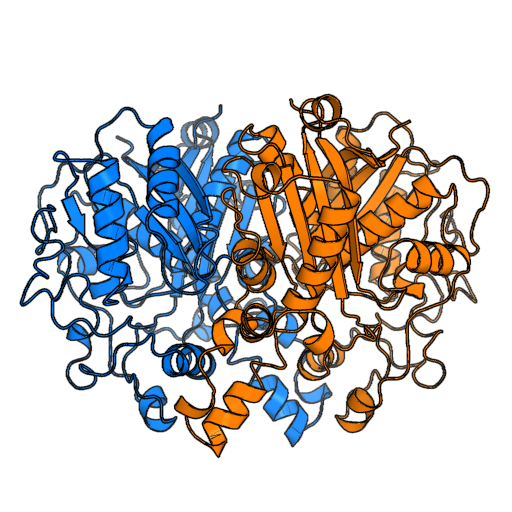51 289 PRO B CA 1
ATOM 5255 C C . PRO B 1 291 ? 28.575 37.699 4.646 1.00 14.81 289 PRO B C 1
ATOM 5256 O O . PRO B 1 291 ? 29.180 38.137 5.604 1.00 15.86 289 PRO B O 1
ATOM 5260 N N . ILE B 1 292 ? 28.767 36.482 4.148 1.00 14.94 290 ILE B N 1
ATOM 5261 C CA . ILE B 1 292 ? 29.849 35.620 4.644 1.00 14.36 290 ILE B CA 1
ATOM 5262 C C . ILE B 1 292 ? 31.159 36.070 4.021 1.00 13.89 290 ILE B C 1
ATOM 5263 O O . ILE B 1 292 ? 31.277 36.120 2.796 1.00 15.98 290 ILE B O 1
ATOM 5268 N N . ASP B 1 293 ? 32.135 36.363 4.862 1.00 12.39 291 ASP B N 1
ATOM 5269 C CA . ASP B 1 293 ? 33.456 36.838 4.406 1.00 13.02 291 ASP B CA 1
ATOM 5270 C C . ASP B 1 293 ? 34.428 35.681 4.174 1.00 14.04 291 ASP B C 1
ATOM 5271 O O . ASP B 1 293 ? 35.402 35.855 3.439 1.00 16.82 291 ASP B O 1
ATOM 5276 N N . TYR B 1 294 ? 34.236 34.562 4.850 1.00 12.71 292 TYR B N 1
ATOM 5277 C CA . TYR B 1 294 ? 35.178 33.432 4.830 1.00 12.03 292 TYR B CA 1
ATOM 5278 C C . TYR B 1 294 ? 34.431 32.175 5.242 1.00 11.64 292 TYR B C 1
ATOM 5279 O O . TYR B 1 294 ? 33.685 32.217 6.232 1.00 12.37 292 TYR B O 1
ATOM 5288 N N . LEU B 1 295 ? 34.694 31.089 4.510 1.00 11.70 293 LEU B N 1
ATOM 5289 C CA . LEU B 1 295 ? 34.219 29.726 4.837 1.00 11.35 293 LEU B CA 1
ATOM 5290 C C . LEU B 1 295 ? 35.421 28.818 5.068 1.00 10.57 293 LEU B C 1
ATOM 5291 O O . LEU B 1 295 ? 36.216 28.590 4.157 1.00 11.45 293 LEU B O 1
ATOM 5296 N N . ASN B 1 296 ? 35.474 28.288 6.289 1.00 10.21 294 ASN B N 1
ATOM 5297 C CA . ASN B 1 296 ? 36.403 27.218 6.676 1.00 10.34 294 ASN B CA 1
ATOM 5298 C C . ASN B 1 296 ? 35.690 25.893 6.404 1.00 9.67 294 ASN B C 1
ATOM 5299 O O . ASN B 1 296 ? 34.811 25.484 7.185 1.00 10.09 294 ASN B O 1
ATOM 5304 N N . THR B 1 297 ? 36.039 25.252 5.305 1.00 10.28 295 THR B N 1
ATOM 5305 C CA . THR B 1 297 ? 35.353 24.038 4.902 1.00 10.41 295 THR B CA 1
ATOM 5306 C C . THR B 1 297 ? 35.715 22.889 5.845 1.00 10.31 295 THR B C 1
ATOM 5307 O O . THR B 1 297 ? 36.616 22.960 6.688 1.00 11.59 295 THR B O 1
ATOM 5311 N N . HIS B 1 298 ? 34.959 21.808 5.689 1.00 10.52 296 HIS B N 1
ATOM 5312 C CA . HIS B 1 298 ? 35.344 20.526 6.303 1.00 10.85 296 HIS B CA 1
ATOM 5313 C C . HIS B 1 298 ? 36.645 20.037 5.671 1.00 10.55 296 HIS B C 1
ATOM 5314 O O . HIS B 1 298 ? 37.614 19.711 6.368 1.00 11.64 296 HIS B O 1
ATOM 5321 N N . GLY B 1 299 ? 36.681 20.021 4.342 1.00 11.39 297 GLY B N 1
ATOM 5322 C CA . GLY B 1 299 ? 37.908 19.968 3.529 1.00 11.75 297 GLY B CA 1
ATOM 5323 C C . GLY B 1 299 ? 38.983 19.041 4.077 1.00 10.37 297 GLY B C 1
ATOM 5324 O O . GLY B 1 299 ? 40.090 19.479 4.412 1.00 11.19 297 GLY B O 1
ATOM 5325 N N . THR B 1 300 ? 38.710 17.748 4.088 1.00 10.62 298 THR B N 1
ATOM 5326 C CA . THR B 1 300 ? 39.631 16.791 4.715 1.00 10.27 298 THR B CA 1
ATOM 5327 C C . THR B 1 300 ? 40.763 16.280 3.827 1.00 10.10 298 THR B C 1
ATOM 5328 O O . THR B 1 300 ? 41.600 15.564 4.352 1.00 11.41 298 THR B O 1
ATOM 5332 N N . SER B 1 301 ? 40.819 16.685 2.575 1.00 10.11 299 SER B N 1
ATOM 5333 C CA . SER B 1 301 ? 41.876 16.220 1.641 1.00 10.97 299 SER B CA 1
ATOM 5334 C C . SER B 1 301 ? 41.549 14.828 1.092 1.00 11.08 299 SER B C 1
ATOM 5335 O O . SER B 1 301 ? 42.440 14.063 0.743 1.00 11.66 299 SER B O 1
ATOM 5338 N N . THR B 1 302 ? 40.272 14.561 0.911 1.00 13.22 300 THR B N 1
ATOM 5339 C CA . THR B 1 302 ? 39.807 13.316 0.293 1.00 12.99 300 THR B CA 1
ATOM 5340 C C . THR B 1 302 ? 39.386 13.627 -1.137 1.00 14.06 300 THR B C 1
ATOM 5341 O O . THR B 1 302 ? 38.819 14.691 -1.446 1.00 14.81 300 THR B O 1
ATOM 5345 N N . PRO B 1 303 ? 39.624 12.698 -2.074 1.00 13.82 301 PRO B N 1
ATOM 5346 C CA . PRO B 1 303 ? 39.169 12.875 -3.451 1.00 14.99 301 PRO B CA 1
ATOM 5347 C C . PRO B 1 303 ? 37.689 13.240 -3.575 1.00 15.55 301 PRO B C 1
ATOM 5348 O O . PRO B 1 303 ? 37.343 14.248 -4.192 1.00 18.69 301 PRO B O 1
ATOM 5352 N N . VAL B 1 304 ? 36.810 12.424 -3.045 1.00 15.82 302 VAL B N 1
ATOM 5353 C CA . VAL B 1 304 ? 35.353 12.629 -3.223 1.00 17.11 302 VAL B CA 1
ATOM 5354 C C . VAL B 1 304 ? 34.852 13.709 -2.270 1.00 15.89 302 VAL B C 1
ATOM 5355 O O . VAL B 1 304 ? 34.102 14.575 -2.695 1.00 17.54 302 VAL B O 1
ATOM 5359 N N . GLY B 1 305 ? 35.271 13.687 -1.021 1.00 15.09 303 GLY B N 1
ATOM 5360 C CA . GLY B 1 305 ? 34.706 14.603 -0.024 1.00 14.35 303 GLY B CA 1
ATOM 5361 C C . GLY B 1 305 ? 34.973 16.045 -0.367 1.00 13.70 303 GLY B C 1
ATOM 5362 O O . GLY B 1 305 ? 34.068 16.904 -0.209 1.00 14.29 303 GLY B O 1
ATOM 5363 N N . ASP B 1 306 ? 36.194 16.368 -0.774 1.00 12.74 304 ASP B N 1
ATOM 5364 C CA . ASP B 1 306 ? 36.496 17.792 -1.011 1.00 12.80 304 ASP B CA 1
ATOM 5365 C C . ASP B 1 306 ? 35.543 18.319 -2.065 1.00 14.20 304 ASP B C 1
ATOM 5366 O O . ASP B 1 306 ? 35.047 19.452 -1.918 1.00 14.65 304 ASP B O 1
ATOM 5371 N N . VAL B 1 307 ? 35.341 17.566 -3.136 1.00 14.35 305 VAL B N 1
ATOM 5372 C CA . VAL B 1 307 ? 34.502 18.024 -4.270 1.00 15.11 305 VAL B CA 1
ATOM 5373 C C . VAL B 1 307 ? 33.028 18.003 -3.874 1.00 14.62 305 VAL B C 1
ATOM 5374 O O . VAL B 1 307 ? 32.309 18.925 -4.240 1.00 16.03 305 VAL B O 1
ATOM 5378 N N . ALA B 1 308 ? 32.560 16.985 -3.148 1.00 15.56 306 ALA B N 1
ATOM 5379 C CA . ALA B 1 308 ? 31.125 16.922 -2.776 1.00 15.44 306 ALA B CA 1
ATOM 5380 C C . ALA B 1 308 ? 30.760 18.172 -1.974 1.00 14.48 306 ALA B C 1
ATOM 5381 O O . ALA B 1 308 ? 29.699 18.775 -2.196 1.00 15.45 306 ALA B O 1
ATOM 5383 N N . GLU B 1 309 ? 31.598 18.548 -1.027 1.00 13.43 307 GLU B N 1
ATOM 5384 C CA . GLU B 1 309 ? 31.309 19.751 -0.209 1.00 13.61 307 GLU B CA 1
ATOM 5385 C C . GLU B 1 309 ? 31.324 20.994 -1.094 1.00 13.62 307 GLU B C 1
ATOM 5386 O O . GLU B 1 309 ? 30.428 21.823 -0.948 1.00 14.02 307 GLU B O 1
ATOM 5392 N N . ILE B 1 310 ? 32.288 21.119 -1.995 1.00 13.46 308 ILE B N 1
ATOM 5393 C CA . ILE B 1 310 ? 32.330 22.287 -2.900 1.00 14.45 308 ILE B CA 1
ATOM 5394 C C . ILE B 1 310 ? 31.097 22.315 -3.805 1.00 14.34 308 ILE B C 1
ATOM 5395 O O . ILE B 1 310 ? 30.595 23.408 -4.038 1.00 15.22 308 ILE B O 1
ATOM 5400 N N . ARG B 1 311 ? 30.586 21.178 -4.254 1.00 15.25 309 ARG B N 1
ATOM 5401 C CA . ARG B 1 311 ? 29.325 21.166 -5.017 1.00 15.80 309 ARG B CA 1
ATOM 5402 C C . ARG B 1 311 ? 28.225 21.815 -4.170 1.00 15.44 309 ARG B C 1
ATOM 5403 O O . ARG B 1 311 ? 27.423 22.618 -4.707 1.00 16.63 309 ARG B O 1
ATOM 5411 N N . GLY B 1 312 ? 28.163 21.464 -2.887 1.00 15.13 310 GLY B N 1
ATOM 5412 C CA . GLY B 1 312 ? 27.168 22.052 -1.985 1.00 16.24 310 GLY B CA 1
ATOM 5413 C C . GLY B 1 312 ? 27.374 23.549 -1.819 1.00 16.02 310 GLY B C 1
ATOM 5414 O O . GLY B 1 312 ? 26.396 24.297 -1.843 1.00 16.36 310 GLY B O 1
ATOM 5415 N N . VAL B 1 313 ? 28.627 23.972 -1.630 1.00 14.87 311 VAL B N 1
ATOM 5416 C CA . VAL B 1 313 ? 28.941 25.416 -1.483 1.00 15.32 311 VAL B CA 1
ATOM 5417 C C . VAL B 1 313 ? 28.468 26.136 -2.746 1.00 16.26 311 VAL B C 1
ATOM 5418 O O . VAL B 1 313 ? 27.878 27.213 -2.630 1.00 17.15 311 VAL B O 1
ATOM 5422 N N . ARG B 1 314 ? 28.726 25.594 -3.933 1.00 17.07 312 ARG B N 1
ATOM 5423 C CA . ARG B 1 314 ? 28.355 26.253 -5.207 1.00 19.62 312 ARG B CA 1
ATOM 5424 C C . ARG B 1 314 ? 26.829 26.396 -5.228 1.00 18.96 312 ARG B C 1
ATOM 5425 O O . ARG B 1 314 ? 26.333 27.449 -5.667 1.00 23.45 312 ARG B O 1
ATOM 5433 N N . GLU B 1 315 ? 26.091 25.375 -4.803 1.00 19.81 313 GLU B N 1
ATOM 5434 C CA . GLU B 1 315 ? 24.608 25.403 -4.816 1.00 22.33 313 GLU B CA 1
ATOM 5435 C C . GLU B 1 315 ? 24.086 26.456 -3.822 1.00 21.87 313 GLU B C 1
ATOM 5436 O O . GLU B 1 315 ? 23.094 27.119 -4.136 1.00 27.72 313 GLU B O 1
ATOM 5442 N N . VAL B 1 316 ? 24.695 26.580 -2.653 1.00 18.82 314 VAL B N 1
ATOM 5443 C CA . VAL B 1 316 ? 24.266 27.540 -1.598 1.00 17.57 314 VAL B CA 1
ATOM 5444 C C . VAL B 1 316 ? 24.582 28.975 -2.043 1.00 17.47 314 VAL B C 1
ATOM 5445 O O . VAL B 1 316 ? 23.736 29.867 -1.871 1.00 22.78 314 VAL B O 1
ATOM 5449 N N . PHE B 1 317 ? 25.788 29.231 -2.541 1.00 17.75 315 PHE B N 1
ATOM 5450 C CA . PHE B 1 317 ? 26.280 30.616 -2.708 1.00 17.63 315 PHE B CA 1
ATOM 5451 C C . PHE B 1 317 ? 26.277 31.082 -4.164 1.00 20.93 315 PHE B C 1
ATOM 5452 O O . PHE B 1 317 ? 26.322 32.316 -4.391 1.00 22.18 315 PHE B O 1
ATOM 5460 N N . GLY B 1 318 ? 26.341 30.163 -5.120 1.00 25.72 316 GLY B N 1
ATOM 5461 C CA . GLY B 1 318 ? 26.507 30.578 -6.529 1.00 28.46 316 GLY B CA 1
ATOM 5462 C C . GLY B 1 318 ? 27.695 31.490 -6.765 1.00 32.72 316 GLY B C 1
ATOM 5463 O O . GLY B 1 318 ? 28.813 31.196 -6.282 1.00 36.49 316 GLY B O 1
ATOM 5464 N N . ASP B 1 319 ? 27.466 32.593 -7.487 1.00 36.32 317 ASP B N 1
ATOM 5465 C CA . ASP B 1 319 ? 28.532 33.549 -7.883 1.00 41.32 317 ASP B CA 1
ATOM 5466 C C . ASP B 1 319 ? 28.992 34.418 -6.702 1.00 32.00 317 ASP B C 1
ATOM 5467 O O . ASP B 1 319 ? 29.984 35.125 -6.870 1.00 36.41 317 ASP B O 1
ATOM 5472 N N . LYS B 1 320 ? 28.354 34.298 -5.532 1.00 24.10 318 LYS B N 1
ATOM 5473 C CA . LYS B 1 320 ? 28.707 35.071 -4.315 1.00 24.01 318 LYS B CA 1
ATOM 5474 C C . LYS B 1 320 ? 29.364 34.188 -3.262 1.00 22.65 318 LYS B C 1
ATOM 5475 O O . LYS B 1 320 ? 29.275 34.510 -2.053 1.00 24.20 318 LYS B O 1
ATOM 5481 N N . ALA B 1 321 ? 30.092 33.164 -3.686 1.00 19.51 319 ALA B N 1
ATOM 5482 C CA . ALA B 1 321 ? 30.815 32.323 -2.709 1.00 17.73 319 ALA B CA 1
ATOM 5483 C C . ALA B 1 321 ? 31.846 33.172 -1.986 1.00 17.98 319 ALA B C 1
ATOM 5484 O O . ALA B 1 321 ? 32.530 34.021 -2.573 1.00 19.73 319 ALA B O 1
ATOM 5486 N N . PRO B 1 322 ? 32.009 32.944 -0.679 1.00 16.99 320 PRO B N 1
ATOM 5487 C CA . PRO B 1 322 ? 33.051 33.610 0.089 1.00 17.56 320 PRO B CA 1
ATOM 5488 C C . PRO B 1 322 ? 34.417 33.009 -0.213 1.00 15.80 320 PRO B C 1
ATOM 5489 O O . PRO B 1 322 ? 34.507 31.925 -0.783 1.00 16.70 320 PRO B O 1
ATOM 5493 N N . ALA B 1 323 ? 35.468 33.706 0.173 1.00 15.88 321 ALA B N 1
ATOM 5494 C CA . ALA B 1 323 ? 36.812 33.139 0.255 1.00 15.22 321 ALA B CA 1
ATOM 5495 C C . ALA B 1 323 ? 36.733 31.822 1.032 1.00 13.32 321 ALA B C 1
ATOM 5496 O O . ALA B 1 323 ? 36.046 31.759 2.066 1.00 13.72 321 ALA B O 1
ATOM 5498 N N . ILE B 1 324 ? 37.425 30.798 0.537 1.00 13.05 322 ILE B N 1
ATOM 5499 C CA . ILE B 1 324 ? 37.409 29.444 1.107 1.00 13.13 322 ILE B CA 1
ATOM 5500 C C . ILE B 1 324 ? 38.830 28.998 1.407 1.00 12.38 322 ILE B C 1
ATOM 5501 O O . ILE B 1 324 ? 39.724 29.153 0.571 1.00 13.66 322 ILE B O 1
ATOM 5506 N N . SER B 1 325 ? 39.005 28.344 2.537 1.00 11.50 323 SER B N 1
ATOM 5507 C CA . SER B 1 325 ? 40.202 27.519 2.737 1.00 11.71 323 SER B CA 1
ATOM 5508 C C . SER B 1 325 ? 39.828 26.373 3.676 1.00 10.64 323 SER B C 1
ATOM 5509 O O . SER B 1 325 ? 38.914 26.503 4.476 1.00 11.66 323 SER B O 1
ATOM 5512 N N . SER B 1 326 ? 40.583 25.305 3.547 1.00 10.60 324 SER B N 1
ATOM 5513 C CA . SER B 1 326 ? 40.611 24.246 4.562 1.00 10.22 324 SER B CA 1
ATOM 5514 C C . SER B 1 326 ? 41.872 24.415 5.374 1.00 10.44 324 SER B C 1
ATOM 5515 O O . SER B 1 326 ? 42.953 24.405 4.813 1.00 12.31 324 SER B O 1
ATOM 5518 N N . THR B 1 327 ? 41.732 24.548 6.682 1.00 9.95 325 THR B N 1
ATOM 5519 C CA . THR B 1 327 ? 42.893 24.544 7.576 1.00 10.12 325 THR B CA 1
ATOM 5520 C C . THR B 1 327 ? 43.355 23.128 7.902 1.00 9.83 325 THR B C 1
ATOM 5521 O O . THR B 1 327 ? 44.421 22.973 8.506 1.00 10.06 325 THR B O 1
ATOM 5525 N N . LYS B 1 328 ? 42.632 22.102 7.455 1.00 9.60 326 LYS B N 1
ATOM 5526 C CA . LYS B 1 328 ? 43.110 20.727 7.671 1.00 9.66 326 LYS B CA 1
ATOM 5527 C C . LYS B 1 328 ? 44.370 20.461 6.881 1.00 9.37 326 LYS B C 1
ATOM 5528 O O . LYS B 1 328 ? 45.134 19.553 7.270 1.00 9.74 326 LYS B O 1
ATOM 5534 N N . SER B 1 329 ? 44.678 21.214 5.834 1.00 9.72 327 SER B N 1
ATOM 5535 C CA . SER B 1 329 ? 45.956 21.054 5.118 1.00 10.03 327 SER B CA 1
ATOM 5536 C C . SER B 1 329 ? 47.135 21.380 6.059 1.00 10.93 327 SER B C 1
ATOM 5537 O O . SER B 1 329 ? 48.227 20.898 5.837 1.00 11.92 327 SER B O 1
ATOM 5540 N N . LEU B 1 330 ? 46.892 22.213 7.056 1.00 10.01 328 LEU B N 1
ATOM 5541 C CA . LEU B 1 330 ? 47.897 22.532 8.089 1.00 10.79 328 LEU B CA 1
ATOM 5542 C C . LEU B 1 330 ? 47.777 21.579 9.286 1.00 9.78 328 LEU B C 1
ATOM 5543 O O . LEU B 1 330 ? 48.810 21.123 9.806 1.00 11.21 328 LEU B O 1
ATOM 5548 N N . SER B 1 331 ? 46.559 21.364 9.762 1.00 10.45 329 SER B N 1
ATOM 5549 C CA . SER B 1 331 ? 46.343 20.761 11.097 1.00 10.92 329 SER B CA 1
ATOM 5550 C C . SER B 1 331 ? 46.090 19.248 11.034 1.00 10.83 329 SER B C 1
ATOM 5551 O O . SER B 1 331 ? 46.129 18.610 12.075 1.00 11.15 329 SER B O 1
ATOM 5554 N N . GLY B 1 332 ? 45.669 18.777 9.871 1.00 10.16 330 GLY B N 1
ATOM 5555 C CA . GLY B 1 332 ? 45.163 17.399 9.827 1.00 10.74 330 GLY B CA 1
ATOM 5556 C C . GLY B 1 332 ? 43.754 17.358 10.405 1.00 10.28 330 GLY B C 1
ATOM 5557 O O . GLY B 1 332 ? 43.181 18.426 10.698 1.00 10.71 330 GLY B O 1
ATOM 5558 N N . HIS B 1 333 ? 43.221 16.157 10.594 1.00 10.44 331 HIS B N 1
ATOM 5559 C CA . HIS B 1 333 ? 41.818 15.966 11.026 1.00 10.24 331 HIS B CA 1
ATOM 5560 C C . HIS B 1 333 ? 41.790 15.479 12.472 1.00 9.35 331 HIS B C 1
ATOM 5561 O O . HIS B 1 333 ? 42.094 14.301 12.696 1.00 10.08 331 HIS B O 1
ATOM 5568 N N . SER B 1 334 ? 41.401 16.352 13.400 1.00 9.67 332 SER B N 1
ATOM 5569 C CA . SER B 1 334 ? 41.410 15.991 14.846 1.00 9.76 332 SER B CA 1
ATOM 5570 C C . SER B 1 334 ? 40.089 15.327 15.273 1.00 9.28 332 SER B C 1
ATOM 5571 O O . SER B 1 334 ? 39.867 15.241 16.471 1.00 9.99 332 SER B O 1
ATOM 5574 N N . LEU B 1 335 ? 39.213 14.989 14.333 1.00 9.94 333 LEU B N 1
ATOM 5575 C CA . LEU B 1 335 ? 38.055 14.104 14.622 1.00 10.17 333 LEU B CA 1
ATOM 5576 C C . LEU B 1 335 ? 37.162 14.822 15.631 1.00 10.05 333 LEU B C 1
ATOM 5577 O O . LEU B 1 335 ? 36.561 15.830 15.257 1.00 11.26 333 LEU B O 1
ATOM 5582 N N . GLY B 1 336 ? 36.993 14.311 16.841 1.00 10.17 334 GLY B N 1
ATOM 5583 C CA . GLY B 1 336 ? 36.129 14.959 17.825 1.00 11.65 334 GLY B CA 1
ATOM 5584 C C . GLY B 1 336 ? 36.517 16.373 18.154 1.00 10.83 334 GLY B C 1
ATOM 5585 O O . GLY B 1 336 ? 35.647 17.149 18.581 1.00 11.67 334 GLY B O 1
ATOM 5586 N N . ALA B 1 337 ? 37.779 16.736 17.985 1.00 10.07 335 ALA B N 1
ATOM 5587 C CA . ALA B 1 337 ? 38.259 18.106 18.252 1.00 9.71 335 ALA B CA 1
ATOM 5588 C C . ALA B 1 337 ? 38.193 18.994 17.015 1.00 9.55 335 ALA B C 1
ATOM 5589 O O . ALA B 1 337 ? 38.461 20.201 17.141 1.00 9.90 335 ALA B O 1
ATOM 5591 N N . ALA B 1 338 ? 37.798 18.484 15.862 1.00 8.90 336 ALA B N 1
ATOM 5592 C CA . ALA B 1 338 ? 37.922 19.283 14.638 1.00 9.41 336 ALA B CA 1
ATOM 5593 C C . ALA B 1 338 ? 36.997 20.509 14.668 1.00 9.42 336 ALA B C 1
ATOM 5594 O O . ALA B 1 338 ? 37.392 21.584 14.225 1.00 10.55 336 ALA B O 1
ATOM 5596 N N . GLY B 1 339 ? 35.776 20.343 15.159 1.00 9.16 337 GLY B N 1
ATOM 5597 C CA . GLY B 1 339 ? 34.798 21.424 15.134 1.00 9.72 337 GLY B CA 1
ATOM 5598 C C . GLY B 1 339 ? 35.247 22.608 15.974 1.00 9.37 337 GLY B C 1
ATOM 5599 O O . GLY B 1 339 ? 35.175 23.770 15.523 1.00 9.66 337 GLY B O 1
ATOM 5600 N N . VAL B 1 340 ? 35.678 22.346 17.194 1.00 8.96 338 VAL B N 1
ATOM 5601 C CA . VAL B 1 340 ? 36.107 23.440 18.077 1.00 9.00 338 VAL B CA 1
ATOM 5602 C C . VAL B 1 340 ? 37.463 23.969 17.612 1.00 9.29 338 VAL B C 1
ATOM 5603 O O . VAL B 1 340 ? 37.699 25.187 17.688 1.00 9.53 338 VAL B O 1
ATOM 5607 N N . HIS B 1 341 ? 38.372 23.124 17.138 1.00 8.74 339 HIS B N 1
ATOM 5608 C CA . HIS B 1 341 ? 39.624 23.644 16.571 1.00 8.73 339 HIS B CA 1
ATOM 5609 C C . HIS B 1 341 ? 39.323 24.645 15.474 1.00 9.23 339 HIS B C 1
ATOM 5610 O O . HIS B 1 341 ? 39.918 25.748 15.468 1.00 9.42 339 HIS B O 1
ATOM 5617 N N . GLU B 1 342 ? 38.447 24.289 14.535 1.00 9.11 340 GLU B N 1
ATOM 5618 C CA . GLU B 1 342 ? 38.205 25.172 13.397 1.00 9.27 340 GLU B CA 1
ATOM 5619 C C . GLU B 1 342 ? 37.414 26.400 13.826 1.00 9.03 340 GLU B C 1
ATOM 5620 O O . GLU B 1 342 ? 37.668 27.494 13.259 1.00 10.01 340 GLU B O 1
ATOM 5626 N N . ALA B 1 343 ? 36.511 26.300 14.774 1.00 9.13 341 ALA B N 1
ATOM 5627 C CA . ALA B 1 343 ? 35.874 27.507 15.315 1.00 8.85 341 ALA B CA 1
ATOM 5628 C C . ALA B 1 343 ? 36.939 28.442 15.884 1.00 9.27 341 ALA B C 1
ATOM 5629 O O . ALA B 1 343 ? 36.888 29.650 15.617 1.00 10.04 341 ALA B O 1
ATOM 5631 N N . ILE B 1 344 ? 37.876 27.900 16.624 1.00 9.15 342 ILE B N 1
ATOM 5632 C CA . ILE B 1 344 ? 38.978 28.697 17.191 1.00 9.08 342 ILE B CA 1
ATOM 5633 C C . ILE B 1 344 ? 39.822 29.275 16.074 1.00 9.69 342 ILE B C 1
ATOM 5634 O O . ILE B 1 344 ? 40.156 30.474 16.129 1.00 10.36 342 ILE B O 1
ATOM 5639 N N . TYR B 1 345 ? 40.185 28.521 15.063 1.00 9.43 343 TYR B N 1
ATOM 5640 C CA . TYR B 1 345 ? 40.990 29.094 13.964 1.00 9.69 343 TYR B CA 1
ATOM 5641 C C . TYR B 1 345 ? 40.251 30.278 13.340 1.00 9.98 343 TYR B C 1
ATOM 5642 O O . TYR B 1 345 ? 40.857 31.307 13.018 1.00 10.81 343 TYR B O 1
ATOM 5651 N N . CYS B 1 346 ? 38.944 30.138 13.115 1.00 9.62 344 CYS B N 1
ATOM 5652 C CA . CYS B 1 346 ? 38.132 31.237 12.573 1.00 10.46 344 CYS B CA 1
ATOM 5653 C C . CYS B 1 346 ? 38.127 32.447 13.521 1.00 10.43 344 CYS B C 1
ATOM 5654 O O . CYS B 1 346 ? 38.262 33.598 13.027 1.00 11.25 344 CYS B O 1
ATOM 5657 N N . LEU B 1 347 ? 37.999 32.224 14.827 1.00 10.25 345 LEU B N 1
ATOM 5658 C CA . LEU B 1 347 ? 38.052 33.351 15.776 1.00 11.03 345 LEU B CA 1
ATOM 5659 C C . LEU B 1 347 ? 39.409 34.046 15.665 1.00 11.06 345 LEU B C 1
ATOM 5660 O O . LEU B 1 347 ? 39.475 35.284 15.729 1.00 12.33 345 LEU B O 1
ATOM 5665 N N . LEU B 1 348 ? 40.486 33.261 15.591 1.00 11.25 346 LEU B N 1
ATOM 5666 C CA . LEU B 1 348 ? 41.844 33.860 15.517 1.00 11.52 346 LEU B CA 1
ATOM 5667 C C . LEU B 1 348 ? 42.034 34.624 14.212 1.00 11.39 346 LEU B C 1
ATOM 5668 O O . LEU B 1 348 ? 42.668 35.690 14.229 1.00 12.62 346 LEU B O 1
ATOM 5673 N N . MET B 1 349 ? 41.487 34.146 13.106 1.00 11.58 347 MET B N 1
ATOM 5674 C CA . MET B 1 349 ? 41.519 34.892 11.828 1.00 12.04 347 MET B CA 1
ATOM 5675 C C . MET B 1 349 ? 40.777 36.213 11.960 1.00 12.09 347 MET B C 1
ATOM 5676 O O . MET B 1 349 ? 41.299 37.261 11.519 1.00 13.07 347 MET B O 1
ATOM 5681 N N . MET B 1 350 ? 39.638 36.239 12.614 1.00 12.34 348 MET B N 1
ATOM 5682 C CA . MET B 1 350 ? 38.929 37.518 12.793 1.00 13.06 348 MET B CA 1
ATOM 5683 C C . MET B 1 350 ? 39.724 38.445 13.702 1.00 13.58 348 MET B C 1
ATOM 5684 O O . MET B 1 350 ? 39.765 39.666 13.449 1.00 14.69 348 MET B O 1
ATOM 5689 N N . GLU B 1 351 ? 40.323 37.951 14.776 1.00 13.26 349 GLU B N 1
ATOM 5690 C CA . GLU B 1 351 ? 41.133 38.808 15.673 1.00 13.54 349 GLU B CA 1
ATOM 5691 C C . GLU B 1 351 ? 42.342 39.375 14.922 1.00 14.78 349 GLU B C 1
ATOM 5692 O O . GLU B 1 351 ? 42.725 40.509 15.181 1.00 17.93 349 GLU B O 1
ATOM 5698 N N . GLY B 1 352 ? 42.945 38.582 14.051 1.00 14.83 350 GLY B N 1
ATOM 5699 C CA . GLY B 1 352 ? 44.203 38.967 13.386 1.00 16.84 350 GLY B CA 1
ATOM 5700 C C . GLY B 1 352 ? 43.974 39.662 12.064 1.00 16.02 350 GLY B C 1
ATOM 5701 O O . GLY B 1 352 ? 44.953 40.125 11.462 1.00 19.29 350 GLY B O 1
ATOM 5702 N N . GLY B 1 353 ? 42.747 39.707 11.564 1.00 15.39 351 GLY B N 1
ATOM 5703 C CA . GLY B 1 353 ? 42.462 40.296 10.244 1.00 16.40 351 GLY B CA 1
ATOM 5704 C C . GLY B 1 353 ? 43.157 39.590 9.109 1.00 15.74 351 GLY B C 1
ATOM 5705 O O . GLY B 1 353 ? 43.734 40.242 8.222 1.00 18.19 351 GLY B O 1
ATOM 5706 N N . PHE B 1 354 ? 43.130 38.261 9.111 1.00 14.38 352 PHE B N 1
ATOM 5707 C CA . PHE B 1 354 ? 43.724 37.499 7.990 1.00 14.42 352 PHE B CA 1
ATOM 5708 C C . PHE B 1 354 ? 42.881 36.273 7.721 1.00 13.54 352 PHE B C 1
ATOM 5709 O O . PHE B 1 354 ? 42.224 35.782 8.623 1.00 14.84 352 PHE B O 1
ATOM 5717 N N . ILE B 1 355 ? 42.973 35.801 6.487 1.00 13.83 353 ILE B N 1
ATOM 5718 C CA . ILE B 1 355 ? 42.401 34.505 6.101 1.00 14.26 353 ILE B CA 1
ATOM 5719 C C . ILE B 1 355 ? 43.553 33.550 5.863 1.00 13.62 353 ILE B C 1
ATOM 5720 O O . ILE B 1 355 ? 44.381 33.802 4.977 1.00 15.81 353 ILE B O 1
ATOM 5725 N N . ALA B 1 356 ? 43.573 32.436 6.587 1.00 13.33 354 ALA B N 1
ATOM 5726 C CA . ALA B 1 356 ? 44.616 31.414 6.373 1.00 14.42 354 ALA B CA 1
ATOM 5727 C C . ALA B 1 356 ? 44.494 30.842 4.956 1.00 13.66 354 ALA B C 1
ATOM 5728 O O . ALA B 1 356 ? 43.423 30.410 4.563 1.00 14.01 354 ALA B O 1
ATOM 5730 N N . GLY B 1 357 ? 45.605 30.753 4.254 1.00 13.43 355 GLY B N 1
ATOM 5731 C CA . GLY B 1 357 ? 45.653 30.071 2.961 1.00 14.20 355 GLY B CA 1
ATOM 5732 C C . GLY B 1 357 ? 45.374 28.593 3.101 1.00 13.24 355 GLY B C 1
ATOM 5733 O O . GLY B 1 357 ? 45.654 27.992 4.136 1.00 13.57 355 GLY B O 1
ATOM 5734 N N . SER B 1 358 ? 44.826 28.032 2.037 1.00 13.17 356 SER B N 1
ATOM 5735 C CA . SER B 1 358 ? 44.582 26.600 1.868 1.00 12.24 356 SER B CA 1
ATOM 5736 C C . SER B 1 358 ? 45.882 25.977 1.346 1.00 13.12 356 SER B C 1
ATOM 5737 O O . SER B 1 358 ? 46.268 26.319 0.193 1.00 14.13 356 SER B O 1
ATOM 5740 N N . ALA B 1 359 ? 46.636 25.323 2.233 1.00 12.09 357 ALA B N 1
ATOM 5741 C CA . ALA B 1 359 ? 48.040 24.945 1.955 1.00 11.99 357 ALA B CA 1
ATOM 5742 C C . ALA B 1 359 ? 48.149 23.728 1.020 1.00 11.99 357 ALA B C 1
ATOM 5743 O O . ALA B 1 359 ? 47.211 22.965 0.821 1.00 12.00 357 ALA B O 1
ATOM 5745 N N . ASN B 1 360 ? 49.340 23.590 0.484 1.00 12.48 358 ASN B N 1
ATOM 5746 C CA . ASN B 1 360 ? 49.807 22.399 -0.246 1.00 12.72 358 ASN B CA 1
ATOM 5747 C C . ASN B 1 360 ? 49.057 22.192 -1.557 1.00 12.98 358 ASN B C 1
ATOM 5748 O O . ASN B 1 360 ? 49.007 21.058 -2.050 1.00 13.93 358 ASN B O 1
ATOM 5753 N N . ILE B 1 361 ? 48.563 23.259 -2.177 1.00 13.37 359 ILE B N 1
ATOM 5754 C CA . ILE B 1 361 ? 47.903 23.157 -3.486 1.00 13.66 359 ILE B CA 1
ATOM 5755 C C . ILE B 1 361 ? 48.938 23.446 -4.567 1.00 14.48 359 ILE B C 1
ATOM 5756 O O . ILE B 1 361 ? 49.219 24.599 -4.894 1.00 16.69 359 ILE B O 1
ATOM 5761 N N . ASP B 1 362 ? 49.495 22.395 -5.129 1.00 14.71 360 ASP B N 1
ATOM 5762 C CA . ASP B 1 362 ? 50.384 22.543 -6.296 1.00 16.19 360 ASP B CA 1
ATOM 5763 C C . ASP B 1 362 ? 49.572 22.692 -7.578 1.00 17.04 360 ASP B C 1
ATOM 5764 O O . ASP B 1 362 ? 50.038 23.387 -8.514 1.00 19.68 360 ASP B O 1
ATOM 5769 N N . GLU B 1 363 ? 48.399 22.073 -7.631 1.00 16.01 361 GLU B N 1
ATOM 5770 C CA . GLU B 1 363 ? 47.502 22.143 -8.814 1.00 17.41 361 GLU B CA 1
ATOM 5771 C C . GLU B 1 363 ? 46.077 22.109 -8.272 1.00 15.76 361 GLU B C 1
ATOM 5772 O O . GLU B 1 363 ? 45.673 21.115 -7.697 1.00 15.63 361 GLU B O 1
ATOM 5778 N N . LEU B 1 364 ? 45.337 23.191 -8.429 1.00 15.83 362 LEU B N 1
ATOM 5779 C CA . LEU B 1 364 ? 43.951 23.224 -7.942 1.00 16.18 362 LEU B CA 1
ATOM 5780 C C . LEU B 1 364 ? 43.099 22.253 -8.778 1.00 17.66 362 LEU B C 1
ATOM 5781 O O . LEU B 1 364 ? 43.132 22.259 -10.007 1.00 20.09 362 LEU B O 1
ATOM 5786 N N . ASP B 1 365 ? 42.335 21.395 -8.123 1.00 16.14 363 ASP B N 1
ATOM 5787 C CA . ASP B 1 365 ? 41.542 20.380 -8.832 1.00 16.19 363 ASP B CA 1
ATOM 5788 C C . ASP B 1 365 ? 40.593 21.122 -9.769 1.00 17.24 363 ASP B C 1
ATOM 5789 O O . ASP B 1 365 ? 39.862 22.024 -9.337 1.00 17.79 363 ASP B O 1
ATOM 5794 N N . PRO B 1 366 ? 40.532 20.793 -11.078 1.00 19.53 364 PRO B N 1
ATOM 5795 C CA . PRO B 1 366 ? 39.602 21.484 -11.966 1.00 21.46 364 PRO B CA 1
ATOM 5796 C C . PRO B 1 366 ? 38.135 21.446 -11.516 1.00 21.55 364 PRO B C 1
ATOM 5797 O O . PRO B 1 366 ? 37.389 22.343 -11.845 1.00 23.98 364 PRO B O 1
ATOM 5801 N N . GLU B 1 367 ? 37.730 20.447 -10.739 1.00 20.94 365 GLU B N 1
ATOM 5802 C CA . GLU B 1 367 ? 36.316 20.324 -10.312 1.00 21.47 365 GLU B CA 1
ATOM 5803 C C . GLU B 1 367 ? 35.963 21.361 -9.244 1.00 20.95 365 GLU B C 1
ATOM 5804 O O . GLU B 1 367 ? 34.765 21.499 -8.947 1.00 22.90 365 GLU B O 1
ATOM 5810 N N . VAL B 1 368 ? 36.939 22.065 -8.665 1.00 19.95 366 VAL B N 1
ATOM 5811 C CA . VAL B 1 368 ? 36.659 23.132 -7.661 1.00 18.22 366 VAL B CA 1
ATOM 5812 C C . VAL B 1 368 ? 37.223 24.487 -8.103 1.00 20.26 366 VAL B C 1
ATOM 5813 O O . VAL B 1 368 ? 37.103 25.444 -7.327 1.00 20.60 366 VAL B O 1
ATOM 5817 N N . ALA B 1 369 ? 37.837 24.583 -9.279 1.00 21.66 367 ALA B N 1
ATOM 5818 C CA . ALA B 1 369 ? 38.675 25.753 -9.631 1.00 24.30 367 ALA B CA 1
ATOM 5819 C C . ALA B 1 369 ? 37.875 27.046 -9.878 1.00 23.29 367 ALA B C 1
ATOM 5820 O O . ALA B 1 369 ? 38.513 28.108 -9.854 1.00 29.27 367 ALA B O 1
ATOM 5822 N N . ASP B 1 370 ? 36.553 26.965 -10.029 1.00 22.89 368 ASP B N 1
ATOM 5823 C CA . ASP B 1 370 ? 35.658 28.138 -10.212 1.00 22.97 368 ASP B CA 1
ATOM 5824 C C . ASP B 1 370 ? 35.348 28.789 -8.854 1.00 22.90 368 ASP B C 1
ATOM 5825 O O . ASP B 1 370 ? 34.840 29.903 -8.852 1.00 28.12 368 ASP B O 1
ATOM 5830 N N . LEU B 1 371 ? 35.660 28.127 -7.732 1.00 21.21 369 LEU B N 1
ATOM 5831 C CA . LEU B 1 371 ? 35.401 28.693 -6.381 1.00 20.25 369 LEU B CA 1
ATOM 5832 C C . LEU B 1 371 ? 36.604 29.507 -5.928 1.00 19.24 369 LEU B C 1
ATOM 5833 O O . LEU B 1 371 ? 37.751 29.231 -6.319 1.00 19.81 369 LEU B O 1
ATOM 5838 N N . PRO B 1 372 ? 36.367 30.506 -5.062 1.00 18.82 370 PRO B N 1
ATOM 5839 C CA . PRO B 1 372 ? 37.452 31.360 -4.577 1.00 18.85 370 PRO B CA 1
ATOM 5840 C C . PRO B 1 372 ? 38.238 30.725 -3.430 1.00 17.79 370 PRO B C 1
ATOM 5841 O O . PRO B 1 372 ? 38.264 31.197 -2.301 1.00 16.64 370 PRO B O 1
ATOM 5845 N N . ILE B 1 373 ? 38.904 29.634 -3.775 1.00 16.68 371 ILE B N 1
ATOM 5846 C CA . ILE B 1 373 ? 39.802 28.931 -2.849 1.00 15.70 371 ILE B CA 1
ATOM 5847 C C . ILE B 1 373 ? 41.090 29.727 -2.759 1.00 15.99 371 ILE B C 1
ATOM 5848 O O . ILE B 1 373 ? 41.811 29.884 -3.784 1.00 18.00 371 ILE B O 1
ATOM 5853 N N . LEU B 1 374 ? 41.377 30.172 -1.533 1.00 15.61 372 LEU B N 1
ATOM 5854 C CA . LEU B 1 374 ? 42.589 30.990 -1.332 1.00 16.55 372 LEU B CA 1
ATOM 5855 C C . LEU B 1 374 ? 43.764 30.060 -1.132 1.00 16.53 372 LEU B C 1
ATOM 5856 O O . LEU B 1 374 ? 43.736 29.286 -0.200 1.00 17.52 372 LEU B O 1
ATOM 5861 N N . ARG B 1 375 ? 44.773 30.163 -1.991 1.00 17.50 373 ARG B N 1
ATOM 5862 C CA . ARG B 1 375 ? 45.945 29.256 -1.940 1.00 18.25 373 ARG B CA 1
ATOM 5863 C C . ARG B 1 375 ? 47.057 29.900 -1.118 1.00 19.11 373 ARG B C 1
ATOM 5864 O O . ARG B 1 375 ? 48.054 29.230 -0.855 1.00 22.44 373 ARG B O 1
ATOM 5872 N N . GLU B 1 376 ? 46.868 31.166 -0.747 1.00 19.37 374 GLU B N 1
ATOM 5873 C CA . GLU B 1 376 ? 47.857 31.898 0.072 1.00 20.26 374 GLU B CA 1
ATOM 5874 C C . GLU B 1 376 ? 47.090 32.705 1.119 1.00 18.02 374 GLU B C 1
ATOM 5875 O O . GLU B 1 376 ? 45.940 33.051 0.870 1.00 19.54 374 GLU B O 1
ATOM 5881 N N . THR B 1 377 ? 47.757 33.020 2.217 1.00 18.47 375 THR B N 1
ATOM 5882 C CA . THR B 1 377 ? 47.115 33.837 3.271 1.00 17.70 375 THR B CA 1
ATOM 5883 C C . THR B 1 377 ? 46.775 35.233 2.749 1.00 17.25 375 THR B C 1
ATOM 5884 O O . THR B 1 377 ? 47.627 35.837 2.076 1.00 19.67 375 THR B O 1
ATOM 5888 N N . ARG B 1 378 ? 45.556 35.683 2.983 1.00 17.86 376 ARG B N 1
ATOM 5889 C CA . ARG B 1 378 ? 45.151 37.068 2.681 1.00 18.68 376 ARG B CA 1
ATOM 5890 C C . ARG B 1 378 ? 45.338 37.878 3.960 1.00 18.20 376 ARG B C 1
ATOM 5891 O O . ARG B 1 378 ? 44.625 37.630 4.945 1.00 18.27 376 ARG B O 1
ATOM 5899 N N . GLU B 1 379 ? 46.249 38.837 3.945 1.00 20.98 377 GLU B N 1
ATOM 5900 C CA . GLU B 1 379 ? 46.452 39.718 5.115 1.00 23.18 377 GLU B CA 1
ATOM 5901 C C . GLU B 1 379 ? 45.584 40.964 4.943 1.00 23.21 377 GLU B C 1
ATOM 5902 O O . GLU B 1 379 ? 45.091 41.233 3.829 1.00 23.50 377 GLU B O 1
ATOM 5908 N N . ASN B 1 380 ? 45.391 41.701 6.027 1.00 24.18 378 ASN B N 1
ATOM 5909 C CA . ASN B 1 380 ? 44.572 42.942 6.000 1.00 26.75 378 ASN B CA 1
ATOM 5910 C C . ASN B 1 380 ? 43.195 42.607 5.441 1.00 26.83 378 ASN B C 1
ATOM 5911 O O . ASN B 1 380 ? 42.616 43.419 4.701 1.00 27.61 378 ASN B O 1
ATOM 5916 N N . ALA B 1 381 ? 42.648 41.470 5.845 1.00 23.09 379 ALA B N 1
ATOM 5917 C CA . ALA B 1 381 ? 41.328 40.986 5.428 1.00 23.66 379 ALA B CA 1
ATOM 5918 C C . ALA B 1 381 ? 40.307 41.579 6.403 1.00 25.72 379 ALA B C 1
ATOM 5919 O O . ALA B 1 381 ? 40.449 41.386 7.630 1.00 28.54 379 ALA B O 1
ATOM 5921 N N . LYS B 1 382 ? 39.251 42.123 5.871 1.00 28.02 380 LYS B N 1
ATOM 5922 C CA . LYS B 1 382 ? 38.155 42.710 6.667 1.00 30.52 380 LYS B CA 1
ATOM 5923 C C . LYS B 1 382 ? 37.169 41.595 6.986 1.00 26.87 380 LYS B C 1
ATOM 5924 O O . LYS B 1 382 ? 36.221 41.386 6.242 1.00 34.83 380 LYS B O 1
ATOM 5930 N N . LEU B 1 383 ? 37.458 40.848 8.028 1.00 21.13 381 LEU B N 1
ATOM 5931 C CA . LEU B 1 383 ? 36.648 39.654 8.331 1.00 18.44 381 LEU B CA 1
ATOM 5932 C C . LEU B 1 383 ? 35.686 40.000 9.442 1.00 16.83 381 LEU B C 1
ATOM 5933 O O . LEU B 1 383 ? 36.151 40.131 10.594 1.00 19.55 381 LEU B O 1
ATOM 5938 N N . ASP B 1 384 ? 34.412 40.057 9.104 1.00 14.91 382 ASP B N 1
ATOM 5939 C CA . ASP B 1 384 ? 33.366 40.298 10.100 1.00 15.91 382 ASP B CA 1
ATOM 5940 C C . ASP B 1 384 ? 32.504 39.069 10.343 1.00 14.77 382 ASP B C 1
ATOM 5941 O O . ASP B 1 384 ? 32.026 38.943 11.459 1.00 16.41 382 ASP B O 1
ATOM 5946 N N . THR B 1 385 ? 32.231 38.258 9.316 1.00 13.62 383 THR B N 1
ATOM 5947 C CA . THR B 1 385 ? 31.308 37.127 9.466 1.00 13.07 383 THR B CA 1
ATOM 5948 C C . THR B 1 385 ? 31.964 35.932 8.822 1.00 13.37 383 THR B C 1
ATOM 5949 O O . THR B 1 385 ? 32.293 35.988 7.623 1.00 14.69 383 THR B O 1
ATOM 5953 N N . VAL B 1 386 ? 32.135 34.884 9.623 1.00 12.20 384 VAL B N 1
ATOM 5954 C CA . VAL B 1 386 ? 32.845 33.675 9.132 1.00 12.37 384 VAL B CA 1
ATOM 5955 C C . VAL B 1 386 ? 31.976 32.448 9.385 1.00 11.62 384 VAL B C 1
ATOM 5956 O O . VAL B 1 386 ? 31.142 32.458 10.284 1.00 12.30 384 VAL B O 1
ATOM 5960 N N . MET B 1 387 ? 32.240 31.422 8.601 1.00 12.48 385 MET B N 1
ATOM 5961 C CA . MET B 1 387 ? 31.425 30.195 8.674 1.00 11.22 385 MET B CA 1
ATOM 5962 C C . MET B 1 387 ? 32.378 29.001 8.697 1.00 10.18 385 MET B C 1
ATOM 5963 O O . MET B 1 387 ? 33.412 29.060 8.042 1.00 11.07 385 MET B O 1
ATOM 5968 N N . SER B 1 388 ? 32.002 27.962 9.439 1.00 10.30 386 SER B N 1
ATOM 5969 C CA . SER B 1 388 ? 32.821 26.725 9.472 1.00 9.74 386 SER B CA 1
ATOM 5970 C C . SER B 1 388 ? 31.928 25.493 9.341 1.00 9.61 386 SER B C 1
ATOM 5971 O O . SER B 1 388 ? 30.949 25.385 10.089 1.00 10.37 386 SER B O 1
ATOM 5974 N N . ASN B 1 389 ? 32.317 24.604 8.432 1.00 9.77 387 ASN B N 1
ATOM 5975 C CA . ASN B 1 389 ? 31.591 23.331 8.251 1.00 9.72 387 ASN B CA 1
ATOM 5976 C C . ASN B 1 389 ? 32.331 22.183 8.937 1.00 9.15 387 ASN B C 1
ATOM 5977 O O . ASN B 1 389 ? 33.563 22.189 8.954 1.00 10.20 387 ASN B O 1
ATOM 5982 N N . SER B 1 390 ? 31.562 21.238 9.461 1.00 9.60 388 SER B N 1
ATOM 5983 C CA . SER B 1 390 ? 32.096 19.991 10.039 1.00 11.11 388 SER B CA 1
ATOM 5984 C C . SER B 1 390 ? 31.125 18.869 9.686 1.00 11.78 388 SER B C 1
ATOM 5985 O O . SER B 1 390 ? 29.989 18.870 10.183 1.00 14.81 388 SER B O 1
ATOM 5988 N N . PHE B 1 391 ? 31.570 17.906 8.904 1.00 10.80 389 PHE B N 1
ATOM 5989 C CA . PHE B 1 391 ? 30.670 16.839 8.400 1.00 12.62 389 PHE B CA 1
ATOM 5990 C C . PHE B 1 391 ? 31.264 15.487 8.747 1.00 14.77 389 PHE B C 1
ATOM 5991 O O . PHE B 1 391 ? 32.326 15.193 8.303 1.00 21.30 389 PHE B O 1
ATOM 5999 N N . GLY B 1 392 ? 30.538 14.640 9.421 1.00 12.29 390 GLY B N 1
ATOM 6000 C CA . GLY B 1 392 ? 31.094 13.373 9.920 1.00 12.71 390 GLY B CA 1
ATOM 6001 C C . GLY B 1 392 ? 30.473 12.113 9.315 1.00 11.72 390 GLY B C 1
ATOM 6002 O O . GLY B 1 392 ? 29.391 12.140 8.698 1.00 12.27 390 GLY B O 1
ATOM 6003 N N . PHE B 1 393 ? 31.150 10.996 9.547 1.00 12.89 391 PHE B N 1
ATOM 6004 C CA . PHE B 1 393 ? 30.576 9.672 9.223 1.00 12.88 391 PHE B CA 1
ATOM 6005 C C . PHE B 1 393 ? 29.203 9.529 9.882 1.00 12.09 391 PHE B C 1
ATOM 6006 O O . PHE B 1 393 ? 28.933 10.141 10.910 1.00 13.47 391 PHE B O 1
ATOM 6014 N N . GLY B 1 394 ? 28.361 8.714 9.269 1.00 12.44 392 GLY B N 1
ATOM 6015 C CA . GLY B 1 394 ? 26.979 8.568 9.713 1.00 13.31 392 GLY B CA 1
ATOM 6016 C C . GLY B 1 394 ? 26.095 9.668 9.206 1.00 12.31 392 GLY B C 1
ATOM 6017 O O . GLY B 1 394 ? 24.954 9.759 9.670 1.00 14.53 392 GLY B O 1
ATOM 6018 N N . GLY B 1 395 ? 26.584 10.495 8.278 1.00 12.79 393 GLY B N 1
ATOM 6019 C CA . GLY B 1 395 ? 25.756 11.561 7.675 1.00 13.81 393 GLY B CA 1
ATOM 6020 C C . GLY B 1 395 ? 25.420 12.657 8.671 1.00 13.14 393 GLY B C 1
ATOM 6021 O O . GLY B 1 395 ? 24.330 13.188 8.620 1.00 17.66 393 GLY B O 1
ATOM 6022 N N . THR B 1 396 ? 26.354 12.954 9.564 1.00 11.81 394 THR B N 1
ATOM 6023 C CA . THR B 1 396 ? 26.114 14.002 10.586 1.00 12.83 394 THR B CA 1
ATOM 6024 C C . THR B 1 396 ? 26.751 15.304 10.094 1.00 12.21 394 THR B C 1
ATOM 6025 O O . THR B 1 396 ? 27.859 15.274 9.594 1.00 18.29 394 THR B O 1
ATOM 6029 N N . ASN B 1 397 ? 26.013 16.395 10.224 1.00 12.21 395 ASN B N 1
ATOM 6030 C CA . ASN B 1 397 ? 26.488 17.688 9.684 1.00 11.13 395 ASN B CA 1
ATOM 6031 C C . ASN B 1 397 ? 26.313 18.809 10.695 1.00 10.95 395 ASN B C 1
ATOM 6032 O O . ASN B 1 397 ? 25.293 18.838 11.364 1.00 11.64 395 ASN B O 1
ATOM 6037 N N . ALA B 1 398 ? 27.312 19.668 10.780 1.00 10.65 396 ALA B N 1
ATOM 6038 C CA . ALA B 1 398 ? 27.230 20.905 11.568 1.00 10.59 396 ALA B CA 1
ATOM 6039 C C . ALA B 1 398 ? 27.827 22.055 10.767 1.00 10.39 396 ALA B C 1
ATOM 6040 O O . ALA B 1 398 ? 28.858 21.902 10.118 1.00 11.96 396 ALA B O 1
ATOM 6042 N N . THR B 1 399 ? 27.201 23.208 10.932 1.00 10.75 397 THR B N 1
ATOM 6043 C CA . THR B 1 399 ? 27.748 24.480 10.419 1.00 10.69 397 THR B CA 1
ATOM 6044 C C . THR B 1 399 ? 27.562 25.543 11.501 1.00 10.79 397 THR B C 1
ATOM 6045 O O . THR B 1 399 ? 26.493 25.607 12.113 1.00 12.45 397 THR B O 1
ATOM 6049 N N . LEU B 1 400 ? 28.602 26.314 11.740 1.00 9.89 398 LEU B N 1
ATOM 6050 C CA . LEU B 1 400 ? 28.566 27.456 12.658 1.00 10.04 398 LEU B CA 1
ATOM 6051 C C . LEU B 1 400 ? 28.853 28.736 11.874 1.00 10.72 398 LEU B C 1
ATOM 6052 O O . LEU B 1 400 ? 29.747 28.752 11.016 1.00 11.49 398 LEU B O 1
ATOM 6057 N N . VAL B 1 401 ? 28.155 29.813 12.276 1.00 10.30 399 VAL B N 1
ATOM 6058 C CA . VAL B 1 401 ? 28.420 31.152 11.700 1.00 11.07 399 VAL B CA 1
ATOM 6059 C C . VAL B 1 401 ? 28.692 32.079 12.885 1.00 10.53 399 VAL B C 1
ATOM 6060 O O . VAL B 1 401 ? 27.865 32.156 13.813 1.00 11.10 399 VAL B O 1
ATOM 6064 N N . LEU B 1 402 ? 29.835 32.738 12.845 1.00 10.82 400 LEU B N 1
ATOM 6065 C CA . LEU B 1 402 ? 30.355 33.581 13.919 1.00 11.13 400 LEU B CA 1
ATOM 6066 C C . LEU B 1 402 ? 30.536 34.990 13.371 1.00 11.25 400 LEU B C 1
ATOM 6067 O O . LEU B 1 402 ? 31.097 35.169 12.275 1.00 13.00 400 LEU B O 1
ATOM 6072 N N . LYS B 1 403 ? 30.072 35.986 14.114 1.00 11.49 401 LYS B N 1
ATOM 6073 C CA . LYS B 1 403 ? 30.186 37.391 13.689 1.00 12.22 401 LYS B CA 1
ATOM 6074 C C . LYS B 1 403 ? 31.053 38.151 14.687 1.00 11.79 401 LYS B C 1
ATOM 6075 O O . LYS B 1 403 ? 30.749 38.186 15.872 1.00 12.60 401 LYS B O 1
ATOM 6081 N N . ARG B 1 404 ? 32.128 38.740 14.189 1.00 12.88 402 ARG B N 1
ATOM 6082 C CA . ARG B 1 404 ? 33.108 39.466 15.015 1.00 13.08 402 ARG B CA 1
ATOM 6083 C C . ARG B 1 404 ? 32.388 40.492 15.868 1.00 13.63 402 ARG B C 1
ATOM 6084 O O . ARG B 1 404 ? 31.561 41.259 15.362 1.00 14.61 402 ARG B O 1
ATOM 6092 N N . TRP B 1 405 ? 32.773 40.571 17.124 1.00 13.30 403 TRP B N 1
ATOM 6093 C CA . TRP B 1 405 ? 32.237 41.586 18.042 1.00 14.86 403 TRP B CA 1
ATOM 6094 C C . TRP B 1 405 ? 33.140 42.809 17.973 1.00 18.84 403 TRP B C 1
ATOM 6095 O O . TRP B 1 405 ? 34.285 42.672 18.344 1.00 26.68 403 TRP B O 1
ATOM 6106 N N . GLN B 1 406 ? 32.622 43.945 17.581 1.00 24.65 404 GLN B N 1
ATOM 6107 C CA . GLN B 1 406 ? 33.478 45.169 17.476 1.00 30.27 404 GLN B CA 1
ATOM 6108 C C . GLN B 1 406 ? 33.549 45.911 18.829 1.00 33.63 404 GLN B C 1
ATOM 6109 O O . GLN B 1 406 ? 32.482 46.260 19.260 1.00 37.94 404 GLN B O 1
#